Protein AF-0000000077903174 (afdb_homodimer)

Radius of gyration: 28.98 Å; Cα contacts (8 Å, |Δi|>4): 1431; chains: 2; bounding box: 61×79×63 Å

Structure (mmCIF, N/CA/C/O backbone):
data_AF-0000000077903174-model_v1
#
loop_
_entity.id
_entity.type
_entity.pdbx_description
1 polymer 'Dicarboxylate carrier MatC N-terminal domain-containing protein'
#
loop_
_atom_site.group_PDB
_atom_site.id
_atom_site.type_symbol
_atom_site.label_atom_id
_atom_site.label_alt_id
_atom_site.label_comp_id
_atom_site.label_asym_id
_atom_site.label_entity_id
_atom_site.label_seq_id
_atom_site.pdbx_PDB_ins_code
_atom_site.Cartn_x
_atom_site.Cartn_y
_atom_site.Cartn_z
_atom_site.occupancy
_atom_site.B_iso_or_equiv
_atom_site.auth_seq_id
_atom_site.auth_comp_id
_atom_site.auth_asym_id
_atom_site.auth_atom_id
_atom_site.pdbx_PDB_model_num
ATOM 1 N N . MET A 1 1 ? -16.094 -4.129 30.984 1 79.62 1 MET A N 1
ATOM 2 C CA . MET A 1 1 ? -14.82 -4.844 30.922 1 79.62 1 MET A CA 1
ATOM 3 C C . MET A 1 1 ? -14.258 -4.844 29.5 1 79.62 1 MET A C 1
ATOM 5 O O . MET A 1 1 ? -13.094 -4.508 29.297 1 79.62 1 MET A O 1
ATOM 9 N N . GLN A 1 2 ? -15.117 -5.016 28.562 1 89.69 2 GLN A N 1
ATOM 10 C CA . GLN A 1 2 ? -14.672 -5.078 27.172 1 89.69 2 GLN A CA 1
ATOM 11 C C . GLN A 1 2 ? -14.133 -3.729 26.703 1 89.69 2 GLN A C 1
ATOM 13 O O . GLN A 1 2 ? -13.062 -3.66 26.094 1 89.69 2 GLN A O 1
ATOM 18 N N . SER A 1 3 ? -14.789 -2.729 27.109 1 92 3 SER A N 1
ATOM 19 C CA . SER A 1 3 ? -14.359 -1.396 26.703 1 92 3 SER A CA 1
ATOM 20 C C . SER A 1 3 ? -13.023 -1.028 27.344 1 92 3 SER A C 1
ATOM 22 O O . SER A 1 3 ? -12.172 -0.416 26.688 1 92 3 SER A O 1
ATOM 24 N N . ALA A 1 4 ? -12.844 -1.413 28.562 1 92.88 4 ALA A N 1
ATOM 25 C CA . ALA A 1 4 ? -11.594 -1.136 29.25 1 92.88 4 ALA A CA 1
ATOM 26 C C . ALA A 1 4 ? -10.422 -1.859 28.594 1 92.88 4 ALA A C 1
ATOM 28 O O . ALA A 1 4 ? -9.328 -1.304 28.469 1 92.88 4 ALA A O 1
ATOM 29 N N . VAL A 1 5 ? -10.68 -3.023 28.203 1 94.94 5 VAL A N 1
ATOM 30 C CA . VAL A 1 5 ? -9.641 -3.826 27.562 1 94.94 5 VAL A CA 1
ATOM 31 C C . VAL A 1 5 ? -9.281 -3.209 26.203 1 94.94 5 VAL A C 1
ATOM 33 O O . VAL A 1 5 ? -8.109 -3.162 25.828 1 94.94 5 VAL A O 1
ATOM 36 N N . ILE A 1 6 ? -10.281 -2.752 25.516 1 95.62 6 ILE A N 1
ATOM 37 C CA . ILE A 1 6 ? -10.047 -2.16 24.203 1 95.62 6 ILE A CA 1
ATOM 38 C C . ILE A 1 6 ? -9.266 -0.859 24.359 1 95.62 6 ILE A C 1
ATOM 40 O O . ILE A 1 6 ? -8.32 -0.606 23.594 1 95.62 6 ILE A O 1
ATOM 44 N N . ILE A 1 7 ? -9.617 -0.089 25.344 1 93.31 7 ILE A N 1
ATOM 45 C CA . ILE A 1 7 ? -8.898 1.154 25.609 1 93.31 7 ILE A CA 1
ATOM 46 C C . ILE A 1 7 ? -7.453 0.847 25.984 1 93.31 7 ILE A C 1
ATOM 48 O O . ILE A 1 7 ? -6.527 1.509 25.516 1 93.31 7 ILE A O 1
ATOM 52 N N . ALA A 1 8 ? -7.262 -0.124 26.766 1 95.75 8 ALA A N 1
ATOM 53 C CA . ALA A 1 8 ? -5.922 -0.552 27.156 1 95.75 8 ALA A CA 1
ATOM 54 C C . ALA A 1 8 ? -5.125 -1.035 25.938 1 95.75 8 ALA A C 1
ATOM 56 O O . ALA A 1 8 ? -3.918 -0.809 25.859 1 95.75 8 ALA A O 1
ATOM 57 N N . ALA A 1 9 ? -5.816 -1.713 25.062 1 96.44 9 ALA A N 1
ATOM 58 C CA . ALA A 1 9 ? -5.164 -2.211 23.859 1 96.44 9 ALA A CA 1
ATOM 59 C C . ALA A 1 9 ? -4.676 -1.061 22.969 1 96.44 9 ALA A C 1
ATOM 61 O O . ALA A 1 9 ? -3.586 -1.124 22.406 1 96.44 9 ALA A O 1
ATOM 62 N N . ILE A 1 10 ? -5.469 -0.037 22.828 1 93.25 10 ILE A N 1
ATOM 63 C CA . ILE A 1 10 ? -5.082 1.142 22.062 1 93.25 10 ILE A CA 1
ATOM 64 C C . ILE A 1 10 ? -3.865 1.801 22.719 1 93.25 10 ILE A C 1
ATOM 66 O O . ILE A 1 10 ? -2.871 2.084 22.031 1 93.25 10 ILE A O 1
ATOM 70 N N . ALA A 1 11 ? -3.908 2.006 24.031 1 92.75 11 ALA A N 1
ATOM 71 C CA . ALA A 1 11 ? -2.799 2.605 24.766 1 92.75 11 ALA A CA 1
ATOM 72 C C . ALA A 1 11 ? -1.538 1.756 24.641 1 92.75 11 ALA A C 1
ATOM 74 O O . ALA A 1 11 ? -0.441 2.285 24.453 1 92.75 11 ALA A O 1
ATOM 75 N N . LEU A 1 12 ? -1.688 0.495 24.75 1 96.25 12 LEU A N 1
ATOM 76 C CA . LEU A 1 12 ? -0.558 -0.423 24.656 1 96.25 12 LEU A CA 1
ATOM 77 C C . LEU A 1 12 ? 0.058 -0.402 23.266 1 96.25 12 LEU A C 1
ATOM 79 O O . LEU A 1 12 ? 1.278 -0.5 23.125 1 96.25 12 LEU A O 1
ATOM 83 N N . ALA A 1 13 ? -0.807 -0.357 22.266 1 95.38 13 ALA A N 1
ATOM 84 C CA . ALA A 1 13 ? -0.295 -0.29 20.891 1 95.38 13 ALA A CA 1
ATOM 85 C C . ALA A 1 13 ? 0.575 0.947 20.703 1 95.38 13 ALA A C 1
ATOM 87 O O . ALA A 1 13 ? 1.645 0.871 20.094 1 95.38 13 ALA A O 1
ATOM 88 N N . VAL A 1 14 ? 0.13 2.043 21.203 1 91 14 VAL A N 1
ATOM 89 C CA . VAL A 1 14 ? 0.871 3.293 21.078 1 91 14 VAL A CA 1
ATOM 90 C C . VAL A 1 14 ? 2.188 3.189 21.844 1 91 14 VAL A C 1
ATOM 92 O O . VAL A 1 14 ? 3.244 3.57 21.344 1 91 14 VAL A O 1
ATOM 95 N N . PHE A 1 15 ? 2.135 2.654 23 1 93.12 15 PHE A N 1
ATOM 96 C CA . PHE A 1 15 ? 3.32 2.494 23.844 1 93.12 15 PHE A CA 1
ATOM 97 C C . PHE A 1 15 ? 4.336 1.582 23.156 1 93.12 15 PHE A C 1
ATOM 99 O O . PHE A 1 15 ? 5.527 1.903 23.109 1 93.12 15 PHE A O 1
ATOM 106 N N . LEU A 1 16 ? 3.85 0.482 22.656 1 95.12 16 LEU A N 1
ATOM 107 C CA . LEU A 1 16 ? 4.742 -0.475 22.016 1 95.12 16 LEU A CA 1
ATOM 108 C C . LEU A 1 16 ? 5.359 0.124 20.75 1 95.12 16 LEU A C 1
ATOM 110 O O . LEU A 1 16 ? 6.531 -0.118 20.453 1 95.12 16 LEU A O 1
ATOM 114 N N . GLY A 1 17 ? 4.527 0.814 20 1 93.44 17 GLY A N 1
ATOM 115 C CA . GLY A 1 17 ? 5.078 1.499 18.844 1 93.44 17 GLY A CA 1
ATOM 116 C C . GLY A 1 17 ? 6.223 2.434 19.188 1 93.44 17 GLY A C 1
ATOM 117 O O . GLY A 1 17 ? 7.25 2.447 18.5 1 93.44 17 GLY A O 1
ATOM 118 N N . TYR A 1 18 ? 6.016 3.158 20.234 1 87.31 18 TYR A N 1
ATOM 119 C CA . TYR A 1 18 ? 7.027 4.117 20.656 1 87.31 18 TYR A CA 1
ATOM 120 C C . TYR A 1 18 ? 8.273 3.406 21.172 1 87.31 18 TYR A C 1
ATOM 122 O O . TYR A 1 18 ? 9.391 3.748 20.797 1 87.31 18 TYR A O 1
ATOM 130 N N . LYS A 1 19 ? 8.094 2.396 21.984 1 92.62 19 LYS A N 1
ATOM 131 C CA . LYS A 1 19 ? 9.195 1.719 22.656 1 92.62 19 LYS A CA 1
ATOM 132 C C . LYS A 1 19 ? 10.016 0.893 21.672 1 92.62 19 LYS A C 1
ATOM 134 O O . LYS A 1 19 ? 11.25 0.865 21.75 1 92.62 19 LYS A O 1
ATOM 139 N N . THR A 1 20 ? 9.328 0.269 20.75 1 94.81 20 THR A N 1
ATOM 140 C CA . THR A 1 20 ? 10.008 -0.677 19.875 1 94.81 20 THR A CA 1
ATOM 141 C C . THR A 1 20 ? 10.383 -0.015 18.547 1 94.81 20 THR A C 1
ATOM 143 O O . THR A 1 20 ? 11.172 -0.561 17.781 1 94.81 20 THR A O 1
ATOM 146 N N . LYS A 1 21 ? 9.742 1.117 18.219 1 91.12 21 LYS A N 1
ATOM 147 C CA . LYS A 1 21 ? 9.93 1.842 16.969 1 91.12 21 LYS A CA 1
ATOM 148 C C . LYS A 1 21 ? 9.359 1.061 15.789 1 91.12 21 LYS A C 1
ATOM 150 O O . LYS A 1 21 ? 9.766 1.264 14.641 1 91.12 21 LYS A O 1
ATOM 155 N N . ILE A 1 22 ? 8.547 0.091 16.156 1 95.88 22 ILE A N 1
ATOM 156 C CA . ILE A 1 22 ? 7.773 -0.627 15.141 1 95.88 22 ILE A CA 1
ATOM 157 C C . ILE A 1 22 ? 6.488 0.14 14.828 1 95.88 22 ILE A C 1
ATOM 159 O O . ILE A 1 22 ? 5.91 0.775 15.719 1 95.88 22 ILE A O 1
ATOM 163 N N . ASN A 1 23 ? 6.117 0.123 13.57 1 95.75 23 ASN A N 1
ATOM 164 C CA . ASN A 1 23 ? 4.887 0.78 13.148 1 95.75 23 ASN A CA 1
ATOM 165 C C . ASN A 1 23 ? 3.725 0.444 14.086 1 95.75 23 ASN A C 1
ATOM 167 O O . ASN A 1 23 ? 3.357 -0.723 14.227 1 95.75 23 ASN A O 1
ATOM 171 N N . THR A 1 24 ? 3.17 1.435 14.672 1 95.44 24 THR A N 1
ATOM 172 C CA . THR A 1 24 ? 2.107 1.267 15.664 1 95.44 24 THR A CA 1
ATOM 173 C C . THR A 1 24 ? 0.908 0.552 15.047 1 95.44 24 THR A C 1
ATOM 175 O O . THR A 1 24 ? 0.221 -0.214 15.727 1 95.44 24 THR A O 1
ATOM 178 N N . GLY A 1 25 ? 0.605 0.786 13.797 1 96.81 25 GLY A N 1
ATOM 179 C CA . GLY A 1 25 ? -0.494 0.133 13.102 1 96.81 25 GLY A CA 1
ATOM 180 C C . GLY A 1 25 ? -0.396 -1.381 13.117 1 96.81 25 GLY A C 1
ATOM 181 O O . GLY A 1 25 ? -1.414 -2.074 13.133 1 96.81 25 GLY A O 1
ATOM 182 N N . PHE A 1 26 ? 0.833 -1.906 13.133 1 98.38 26 PHE A N 1
ATOM 183 C CA . PHE A 1 26 ? 1.039 -3.35 13.156 1 98.38 26 PHE A CA 1
ATOM 184 C C . PHE A 1 26 ? 0.491 -3.951 14.445 1 98.38 26 PHE A C 1
ATOM 186 O O . PHE A 1 26 ? -0.198 -4.973 14.414 1 98.38 26 PHE A O 1
ATOM 193 N N . PHE A 1 27 ? 0.767 -3.301 15.555 1 98.19 27 PHE A N 1
ATOM 194 C CA . PHE A 1 27 ? 0.245 -3.768 16.828 1 98.19 27 PHE A CA 1
ATOM 195 C C . PHE A 1 27 ? -1.273 -3.645 16.875 1 98.19 27 PHE A C 1
ATOM 197 O O . PHE A 1 27 ? -1.957 -4.516 17.422 1 98.19 27 PHE A O 1
ATOM 204 N N . CYS A 1 28 ? -1.753 -2.541 16.328 1 97.75 28 CYS A N 1
ATOM 205 C CA . CYS A 1 28 ? -3.197 -2.338 16.281 1 97.75 28 CYS A CA 1
ATOM 206 C C . CYS A 1 28 ? -3.885 -3.48 15.539 1 97.75 28 CYS A C 1
ATOM 208 O O . CYS A 1 28 ? -4.938 -3.957 15.969 1 97.75 28 CYS A O 1
ATOM 210 N N . ILE A 1 29 ? -3.32 -3.953 14.453 1 98.5 29 ILE A N 1
ATOM 211 C CA . ILE A 1 29 ? -3.904 -5.035 13.672 1 98.5 29 ILE A CA 1
ATOM 212 C C . ILE A 1 29 ? -3.928 -6.32 14.492 1 98.5 29 ILE A C 1
ATOM 214 O O . ILE A 1 29 ? -4.93 -7.039 14.508 1 98.5 29 ILE A O 1
ATOM 218 N N . VAL A 1 30 ? -2.855 -6.621 15.219 1 98.5 30 VAL A N 1
ATOM 219 C CA . VAL A 1 30 ? -2.77 -7.824 16.047 1 98.5 30 VAL A CA 1
ATOM 220 C C . VAL A 1 30 ? -3.834 -7.777 17.141 1 98.5 30 VAL A C 1
ATOM 222 O O . VAL A 1 30 ? -4.543 -8.758 17.359 1 98.5 30 VAL A O 1
ATOM 225 N N . PHE A 1 31 ? -3.959 -6.641 17.797 1 98.56 31 PHE A N 1
ATOM 226 C CA . PHE A 1 31 ? -4.949 -6.512 18.859 1 98.56 31 PHE A CA 1
ATOM 227 C C . PHE A 1 31 ? -6.363 -6.574 18.297 1 98.56 31 PHE A C 1
ATOM 229 O O . PHE A 1 31 ? -7.258 -7.152 18.906 1 98.56 31 PHE A O 1
ATOM 236 N N . ALA A 1 32 ? -6.57 -5.938 17.156 1 98.31 32 ALA A N 1
ATOM 237 C CA . ALA A 1 32 ? -7.875 -6.012 16.516 1 98.31 32 ALA A CA 1
ATOM 238 C C . ALA A 1 32 ? -8.25 -7.457 16.203 1 98.31 32 ALA A C 1
ATOM 240 O O . ALA A 1 32 ? -9.414 -7.844 16.312 1 98.31 32 ALA A O 1
ATOM 241 N N . TYR A 1 33 ? -7.238 -8.25 15.766 1 98.25 33 TYR A N 1
ATOM 242 C CA . TYR A 1 33 ? -7.465 -9.648 15.43 1 98.25 33 TYR A CA 1
ATOM 243 C C . TYR A 1 33 ? -7.887 -10.445 16.656 1 98.25 33 TYR A C 1
ATOM 245 O O . TYR A 1 33 ? -8.922 -11.109 16.656 1 98.25 33 TYR A O 1
ATOM 253 N N . PHE A 1 34 ? -7.203 -10.312 17.75 1 97.62 34 PHE A N 1
ATOM 254 C CA . PHE A 1 34 ? -7.48 -11.109 18.953 1 97.62 34 PHE A CA 1
ATOM 255 C C . PHE A 1 34 ? -8.766 -10.648 19.625 1 97.62 34 PHE A C 1
ATOM 257 O O . PHE A 1 34 ? -9.602 -11.469 20.016 1 97.62 34 PHE A O 1
ATOM 264 N N . ILE A 1 35 ? -8.992 -9.383 19.719 1 97.75 35 ILE A N 1
ATOM 265 C CA . ILE A 1 35 ? -10.195 -8.875 20.375 1 97.75 35 ILE A CA 1
ATOM 266 C C . ILE A 1 35 ? -11.398 -9.055 19.453 1 97.75 35 ILE A C 1
ATOM 268 O O . ILE A 1 35 ? -12.438 -9.57 19.875 1 97.75 35 ILE A O 1
ATOM 272 N N . GLY A 1 36 ? -11.25 -8.641 18.188 1 96.88 36 GLY A N 1
ATOM 273 C CA . GLY A 1 36 ? -12.352 -8.664 17.25 1 96.88 36 GLY A CA 1
ATOM 274 C C . GLY A 1 36 ? -12.812 -10.07 16.891 1 96.88 36 GLY A C 1
ATOM 275 O O . GLY A 1 36 ? -14 -10.391 17 1 96.88 36 GLY A O 1
ATOM 276 N N . CYS A 1 37 ? -11.883 -10.961 16.516 1 95.62 37 CYS A N 1
ATOM 277 C CA . CYS A 1 37 ? -12.258 -12.273 16.016 1 95.62 37 CYS A CA 1
ATOM 278 C C . CYS A 1 37 ? -12.422 -13.266 17.172 1 95.62 37 CYS A C 1
ATOM 280 O O . CYS A 1 37 ? -13.398 -14.023 17.203 1 95.62 37 CYS A O 1
ATOM 282 N N . PHE A 1 38 ? -11.586 -13.258 18.156 1 94.38 38 PHE A N 1
ATOM 283 C CA . PHE A 1 38 ? -11.602 -14.312 19.156 1 94.38 38 PHE A CA 1
ATOM 284 C C . PHE A 1 38 ? -12.469 -13.906 20.344 1 94.38 38 PHE A C 1
ATOM 286 O O . PHE A 1 38 ? -13.133 -14.75 20.953 1 94.38 38 PHE A O 1
ATOM 293 N N . TRP A 1 39 ? -12.477 -12.68 20.703 1 94.5 39 TRP A N 1
ATOM 294 C CA . TRP A 1 39 ? -13.258 -12.25 21.859 1 94.5 39 TRP A CA 1
ATOM 295 C C . TRP A 1 39 ? -14.672 -11.844 21.438 1 94.5 39 TRP A C 1
ATOM 297 O O . TRP A 1 39 ? -15.656 -12.266 22.047 1 94.5 39 TRP A O 1
ATOM 307 N N . MET A 1 40 ? -14.789 -11.062 20.375 1 95.31 40 MET A N 1
ATOM 308 C CA . MET A 1 40 ? -16.078 -10.523 19.969 1 95.31 40 MET A CA 1
ATOM 309 C C . MET A 1 40 ? -16.766 -11.453 18.953 1 95.31 40 MET A C 1
ATOM 311 O O . MET A 1 40 ? -17.938 -11.289 18.656 1 95.31 40 MET A O 1
ATOM 315 N N . GLY A 1 41 ? -15.977 -12.383 18.281 1 94.31 41 GLY A N 1
ATOM 316 C CA . GLY A 1 41 ? -16.562 -13.375 17.406 1 94.31 41 GLY A CA 1
ATOM 317 C C . GLY A 1 41 ? -16.734 -12.891 15.977 1 94.31 41 GLY A C 1
ATOM 318 O O . GLY A 1 41 ? -17.484 -13.477 15.195 1 94.31 41 GLY A O 1
ATOM 319 N N . LEU A 1 42 ? -16.062 -11.859 15.664 1 95.25 42 LEU A N 1
ATOM 320 C CA . LEU A 1 42 ? -16.141 -11.383 14.281 1 95.25 42 LEU A CA 1
ATOM 321 C C . LEU A 1 42 ? -15.469 -12.367 13.328 1 95.25 42 LEU A C 1
ATOM 323 O O . LEU A 1 42 ? -14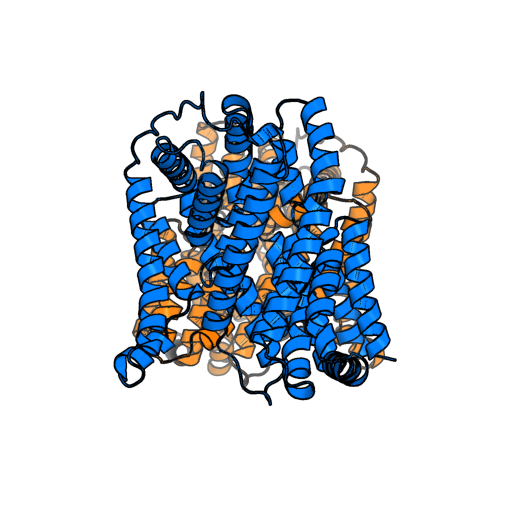.484 -13.016 13.688 1 95.25 42 LEU A O 1
ATOM 327 N N . LYS A 1 43 ? -16.031 -12.539 12.117 1 94.5 43 LYS A N 1
ATOM 328 C CA . LYS A 1 43 ? -15.336 -13.281 11.07 1 94.5 43 LYS A CA 1
ATOM 329 C C . LYS A 1 43 ? -14.094 -12.531 10.602 1 94.5 43 LYS A C 1
ATOM 331 O O . LYS A 1 43 ? -14.094 -11.305 10.523 1 94.5 43 LYS A O 1
ATOM 336 N N . PRO A 1 44 ? -13.039 -13.203 10.227 1 95.44 44 PRO A N 1
ATOM 337 C CA . PRO A 1 44 ? -11.805 -12.555 9.781 1 95.44 44 PRO A CA 1
ATOM 338 C C . PRO A 1 44 ? -12.031 -11.617 8.594 1 95.44 44 PRO A C 1
ATOM 340 O O . PRO A 1 44 ? -11.484 -10.508 8.57 1 95.44 44 PRO A O 1
ATOM 343 N N . LYS A 1 45 ? -12.805 -12.023 7.691 1 93.19 45 LYS A N 1
ATOM 344 C CA . LYS A 1 45 ? -13.07 -11.18 6.527 1 93.19 45 LYS A CA 1
ATOM 345 C C . LYS A 1 45 ? -13.766 -9.883 6.93 1 93.19 45 LYS A C 1
ATOM 347 O O . LYS A 1 45 ? -13.523 -8.836 6.336 1 93.19 45 LYS A O 1
ATOM 352 N N . ALA A 1 46 ? -14.664 -9.977 7.871 1 95.94 46 ALA A N 1
ATOM 353 C CA . ALA A 1 46 ? -15.352 -8.781 8.375 1 95.94 46 ALA A CA 1
ATOM 354 C C . ALA A 1 46 ? -14.367 -7.836 9.055 1 95.94 46 ALA A C 1
ATOM 356 O O . ALA A 1 46 ? -14.5 -6.613 8.945 1 95.94 46 ALA A O 1
ATOM 357 N N . LEU A 1 47 ? -13.43 -8.383 9.789 1 97.69 47 LEU A N 1
ATOM 358 C CA . LEU A 1 47 ? -12.414 -7.566 10.445 1 97.69 47 LEU A CA 1
ATOM 359 C C . LEU A 1 47 ? -11.547 -6.852 9.406 1 97.69 47 LEU A C 1
ATOM 361 O O . LEU A 1 47 ? -11.273 -5.66 9.547 1 97.69 47 LEU A O 1
ATOM 365 N N . ILE A 1 48 ? -11.133 -7.602 8.406 1 97.31 48 ILE A N 1
ATOM 366 C CA . ILE A 1 48 ? -10.273 -7.043 7.367 1 97.31 48 ILE A CA 1
ATOM 367 C C . ILE A 1 48 ? -11.023 -5.945 6.613 1 97.31 48 ILE A C 1
ATOM 369 O O . ILE A 1 48 ? -10.43 -4.941 6.219 1 97.31 48 ILE A O 1
ATOM 373 N N . ALA A 1 49 ? -12.32 -6.09 6.551 1 95.5 49 ALA A N 1
ATOM 374 C CA . ALA A 1 49 ? -13.148 -5.121 5.844 1 95.5 49 ALA A CA 1
ATOM 375 C C . ALA A 1 49 ? -13.18 -3.781 6.57 1 95.5 49 ALA A C 1
ATOM 377 O O . ALA A 1 49 ? -13.602 -2.77 6.008 1 95.5 49 ALA A O 1
ATOM 378 N N . PHE A 1 50 ? -12.68 -3.744 7.797 1 95.88 50 PHE A N 1
ATOM 379 C CA . PHE A 1 50 ? -12.578 -2.492 8.539 1 95.88 50 PHE A CA 1
ATOM 380 C C . PHE A 1 50 ? -11.438 -1.638 8.008 1 95.88 50 PHE A C 1
ATOM 382 O O . PHE A 1 50 ? -11.305 -0.468 8.375 1 95.88 50 PHE A O 1
ATOM 389 N N . TRP A 1 51 ? -10.586 -2.186 7.105 1 96.38 51 TRP A N 1
ATOM 390 C CA . TRP A 1 51 ? -9.539 -1.412 6.445 1 96.38 51 TRP A CA 1
ATOM 391 C C . TRP A 1 51 ? -10.125 -0.182 5.758 1 96.38 51 TRP A C 1
ATOM 393 O O . TRP A 1 51 ? -11.086 -0.288 4.992 1 96.38 51 TRP A O 1
ATOM 403 N N . PRO A 1 52 ? -9.609 0.991 6.078 1 94.5 52 PRO A N 1
ATOM 404 C CA . PRO A 1 52 ? -10.156 2.209 5.469 1 94.5 52 PRO A CA 1
ATOM 405 C C . PRO A 1 52 ? -9.727 2.381 4.012 1 94.5 52 PRO A C 1
ATOM 407 O O . PRO A 1 52 ? -8.859 3.211 3.713 1 94.5 52 PRO A O 1
ATOM 410 N N . THR A 1 53 ? -10.438 1.767 3.164 1 96.06 53 THR A N 1
ATOM 411 C CA . THR A 1 53 ? -10.078 1.66 1.753 1 96.06 53 THR A CA 1
ATOM 412 C C . THR A 1 53 ? -10.148 3.025 1.073 1 96.06 53 THR A C 1
ATOM 414 O O . THR A 1 53 ? -9.266 3.383 0.296 1 96.06 53 THR A O 1
ATOM 417 N N . ASN A 1 54 ? -11.203 3.787 1.354 1 94.75 54 ASN A N 1
ATOM 418 C CA . ASN A 1 54 ? -11.352 5.098 0.727 1 94.75 54 ASN A CA 1
ATOM 419 C C . ASN A 1 54 ? -10.195 6.023 1.084 1 94.75 54 ASN A C 1
ATOM 421 O O . ASN A 1 54 ? -9.617 6.668 0.208 1 94.75 54 ASN A O 1
ATOM 425 N N . THR A 1 55 ? -9.875 6.078 2.375 1 91.88 55 THR A N 1
ATOM 426 C CA . THR A 1 55 ? -8.781 6.914 2.848 1 91.88 55 THR A CA 1
ATOM 427 C C . THR A 1 55 ? -7.457 6.473 2.227 1 91.88 55 THR A C 1
ATOM 429 O O . THR A 1 55 ? -6.688 7.305 1.736 1 91.88 55 THR A O 1
ATOM 432 N N . MET A 1 56 ? -7.211 5.215 2.24 1 96.12 56 MET A N 1
ATOM 433 C CA . MET A 1 56 ? -5.98 4.688 1.659 1 96.12 56 MET A CA 1
ATOM 434 C C . MET A 1 56 ? -5.883 5.035 0.178 1 96.12 56 MET A C 1
ATOM 436 O O . MET A 1 56 ? -4.84 5.5 -0.287 1 96.12 56 MET A O 1
ATOM 440 N N . PHE A 1 57 ? -6.984 4.84 -0.577 1 97.62 57 PHE A N 1
ATOM 441 C CA . PHE A 1 57 ? -6.996 5.09 -2.014 1 97.62 57 PHE A CA 1
ATOM 442 C C . PHE A 1 57 ? -6.637 6.539 -2.312 1 97.62 57 PHE A C 1
ATOM 444 O O . PHE A 1 57 ? -5.848 6.816 -3.219 1 97.62 57 PHE A O 1
ATOM 451 N N . VAL A 1 58 ? -7.184 7.406 -1.572 1 94.62 58 VAL A N 1
ATOM 452 C CA . VAL A 1 58 ? -6.965 8.828 -1.828 1 94.62 58 VAL A CA 1
ATOM 453 C C . VAL A 1 58 ? -5.516 9.195 -1.521 1 94.62 58 VAL A C 1
ATOM 455 O O . VAL A 1 58 ? -4.887 9.953 -2.266 1 94.62 58 VAL A O 1
ATOM 458 N N . ILE A 1 59 ? -4.977 8.656 -0.441 1 93.38 59 ILE A N 1
ATOM 459 C CA . ILE A 1 59 ? -3.584 8.922 -0.106 1 93.38 59 ILE A CA 1
ATOM 460 C C . ILE A 1 59 ? -2.678 8.43 -1.23 1 93.38 59 ILE A C 1
ATOM 462 O O . ILE A 1 59 ? -1.782 9.148 -1.68 1 93.38 59 ILE A O 1
ATOM 466 N N . ILE A 1 60 ? -2.955 7.215 -1.715 1 97 60 ILE A N 1
ATOM 467 C CA . ILE A 1 60 ? -2.15 6.625 -2.777 1 97 60 ILE A CA 1
ATOM 468 C C . ILE A 1 60 ? -2.234 7.488 -4.031 1 97 60 ILE A C 1
ATOM 470 O O . ILE A 1 60 ? -1.209 7.84 -4.625 1 97 60 ILE A O 1
ATOM 474 N N . SER A 1 61 ? -3.406 7.871 -4.434 1 96.88 61 SER A N 1
ATOM 475 C CA . SER A 1 61 ? -3.643 8.578 -5.688 1 96.88 61 SER A CA 1
ATOM 476 C C . SER A 1 61 ? -2.984 9.953 -5.68 1 96.88 61 SER A C 1
ATOM 478 O O . SER A 1 61 ? -2.285 10.32 -6.625 1 96.88 61 SER A O 1
ATOM 480 N N . VAL A 1 62 ? -3.213 10.633 -4.59 1 93.88 62 VAL A N 1
ATOM 481 C CA . VAL A 1 62 ? -2.662 11.977 -4.469 1 93.88 62 VAL A CA 1
ATOM 482 C C . VAL A 1 62 ? -1.138 11.914 -4.414 1 93.88 62 VAL A C 1
ATOM 484 O O . VAL A 1 62 ? -0.45 12.719 -5.047 1 93.88 62 VAL A O 1
ATOM 487 N N . SER A 1 63 ? -0.634 10.977 -3.729 1 94.44 63 SER A N 1
ATOM 488 C CA . SER A 1 63 ? 0.812 10.812 -3.641 1 94.44 63 SER A CA 1
ATOM 489 C C . SER A 1 63 ? 1.413 10.469 -5 1 94.44 63 SER A C 1
ATOM 491 O O . SER A 1 63 ? 2.447 11.023 -5.383 1 94.44 63 SER A O 1
ATOM 493 N N . LEU A 1 64 ? 0.785 9.555 -5.707 1 96.75 64 LEU A N 1
ATOM 494 C CA . LEU A 1 64 ? 1.298 9.172 -7.02 1 96.75 64 LEU A CA 1
ATOM 495 C C . LEU A 1 64 ? 1.433 10.391 -7.926 1 96.75 64 LEU A C 1
ATOM 497 O O . LEU A 1 64 ? 2.43 10.531 -8.641 1 96.75 64 LEU A O 1
ATOM 501 N N . PHE A 1 65 ? 0.484 11.211 -7.91 1 96.5 65 PHE A N 1
ATOM 502 C CA . PHE A 1 65 ? 0.501 12.367 -8.797 1 96.5 65 PHE A CA 1
ATOM 503 C C . PHE A 1 65 ? 1.551 13.375 -8.344 1 96.5 65 PHE A C 1
ATOM 505 O O . PHE A 1 65 ? 2.393 13.797 -9.141 1 96.5 65 PHE A O 1
ATOM 512 N N . TYR A 1 66 ? 1.553 13.695 -7.129 1 92.38 66 TYR A N 1
ATOM 513 C CA . TYR A 1 66 ? 2.432 14.766 -6.668 1 92.38 66 TYR A CA 1
ATOM 514 C C . TYR A 1 66 ? 3.873 14.281 -6.57 1 92.38 66 TYR A C 1
ATOM 516 O O . TYR A 1 66 ? 4.809 15.086 -6.613 1 92.38 66 TYR A O 1
ATOM 524 N N . ASN A 1 67 ? 4.059 13 -6.406 1 93.88 67 ASN A N 1
ATOM 525 C CA . ASN A 1 67 ? 5.41 12.453 -6.402 1 93.88 67 ASN A CA 1
ATOM 526 C C . ASN A 1 67 ? 6.105 12.656 -7.746 1 93.88 67 ASN A C 1
ATOM 528 O O . ASN A 1 67 ? 7.332 12.586 -7.832 1 93.88 67 ASN A O 1
ATOM 532 N N . VAL A 1 68 ? 5.344 12.922 -8.82 1 96.31 68 VAL A N 1
ATOM 533 C CA . VAL A 1 68 ? 5.934 13.234 -10.117 1 96.31 68 VAL A CA 1
ATOM 534 C C . VAL A 1 68 ? 6.777 14.5 -10.016 1 96.31 68 VAL A C 1
ATOM 536 O O . VAL A 1 68 ? 7.91 14.547 -10.492 1 96.31 68 VAL A O 1
ATOM 539 N N . ALA A 1 69 ? 6.215 15.469 -9.312 1 93.69 69 ALA A N 1
ATOM 540 C CA . ALA A 1 69 ? 6.898 16.75 -9.148 1 93.69 69 ALA A CA 1
ATOM 541 C C . ALA A 1 69 ? 8.133 16.609 -8.266 1 93.69 69 ALA A C 1
ATOM 543 O O . ALA A 1 69 ? 9.148 17.281 -8.484 1 93.69 69 ALA A O 1
ATOM 544 N N . ALA A 1 70 ? 8.062 15.773 -7.348 1 90.25 70 ALA A N 1
ATOM 545 C CA . ALA A 1 70 ? 9.211 15.523 -6.473 1 90.25 70 ALA A CA 1
ATOM 546 C C . ALA A 1 70 ? 10.305 14.773 -7.215 1 90.25 70 ALA A C 1
ATOM 548 O O . ALA A 1 70 ? 11.492 15.047 -7.023 1 90.25 70 ALA A O 1
ATOM 549 N N . ALA A 1 71 ? 9.93 13.852 -8.031 1 93.12 71 ALA A N 1
ATOM 550 C CA . ALA A 1 71 ? 10.867 12.961 -8.703 1 93.12 71 ALA A CA 1
ATOM 551 C C . ALA A 1 71 ? 11.617 13.695 -9.812 1 93.12 71 ALA A C 1
ATOM 553 O O . ALA A 1 71 ? 12.797 13.438 -10.062 1 93.12 71 ALA A O 1
ATOM 554 N N . ASN A 1 72 ? 10.969 14.617 -10.492 1 95.44 72 ASN A N 1
ATOM 555 C CA . ASN A 1 72 ? 11.633 15.227 -11.641 1 95.44 72 ASN A CA 1
ATOM 556 C C . ASN A 1 72 ? 12.227 16.594 -11.289 1 95.44 72 ASN A C 1
ATOM 558 O O . ASN A 1 72 ? 12.672 17.328 -12.172 1 95.44 72 ASN A O 1
ATOM 562 N N . GLY A 1 73 ? 12.164 17.047 -9.977 1 91 73 GLY A N 1
ATOM 563 C CA . GLY A 1 73 ? 12.867 18.234 -9.508 1 91 73 GLY A CA 1
ATOM 564 C C . GLY A 1 73 ? 12.016 19.484 -9.57 1 91 73 GLY A C 1
ATOM 565 O O . GLY A 1 73 ? 12.484 20.578 -9.242 1 91 73 GLY A O 1
ATOM 566 N N . THR A 1 74 ? 10.805 19.391 -9.914 1 92.81 74 THR A N 1
ATOM 567 C CA . THR A 1 74 ? 9.914 20.547 -10.031 1 92.81 74 THR A CA 1
ATOM 568 C C . THR A 1 74 ? 9.758 21.234 -8.68 1 92.81 74 THR A C 1
ATOM 570 O O . THR A 1 74 ? 9.844 22.469 -8.594 1 92.81 74 THR A O 1
ATOM 573 N N . LEU A 1 75 ? 9.555 20.516 -7.637 1 88.62 75 LEU A N 1
ATOM 574 C CA . LEU A 1 75 ? 9.336 21.094 -6.312 1 88.62 75 LEU A CA 1
ATOM 575 C C . LEU A 1 75 ? 10.586 21.844 -5.84 1 88.62 75 LEU A C 1
ATOM 577 O O . LEU A 1 75 ? 10.477 22.906 -5.238 1 88.62 75 LEU A O 1
ATOM 581 N N . GLU A 1 76 ? 11.68 21.25 -6.043 1 86.88 76 GLU A N 1
ATOM 582 C CA . GLU A 1 76 ? 12.938 21.891 -5.684 1 86.88 76 GLU A CA 1
ATOM 583 C C . GLU A 1 76 ? 13.102 23.219 -6.43 1 86.88 76 GLU A C 1
ATOM 585 O O . GLU A 1 76 ? 13.523 24.219 -5.844 1 86.88 76 GLU A O 1
ATOM 590 N N . LYS A 1 77 ? 12.836 23.219 -7.688 1 90.81 77 LYS A N 1
ATOM 591 C CA . LYS A 1 77 ? 12.977 24.422 -8.5 1 90.81 77 LYS A CA 1
ATOM 592 C C . LYS A 1 77 ? 11.992 25.5 -8.055 1 90.81 77 LYS A C 1
ATOM 594 O O . LYS A 1 77 ? 12.32 26.688 -8.031 1 90.81 77 LYS A O 1
ATOM 599 N N . ILE A 1 78 ? 10.773 25.078 -7.738 1 89.06 78 ILE A N 1
ATOM 600 C CA . ILE A 1 78 ? 9.781 26.016 -7.23 1 89.06 78 ILE A CA 1
ATOM 601 C C . ILE A 1 78 ? 10.281 26.641 -5.93 1 89.06 78 ILE A C 1
ATOM 603 O O . ILE A 1 78 ? 10.148 27.844 -5.727 1 89.06 78 ILE A O 1
ATOM 607 N N . SER A 1 79 ? 10.789 25.844 -5.062 1 86.19 79 SER A N 1
ATOM 608 C CA . SER A 1 79 ? 11.297 26.328 -3.783 1 86.19 79 SER A CA 1
ATOM 609 C C . SER A 1 79 ? 12.367 27.391 -3.979 1 86.19 79 SER A C 1
ATOM 611 O O . SER A 1 79 ? 12.328 28.453 -3.338 1 86.19 79 SER A O 1
ATOM 613 N N . ARG A 1 80 ? 13.266 27.156 -4.832 1 86.25 80 ARG A N 1
ATOM 614 C CA . ARG A 1 80 ? 14.344 28.109 -5.105 1 86.25 80 ARG A CA 1
ATOM 615 C C . ARG A 1 80 ? 13.805 29.375 -5.75 1 86.25 80 ARG A C 1
ATOM 617 O O . ARG A 1 80 ? 14.273 30.469 -5.445 1 86.25 80 ARG A O 1
ATOM 624 N N . SER A 1 81 ? 12.914 29.219 -6.629 1 88.06 81 SER A N 1
ATOM 625 C CA . SER A 1 81 ? 12.328 30.375 -7.305 1 88.06 81 SER A CA 1
ATOM 626 C C . SER A 1 81 ? 11.578 31.266 -6.32 1 88.06 81 SER A C 1
ATOM 628 O O . SER A 1 81 ? 11.664 32.5 -6.402 1 88.06 81 SER A O 1
ATOM 630 N N . LEU A 1 82 ? 10.875 30.656 -5.434 1 85.5 82 LEU A N 1
ATOM 631 C CA . LEU A 1 82 ? 10.109 31.406 -4.441 1 85.5 82 LEU A CA 1
ATOM 632 C C . LEU A 1 82 ? 11.039 32.125 -3.469 1 85.5 82 LEU A C 1
ATOM 634 O O . LEU A 1 82 ? 10.781 33.25 -3.086 1 85.5 82 LEU A O 1
ATOM 638 N N . LEU A 1 83 ? 12.094 31.469 -3.102 1 83.12 83 LEU A N 1
ATOM 639 C CA . LEU A 1 83 ? 13.07 32.094 -2.215 1 83.12 83 LEU A CA 1
ATOM 640 C C . LEU A 1 83 ? 13.758 33.281 -2.906 1 83.12 83 LEU A C 1
ATOM 642 O O . LEU A 1 83 ? 14.008 34.312 -2.283 1 83.12 83 LEU A O 1
ATOM 646 N N . TYR A 1 84 ? 14.055 33.062 -4.148 1 86.62 84 TYR A N 1
ATOM 647 C CA . TYR A 1 84 ? 14.656 34.156 -4.922 1 86.62 84 TYR A CA 1
ATOM 648 C C . TYR A 1 84 ? 13.727 35.344 -5.016 1 86.62 84 TYR A C 1
ATOM 650 O O . TYR A 1 84 ? 14.172 36.5 -4.992 1 86.62 84 TYR A O 1
ATOM 658 N N . ALA A 1 85 ? 12.492 35.094 -5.156 1 84.5 85 ALA A N 1
ATOM 659 C CA . ALA A 1 85 ? 11.5 36.156 -5.266 1 84.5 85 ALA A CA 1
ATOM 660 C C . ALA A 1 85 ? 11.422 36.969 -3.975 1 84.5 85 ALA A C 1
ATOM 662 O O . ALA A 1 85 ? 11.023 38.125 -3.988 1 84.5 85 ALA A O 1
ATOM 663 N N . CYS A 1 86 ? 11.805 36.406 -2.883 1 78.81 86 CYS A N 1
ATOM 664 C CA . CYS A 1 86 ? 11.719 37.062 -1.585 1 78.81 86 CYS A CA 1
ATOM 665 C C . CYS A 1 86 ? 13.016 37.812 -1.268 1 78.81 86 CYS A C 1
ATOM 667 O O . CYS A 1 86 ? 13.164 38.344 -0.176 1 78.81 86 CYS A O 1
ATOM 669 N N . ARG A 1 87 ? 13.938 37.875 -2.186 1 78.38 87 ARG A N 1
ATOM 670 C CA . ARG A 1 87 ? 15.258 38.469 -1.969 1 78.38 87 ARG A CA 1
ATOM 671 C C . ARG A 1 87 ? 15.156 39.938 -1.643 1 78.38 87 ARG A C 1
ATOM 673 O O . ARG A 1 87 ? 16.047 40.5 -0.998 1 78.38 87 ARG A O 1
ATOM 680 N N . LYS A 1 88 ? 14.094 40.562 -2.035 1 77.25 88 LYS A N 1
ATOM 681 C CA . LYS A 1 88 ? 13.984 42 -1.886 1 77.25 88 LYS A CA 1
ATOM 682 C C . LYS A 1 88 ? 13.539 42.375 -0.475 1 77.25 88 LYS A C 1
ATOM 684 O O . LYS A 1 88 ? 13.633 43.562 -0.076 1 77.25 88 LYS A O 1
ATOM 689 N N . PHE A 1 89 ? 13.094 41.5 0.341 1 78.12 89 PHE A N 1
ATOM 690 C CA . PHE A 1 89 ? 12.609 41.781 1.684 1 78.12 89 PHE A CA 1
ATOM 691 C C . PHE A 1 89 ? 13.281 40.906 2.713 1 78.12 89 PHE A C 1
ATOM 693 O O . PHE A 1 89 ? 12.633 40.062 3.346 1 78.12 89 PHE A O 1
ATOM 700 N N . PRO A 1 90 ? 14.492 41.312 3.025 1 72.38 90 PRO A N 1
ATOM 701 C CA . PRO A 1 90 ? 15.258 40.438 3.91 1 72.38 90 PRO A CA 1
ATOM 702 C C . PRO A 1 90 ? 14.688 40.375 5.324 1 72.38 90 PRO A C 1
ATOM 704 O O . PRO A 1 90 ? 14.844 39.375 6.008 1 72.38 90 PRO A O 1
ATOM 707 N N . GLY A 1 91 ? 14.094 41.375 5.828 1 75.19 91 GLY A N 1
ATOM 708 C CA . GLY A 1 91 ? 13.5 41.375 7.152 1 75.19 91 GLY A CA 1
ATOM 709 C C . GLY A 1 91 ? 12.312 40.438 7.262 1 75.19 91 GLY A C 1
ATOM 710 O O . GLY A 1 91 ? 11.914 40.031 8.367 1 75.19 91 GLY A O 1
ATOM 711 N N . LEU A 1 92 ? 11.836 40.031 6.227 1 87.38 92 LEU A N 1
ATOM 712 C CA . LEU A 1 92 ? 10.656 39.188 6.191 1 87.38 92 LEU A CA 1
ATOM 713 C C . LEU A 1 92 ? 11.039 37.75 5.855 1 87.38 92 LEU A C 1
ATOM 715 O O . LEU A 1 92 ? 10.195 36.969 5.43 1 87.38 92 LEU A O 1
ATOM 719 N N . LEU A 1 93 ? 12.281 37.438 6.215 1 88.56 93 LEU A N 1
ATOM 720 C CA . LEU A 1 93 ? 12.828 36.156 5.816 1 88.56 93 LEU A CA 1
ATOM 721 C C . LEU A 1 93 ? 12.07 35 6.484 1 88.56 93 LEU A C 1
ATOM 723 O O . LEU A 1 93 ? 11.727 34.031 5.832 1 88.56 93 LEU A O 1
ATOM 727 N N . PRO A 1 94 ? 11.781 35.125 7.816 1 92.56 94 PRO A N 1
ATOM 728 C CA . PRO A 1 94 ? 11.039 34 8.43 1 92.56 94 PRO A CA 1
ATOM 729 C C . PRO A 1 94 ? 9.664 33.781 7.797 1 92.56 94 PRO A C 1
ATOM 731 O O . PRO A 1 94 ? 9.242 32.656 7.613 1 92.56 94 PRO A O 1
ATOM 734 N N . TYR A 1 95 ? 9.047 34.844 7.422 1 94.38 95 TYR A N 1
ATOM 735 C CA . TYR A 1 95 ? 7.727 34.781 6.809 1 94.38 95 TYR A CA 1
ATOM 736 C C . TYR A 1 95 ? 7.824 34.25 5.375 1 94.38 95 TYR A C 1
ATOM 738 O O . TYR A 1 95 ? 6.926 33.562 4.891 1 94.38 95 TYR A O 1
ATOM 746 N N . ALA A 1 96 ? 8.891 34.625 4.758 1 92 96 ALA A N 1
ATOM 747 C CA . ALA A 1 96 ? 9.133 34.125 3.414 1 92 96 ALA A CA 1
ATOM 748 C C . ALA A 1 96 ? 9.328 32.594 3.436 1 92 96 ALA A C 1
ATOM 750 O O . ALA A 1 96 ? 8.766 31.891 2.605 1 92 96 ALA A O 1
ATOM 751 N N . LEU A 1 97 ? 10.141 32.188 4.352 1 93.62 97 LEU A N 1
ATOM 752 C CA . LEU A 1 97 ? 10.375 30.75 4.496 1 93.62 97 LEU A CA 1
ATOM 753 C C . LEU A 1 97 ? 9.078 30.016 4.812 1 93.62 97 LEU A C 1
ATOM 755 O O . LEU A 1 97 ? 8.805 28.953 4.25 1 93.62 97 LEU A O 1
ATOM 759 N N . PHE A 1 98 ? 8.32 30.594 5.684 1 96.75 98 PHE A N 1
ATOM 760 C CA . PHE A 1 98 ? 7.008 30.062 6.02 1 96.75 98 PHE A CA 1
ATOM 761 C C . PHE A 1 98 ? 6.125 29.969 4.781 1 96.75 98 PHE A C 1
ATOM 763 O O . PHE A 1 98 ? 5.535 28.922 4.508 1 96.75 98 PHE A O 1
ATOM 770 N N . ALA A 1 99 ? 6.055 31.016 4.047 1 95.5 99 ALA A N 1
ATOM 771 C CA . ALA A 1 99 ? 5.199 31.094 2.865 1 95.5 99 ALA A CA 1
ATOM 772 C C . ALA A 1 99 ? 5.621 30.062 1.819 1 95.5 99 ALA A C 1
ATOM 774 O O . ALA A 1 99 ? 4.773 29.422 1.191 1 95.5 99 ALA A O 1
ATOM 775 N N . VAL A 1 100 ? 6.887 29.906 1.634 1 93.81 100 VAL A N 1
ATOM 776 C CA . VAL A 1 100 ? 7.398 28.938 0.669 1 93.81 100 VAL A CA 1
ATOM 777 C C . VAL A 1 100 ? 7.004 27.531 1.089 1 93.81 100 VAL A C 1
ATOM 779 O O . VAL A 1 100 ? 6.551 26.734 0.262 1 93.81 100 VAL A O 1
ATOM 782 N N . ALA A 1 101 ? 7.168 27.25 2.322 1 96.44 101 ALA A N 1
ATOM 783 C CA . ALA A 1 101 ? 6.805 25.938 2.832 1 96.44 101 ALA A CA 1
ATOM 784 C C . ALA A 1 101 ? 5.309 25.672 2.674 1 96.44 101 ALA A C 1
ATOM 786 O O . ALA A 1 101 ? 4.902 24.578 2.309 1 96.44 101 ALA A O 1
ATOM 787 N N . VAL A 1 102 ? 4.504 26.688 2.947 1 97.25 102 VAL A N 1
ATOM 788 C CA . VAL A 1 102 ? 3.057 26.562 2.791 1 97.25 102 VAL A CA 1
ATOM 789 C C . VAL A 1 102 ? 2.719 26.266 1.332 1 97.25 102 VAL A C 1
ATOM 791 O O . VAL A 1 102 ? 1.947 25.344 1.043 1 97.25 102 VAL A O 1
ATOM 794 N N . ILE A 1 103 ? 3.275 26.969 0.459 1 94.69 103 ILE A N 1
ATOM 795 C CA . ILE A 1 103 ? 2.969 26.859 -0.963 1 94.69 103 ILE A CA 1
ATOM 796 C C . ILE A 1 103 ? 3.379 25.469 -1.467 1 94.69 103 ILE A C 1
ATOM 798 O O . ILE A 1 103 ? 2.609 24.812 -2.164 1 94.69 103 ILE A O 1
ATOM 802 N N . LEU A 1 104 ? 4.559 25.031 -1.091 1 92.81 104 LEU A N 1
ATOM 803 C CA . LEU A 1 104 ? 5.027 23.719 -1.515 1 92.81 104 LEU A CA 1
ATOM 804 C C . LEU A 1 104 ? 4.082 22.625 -1.029 1 92.81 104 LEU A C 1
ATOM 806 O O . LEU A 1 104 ? 3.738 21.719 -1.787 1 92.81 104 LEU A O 1
ATOM 810 N N . SER A 1 105 ? 3.656 22.75 0.159 1 95.75 105 SER A N 1
ATOM 811 C CA . SER A 1 105 ? 2.777 21.734 0.738 1 95.75 105 SER A CA 1
ATOM 812 C C . SER A 1 105 ? 1.396 21.766 0.092 1 95.75 105 SER A C 1
ATOM 814 O O . SER A 1 105 ? 0.805 20.719 -0.174 1 95.75 105 SER A O 1
ATOM 816 N N . VAL A 1 106 ? 0.891 22.938 -0.121 1 93.62 106 VAL A N 1
ATOM 817 C CA . VAL A 1 106 ? -0.408 23.062 -0.771 1 93.62 106 VAL A CA 1
ATOM 818 C C . VAL A 1 106 ? -0.351 22.469 -2.172 1 93.62 106 VAL A C 1
ATOM 820 O O . VAL A 1 106 ? -1.327 21.875 -2.643 1 93.62 106 VAL A O 1
ATOM 823 N N . MET A 1 107 ? 0.786 22.578 -2.701 1 89.38 107 MET A N 1
ATOM 824 C CA . MET A 1 107 ? 0.96 22.078 -4.059 1 89.38 107 MET A CA 1
ATOM 825 C C . MET A 1 107 ? 1.13 20.562 -4.051 1 89.38 107 MET A C 1
ATOM 827 O O . MET A 1 107 ? 1.247 19.938 -5.109 1 89.38 107 MET A O 1
ATOM 831 N N . GLY A 1 108 ? 1.155 20.016 -2.916 1 87.12 108 GLY A N 1
ATOM 832 C CA . GLY A 1 108 ? 1.058 18.562 -2.857 1 87.12 108 GLY A CA 1
ATOM 833 C C . GLY A 1 108 ? 2.301 17.906 -2.291 1 87.12 108 GLY A C 1
ATOM 834 O O . GLY A 1 108 ? 2.34 16.688 -2.117 1 87.12 108 GLY A O 1
ATOM 835 N N . ALA A 1 109 ? 3.355 18.672 -2.062 1 89.88 109 ALA A N 1
ATOM 836 C CA . ALA A 1 109 ? 4.539 18.078 -1.441 1 89.88 109 ALA A CA 1
ATOM 837 C C . ALA A 1 109 ? 4.223 17.578 -0.038 1 89.88 109 ALA A C 1
ATOM 839 O O . ALA A 1 109 ? 3.559 18.25 0.744 1 89.88 109 ALA A O 1
ATOM 840 N N . ALA A 1 110 ? 4.648 16.391 0.175 1 90.12 110 ALA A N 1
ATOM 841 C CA . ALA A 1 110 ? 4.453 15.82 1.508 1 90.12 110 ALA A CA 1
ATOM 842 C C . ALA A 1 110 ? 5.273 16.578 2.549 1 90.12 110 ALA A C 1
ATOM 844 O O . ALA A 1 110 ? 6.27 17.219 2.211 1 90.12 110 ALA A O 1
ATOM 845 N N . TYR A 1 111 ? 4.82 16.453 3.775 1 93.12 111 TYR A N 1
ATOM 846 C CA . TYR A 1 111 ? 5.43 17.141 4.898 1 93.12 111 TYR A CA 1
ATOM 847 C C . TYR A 1 111 ? 6.926 16.875 4.961 1 93.12 111 TYR A C 1
ATOM 849 O O . TYR A 1 111 ? 7.734 17.812 4.992 1 93.12 111 TYR A O 1
ATOM 857 N N . PHE A 1 112 ? 7.355 15.656 4.871 1 88.62 112 PHE A N 1
ATOM 858 C CA . PHE A 1 112 ? 8.758 15.281 5.02 1 88.62 112 PHE A CA 1
ATOM 859 C C . PHE A 1 112 ? 9.555 15.695 3.791 1 88.62 112 PHE A C 1
ATOM 861 O O . PHE A 1 112 ? 10.734 16.031 3.9 1 88.62 112 PHE A O 1
ATOM 868 N N . THR A 1 113 ? 8.891 15.703 2.721 1 88.44 113 THR A N 1
ATOM 869 C CA . THR A 1 113 ? 9.555 16.125 1.49 1 88.44 113 THR A CA 1
ATOM 870 C C . THR A 1 113 ? 9.875 17.625 1.537 1 88.44 113 THR A C 1
ATOM 872 O O . THR A 1 113 ? 10.969 18.031 1.149 1 88.44 113 THR A O 1
ATOM 875 N N . VAL A 1 114 ? 8.953 18.391 2.021 1 93.25 114 VAL A N 1
ATOM 876 C CA . VAL A 1 114 ? 9.164 19.844 2.133 1 93.25 114 VAL A CA 1
ATOM 877 C C . VAL A 1 114 ? 10.352 20.109 3.051 1 93.25 114 VAL A C 1
ATOM 879 O O . VAL A 1 114 ? 11.227 20.922 2.719 1 93.25 114 VAL A O 1
ATOM 882 N N . LEU A 1 115 ? 10.422 19.422 4.145 1 93.69 115 LEU A N 1
ATOM 883 C CA . LEU A 1 115 ? 11.492 19.641 5.105 1 93.69 115 LEU A CA 1
ATOM 884 C C . LEU A 1 115 ? 12.828 19.141 4.562 1 93.69 115 LEU A C 1
ATOM 886 O O . LEU A 1 115 ? 13.875 19.734 4.812 1 93.69 115 LEU A O 1
ATOM 890 N N . ALA A 1 116 ? 12.781 18.125 3.84 1 87.44 116 ALA A N 1
ATOM 891 C CA . ALA A 1 116 ? 14.008 17.578 3.27 1 87.44 116 ALA A CA 1
ATOM 892 C C . ALA A 1 116 ? 14.648 18.562 2.297 1 87.44 116 ALA A C 1
ATOM 894 O O . ALA A 1 116 ? 15.875 18.656 2.225 1 87.44 116 ALA A O 1
ATOM 895 N N . PHE A 1 117 ? 13.852 19.281 1.652 1 86 117 PHE A N 1
ATOM 896 C CA . PHE A 1 117 ? 14.359 20.219 0.661 1 86 117 PHE A CA 1
ATOM 897 C C . PHE A 1 117 ? 14.703 21.562 1.311 1 86 117 PHE A C 1
ATOM 899 O O . PHE A 1 117 ? 15.727 22.172 0.984 1 86 117 PHE A O 1
ATOM 906 N N . LEU A 1 118 ? 13.922 21.969 2.182 1 91.75 118 LEU A N 1
ATOM 907 C CA . LEU A 1 118 ? 14.016 23.344 2.664 1 91.75 118 LEU A CA 1
ATOM 908 C C . LEU A 1 118 ? 14.953 23.438 3.867 1 91.75 118 LEU A C 1
ATOM 910 O O . LEU A 1 118 ? 15.547 24.484 4.113 1 91.75 118 LEU A O 1
ATOM 914 N N . ALA A 1 119 ? 15.062 22.344 4.613 1 93.94 119 ALA A N 1
ATOM 915 C CA . ALA A 1 119 ? 15.805 22.438 5.871 1 93.94 119 ALA A CA 1
ATOM 916 C C . ALA A 1 119 ? 17.266 22.812 5.621 1 93.94 119 ALA A C 1
ATOM 918 O O . ALA A 1 119 ? 17.781 23.75 6.23 1 93.94 119 ALA A O 1
ATOM 919 N N . PRO A 1 120 ? 17.984 22.156 4.66 1 90.56 120 PRO A N 1
ATOM 920 C CA . PRO A 1 120 ? 19.375 22.547 4.414 1 90.56 120 PRO A CA 1
ATOM 921 C C . PRO A 1 120 ? 19.516 23.984 3.902 1 90.56 120 PRO A C 1
ATOM 923 O O . PRO A 1 120 ? 20.391 24.719 4.344 1 90.56 120 PRO A O 1
ATOM 926 N N . ILE A 1 121 ? 18.688 24.344 3.098 1 88.56 121 ILE A N 1
ATOM 927 C CA . ILE A 1 121 ? 18.734 25.688 2.529 1 88.56 121 ILE A CA 1
ATOM 928 C C . ILE A 1 121 ? 18.406 26.719 3.611 1 88.56 121 ILE A C 1
ATOM 930 O O . ILE A 1 121 ? 19.016 27.781 3.676 1 88.56 121 ILE A O 1
ATOM 934 N N . THR A 1 122 ? 17.422 26.391 4.383 1 92.38 122 THR A N 1
ATOM 935 C CA . THR A 1 122 ? 17 27.281 5.453 1 92.38 122 THR A CA 1
ATOM 936 C C . THR A 1 122 ? 18.141 27.516 6.445 1 92.38 122 THR A C 1
ATOM 938 O O . THR A 1 122 ? 18.406 28.641 6.848 1 92.38 122 THR A O 1
ATOM 941 N N . LEU A 1 123 ? 18.828 26.469 6.82 1 92.12 123 LEU A N 1
ATOM 942 C CA . LEU A 1 123 ? 19.922 26.609 7.777 1 92.12 123 LEU A CA 1
ATOM 943 C C . LEU A 1 123 ? 21.062 27.422 7.18 1 92.12 123 LEU A C 1
ATOM 945 O O . LEU A 1 123 ? 21.719 28.188 7.883 1 92.12 123 LEU A O 1
ATOM 949 N N . LEU A 1 124 ? 21.297 27.25 5.934 1 87.56 124 LEU A N 1
ATOM 950 C CA . LEU A 1 124 ? 22.297 28.062 5.246 1 87.56 124 LEU A CA 1
ATOM 951 C C . LEU A 1 124 ? 21.891 29.531 5.215 1 87.56 124 LEU A C 1
ATOM 953 O O . LEU A 1 124 ? 22.719 30.406 5.453 1 87.56 124 LEU A O 1
ATOM 957 N N . ILE A 1 125 ? 20.688 29.75 4.922 1 86.88 125 ILE A N 1
ATOM 958 C CA . ILE A 1 125 ? 20.172 31.109 4.891 1 86.88 125 ILE A CA 1
ATOM 959 C C . ILE A 1 125 ? 20.281 31.734 6.281 1 86.88 125 ILE A C 1
ATOM 961 O O . ILE A 1 125 ? 20.625 32.906 6.414 1 86.88 125 ILE A O 1
ATOM 965 N N . CYS A 1 126 ? 19.969 30.984 7.238 1 89.19 126 CYS A N 1
ATOM 966 C CA . CYS A 1 126 ? 20.078 31.469 8.609 1 89.19 126 CYS A CA 1
ATOM 967 C C . CYS A 1 126 ? 21.516 31.875 8.938 1 89.19 126 CYS A C 1
ATOM 969 O O . CYS A 1 126 ? 21.734 32.906 9.594 1 89.19 126 CYS A O 1
ATOM 971 N N . GLU A 1 127 ? 22.391 31.125 8.477 1 86.88 127 GLU A N 1
ATOM 972 C CA . GLU A 1 127 ? 23.797 31.422 8.703 1 86.88 127 GLU A CA 1
ATOM 973 C C . GLU A 1 127 ? 24.219 32.688 7.984 1 86.88 127 GLU A C 1
ATOM 975 O O . GLU A 1 127 ? 24.906 33.562 8.562 1 86.88 127 GLU A O 1
ATOM 980 N N . GLU A 1 128 ? 23.797 32.812 6.875 1 84.31 128 GLU A N 1
ATOM 981 C CA . GLU A 1 128 ? 24.219 33.938 6.047 1 84.31 128 GLU A CA 1
ATOM 982 C C . GLU A 1 128 ? 23.516 35.25 6.473 1 84.31 128 GLU A C 1
ATOM 984 O O . GLU A 1 128 ? 24.094 36.312 6.383 1 84.31 128 GLU A O 1
ATOM 989 N N . SER A 1 129 ? 22.359 35.094 6.914 1 85.69 129 SER A N 1
ATOM 990 C CA . SER A 1 129 ? 21.547 36.281 7.23 1 85.69 129 SER A CA 1
ATOM 991 C C . SER A 1 129 ? 21.625 36.594 8.719 1 85.69 129 SER A C 1
ATOM 993 O O . SER A 1 129 ? 20.969 37.562 9.18 1 85.69 129 SER A O 1
ATOM 995 N N . LYS A 1 130 ? 22.281 35.781 9.453 1 85.69 130 LYS A N 1
ATOM 996 C CA . LYS A 1 130 ? 22.422 35.938 10.906 1 85.69 130 LYS A CA 1
ATOM 997 C C . LYS A 1 130 ? 21.062 35.781 11.594 1 85.69 130 LYS A C 1
ATOM 999 O O . LYS A 1 130 ? 20.766 36.5 12.555 1 85.69 130 LYS A O 1
ATOM 1004 N N . MET A 1 131 ? 20.25 35.062 10.984 1 90.19 131 MET A N 1
ATOM 1005 C CA . MET A 1 131 ? 18.984 34.688 11.602 1 90.19 131 MET A CA 1
ATOM 1006 C C . MET A 1 131 ? 19.156 33.469 12.484 1 90.19 131 MET A C 1
ATOM 1008 O O . MET A 1 131 ? 19.938 32.562 12.156 1 90.19 131 MET A O 1
ATOM 1012 N N . ASP A 1 132 ? 18.469 33.5 13.555 1 93.62 132 ASP A N 1
ATOM 1013 C CA . ASP A 1 132 ? 18.516 32.344 14.453 1 93.62 132 ASP A CA 1
ATOM 1014 C C . ASP A 1 132 ? 18 31.094 13.766 1 93.62 132 ASP A C 1
ATOM 1016 O O . ASP A 1 132 ? 16.938 31.125 13.133 1 93.62 132 ASP A O 1
ATOM 1020 N N . LYS A 1 133 ? 18.719 30.047 13.891 1 93.88 133 LYS A N 1
ATOM 1021 C CA . LYS A 1 133 ? 18.375 28.797 13.219 1 93.88 133 LYS A CA 1
ATOM 1022 C C . LYS A 1 133 ? 17.062 28.234 13.758 1 93.88 133 LYS A C 1
ATOM 1024 O O . LYS A 1 133 ? 16.312 27.578 13.023 1 93.88 133 LYS A O 1
ATOM 1029 N N . LEU A 1 134 ? 16.781 28.484 14.992 1 95.44 134 LEU A N 1
ATOM 1030 C CA . LEU A 1 134 ? 15.523 28.031 15.578 1 95.44 134 LEU A CA 1
ATOM 1031 C C . LEU A 1 134 ? 14.328 28.703 14.898 1 95.44 134 LEU A C 1
ATOM 1033 O O . LEU A 1 134 ? 13.305 28.047 14.656 1 95.44 134 LEU A O 1
ATOM 1037 N N . THR A 1 135 ? 14.469 29.969 14.625 1 95.25 135 THR A N 1
ATOM 1038 C CA . THR A 1 135 ? 13.406 30.703 13.938 1 95.25 135 THR A CA 1
ATOM 1039 C C . THR A 1 135 ? 13.164 30.141 12.539 1 95.25 135 THR A C 1
ATOM 1041 O O . THR A 1 135 ? 12.023 29.969 12.125 1 95.25 135 THR A O 1
ATOM 1044 N N . GLY A 1 136 ? 14.219 29.859 11.883 1 94.38 136 GLY A N 1
ATOM 1045 C CA . GLY A 1 136 ? 14.102 29.234 10.57 1 94.38 136 GLY A CA 1
ATOM 1046 C C . GLY A 1 136 ? 13.445 27.875 10.602 1 94.38 136 GLY A C 1
ATOM 1047 O O . GLY A 1 136 ? 12.578 27.578 9.781 1 94.38 136 GLY A O 1
ATOM 1048 N N . ALA A 1 137 ? 13.852 27.078 11.555 1 95.94 137 ALA A N 1
ATOM 1049 C CA . ALA A 1 137 ? 13.305 25.734 11.711 1 95.94 137 ALA A CA 1
ATOM 1050 C C . ALA A 1 137 ? 11.805 25.781 11.992 1 95.94 137 ALA A C 1
ATOM 1052 O O . ALA A 1 137 ? 11.031 25.031 11.406 1 95.94 137 ALA A O 1
ATOM 1053 N N . VAL A 1 138 ? 11.43 26.656 12.867 1 96.69 138 VAL A N 1
ATOM 1054 C CA . VAL A 1 138 ? 10.023 26.797 13.234 1 96.69 138 VAL A CA 1
ATOM 1055 C C . VAL A 1 138 ? 9.211 27.281 12.031 1 96.69 138 VAL A C 1
ATOM 1057 O O . VAL A 1 138 ? 8.109 26.781 11.773 1 96.69 138 VAL A O 1
ATOM 1060 N N . ALA A 1 139 ? 9.742 28.188 11.273 1 96.5 139 ALA A N 1
ATOM 1061 C CA . ALA A 1 139 ? 9.039 28.766 10.133 1 96.5 139 ALA A CA 1
ATOM 1062 C C . ALA A 1 139 ? 8.719 27.703 9.086 1 96.5 139 ALA A C 1
ATOM 1064 O O . ALA A 1 139 ? 7.566 27.578 8.656 1 96.5 139 ALA A O 1
ATOM 1065 N N . ILE A 1 140 ? 9.703 26.922 8.734 1 96.5 140 ILE A N 1
ATOM 1066 C CA . ILE A 1 140 ? 9.477 25.953 7.664 1 96.5 140 ILE A CA 1
ATOM 1067 C C . ILE A 1 140 ? 8.656 24.781 8.188 1 96.5 140 ILE A C 1
ATOM 1069 O O . ILE A 1 140 ? 7.84 24.219 7.465 1 96.5 140 ILE A O 1
ATOM 1073 N N . ASN A 1 141 ? 8.836 24.406 9.438 1 97.06 141 ASN A N 1
ATOM 1074 C CA . ASN A 1 141 ? 8.031 23.344 10.039 1 97.06 141 ASN A CA 1
ATOM 1075 C C . ASN A 1 141 ? 6.555 23.703 10.07 1 97.06 141 ASN A C 1
ATOM 1077 O O . ASN A 1 141 ? 5.703 22.922 9.648 1 97.06 141 ASN A O 1
ATOM 1081 N N . CYS A 1 142 ? 6.285 24.875 10.562 1 97.19 142 CYS A N 1
ATOM 1082 C CA . CYS A 1 142 ? 4.906 25.344 10.641 1 97.19 142 CYS A CA 1
ATOM 1083 C C . CYS A 1 142 ? 4.312 25.531 9.25 1 97.19 142 CYS A C 1
ATOM 1085 O O . CYS A 1 142 ? 3.143 25.203 9.023 1 97.19 142 CYS A O 1
ATOM 1087 N N . GLY A 1 143 ? 5.082 26.031 8.398 1 97.56 143 GLY A N 1
ATOM 1088 C CA . GLY A 1 143 ? 4.605 26.219 7.039 1 97.56 143 GLY A CA 1
ATOM 1089 C C . GLY A 1 143 ? 4.242 24.906 6.359 1 97.56 143 GLY A C 1
ATOM 1090 O O . GLY A 1 143 ? 3.197 24.812 5.711 1 97.56 143 GLY A O 1
ATOM 1091 N N . ALA A 1 144 ? 5.125 23.953 6.496 1 97.19 144 ALA A N 1
ATOM 1092 C CA . ALA A 1 144 ? 4.898 22.641 5.895 1 97.19 144 ALA A CA 1
ATOM 1093 C C . ALA A 1 144 ? 3.65 21.984 6.477 1 97.19 144 ALA A C 1
ATOM 1095 O O . ALA A 1 144 ? 2.879 21.344 5.75 1 97.19 144 ALA A O 1
ATOM 1096 N N . LEU A 1 145 ? 3.438 22.156 7.758 1 97.69 145 LEU A N 1
ATOM 1097 C CA . LEU A 1 145 ? 2.275 21.578 8.414 1 97.69 145 LEU A CA 1
ATOM 1098 C C . LEU A 1 145 ? 0.998 22.312 8.016 1 97.69 145 LEU A C 1
ATOM 1100 O O . LEU A 1 145 ? 0.017 21.672 7.613 1 97.69 145 LEU A O 1
ATOM 1104 N N . ALA A 1 146 ? 1.03 23.609 8.117 1 97.94 146 ALA A N 1
ATOM 1105 C CA . ALA A 1 146 ? -0.146 24.406 7.766 1 97.94 146 ALA A CA 1
ATOM 1106 C C . ALA A 1 146 ? -0.544 24.188 6.309 1 97.94 146 ALA A C 1
ATOM 1108 O O . ALA A 1 146 ? -1.72 23.969 6.008 1 97.94 146 ALA A O 1
ATOM 1109 N N . GLY A 1 147 ? 0.431 24.266 5.473 1 97.44 147 GLY A N 1
ATOM 1110 C CA . GLY A 1 147 ? 0.144 24 4.07 1 97.44 147 GLY A CA 1
ATOM 1111 C C . GLY A 1 147 ? -0.382 22.609 3.818 1 97.44 147 GLY A C 1
ATOM 1112 O O . GLY A 1 147 ? -1.24 22.406 2.957 1 97.44 147 GLY A O 1
ATOM 1113 N N . GLY A 1 148 ? 0.146 21.672 4.52 1 96.81 148 GLY A N 1
ATOM 1114 C CA . GLY A 1 148 ? -0.293 20.297 4.398 1 96.81 148 GLY A CA 1
ATOM 1115 C C . GLY A 1 148 ? -1.738 20.078 4.809 1 96.81 148 GLY A C 1
ATOM 1116 O O . GLY A 1 148 ? -2.381 19.125 4.379 1 96.81 148 GLY A O 1
ATOM 1117 N N . ASP A 1 149 ? -2.244 20.969 5.629 1 97.56 149 ASP A N 1
ATOM 1118 C CA . ASP A 1 149 ? -3.604 20.844 6.148 1 97.56 149 ASP A CA 1
ATOM 1119 C C . ASP A 1 149 ? -4.629 21.297 5.109 1 97.56 149 ASP A C 1
ATOM 1121 O O . ASP A 1 149 ? -5.836 21.156 5.312 1 97.56 149 ASP A O 1
ATOM 1125 N N . PHE A 1 150 ? -4.145 21.859 3.982 1 96 150 PHE A N 1
ATOM 1126 C CA . PHE A 1 150 ? -5.055 22.219 2.9 1 96 150 PHE A CA 1
ATOM 1127 C C . PHE A 1 150 ? -5.824 21 2.412 1 96 150 PHE A C 1
ATOM 1129 O O . PHE A 1 150 ? -5.277 19.906 2.342 1 96 150 PHE A O 1
ATOM 1136 N N . PRO A 1 151 ? -7.109 21.109 2.057 1 92.88 151 PRO A N 1
ATOM 1137 C CA . PRO A 1 151 ? -8 19.969 1.827 1 92.88 151 PRO A CA 1
ATOM 1138 C C . PRO A 1 151 ? -7.492 19.031 0.74 1 92.88 151 PRO A C 1
ATOM 1140 O O . PRO A 1 151 ? -7.785 17.828 0.766 1 92.88 151 PRO A O 1
ATOM 1143 N N . THR A 1 152 ? -6.762 19.516 -0.197 1 90.81 152 THR A N 1
ATOM 1144 C CA . THR A 1 152 ? -6.324 18.688 -1.306 1 90.81 152 THR A CA 1
ATOM 1145 C C . THR A 1 152 ? -4.855 18.297 -1.148 1 90.81 152 THR A C 1
ATOM 1147 O O . THR A 1 152 ? -4.277 17.656 -2.029 1 90.81 152 THR A O 1
ATOM 1150 N N . ALA A 1 153 ? -4.23 18.734 -0.051 1 93.88 153 ALA A N 1
ATOM 1151 C CA . ALA A 1 153 ? -2.824 18.422 0.204 1 93.88 153 ALA A CA 1
ATOM 1152 C C . ALA A 1 153 ? -2.676 17.094 0.937 1 93.88 153 ALA A C 1
ATOM 1154 O O . ALA A 1 153 ? -3.672 16.438 1.247 1 93.88 153 ALA A O 1
ATOM 1155 N N . ALA A 1 154 ? -1.463 16.734 1.139 1 92.62 154 ALA A N 1
ATOM 1156 C CA . ALA A 1 154 ? -1.139 15.406 1.638 1 92.62 154 ALA A CA 1
ATOM 1157 C C . ALA A 1 154 ? -1.765 15.164 3.008 1 92.62 154 ALA A C 1
ATOM 1159 O O . ALA A 1 154 ? -2.348 14.109 3.256 1 92.62 154 ALA A O 1
ATOM 1160 N N . LEU A 1 155 ? -1.676 16.062 3.939 1 96.06 155 LEU A N 1
ATOM 1161 C CA . LEU A 1 155 ? -2.234 15.898 5.277 1 96.06 155 LEU A CA 1
ATOM 1162 C C . LEU A 1 155 ? -3.744 16.109 5.266 1 96.06 155 LEU A C 1
ATOM 1164 O O . LEU A 1 155 ? -4.48 15.383 5.941 1 96.06 155 LEU A O 1
ATOM 1168 N N . GLY A 1 156 ? -4.168 17.078 4.52 1 95.88 156 GLY A N 1
ATOM 1169 C CA . GLY A 1 156 ? -5.586 17.406 4.434 1 95.88 156 GLY A CA 1
ATOM 1170 C C . GLY A 1 156 ? -6.438 16.219 3.984 1 95.88 156 GLY A C 1
ATOM 1171 O O . GLY A 1 156 ? -7.5 15.969 4.551 1 95.88 156 GLY A O 1
ATOM 1172 N N . VAL A 1 157 ? -5.98 15.555 3.029 1 93.19 157 VAL A N 1
ATOM 1173 C CA . VAL A 1 157 ? -6.734 14.422 2.504 1 93.19 157 VAL A CA 1
ATOM 1174 C C . VAL A 1 157 ? -6.863 13.344 3.582 1 93.19 157 VAL A C 1
ATOM 1176 O O . VAL A 1 157 ? -7.895 12.672 3.674 1 93.19 157 VAL A O 1
ATOM 1179 N N . ILE A 1 158 ? -5.832 13.172 4.352 1 95.06 158 ILE A N 1
ATOM 1180 C CA . ILE A 1 158 ? -5.863 12.203 5.434 1 95.06 158 ILE A CA 1
ATOM 1181 C C . ILE A 1 158 ? -6.887 12.633 6.484 1 95.06 158 ILE A C 1
ATOM 1183 O O . ILE A 1 158 ? -7.719 11.828 6.914 1 95.06 158 ILE A O 1
ATOM 1187 N N . PHE A 1 159 ? -6.871 13.883 6.859 1 97.5 159 PHE A N 1
ATOM 1188 C CA . PHE A 1 159 ? -7.789 14.391 7.875 1 97.5 159 PHE A CA 1
ATOM 1189 C C . PHE A 1 159 ? -9.234 14.273 7.402 1 97.5 159 PHE A C 1
ATOM 1191 O O . PHE A 1 159 ? -10.109 13.867 8.164 1 97.5 159 PHE A O 1
ATOM 1198 N N . ARG A 1 160 ? -9.414 14.625 6.184 1 95.25 160 ARG A N 1
ATOM 1199 C CA . ARG A 1 160 ? -10.766 14.523 5.641 1 95.25 160 ARG A CA 1
ATOM 1200 C C . ARG A 1 160 ? -11.25 13.078 5.645 1 95.25 160 ARG A C 1
ATOM 1202 O O . ARG A 1 160 ? -12.391 12.797 6.008 1 95.25 160 ARG A O 1
ATOM 1209 N N . GLY A 1 161 ? -10.391 12.195 5.215 1 94.19 161 GLY A N 1
ATOM 1210 C CA . GLY A 1 161 ? -10.75 10.789 5.242 1 94.19 161 GLY A CA 1
ATOM 1211 C C . GLY A 1 161 ? -11.109 10.289 6.629 1 94.19 161 GLY A C 1
ATOM 1212 O O . GLY A 1 161 ? -12.086 9.547 6.793 1 94.19 161 GLY A O 1
ATOM 1213 N N . LEU A 1 162 ? -10.375 10.695 7.574 1 95.62 162 LEU A N 1
ATOM 1214 C CA . LEU A 1 162 ? -10.609 10.273 8.953 1 95.62 162 LEU A CA 1
ATOM 1215 C C . LEU A 1 162 ? -11.883 10.906 9.508 1 95.62 162 LEU A C 1
ATOM 1217 O O . LEU A 1 162 ? -12.609 10.273 10.273 1 95.62 162 LEU A O 1
ATOM 1221 N N . MET A 1 163 ? -12.148 12.164 9.133 1 96.56 163 MET A N 1
ATOM 1222 C CA . MET A 1 163 ? -13.391 12.812 9.523 1 96.56 163 MET A CA 1
ATOM 1223 C C . MET A 1 163 ? -14.594 12.07 8.961 1 96.56 163 MET A C 1
ATOM 1225 O O . MET A 1 163 ? -15.555 11.789 9.688 1 96.56 163 MET A O 1
ATOM 1229 N N . ASP A 1 164 ? -14.469 11.75 7.711 1 93.62 164 ASP A N 1
ATOM 1230 C CA . ASP A 1 164 ? -15.555 11.047 7.047 1 93.62 164 ASP A CA 1
ATOM 1231 C C . ASP A 1 164 ? -15.805 9.688 7.699 1 93.62 164 ASP A C 1
ATOM 1233 O O . ASP A 1 164 ? -16.953 9.305 7.941 1 93.62 164 ASP A O 1
ATOM 1237 N N . SER A 1 165 ? -14.742 9.039 7.969 1 92 165 SER A N 1
ATOM 1238 C CA . SER A 1 165 ? -14.852 7.73 8.602 1 92 165 SER A CA 1
ATOM 1239 C C . SER A 1 165 ? -15.484 7.836 9.984 1 92 165 SER A C 1
ATOM 1241 O O . SER A 1 165 ? -16.25 6.961 10.391 1 92 165 SER A O 1
ATOM 1243 N N . SER A 1 166 ? -15.133 8.859 10.703 1 94.31 166 SER A N 1
ATOM 1244 C CA . SER A 1 166 ? -15.688 9.062 12.031 1 94.31 166 SER A CA 1
ATOM 1245 C C . SER A 1 166 ? -17.203 9.273 11.984 1 94.31 166 SER A C 1
ATOM 1247 O O . SER A 1 166 ? -17.922 8.789 12.844 1 94.31 166 SER A O 1
ATOM 1249 N N . TYR A 1 167 ? -17.625 9.922 11.008 1 93.44 167 TYR A N 1
ATOM 1250 C CA . TYR A 1 167 ? -19.062 10.195 10.898 1 93.44 167 TYR A CA 1
ATOM 1251 C C . TYR A 1 167 ? -19.797 9.008 10.289 1 93.44 167 TYR A C 1
ATOM 1253 O O . TYR A 1 167 ? -20.984 8.812 10.539 1 93.44 167 TYR A O 1
ATOM 1261 N N . GLU A 1 168 ? -19.156 8.266 9.5 1 89 168 GLU A N 1
ATOM 1262 C CA . GLU A 1 168 ? -19.734 7.023 9.008 1 89 168 GLU A CA 1
ATOM 1263 C C . GLU A 1 168 ? -20.016 6.051 10.148 1 89 168 GLU A C 1
ATOM 1265 O O . GLU A 1 168 ? -20.969 5.273 10.086 1 89 168 GLU A O 1
ATOM 1270 N N . ALA A 1 169 ? -19.234 6.133 11.156 1 86.69 169 ALA A N 1
ATOM 1271 C CA . ALA A 1 169 ? -19.391 5.273 12.328 1 86.69 169 ALA A CA 1
ATOM 1272 C C . ALA A 1 169 ? -20.531 5.758 13.219 1 86.69 169 ALA A C 1
ATOM 1274 O O . ALA A 1 169 ? -20.969 5.047 14.125 1 86.69 169 ALA A O 1
ATOM 1275 N N . ALA A 1 170 ? -21 6.965 12.922 1 88.88 170 ALA A N 1
ATOM 1276 C CA . ALA A 1 170 ? -22.141 7.547 13.633 1 88.88 170 ALA A CA 1
ATOM 1277 C C . ALA A 1 170 ? -23.219 7.992 12.656 1 88.88 170 ALA A C 1
ATOM 1279 O O . ALA A 1 170 ? -23.531 9.188 12.562 1 88.88 170 ALA A O 1
ATOM 1280 N N . PRO A 1 171 ? -23.922 7.047 12.094 1 85.06 171 PRO A N 1
ATOM 1281 C CA . PRO A 1 171 ? -24.844 7.355 11.008 1 85.06 171 PRO A CA 1
ATOM 1282 C C . PRO A 1 171 ? -26.047 8.172 11.469 1 85.06 171 PRO A C 1
ATOM 1284 O O . PRO A 1 171 ? -26.719 8.812 10.648 1 85.06 171 PRO A O 1
ATOM 1287 N N . GLU A 1 172 ? -26.281 8.156 12.672 1 88.12 172 GLU A N 1
ATOM 1288 C CA . GLU A 1 172 ? -27.438 8.867 13.219 1 88.12 172 GLU A CA 1
ATOM 1289 C C . GLU A 1 172 ? -27.172 10.375 13.289 1 88.12 172 GLU A C 1
ATOM 1291 O O . GLU A 1 172 ? -28.109 11.164 13.445 1 88.12 172 GLU A O 1
ATOM 1296 N N . LEU A 1 173 ? -26 10.758 13.156 1 89.44 173 LEU A N 1
ATOM 1297 C CA . LEU A 1 173 ? -25.641 12.164 13.305 1 89.44 173 LEU A CA 1
ATOM 1298 C C . LEU A 1 173 ? -25.531 12.836 11.938 1 89.44 173 LEU A C 1
ATOM 1300 O O . LEU A 1 173 ? -25.219 12.18 10.945 1 89.44 173 LEU A O 1
ATOM 1304 N N . GLU A 1 174 ? -25.797 14.078 11.93 1 85.69 174 GLU A N 1
ATOM 1305 C CA . GLU A 1 174 ? -25.641 14.852 10.703 1 85.69 174 GLU A CA 1
ATOM 1306 C C . GLU A 1 174 ? -24.172 14.961 10.305 1 85.69 174 GLU A C 1
ATOM 1308 O O . GLU A 1 174 ? -23.328 15.32 11.133 1 85.69 174 GLU A O 1
ATOM 1313 N N . VAL A 1 175 ? -23.938 14.695 9.07 1 85.75 175 VAL A N 1
ATOM 1314 C CA . VAL A 1 175 ? -22.578 14.672 8.57 1 85.75 175 VAL A CA 1
ATOM 1315 C C . VAL A 1 175 ? -22.094 16.094 8.297 1 85.75 175 VAL A C 1
ATOM 1317 O O . VAL A 1 175 ? -22.859 16.938 7.828 1 85.75 175 VAL A O 1
ATOM 1320 N N . ILE A 1 176 ? -20.891 16.375 8.648 1 88.19 176 ILE A N 1
ATOM 1321 C CA . ILE A 1 176 ? -20.266 17.672 8.328 1 88.19 176 ILE A CA 1
ATOM 1322 C C . ILE A 1 176 ? -19.547 17.562 6.984 1 88.19 176 ILE A C 1
ATOM 1324 O O . ILE A 1 176 ? -19.172 16.484 6.551 1 88.19 176 ILE A O 1
ATOM 1328 N N . ASP A 1 177 ? -19.375 18.719 6.34 1 88.62 177 ASP A N 1
ATOM 1329 C CA . ASP A 1 177 ? -18.562 18.766 5.129 1 88.62 177 ASP A CA 1
ATOM 1330 C C . ASP A 1 177 ? -17.078 18.781 5.461 1 88.62 177 ASP A C 1
ATOM 1332 O O . ASP A 1 177 ? -16.547 19.781 5.934 1 88.62 177 ASP A O 1
ATOM 1336 N N . SER A 1 178 ? -16.469 17.703 5.191 1 92.62 178 SER A N 1
ATOM 1337 C CA . SER A 1 178 ? -15.062 17.547 5.57 1 92.62 178 SER A CA 1
ATOM 1338 C C . SER A 1 178 ? -14.172 18.516 4.809 1 92.62 178 SER A C 1
ATOM 1340 O O . SER A 1 178 ? -13.133 18.953 5.324 1 92.62 178 SER A O 1
ATOM 1342 N N . PHE A 1 179 ? -14.508 18.906 3.582 1 89.62 179 PHE A N 1
ATOM 1343 C CA . PHE A 1 179 ? -13.719 19.844 2.785 1 89.62 179 PHE A CA 1
ATOM 1344 C C . PHE A 1 179 ? -13.711 21.234 3.426 1 89.62 179 PHE A C 1
ATOM 1346 O O . PHE A 1 179 ? -12.648 21.828 3.607 1 89.62 179 PHE A O 1
ATOM 1353 N N . VAL A 1 180 ? -14.906 21.672 3.777 1 89.69 180 VAL A N 1
ATOM 1354 C CA . VAL A 1 180 ? -15.039 23 4.371 1 89.69 180 VAL A CA 1
ATOM 1355 C C . VAL A 1 180 ? -14.375 23.016 5.746 1 89.69 180 VAL A C 1
ATOM 1357 O O . VAL A 1 180 ? -13.711 23.984 6.109 1 89.69 180 VAL A O 1
ATOM 1360 N N . THR A 1 181 ? -14.578 21.922 6.465 1 93.38 181 THR A N 1
ATOM 1361 C CA . THR A 1 181 ? -13.961 21.812 7.777 1 93.38 181 THR A CA 1
ATOM 1362 C C . THR A 1 181 ? -12.438 21.875 7.664 1 93.38 181 THR A C 1
ATOM 1364 O O . THR A 1 181 ? -11.781 22.562 8.445 1 93.38 181 THR A O 1
ATOM 1367 N N . CYS A 1 182 ? -11.914 21.219 6.711 1 94.44 182 CYS A N 1
ATOM 1368 C CA . CYS A 1 182 ? -10.469 21.188 6.5 1 94.44 182 CYS A CA 1
ATOM 1369 C C . CYS A 1 182 ? -9.961 22.547 6.039 1 94.44 182 CYS A C 1
ATOM 1371 O O . CYS A 1 182 ? -8.852 22.953 6.391 1 94.44 182 CYS A O 1
ATOM 1373 N N . LEU A 1 183 ? -10.766 23.25 5.254 1 93.44 183 LEU A N 1
ATOM 1374 C CA . LEU A 1 183 ? -10.391 24.578 4.809 1 93.44 183 LEU A CA 1
ATOM 1375 C C . LEU A 1 183 ? -10.305 25.547 5.992 1 93.44 183 LEU A C 1
ATOM 1377 O O . LEU A 1 183 ? -9.383 26.359 6.07 1 93.44 183 LEU A O 1
ATOM 1381 N N . LYS A 1 184 ? -11.281 25.438 6.867 1 94.19 184 LYS A N 1
ATOM 1382 C CA . LYS A 1 184 ? -11.25 26.25 8.078 1 94.19 184 LYS A CA 1
ATOM 1383 C C . LYS A 1 184 ? -10.047 25.906 8.953 1 94.19 184 LYS A C 1
ATOM 1385 O O . LYS A 1 184 ? -9.398 26.797 9.5 1 94.19 184 LYS A O 1
ATOM 1390 N N . MET A 1 185 ? -9.797 24.641 9.062 1 95.88 185 MET A N 1
ATOM 1391 C CA . MET A 1 185 ? -8.641 24.156 9.82 1 95.88 185 MET A CA 1
ATOM 1392 C C . MET A 1 185 ? -7.348 24.703 9.234 1 95.88 185 MET A C 1
ATOM 1394 O O . MET A 1 185 ? -6.449 25.109 9.969 1 95.88 185 MET A O 1
ATOM 1398 N N . PHE A 1 186 ? -7.25 24.75 7.934 1 97.31 186 PHE A N 1
ATOM 1399 C CA . PHE A 1 186 ? -6.098 25.297 7.238 1 97.31 186 PHE A CA 1
ATOM 1400 C C . PHE A 1 186 ? -5.918 26.781 7.586 1 97.31 186 PHE A C 1
ATOM 1402 O O . PHE A 1 186 ? -4.812 27.203 7.93 1 97.31 186 PHE A O 1
ATOM 1409 N N . GLY A 1 187 ? -7.004 27.516 7.48 1 96.81 187 GLY A N 1
ATOM 1410 C CA . GLY A 1 187 ? -6.938 28.922 7.824 1 96.81 187 GLY A CA 1
ATOM 1411 C C . GLY A 1 187 ? -6.461 29.172 9.242 1 96.81 187 GLY A C 1
ATOM 1412 O O . GLY A 1 187 ? -5.621 30.047 9.477 1 96.81 187 GLY A O 1
ATOM 1413 N N . LEU A 1 188 ? -6.977 28.438 10.156 1 96.62 188 LEU A N 1
ATOM 1414 C CA . LEU A 1 188 ? -6.609 28.578 11.562 1 96.62 188 LEU A CA 1
ATOM 1415 C C . LEU A 1 188 ? -5.168 28.141 11.797 1 96.62 188 LEU A C 1
ATOM 1417 O O . LEU A 1 188 ? -4.465 28.719 12.625 1 96.62 188 LEU A O 1
ATOM 1421 N N . ALA A 1 189 ? -4.754 27.125 11.07 1 97.62 189 ALA A N 1
ATOM 1422 C CA . ALA A 1 189 ? -3.373 26.656 11.18 1 97.62 189 ALA A CA 1
ATOM 1423 C C . ALA A 1 189 ? -2.398 27.719 10.688 1 97.62 189 ALA A C 1
ATOM 1425 O O . ALA A 1 189 ? -1.324 27.906 11.273 1 97.62 189 ALA A O 1
ATOM 1426 N N . VAL A 1 190 ? -2.756 28.375 9.594 1 98.12 190 VAL A N 1
ATOM 1427 C CA . VAL A 1 190 ? -1.926 29.453 9.062 1 98.12 190 VAL A CA 1
ATOM 1428 C C . VAL A 1 190 ? -1.83 30.578 10.078 1 98.12 190 VAL A C 1
ATOM 1430 O O . VAL A 1 190 ? -0.743 31.109 10.328 1 98.12 190 VAL A O 1
ATOM 1433 N N . LEU A 1 191 ? -2.951 30.938 10.641 1 97.38 191 LEU A N 1
ATOM 1434 C CA . LEU A 1 191 ? -2.971 32 11.633 1 97.38 191 LEU A CA 1
ATOM 1435 C C . LEU A 1 191 ? -2.115 31.625 12.844 1 97.38 191 LEU A C 1
ATOM 1437 O O . LEU A 1 191 ? -1.307 32.438 13.305 1 97.38 191 LEU A O 1
ATOM 1441 N N . PHE A 1 192 ? -2.299 30.5 13.375 1 97.31 192 PHE A N 1
ATOM 1442 C CA . PHE A 1 192 ? -1.5 30 14.484 1 97.31 192 PHE A CA 1
ATOM 1443 C C . PHE A 1 192 ? -0.014 30.062 14.148 1 97.31 192 PHE A C 1
ATOM 1445 O O . PHE A 1 192 ? 0.791 30.516 14.961 1 97.31 192 PHE A O 1
ATOM 1452 N N . SER A 1 193 ? 0.315 29.547 12.93 1 97.94 193 SER A N 1
ATOM 1453 C CA . SER A 1 193 ? 1.709 29.484 12.5 1 97.94 193 SER A CA 1
ATOM 1454 C C . SER A 1 193 ? 2.322 30.875 12.398 1 97.94 193 SER A C 1
ATOM 1456 O O . SER A 1 193 ? 3.477 31.094 12.773 1 97.94 193 SER A O 1
ATOM 1458 N N . LEU A 1 194 ? 1.577 31.797 11.867 1 97.38 194 LEU A N 1
ATOM 1459 C CA . LEU A 1 194 ? 2.068 33.156 11.742 1 97.38 194 LEU A CA 1
ATOM 1460 C C . LEU A 1 194 ? 2.332 33.75 13.117 1 97.38 194 LEU A C 1
ATOM 1462 O O . LEU A 1 194 ? 3.32 34.469 13.305 1 97.38 194 LEU A O 1
ATOM 1466 N N . ILE A 1 195 ? 1.457 33.5 14.055 1 97.38 195 ILE A N 1
ATOM 1467 C CA . ILE A 1 195 ? 1.646 34 15.422 1 97.38 195 ILE A CA 1
ATOM 1468 C C . ILE A 1 195 ? 2.922 33.375 16 1 97.38 195 ILE A C 1
ATOM 1470 O O . ILE A 1 195 ? 3.732 34.094 16.609 1 97.38 195 ILE A O 1
ATOM 1474 N N . LEU A 1 196 ? 3.074 32.094 15.828 1 97.12 196 LEU A N 1
ATOM 1475 C CA . LEU A 1 196 ? 4.234 31.406 16.375 1 97.12 196 LEU A CA 1
ATOM 1476 C C . LEU A 1 196 ? 5.523 31.922 15.758 1 97.12 196 LEU A C 1
ATOM 1478 O O . LEU A 1 196 ? 6.5 32.188 16.469 1 97.12 196 LEU A O 1
ATOM 1482 N N . VAL A 1 197 ? 5.57 32.031 14.422 1 96.56 197 VAL A N 1
ATOM 1483 C CA . VAL A 1 197 ? 6.746 32.562 13.719 1 96.56 197 VAL A CA 1
ATOM 1484 C C . VAL A 1 197 ? 7.062 33.969 14.203 1 96.56 197 VAL A C 1
ATOM 1486 O O . VAL A 1 197 ? 8.227 34.312 14.391 1 96.56 197 VAL A O 1
ATOM 1489 N N . THR A 1 198 ? 6.059 34.781 14.422 1 95.8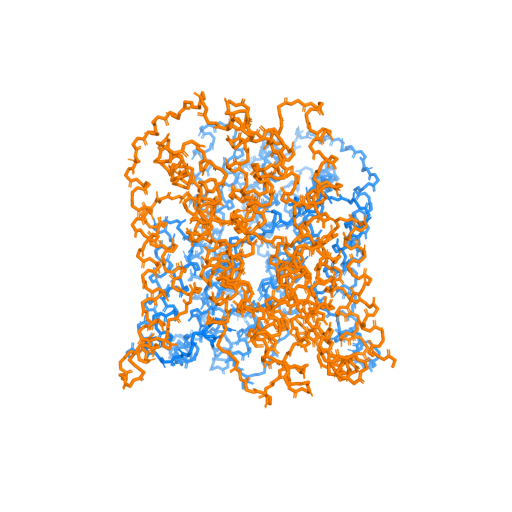8 198 THR A N 1
ATOM 1490 C CA . THR A 1 198 ? 6.238 36.156 14.906 1 95.88 198 THR A CA 1
ATOM 1491 C C . THR A 1 198 ? 6.844 36.156 16.312 1 95.88 198 THR A C 1
ATOM 1493 O O . THR A 1 198 ? 7.715 36.969 16.609 1 95.88 198 THR A O 1
ATOM 1496 N N . ILE A 1 199 ? 6.379 35.281 17.141 1 96.06 199 ILE A N 1
ATOM 1497 C CA . ILE A 1 199 ? 6.914 35.156 18.5 1 96.06 199 ILE A CA 1
ATOM 1498 C C . ILE A 1 199 ? 8.398 34.812 18.438 1 96.06 199 ILE A C 1
ATOM 1500 O O . ILE A 1 199 ? 9.211 35.469 19.109 1 96.06 199 ILE A O 1
ATOM 1504 N N . PHE A 1 200 ? 8.797 33.906 17.609 1 94.88 200 PHE A N 1
ATOM 1505 C CA . PHE A 1 200 ? 10.188 33.5 17.531 1 94.88 200 PHE A CA 1
ATOM 1506 C C . PHE A 1 200 ? 11.031 34.562 16.828 1 94.88 200 PHE A C 1
ATOM 1508 O O . PHE A 1 200 ? 12.211 34.75 17.156 1 94.88 200 PHE A O 1
ATOM 1515 N N . ARG A 1 201 ? 10.461 35.25 15.883 1 92.44 201 ARG A N 1
ATOM 1516 C CA . ARG A 1 201 ? 11.18 36.312 15.195 1 92.44 201 ARG A CA 1
ATOM 1517 C C . ARG A 1 201 ? 11.555 37.438 16.156 1 92.44 201 ARG A C 1
ATOM 1519 O O . ARG A 1 201 ? 12.664 37.969 16.094 1 92.44 201 ARG A O 1
ATOM 1526 N N . PHE A 1 202 ? 10.695 37.75 17.109 1 91.31 202 PHE A N 1
ATOM 1527 C CA . PHE A 1 202 ? 10.914 38.938 17.938 1 91.31 202 PHE A CA 1
ATOM 1528 C C . PHE A 1 202 ? 11.406 38.531 19.328 1 91.31 202 PHE A C 1
ATOM 1530 O O . PHE A 1 202 ? 12.008 39.344 20.031 1 91.31 202 PHE A O 1
ATOM 1537 N N . ALA A 1 203 ? 11.125 37.344 19.734 1 88.88 203 ALA A N 1
ATOM 1538 C CA . ALA A 1 203 ? 11.516 36.906 21.078 1 88.88 203 ALA A CA 1
ATOM 1539 C C . ALA A 1 203 ? 13.008 36.625 21.141 1 88.88 203 ALA A C 1
ATOM 1541 O O . ALA A 1 203 ? 13.617 36.688 22.219 1 88.88 203 ALA A O 1
ATOM 1542 N N . LEU A 1 204 ? 13.578 36.344 20.016 1 86.94 204 LEU A N 1
ATOM 1543 C CA . LEU A 1 204 ? 14.992 35.969 20.016 1 86.94 20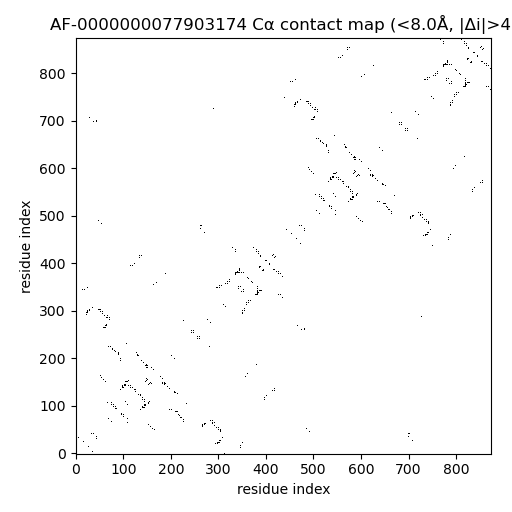4 LEU A CA 1
ATOM 1544 C C . LEU A 1 204 ? 15.852 37.156 19.594 1 86.94 204 LEU A C 1
ATOM 1546 O O . LEU A 1 204 ? 15.727 37.656 18.484 1 86.94 204 LEU A O 1
ATOM 1550 N N . PRO A 1 205 ? 16.75 37.5 20.406 1 84.44 205 PRO A N 1
ATOM 1551 C CA . PRO A 1 205 ? 17.594 38.688 20.141 1 84.44 205 PRO A CA 1
ATOM 1552 C C . PRO A 1 205 ? 18.469 38.5 18.906 1 84.44 205 PRO A C 1
ATOM 1554 O O . PRO A 1 205 ? 18.812 39.469 18.234 1 84.44 205 PRO A O 1
ATOM 1557 N N . ALA A 1 206 ? 18.781 37.281 18.609 1 82.38 206 ALA A N 1
ATOM 1558 C CA . ALA A 1 206 ? 19.641 37 17.469 1 82.38 206 ALA A CA 1
ATOM 1559 C C . ALA A 1 206 ? 19 37.469 16.172 1 82.38 206 ALA A C 1
ATOM 1561 O O . ALA A 1 206 ? 19.688 37.75 15.18 1 82.38 206 ALA A O 1
ATOM 1562 N N . ASN A 1 207 ? 17.734 37.656 16.188 1 86.94 207 ASN A N 1
ATOM 1563 C CA . ASN A 1 207 ? 16.984 37.969 14.969 1 86.94 207 ASN A CA 1
ATOM 1564 C C . ASN A 1 207 ? 16.891 39.469 14.734 1 86.94 207 ASN A C 1
ATOM 1566 O O . ASN A 1 207 ? 16.266 39.906 13.781 1 86.94 207 ASN A O 1
ATOM 1570 N N . ARG A 1 208 ? 17.484 40.344 15.523 1 81.19 208 ARG A N 1
ATOM 1571 C CA . ARG A 1 208 ? 17.375 41.812 15.422 1 81.19 208 ARG A CA 1
ATOM 1572 C C . ARG A 1 208 ? 18.062 42.312 14.164 1 81.19 208 ARG A C 1
ATOM 1574 O O . ARG A 1 208 ? 17.641 43.344 13.586 1 81.19 208 ARG A O 1
ATOM 1581 N N . ASN A 1 209 ? 19.016 41.656 13.641 1 77.31 209 ASN A N 1
ATOM 1582 C CA . ASN A 1 209 ? 19.734 42.125 12.461 1 77.31 209 ASN A CA 1
ATOM 1583 C C . ASN A 1 209 ? 19.641 41.125 11.305 1 77.31 209 ASN A C 1
ATOM 1585 O O . ASN A 1 209 ? 20.609 40.906 10.578 1 77.31 209 ASN A O 1
ATOM 1589 N N . ILE A 1 210 ? 18.422 40.656 11.07 1 81.38 210 ILE A N 1
ATOM 1590 C CA . ILE A 1 210 ? 18.203 39.656 10.016 1 81.38 210 ILE A CA 1
ATOM 1591 C C . ILE A 1 210 ? 18.359 40.344 8.656 1 81.38 210 ILE A C 1
ATOM 1593 O O . ILE A 1 210 ? 17.891 41.469 8.453 1 81.38 210 ILE A O 1
ATOM 1597 N N . GLY A 1 211 ? 19.016 39.625 7.566 1 69.56 211 GLY A N 1
ATOM 1598 C CA . GLY A 1 211 ? 18.859 39.906 6.152 1 69.56 211 GLY A CA 1
ATOM 1599 C C . GLY A 1 211 ? 20.016 40.75 5.594 1 69.56 211 GLY A C 1
ATOM 1600 O O . GLY A 1 211 ? 20.047 41.031 4.398 1 69.56 211 GLY A O 1
ATOM 1601 N N . LYS A 1 212 ? 21.016 41.344 6.129 1 64.81 212 LYS A N 1
ATOM 1602 C CA . LYS A 1 212 ? 21.984 42.312 5.594 1 64.81 212 LYS A CA 1
ATOM 1603 C C . LYS A 1 212 ? 22.938 41.625 4.621 1 64.81 212 LYS A C 1
ATOM 1605 O O . LYS A 1 212 ? 23.406 42.25 3.668 1 64.81 212 LYS A O 1
ATOM 1610 N N . ASP A 1 213 ? 22.984 40.312 4.613 1 66.5 213 ASP A N 1
ATOM 1611 C CA . ASP A 1 213 ? 24.062 39.781 3.771 1 66.5 213 ASP A CA 1
ATOM 1612 C C . ASP A 1 213 ? 23.609 38.5 3.043 1 66.5 213 ASP A C 1
ATOM 1614 O O . ASP A 1 213 ? 24.438 37.781 2.508 1 66.5 213 ASP A O 1
ATOM 1618 N N . VAL A 1 214 ? 22.25 38.375 2.791 1 71.56 214 VAL A N 1
ATOM 1619 C CA . VAL A 1 214 ? 21.875 37.125 2.189 1 71.56 214 VAL A CA 1
ATOM 1620 C C . VAL A 1 214 ? 21.859 37.25 0.667 1 71.56 214 VAL A C 1
ATOM 1622 O O . VAL A 1 214 ? 21.328 38.219 0.13 1 71.56 214 VAL A O 1
ATOM 1625 N N . LYS A 1 215 ? 22.734 36.469 -0.012 1 71.5 215 LYS A N 1
ATOM 1626 C CA . LYS A 1 215 ? 22.734 36.406 -1.471 1 71.5 215 LYS A CA 1
ATOM 1627 C C . LYS A 1 215 ? 21.906 35.219 -1.966 1 71.5 215 LYS A C 1
ATOM 1629 O O . LYS A 1 215 ? 22.109 34.094 -1.551 1 71.5 215 LYS A O 1
ATOM 1634 N N . PHE A 1 216 ? 20.828 35.5 -2.678 1 76.12 216 PHE A N 1
ATOM 1635 C CA . PHE A 1 216 ? 20 34.5 -3.311 1 76.12 216 PHE A CA 1
ATOM 1636 C C . PHE A 1 216 ? 20.438 34.25 -4.754 1 76.12 216 PHE A C 1
ATOM 1638 O O . PHE A 1 216 ? 20.609 35.219 -5.512 1 76.12 216 PHE A O 1
ATOM 1645 N N . GLU A 1 217 ? 20.859 33.031 -4.984 1 76.94 217 GLU A N 1
ATOM 1646 C CA . GLU A 1 217 ? 21.234 32.688 -6.355 1 76.94 217 GLU A CA 1
ATOM 1647 C C . GLU A 1 217 ? 20 32.5 -7.234 1 76.94 217 GLU A C 1
ATOM 1649 O O . GLU A 1 217 ? 19 31.922 -6.789 1 76.94 217 GLU A O 1
ATOM 1654 N N . LYS A 1 218 ? 20.078 33.125 -8.43 1 83.5 218 LYS A N 1
ATOM 1655 C CA . LYS A 1 218 ? 18.984 32.938 -9.383 1 83.5 218 LYS A CA 1
ATOM 1656 C C . LYS A 1 218 ? 18.875 31.469 -9.812 1 83.5 218 LYS A C 1
ATOM 1658 O O . LYS A 1 218 ? 19.875 30.859 -10.219 1 83.5 218 LYS A O 1
ATOM 1663 N N . PRO A 1 219 ? 17.641 30.906 -9.656 1 87.06 219 PRO A N 1
ATOM 1664 C CA . PRO A 1 219 ? 17.484 29.5 -10.031 1 87.06 219 PRO A CA 1
ATOM 1665 C C . PRO A 1 219 ? 17.547 29.281 -11.539 1 87.06 219 PRO A C 1
ATOM 1667 O O . PRO A 1 219 ? 17.297 30.203 -12.32 1 87.06 219 PRO A O 1
ATOM 1670 N N . GLU A 1 220 ? 17.938 28.109 -11.875 1 88.69 220 GLU A N 1
ATOM 1671 C CA . GLU A 1 220 ? 17.969 27.734 -13.281 1 88.69 220 GLU A CA 1
ATOM 1672 C C . GLU A 1 220 ? 16.578 27.734 -13.891 1 88.69 220 GLU A C 1
ATOM 1674 O O . GLU A 1 220 ? 15.578 27.656 -13.164 1 88.69 220 GLU A O 1
ATOM 1679 N N . ALA A 1 221 ? 16.562 27.859 -15.203 1 91.56 221 ALA A N 1
ATOM 1680 C CA . ALA A 1 221 ? 15.273 27.844 -15.906 1 91.56 221 ALA A CA 1
ATOM 1681 C C . ALA A 1 221 ? 14.617 26.469 -15.805 1 91.56 221 ALA A C 1
ATOM 1683 O O . ALA A 1 221 ? 15.305 25.453 -15.711 1 91.56 221 ALA A O 1
ATOM 1684 N N . TYR A 1 222 ? 13.297 26.469 -15.812 1 94.5 222 TYR A N 1
ATOM 1685 C CA . TYR A 1 222 ? 12.539 25.234 -15.773 1 94.5 222 TYR A CA 1
ATOM 1686 C C . TYR A 1 222 ? 12.75 24.422 -17.047 1 94.5 222 TYR A C 1
ATOM 1688 O O . TYR A 1 222 ? 12.812 24.969 -18.141 1 94.5 222 TYR A O 1
ATOM 1696 N N . THR A 1 223 ? 12.922 23.141 -16.906 1 95 223 THR A N 1
ATOM 1697 C CA . THR A 1 223 ? 12.938 22.25 -18.062 1 95 223 THR A CA 1
ATOM 1698 C C . THR A 1 223 ? 11.531 22.062 -18.625 1 95 223 THR A C 1
ATOM 1700 O O . THR A 1 223 ? 10.555 22.469 -18 1 95 223 THR A O 1
ATOM 1703 N N . THR A 1 224 ? 11.445 21.547 -19.812 1 95.94 224 THR A N 1
ATOM 1704 C CA . THR A 1 224 ? 10.156 21.297 -20.438 1 95.94 224 THR A CA 1
ATOM 1705 C C . THR A 1 224 ? 9.297 20.375 -19.578 1 95.94 224 THR A C 1
ATOM 1707 O O . THR A 1 224 ? 8.102 20.625 -19.406 1 95.94 224 THR A O 1
ATOM 1710 N N . ALA A 1 225 ? 9.906 19.328 -19.062 1 96.62 225 ALA A N 1
ATOM 1711 C CA . ALA A 1 225 ? 9.203 18.391 -18.203 1 96.62 225 ALA A CA 1
ATOM 1712 C C . ALA A 1 225 ? 8.688 19.062 -16.953 1 96.62 225 ALA A C 1
ATOM 1714 O O . ALA A 1 225 ? 7.578 18.781 -16.484 1 96.62 225 ALA A O 1
ATOM 1715 N N . GLN A 1 226 ? 9.453 19.953 -16.391 1 96.5 226 GLN A N 1
ATOM 1716 C CA . GLN A 1 226 ? 9.062 20.672 -15.18 1 96.5 226 GLN A CA 1
ATOM 1717 C C . GLN A 1 226 ? 7.914 21.641 -15.453 1 96.5 226 GLN A C 1
ATOM 1719 O O . GLN A 1 226 ? 7.008 21.781 -14.633 1 96.5 226 GLN A O 1
ATOM 1724 N N . LYS A 1 227 ? 7.945 22.344 -16.547 1 96.5 227 LYS A N 1
ATOM 1725 C CA . LYS A 1 227 ? 6.852 23.234 -16.938 1 96.5 227 LYS A CA 1
ATOM 1726 C C . LYS A 1 227 ? 5.551 22.453 -17.109 1 96.5 227 LYS A C 1
ATOM 1728 O O . LYS A 1 227 ? 4.492 22.891 -16.672 1 96.5 227 LYS A O 1
ATOM 1733 N N . GLN A 1 228 ? 5.672 21.328 -17.844 1 97.75 228 GLN A N 1
ATOM 1734 C CA . GLN A 1 228 ? 4.5 20.484 -18.047 1 97.75 228 GLN A CA 1
ATOM 1735 C C . GLN A 1 228 ? 3.932 20 -16.719 1 97.75 228 GLN A C 1
ATOM 1737 O O . GLN A 1 228 ? 2.713 19.953 -16.531 1 97.75 228 GLN A O 1
ATOM 1742 N N . THR A 1 229 ? 4.824 19.609 -15.828 1 97.19 229 THR A N 1
ATOM 1743 C CA . THR A 1 229 ? 4.406 19.156 -14.5 1 97.19 229 THR A CA 1
ATOM 1744 C C . THR A 1 229 ? 3.674 20.281 -13.758 1 97.19 229 THR A C 1
ATOM 1746 O O . THR A 1 229 ? 2.635 20.047 -13.141 1 97.19 229 THR A O 1
ATOM 1749 N N . LEU A 1 230 ? 4.18 21.5 -13.828 1 95.19 230 LEU A N 1
ATOM 1750 C CA . LEU A 1 230 ? 3.547 22.641 -13.188 1 95.19 230 LEU A CA 1
ATOM 1751 C C . LEU A 1 230 ? 2.154 22.891 -13.758 1 95.19 230 LEU A C 1
ATOM 1753 O O . LEU A 1 230 ? 1.21 23.156 -13.008 1 95.19 230 LEU A O 1
ATOM 1757 N N . TYR A 1 231 ? 2.035 22.812 -15.023 1 96.38 231 TYR A N 1
ATOM 1758 C CA . TYR A 1 231 ? 0.737 22.984 -15.664 1 96.38 231 TYR A CA 1
ATOM 1759 C C . TYR A 1 231 ? -0.254 21.922 -15.203 1 96.38 231 TYR A C 1
ATOM 1761 O O . TYR A 1 231 ? -1.425 22.234 -14.953 1 96.38 231 TYR A O 1
ATOM 1769 N N . LEU A 1 232 ? 0.198 20.688 -15.102 1 96.44 232 LEU A N 1
ATOM 1770 C CA . LEU A 1 232 ? -0.667 19.609 -14.656 1 96.44 232 LEU A CA 1
ATOM 1771 C C . LEU A 1 232 ? -1.107 19.828 -13.211 1 96.44 232 LEU A C 1
ATOM 1773 O O . LEU A 1 232 ? -2.248 19.531 -12.852 1 96.44 232 LEU A O 1
ATOM 1777 N N . MET A 1 233 ? -0.176 20.281 -12.383 1 94.44 233 MET A N 1
ATOM 1778 C CA . MET A 1 233 ? -0.5 20.547 -10.984 1 94.44 233 MET A CA 1
ATOM 1779 C C . MET A 1 233 ? -1.565 21.625 -10.859 1 94.44 233 MET A C 1
ATOM 1781 O O . MET A 1 233 ? -2.521 21.484 -10.102 1 94.44 233 MET A O 1
ATOM 1785 N N . VAL A 1 234 ? -1.448 22.703 -11.602 1 92.56 234 VAL A N 1
ATOM 1786 C CA . VAL A 1 234 ? -2.422 23.781 -11.594 1 92.56 234 VAL A CA 1
ATOM 1787 C C . VAL A 1 234 ? -3.76 23.281 -12.133 1 92.56 234 VAL A C 1
ATOM 1789 O O . VAL A 1 234 ? -4.816 23.609 -11.586 1 92.56 234 VAL A O 1
ATOM 1792 N N . ALA A 1 235 ? -3.689 22.531 -13.195 1 94.56 235 ALA A N 1
ATOM 1793 C CA . ALA A 1 235 ? -4.906 21.969 -13.781 1 94.56 235 ALA A CA 1
ATOM 1794 C C . ALA A 1 235 ? -5.633 21.078 -12.781 1 94.56 235 ALA A C 1
ATOM 1796 O O . ALA A 1 235 ? -6.859 21.125 -12.664 1 94.56 235 ALA A O 1
ATOM 1797 N N . MET A 1 236 ? -4.871 20.203 -12.125 1 92.56 236 MET A N 1
ATOM 1798 C CA . MET A 1 236 ? -5.457 19.312 -11.125 1 92.56 236 MET A CA 1
ATOM 1799 C C . MET A 1 236 ? -6.121 20.109 -10.008 1 92.56 236 MET A C 1
ATOM 1801 O O . MET A 1 236 ? -7.25 19.812 -9.609 1 92.56 236 MET A O 1
ATOM 1805 N N . MET A 1 237 ? -5.453 21.125 -9.516 1 89 237 MET A N 1
ATOM 1806 C CA . MET A 1 237 ? -6 21.984 -8.477 1 89 237 MET A CA 1
ATOM 1807 C C . MET A 1 237 ? -7.281 22.656 -8.945 1 89 237 MET A C 1
ATOM 1809 O O . MET A 1 237 ? -8.258 22.734 -8.203 1 89 237 MET A O 1
ATOM 1813 N N . ALA A 1 238 ? -7.285 23.141 -10.133 1 90 238 ALA A N 1
ATOM 1814 C CA . ALA A 1 238 ? -8.453 23.812 -10.695 1 90 238 ALA A CA 1
ATOM 1815 C C . ALA A 1 238 ? -9.648 22.859 -10.766 1 90 238 ALA A C 1
ATOM 1817 O O . ALA A 1 238 ? -10.766 23.234 -10.391 1 90 238 ALA A O 1
ATOM 1818 N N . VAL A 1 239 ? -9.438 21.672 -11.188 1 89.38 239 VAL A N 1
ATOM 1819 C CA . VAL A 1 239 ? -10.516 20.703 -11.336 1 89.38 239 VAL A CA 1
ATOM 1820 C C . VAL A 1 239 ? -11.094 20.344 -9.969 1 89.38 239 VAL A C 1
ATOM 1822 O O . VAL A 1 239 ? -12.312 20.281 -9.805 1 89.38 239 VAL A O 1
ATOM 1825 N N . VAL A 1 240 ? -10.242 20.156 -8.984 1 87.12 240 VAL A N 1
ATOM 1826 C CA . VAL A 1 240 ? -10.688 19.672 -7.684 1 87.12 240 VAL A CA 1
ATOM 1827 C C . VAL A 1 240 ? -11.289 20.828 -6.879 1 87.12 240 VAL A C 1
ATOM 1829 O O . VAL A 1 240 ? -12.172 20.609 -6.047 1 87.12 240 VAL A O 1
ATOM 1832 N N . LEU A 1 241 ? -10.844 22.094 -7.105 1 85.56 241 LEU A N 1
ATOM 1833 C CA . LEU A 1 241 ? -11.312 23.219 -6.312 1 85.56 241 LEU A CA 1
ATOM 1834 C C . LEU A 1 241 ? -12.508 23.891 -6.977 1 85.56 241 LEU A C 1
ATOM 1836 O O . LEU A 1 241 ? -13.414 24.375 -6.297 1 85.56 241 LEU A O 1
ATOM 1840 N N . VAL A 1 242 ? -12.508 23.984 -8.281 1 83.44 242 VAL A N 1
ATOM 1841 C CA . VAL A 1 242 ? -13.492 24.781 -9 1 83.44 242 VAL A CA 1
ATOM 1842 C C . VAL A 1 242 ? -14.891 24.219 -8.75 1 83.44 242 VAL A C 1
ATOM 1844 O O . VAL A 1 242 ? -15.82 24.969 -8.43 1 83.44 242 VAL A O 1
ATOM 1847 N N . PHE A 1 243 ? -14.984 22.953 -8.773 1 77.31 243 PHE A N 1
ATOM 1848 C CA . PHE A 1 243 ? -16.328 22.391 -8.742 1 77.31 243 PHE A CA 1
ATOM 1849 C C . PHE A 1 243 ? -16.906 22.422 -7.328 1 77.31 243 PHE A C 1
ATOM 1851 O O . PHE A 1 243 ? -18.047 22.844 -7.121 1 77.31 243 PHE A O 1
ATOM 1858 N N . PRO A 1 244 ? -16.125 22.047 -6.379 1 74.69 244 PRO A N 1
ATOM 1859 C CA . PRO A 1 244 ? -16.656 22.188 -5.023 1 74.69 244 PRO A CA 1
ATOM 1860 C C . PRO A 1 244 ? -16.938 23.641 -4.645 1 74.69 244 PRO A C 1
ATOM 1862 O O . PRO A 1 244 ? -17.906 23.938 -3.939 1 74.69 244 PRO A O 1
ATOM 1865 N N . LEU A 1 245 ? -16.125 24.516 -5.117 1 76.94 245 LEU A N 1
ATOM 1866 C CA . LEU A 1 245 ? -16.312 25.922 -4.828 1 76.94 245 LEU A CA 1
ATOM 1867 C C . LEU A 1 245 ? -17.516 26.469 -5.586 1 76.94 245 LEU A C 1
ATOM 1869 O O . LEU A 1 245 ? -18.266 27.297 -5.055 1 76.94 245 LEU A O 1
ATOM 1873 N N . LEU A 1 246 ? -17.688 26 -6.789 1 77.88 246 LEU A N 1
ATOM 1874 C CA . LEU A 1 246 ? -18.844 26.422 -7.57 1 77.88 246 LEU A CA 1
ATOM 1875 C C . LEU A 1 246 ? -20.141 25.906 -6.945 1 77.88 246 LEU A C 1
ATOM 1877 O O . LEU A 1 246 ? -21.156 26.578 -6.977 1 77.88 246 LEU A O 1
ATOM 1881 N N . LYS A 1 247 ? -20.109 24.719 -6.402 1 77.06 247 LYS A N 1
ATOM 1882 C CA . LYS A 1 247 ? -21.266 24.172 -5.715 1 77.06 247 LYS A CA 1
ATOM 1883 C C . LYS A 1 247 ? -21.656 25.031 -4.52 1 77.06 247 LYS A C 1
ATOM 1885 O O . LYS A 1 247 ? -22.844 25.188 -4.23 1 77.06 247 LYS A O 1
ATOM 1890 N N . LEU A 1 248 ? -20.672 25.641 -3.877 1 71.62 248 LEU A N 1
ATOM 1891 C CA . LEU A 1 248 ? -20.922 26.516 -2.727 1 71.62 248 LEU A CA 1
ATOM 1892 C C . LEU A 1 248 ? -21.469 27.859 -3.168 1 71.62 248 LEU A C 1
ATOM 1894 O O . LEU A 1 248 ? -22.328 28.438 -2.502 1 71.62 248 LEU A O 1
ATOM 1898 N N . LEU A 1 249 ? -21.078 28.297 -4.367 1 77.88 249 LEU A N 1
ATOM 1899 C CA . LEU A 1 249 ? -21.438 29.625 -4.844 1 77.88 249 LEU A CA 1
ATOM 1900 C C . LEU A 1 249 ? -22.797 29.594 -5.551 1 77.88 249 LEU A C 1
ATOM 1902 O O . LEU A 1 249 ? -23.562 30.547 -5.465 1 77.88 249 LEU A O 1
ATOM 1906 N N . ILE A 1 250 ? -23.047 28.484 -6.402 1 81.81 250 ILE A N 1
ATOM 1907 C CA . ILE A 1 250 ? -24.281 28.359 -7.152 1 81.81 250 ILE A CA 1
ATOM 1908 C C . ILE A 1 250 ? -24.953 27.016 -6.82 1 81.81 250 ILE A C 1
ATOM 1910 O O . ILE A 1 250 ? -25.016 26.125 -7.66 1 81.81 250 ILE A O 1
ATOM 1914 N N . PRO A 1 251 ? -25.484 26.891 -5.688 1 73.88 251 PRO A N 1
ATOM 1915 C CA . PRO A 1 251 ? -26.047 25.609 -5.254 1 73.88 251 PRO A CA 1
ATOM 1916 C C . PRO A 1 251 ? -27.234 25.156 -6.102 1 73.88 251 PRO A C 1
ATOM 1918 O O . PRO A 1 251 ? -27.516 23.969 -6.184 1 73.88 251 PRO A O 1
ATOM 1921 N N . GLY A 1 252 ? -27.812 25.953 -6.895 1 76.69 252 GLY A N 1
ATOM 1922 C CA . GLY A 1 252 ? -29.047 25.609 -7.586 1 76.69 252 GLY A CA 1
ATOM 1923 C C . GLY A 1 252 ? -28.812 25.031 -8.969 1 76.69 252 GLY A C 1
ATOM 1924 O O . GLY A 1 252 ? -29.734 24.516 -9.594 1 76.69 252 GLY A O 1
ATOM 1925 N N . ASN A 1 253 ? -27.672 25.016 -9.477 1 80.81 253 ASN A N 1
ATOM 1926 C CA . ASN A 1 253 ? -27.422 24.531 -10.828 1 80.81 253 ASN A CA 1
ATOM 1927 C C . ASN A 1 253 ? -27.25 23.016 -10.852 1 80.81 253 ASN A C 1
ATOM 1929 O O . ASN A 1 253 ? -26.328 22.484 -10.227 1 80.81 253 ASN A O 1
ATOM 1933 N N . ALA A 1 254 ? -28.094 22.312 -11.57 1 79 254 ALA A N 1
ATOM 1934 C CA . ALA A 1 254 ? -28.172 20.859 -11.586 1 79 254 ALA A CA 1
ATOM 1935 C C . ALA A 1 254 ? -26.906 20.234 -12.18 1 79 254 ALA A C 1
ATOM 1937 O O . ALA A 1 254 ? -26.438 19.203 -11.711 1 79 254 ALA A O 1
ATOM 1938 N N . VAL A 1 255 ? -26.406 20.875 -13.203 1 80.25 255 VAL A N 1
ATOM 1939 C CA . VAL A 1 255 ? -25.234 20.344 -13.898 1 80.25 255 VAL A CA 1
ATOM 1940 C C . VAL A 1 255 ? -24.016 20.422 -12.977 1 80.25 255 VAL A C 1
ATOM 1942 O O . VAL A 1 255 ? -23.234 19.469 -12.883 1 80.25 255 VAL A O 1
ATOM 1945 N N . ILE A 1 256 ? -23.938 21.531 -12.266 1 80.62 256 ILE A N 1
ATOM 1946 C CA . ILE A 1 256 ? -22.828 21.719 -11.344 1 80.62 256 ILE A CA 1
ATOM 1947 C C . ILE A 1 256 ? -22.922 20.719 -10.203 1 80.62 256 ILE A C 1
ATOM 1949 O O . ILE A 1 256 ? -21.922 20.141 -9.789 1 80.62 256 ILE A O 1
ATOM 1953 N N . LYS A 1 257 ? -24.062 20.469 -9.805 1 79.19 257 LYS A N 1
ATOM 1954 C CA . LYS A 1 257 ? -24.281 19.516 -8.719 1 79.19 257 LYS A CA 1
ATOM 1955 C C . LYS A 1 257 ? -23.938 18.094 -9.156 1 79.19 257 LYS A C 1
ATOM 1957 O O . LYS A 1 257 ? -23.344 17.328 -8.391 1 79.19 257 LYS A O 1
ATOM 1962 N N . LEU A 1 258 ? -24.312 17.812 -10.359 1 80.19 258 LEU A N 1
ATOM 1963 C CA . LEU A 1 258 ? -24.047 16.484 -10.883 1 80.19 258 LEU A CA 1
ATOM 1964 C C . LEU A 1 258 ? -22.547 16.234 -11.039 1 80.19 258 LEU A C 1
ATOM 1966 O O . LEU A 1 258 ? -22.031 15.203 -10.609 1 80.19 258 LEU A O 1
ATOM 1970 N N . VAL A 1 259 ? -21.906 17.188 -11.562 1 81.25 259 VAL A N 1
ATOM 1971 C CA . VAL A 1 259 ? -20.469 17.031 -11.82 1 81.25 259 VAL A CA 1
ATOM 1972 C C . VAL A 1 259 ? -19.703 17.094 -10.5 1 81.25 259 VAL A C 1
ATOM 1974 O O . VAL A 1 259 ? -18.766 16.312 -10.289 1 81.25 259 VAL A O 1
ATOM 1977 N N . ALA A 1 260 ? -20.109 17.938 -9.688 1 78.75 260 ALA A N 1
ATOM 1978 C CA . ALA A 1 260 ? -19.469 18.062 -8.383 1 78.75 260 ALA A CA 1
ATOM 1979 C C . ALA A 1 260 ? -19.625 16.781 -7.566 1 78.75 260 ALA A C 1
ATOM 1981 O O . ALA A 1 260 ? -18.719 16.422 -6.797 1 78.75 260 ALA A O 1
ATOM 1982 N N . GLY A 1 261 ? -20.703 16.141 -7.801 1 81.81 261 GLY A N 1
ATOM 1983 C CA . GLY A 1 261 ? -20.953 14.906 -7.07 1 81.81 261 GLY A CA 1
ATOM 1984 C C . GLY A 1 261 ? -20.141 13.727 -7.57 1 81.81 261 GLY A C 1
ATOM 1985 O O . GLY A 1 261 ? -19.984 12.734 -6.863 1 81.81 261 GLY A O 1
ATOM 1986 N N . LYS A 1 262 ? -19.547 13.914 -8.734 1 87.56 262 LYS A N 1
ATOM 1987 C CA . LYS A 1 262 ? -18.766 12.82 -9.32 1 87.56 262 LYS A CA 1
ATOM 1988 C C . LYS A 1 262 ? -17.281 13.094 -9.234 1 87.56 262 LYS A C 1
ATOM 1990 O O . LYS A 1 262 ? -16.453 12.227 -9.555 1 87.56 262 LYS A O 1
ATOM 1995 N N . ILE A 1 263 ? -17.016 14.242 -8.719 1 87.88 263 ILE A N 1
ATOM 1996 C CA . ILE A 1 263 ? -15.602 14.594 -8.602 1 87.88 263 ILE A CA 1
ATOM 1997 C C . ILE A 1 263 ? -15.055 14.125 -7.258 1 87.88 263 ILE A C 1
ATOM 1999 O O . ILE A 1 263 ? -15.617 14.453 -6.207 1 87.88 263 ILE A O 1
ATOM 2003 N N . ASP A 1 264 ? -14.148 13.289 -7.344 1 91.88 264 ASP A N 1
ATOM 2004 C CA . ASP A 1 264 ? -13.422 12.781 -6.184 1 91.88 264 ASP A CA 1
ATOM 2005 C C . ASP A 1 264 ? -11.938 13.102 -6.285 1 91.88 264 ASP A C 1
ATOM 2007 O O . ASP A 1 264 ? -11.305 12.836 -7.312 1 91.88 264 ASP A O 1
ATOM 2011 N N . VAL A 1 265 ? -11.445 13.664 -5.211 1 90.25 265 VAL A N 1
ATOM 2012 C CA . VAL A 1 265 ? -10.062 14.133 -5.215 1 90.25 265 VAL A CA 1
ATOM 2013 C C . VAL A 1 265 ? -9.133 12.977 -5.574 1 90.25 265 VAL A C 1
ATOM 2015 O O . VAL A 1 265 ? -8.195 13.148 -6.359 1 90.25 265 VAL A O 1
ATOM 2018 N N . GLY A 1 266 ? -9.344 11.836 -4.996 1 94.5 266 GLY A N 1
ATOM 2019 C CA . GLY A 1 266 ? -8.5 10.68 -5.254 1 94.5 266 GLY A CA 1
ATOM 2020 C C . GLY A 1 266 ? -8.578 10.195 -6.688 1 94.5 266 GLY A C 1
ATOM 2021 O O . GLY A 1 266 ? -7.551 9.953 -7.324 1 94.5 266 GLY A O 1
ATOM 2022 N N . LEU A 1 267 ? -9.758 10.031 -7.23 1 96.88 267 LEU A N 1
ATOM 2023 C CA . LEU A 1 267 ? -9.953 9.531 -8.586 1 96.88 267 LEU A CA 1
ATOM 2024 C C . LEU A 1 267 ? -9.406 10.516 -9.617 1 96.88 267 LEU A C 1
ATOM 2026 O O . LEU A 1 267 ? -8.773 10.117 -10.594 1 96.88 267 LEU A O 1
ATOM 2030 N N . VAL A 1 268 ? -9.656 11.789 -9.391 1 95.69 268 VAL A N 1
ATOM 2031 C CA . VAL A 1 268 ? -9.133 12.812 -10.289 1 95.69 268 VAL A CA 1
ATOM 2032 C C . VAL A 1 268 ? -7.605 12.805 -10.25 1 95.69 268 VAL A C 1
ATOM 2034 O O . VAL A 1 268 ? -6.949 12.883 -11.289 1 95.69 268 VAL A O 1
ATOM 2037 N N . ALA A 1 269 ? -7.086 12.766 -9.031 1 95.75 269 ALA A N 1
ATOM 2038 C CA . ALA A 1 269 ? -5.633 12.719 -8.891 1 95.75 269 ALA A CA 1
ATOM 2039 C C . ALA A 1 269 ? -5.051 11.523 -9.641 1 95.75 269 ALA A C 1
ATOM 2041 O O . ALA A 1 269 ? -3.969 11.625 -10.227 1 95.75 269 ALA A O 1
ATOM 2042 N N . PHE A 1 270 ? -5.723 10.438 -9.609 1 97.69 270 PHE A N 1
ATOM 2043 C CA . PHE A 1 270 ? -5.254 9.227 -10.289 1 97.69 270 PHE A CA 1
ATOM 2044 C C . PHE A 1 270 ? -5.211 9.438 -11.797 1 97.69 270 PHE A C 1
ATOM 2046 O O . PHE A 1 270 ? -4.273 8.992 -12.461 1 97.69 270 PHE A O 1
ATOM 2053 N N . VAL A 1 271 ? -6.215 10.055 -12.383 1 98.06 271 VAL A N 1
ATOM 2054 C CA . VAL A 1 271 ? -6.254 10.367 -13.812 1 98.06 271 VAL A CA 1
ATOM 2055 C C . VAL A 1 271 ? -5.047 11.219 -14.188 1 98.06 271 VAL A C 1
ATOM 2057 O O . VAL A 1 271 ? -4.363 10.938 -15.18 1 98.06 271 VAL A O 1
ATOM 2060 N N . PHE A 1 272 ? -4.805 12.18 -13.383 1 97.81 272 PHE A N 1
ATOM 2061 C CA . PHE A 1 272 ? -3.695 13.086 -13.68 1 97.81 272 PHE A CA 1
ATOM 2062 C C . PHE A 1 272 ? -2.359 12.367 -13.516 1 97.81 272 PHE A C 1
ATOM 2064 O O . PHE A 1 272 ? -1.399 12.664 -14.234 1 97.81 272 PHE A O 1
ATOM 2071 N N . ALA A 1 273 ? -2.275 11.469 -12.555 1 97.88 273 ALA A N 1
ATOM 2072 C CA . ALA A 1 273 ? -1.063 10.664 -12.43 1 97.88 273 ALA A CA 1
ATOM 2073 C C . ALA A 1 273 ? -0.797 9.867 -13.703 1 97.88 273 ALA A C 1
ATOM 2075 O O . ALA A 1 273 ? 0.343 9.789 -14.164 1 97.88 273 ALA A O 1
ATOM 2076 N N . VAL A 1 274 ? -1.816 9.281 -14.281 1 98.5 274 VAL A N 1
ATOM 2077 C CA . VAL A 1 274 ? -1.685 8.5 -15.508 1 98.5 274 VAL A CA 1
ATOM 2078 C C . VAL A 1 274 ? -1.269 9.406 -16.656 1 98.5 274 VAL A C 1
ATOM 2080 O O . VAL A 1 274 ? -0.405 9.047 -17.469 1 98.5 274 VAL A O 1
ATOM 2083 N N . ILE A 1 275 ? -1.862 10.602 -16.734 1 98.56 275 ILE A N 1
ATOM 2084 C CA . ILE A 1 275 ? -1.494 11.562 -17.766 1 98.56 275 ILE A CA 1
ATOM 2085 C C . ILE A 1 275 ? -0.012 11.914 -17.641 1 98.56 275 ILE A C 1
ATOM 2087 O O . ILE A 1 275 ? 0.709 11.953 -18.641 1 98.56 275 ILE A O 1
ATOM 2091 N N . ALA A 1 276 ? 0.413 12.148 -16.438 1 98.38 276 ALA A N 1
ATOM 2092 C CA . ALA A 1 276 ? 1.814 12.492 -16.203 1 98.38 276 ALA A CA 1
ATOM 2093 C C . ALA A 1 276 ? 2.734 11.359 -16.656 1 98.38 276 ALA A C 1
ATOM 2095 O O . ALA A 1 276 ? 3.803 11.602 -17.219 1 98.38 276 ALA A O 1
ATOM 2096 N N . LEU A 1 277 ? 2.369 10.141 -16.359 1 98.25 277 LEU A N 1
ATOM 2097 C CA . LEU A 1 277 ? 3.174 8.984 -16.75 1 98.25 277 LEU A CA 1
ATOM 2098 C C . LEU A 1 277 ? 3.203 8.828 -18.266 1 98.25 277 LEU A C 1
ATOM 2100 O O . LEU A 1 277 ? 4.242 8.484 -18.844 1 98.25 277 LEU A O 1
ATOM 2104 N N . LEU A 1 278 ? 2.082 9.023 -18.906 1 98.06 278 LEU A N 1
ATOM 2105 C CA . LEU A 1 278 ? 2.012 8.945 -20.375 1 98.06 278 LEU A CA 1
ATOM 2106 C C . LEU A 1 278 ? 2.92 9.992 -21.016 1 98.06 278 LEU A C 1
ATOM 2108 O O . LEU A 1 278 ? 3.48 9.758 -22.078 1 98.06 278 LEU A O 1
ATOM 2112 N N . MET A 1 279 ? 3.039 11.109 -20.312 1 98.06 279 MET A N 1
ATOM 2113 C CA . MET A 1 279 ? 3.9 12.188 -20.781 1 98.06 279 MET A CA 1
ATOM 2114 C C . MET A 1 279 ? 5.355 11.938 -20.406 1 98.06 279 MET A C 1
ATOM 2116 O O . MET A 1 279 ? 6.23 12.742 -20.703 1 98.06 279 MET A O 1
ATOM 2120 N N . LYS A 1 280 ? 5.656 10.828 -19.672 1 97.44 280 LYS A N 1
ATOM 2121 C CA . LYS A 1 280 ? 6.992 10.406 -19.281 1 97.44 280 LYS A CA 1
ATOM 2122 C C . LYS A 1 280 ? 7.676 11.469 -18.422 1 97.44 280 LYS A C 1
ATOM 2124 O O . LYS A 1 280 ? 8.844 11.797 -18.641 1 97.44 280 LYS A O 1
ATOM 2129 N N . LEU A 1 281 ? 6.891 11.961 -17.484 1 97.88 281 LEU A N 1
ATOM 2130 C CA . LEU A 1 281 ? 7.398 13.055 -16.656 1 97.88 281 LEU A CA 1
ATOM 2131 C C . LEU A 1 281 ? 8.195 12.523 -15.477 1 97.88 281 LEU A C 1
ATOM 2133 O O . LEU A 1 281 ? 8.938 13.273 -14.836 1 97.88 281 LEU A O 1
ATOM 2137 N N . ALA A 1 282 ? 8 11.32 -15.117 1 97.06 282 ALA A N 1
ATOM 2138 C CA . ALA A 1 282 ? 8.758 10.633 -14.07 1 97.06 282 ALA A CA 1
ATOM 2139 C C . ALA A 1 282 ? 8.664 9.117 -14.227 1 97.06 282 ALA A C 1
ATOM 2141 O O . ALA A 1 282 ? 7.688 8.609 -14.781 1 97.06 282 ALA A O 1
ATOM 2142 N N . PRO A 1 283 ? 9.734 8.43 -13.789 1 96.81 283 PRO A N 1
ATOM 2143 C CA . PRO A 1 283 ? 9.633 6.969 -13.82 1 96.81 283 PRO A CA 1
ATOM 2144 C C . PRO A 1 283 ? 8.586 6.422 -12.852 1 96.81 283 PRO A C 1
ATOM 2146 O O . PRO A 1 283 ? 8.531 6.848 -11.695 1 96.81 283 PRO A O 1
ATOM 2149 N N . GLN A 1 284 ? 7.797 5.457 -13.289 1 96.88 284 GLN A N 1
ATOM 2150 C CA . GLN A 1 284 ? 6.723 4.867 -12.5 1 96.88 284 GLN A CA 1
ATOM 2151 C C . GLN A 1 284 ? 7.258 4.238 -11.219 1 96.88 284 GLN A C 1
ATOM 2153 O O . GLN A 1 284 ? 6.664 4.398 -10.148 1 96.88 284 GLN A O 1
ATOM 2158 N N . LYS A 1 285 ? 8.32 3.498 -11.312 1 94.88 285 LYS A N 1
ATOM 2159 C CA . LYS A 1 285 ? 8.906 2.807 -10.172 1 94.88 285 LYS A CA 1
ATOM 2160 C C . LYS A 1 285 ? 9.25 3.791 -9.055 1 94.88 285 LYS A C 1
ATOM 2162 O O . LYS A 1 285 ? 9.023 3.508 -7.875 1 94.88 285 LYS A O 1
ATOM 2167 N N . GLU A 1 286 ? 9.703 4.918 -9.438 1 95.56 286 GLU A N 1
ATOM 2168 C CA . GLU A 1 286 ? 10.117 5.922 -8.461 1 95.56 286 GLU A CA 1
ATOM 2169 C C . GLU A 1 286 ? 8.914 6.551 -7.766 1 95.56 286 GLU A C 1
ATOM 2171 O O . GLU A 1 286 ? 8.938 6.758 -6.551 1 95.56 286 GLU A O 1
ATOM 2176 N N . ILE A 1 287 ? 7.898 6.891 -8.516 1 96.12 287 ILE A N 1
ATOM 2177 C CA . ILE A 1 287 ? 6.762 7.578 -7.91 1 96.12 287 ILE A CA 1
ATOM 2178 C C . ILE A 1 287 ? 6.016 6.617 -6.988 1 96.12 287 ILE A C 1
ATOM 2180 O O . ILE A 1 287 ? 5.484 7.027 -5.953 1 96.12 287 ILE A O 1
ATOM 2184 N N . ILE A 1 288 ? 5.957 5.305 -7.281 1 96.56 288 ILE A N 1
ATOM 2185 C CA . ILE A 1 288 ? 5.324 4.316 -6.418 1 96.56 288 ILE A CA 1
ATOM 2186 C C . ILE A 1 288 ? 6.148 4.137 -5.148 1 96.56 288 ILE A C 1
ATOM 2188 O O . ILE A 1 288 ? 5.598 4.027 -4.051 1 96.56 288 ILE A O 1
ATOM 2192 N N . ALA A 1 289 ? 7.465 4.152 -5.324 1 93.88 289 ALA A N 1
ATOM 2193 C CA . ALA A 1 289 ? 8.367 3.971 -4.188 1 93.88 289 ALA A CA 1
ATOM 2194 C C . ALA A 1 289 ? 8.227 5.121 -3.191 1 93.88 289 ALA A C 1
ATOM 2196 O O . ALA A 1 289 ? 8.445 4.938 -1.989 1 93.88 289 ALA A O 1
ATOM 2197 N N . ARG A 1 290 ? 7.785 6.246 -3.641 1 91.88 290 ARG A N 1
ATOM 2198 C CA . ARG A 1 290 ? 7.715 7.441 -2.811 1 91.88 290 ARG A CA 1
ATOM 2199 C C . ARG A 1 290 ? 6.371 7.539 -2.096 1 91.88 290 ARG A C 1
ATOM 2201 O O . ARG A 1 290 ? 6.18 8.406 -1.243 1 91.88 290 ARG A O 1
ATOM 2208 N N . VAL A 1 291 ? 5.449 6.676 -2.389 1 94.94 291 VAL A N 1
ATOM 2209 C CA . VAL A 1 291 ? 4.188 6.633 -1.657 1 94.94 291 VAL A CA 1
ATOM 2210 C C . VAL A 1 291 ? 4.453 6.312 -0.187 1 94.94 291 VAL A C 1
ATOM 2212 O O . VAL A 1 291 ? 5.285 5.461 0.129 1 94.94 291 VAL A O 1
ATOM 2215 N N . PRO A 1 292 ? 3.83 7.051 0.742 1 92.94 292 PRO A N 1
ATOM 2216 C CA . PRO A 1 292 ? 4.074 6.801 2.164 1 92.94 292 PRO A CA 1
ATOM 2217 C C . PRO A 1 292 ? 3.393 5.527 2.666 1 92.94 292 PRO A C 1
ATOM 2219 O O . PRO A 1 292 ? 2.496 5.594 3.508 1 92.94 292 PRO A O 1
ATOM 2222 N N . TRP A 1 293 ? 3.904 4.402 2.289 1 95.06 293 TRP A N 1
ATOM 2223 C CA . TRP A 1 293 ? 3.316 3.1 2.588 1 95.06 293 TRP A CA 1
ATOM 2224 C C . TRP A 1 293 ? 3.289 2.848 4.09 1 95.06 293 TRP A C 1
ATOM 2226 O O . TRP A 1 293 ? 2.334 2.27 4.613 1 95.06 293 TRP A O 1
ATOM 2236 N N . ASN A 1 294 ? 4.344 3.287 4.805 1 93.56 294 ASN A N 1
ATOM 2237 C CA . ASN A 1 294 ? 4.395 3.119 6.25 1 93.56 294 ASN A CA 1
ATOM 2238 C C . ASN A 1 294 ? 3.244 3.848 6.941 1 93.56 294 ASN A C 1
ATOM 2240 O O . ASN A 1 294 ? 2.631 3.311 7.867 1 93.56 294 ASN A O 1
ATOM 2244 N N . THR A 1 295 ? 2.998 5.027 6.488 1 90.56 295 THR A N 1
ATOM 2245 C CA . THR A 1 295 ? 1.908 5.828 7.039 1 90.56 295 THR A CA 1
ATOM 2246 C C . THR A 1 295 ? 0.558 5.188 6.727 1 90.56 295 THR A C 1
ATOM 2248 O O . THR A 1 295 ? -0.322 5.129 7.59 1 90.56 295 THR A O 1
ATOM 2251 N N . ILE A 1 296 ? 0.399 4.699 5.516 1 95.31 296 ILE A N 1
ATOM 2252 C CA . ILE A 1 296 ? -0.844 4.066 5.094 1 95.31 296 ILE A CA 1
ATOM 2253 C C . ILE A 1 296 ? -1.128 2.85 5.973 1 95.31 296 ILE A C 1
ATOM 2255 O O . ILE A 1 296 ? -2.252 2.666 6.445 1 95.31 296 ILE A O 1
ATOM 2259 N N . LEU A 1 297 ? -0.115 2.027 6.23 1 97 297 LEU A N 1
ATOM 2260 C CA . LEU A 1 297 ? -0.268 0.839 7.062 1 97 297 LEU A CA 1
ATOM 2261 C C . LEU A 1 297 ? -0.605 1.222 8.5 1 97 297 LEU A C 1
ATOM 2263 O O . LEU A 1 297 ? -1.385 0.535 9.164 1 97 297 LEU A O 1
ATOM 2267 N N . MET A 1 298 ? -0.004 2.307 8.953 1 94.19 298 MET A N 1
ATOM 2268 C CA . MET A 1 298 ? -0.281 2.785 10.305 1 94.19 298 MET A CA 1
ATOM 2269 C C . MET A 1 298 ? -1.734 3.225 10.445 1 94.19 298 MET A C 1
ATOM 2271 O O . MET A 1 298 ? -2.422 2.832 11.383 1 94.19 298 MET A O 1
ATOM 2275 N N . ILE A 1 299 ? -2.193 4.004 9.508 1 92.81 299 ILE A N 1
ATOM 2276 C CA . ILE A 1 299 ? -3.561 4.512 9.492 1 92.81 299 ILE A CA 1
ATOM 2277 C C . ILE A 1 299 ? -4.543 3.348 9.383 1 92.81 299 ILE A C 1
ATOM 2279 O O . ILE A 1 299 ? -5.555 3.307 10.086 1 92.81 299 ILE A O 1
ATOM 2283 N N . ALA A 1 300 ? -4.246 2.434 8.516 1 96.19 300 ALA A N 1
ATOM 2284 C CA . ALA A 1 300 ? -5.121 1.286 8.281 1 96.19 300 ALA A CA 1
ATOM 2285 C C . ALA A 1 300 ? -5.219 0.414 9.531 1 96.19 300 ALA A C 1
ATOM 2287 O O . ALA A 1 300 ? -6.312 -0.005 9.922 1 96.19 300 ALA A O 1
ATOM 2288 N N . GLY A 1 301 ? -4.098 0.104 10.188 1 97 301 GLY A N 1
ATOM 2289 C CA . GLY A 1 301 ? -4.109 -0.687 11.406 1 97 301 GLY A CA 1
ATOM 2290 C C . GLY A 1 301 ? -4.867 -0.019 12.539 1 97 301 GLY A C 1
ATOM 2291 O O . GLY A 1 301 ? -5.711 -0.645 13.18 1 97 301 GLY A O 1
ATOM 2292 N N . ALA A 1 302 ? -4.551 1.263 12.75 1 94.69 302 ALA A N 1
ATOM 2293 C CA . ALA A 1 302 ? -5.27 2.014 13.773 1 94.69 302 ALA A CA 1
ATOM 2294 C C . ALA A 1 302 ? -6.766 2.051 13.477 1 94.69 302 ALA A C 1
ATOM 2296 O O . ALA A 1 302 ? -7.59 1.908 14.383 1 94.69 302 ALA A O 1
ATOM 2297 N N . GLY A 1 303 ? -7.051 2.232 12.219 1 93.88 303 GLY A N 1
ATOM 2298 C CA . GLY A 1 303 ? -8.445 2.244 11.805 1 93.88 303 GLY A CA 1
ATOM 2299 C C . GLY A 1 303 ? -9.172 0.947 12.117 1 93.88 303 GLY A C 1
ATOM 2300 O O . GLY A 1 303 ? -10.32 0.963 12.555 1 93.88 303 GLY A O 1
ATOM 2301 N N . MET A 1 304 ? -8.539 -0.172 11.883 1 96.94 304 MET A N 1
ATOM 2302 C CA . MET A 1 304 ? -9.141 -1.473 12.148 1 96.94 304 MET A CA 1
ATOM 2303 C C . MET A 1 304 ? -9.438 -1.638 13.641 1 96.94 304 MET A C 1
ATOM 2305 O O . MET A 1 304 ? -10.516 -2.102 14.016 1 96.94 304 MET A O 1
ATOM 2309 N N . LEU A 1 305 ? -8.477 -1.303 14.508 1 96.75 305 LEU A N 1
ATOM 2310 C CA . LEU A 1 305 ? -8.68 -1.44 15.945 1 96.75 305 LEU A CA 1
ATOM 2311 C C . LEU A 1 305 ? -9.773 -0.496 16.438 1 96.75 305 LEU A C 1
ATOM 2313 O O . LEU A 1 305 ? -10.578 -0.862 17.297 1 96.75 305 LEU A O 1
ATOM 2317 N N . ILE A 1 306 ? -9.844 0.681 15.906 1 93.81 306 ILE A N 1
ATOM 2318 C CA . ILE A 1 306 ? -10.859 1.653 16.297 1 93.81 306 ILE A CA 1
ATOM 2319 C C . ILE A 1 306 ? -12.234 1.163 15.836 1 93.81 306 ILE A C 1
ATOM 2321 O O . ILE A 1 306 ? -13.227 1.352 16.547 1 93.81 306 ILE A O 1
ATOM 2325 N N . ALA A 1 307 ? -12.266 0.603 14.602 1 95.12 307 ALA A N 1
ATOM 2326 C CA . ALA A 1 307 ? -13.531 0.041 14.125 1 95.12 307 ALA A CA 1
ATOM 2327 C C . ALA A 1 307 ? -14.031 -1.05 15.07 1 95.12 307 ALA A C 1
ATOM 2329 O O . ALA A 1 307 ? -15.234 -1.174 15.297 1 95.12 307 ALA A O 1
ATOM 2330 N N . VAL A 1 308 ? -13.133 -1.846 15.609 1 96.88 308 VAL A N 1
ATOM 2331 C CA . VAL A 1 308 ? -13.484 -2.85 16.609 1 96.88 308 VAL A CA 1
ATOM 2332 C C . VAL A 1 308 ? -14.039 -2.166 17.859 1 96.88 308 VAL A C 1
ATOM 2334 O O . VAL A 1 308 ? -15.023 -2.625 18.438 1 96.88 308 VAL A O 1
ATOM 2337 N N . ALA A 1 309 ? -13.445 -1.088 18.25 1 95.31 309 ALA A N 1
ATOM 2338 C CA . ALA A 1 309 ? -13.914 -0.325 19.406 1 95.31 309 ALA A CA 1
ATOM 2339 C C . ALA A 1 309 ? -15.312 0.233 19.172 1 95.31 309 ALA A C 1
ATOM 2341 O O . ALA A 1 309 ? -16.141 0.252 20.094 1 95.31 309 ALA A O 1
ATOM 2342 N N . VAL A 1 310 ? -15.547 0.677 17.984 1 92.75 310 VAL A N 1
ATOM 2343 C CA . VAL A 1 310 ? -16.859 1.194 17.625 1 92.75 310 VAL A CA 1
ATOM 2344 C C . VAL A 1 310 ? -17.891 0.073 17.688 1 92.75 310 VAL A C 1
ATOM 2346 O O . VAL A 1 310 ? -18.969 0.248 18.266 1 92.75 310 VAL A O 1
ATOM 2349 N N . GLU A 1 311 ? -17.516 -1.043 17.125 1 94.5 311 GLU A N 1
ATOM 2350 C CA . GLU A 1 311 ? -18.422 -2.195 17.141 1 94.5 311 GLU A CA 1
ATOM 2351 C C . GLU A 1 311 ? -18.719 -2.65 18.562 1 94.5 311 GLU A C 1
ATOM 2353 O O . GLU A 1 311 ? -19.828 -3.127 18.844 1 94.5 311 GLU A O 1
ATOM 2358 N N . ALA A 1 312 ? -17.797 -2.436 19.422 1 95.69 312 ALA A N 1
ATOM 2359 C CA . ALA A 1 312 ? -17.938 -2.861 20.812 1 95.69 312 ALA A CA 1
ATOM 2360 C C . ALA A 1 312 ? -18.688 -1.817 21.625 1 95.69 312 ALA A C 1
ATOM 2362 O O . ALA A 1 312 ? -19.031 -2.057 22.797 1 95.69 312 ALA A O 1
ATOM 2363 N N . GLY A 1 313 ? -18.906 -0.626 21.078 1 93.19 313 GLY A N 1
ATOM 2364 C CA . GLY A 1 313 ? -19.594 0.44 21.781 1 93.19 313 GLY A CA 1
ATOM 2365 C C . GLY A 1 313 ? -18.672 1.258 22.672 1 93.19 313 GLY A C 1
ATOM 2366 O O . GLY A 1 313 ? -19.125 2.123 23.422 1 93.19 313 GLY A O 1
ATOM 2367 N N . THR A 1 314 ? -17.484 1.011 22.547 1 93 314 THR A N 1
ATOM 2368 C CA . THR A 1 314 ? -16.484 1.654 23.406 1 93 314 THR A CA 1
ATOM 2369 C C . THR A 1 314 ? -16.391 3.145 23.094 1 93 314 THR A C 1
ATOM 2371 O O . THR A 1 314 ? -16.266 3.967 24 1 93 314 THR A O 1
ATOM 2374 N N . ILE A 1 315 ? -16.453 3.549 21.906 1 90.88 315 ILE A N 1
ATOM 2375 C CA . ILE A 1 315 ? -16.312 4.938 21.484 1 90.88 315 ILE A CA 1
ATOM 2376 C C . ILE A 1 315 ? -17.484 5.766 22.016 1 90.88 315 ILE A C 1
ATOM 2378 O O . ILE A 1 315 ? -17.297 6.875 22.516 1 90.88 315 ILE A O 1
ATOM 2382 N N . ASP A 1 316 ? -18.641 5.152 21.938 1 90.5 316 ASP A N 1
ATOM 2383 C CA . ASP A 1 316 ? -19.812 5.82 22.484 1 90.5 316 ASP A CA 1
ATOM 2384 C C . ASP A 1 316 ? -19.703 5.988 24 1 90.5 316 ASP A C 1
ATOM 2386 O O . ASP A 1 316 ? -20.047 7.047 24.531 1 90.5 316 ASP A O 1
ATOM 2390 N N . LEU A 1 317 ? -19.25 4.992 24.562 1 90.56 317 LEU A N 1
ATOM 2391 C CA . LEU A 1 317 ? -19.094 5.023 26.016 1 90.56 317 LEU A CA 1
ATOM 2392 C C . LEU A 1 317 ? -18.094 6.109 26.438 1 90.56 317 LEU A C 1
ATOM 2394 O O . LEU A 1 317 ? -18.344 6.855 27.375 1 90.56 317 LEU A O 1
ATOM 2398 N N . LEU A 1 318 ? -17.062 6.168 25.734 1 88.94 318 LEU A N 1
ATOM 2399 C CA . LEU A 1 318 ? -16.016 7.145 26.062 1 88.94 318 LEU A CA 1
ATOM 2400 C C . LEU A 1 318 ? -16.5 8.562 25.781 1 88.94 318 LEU A C 1
ATOM 2402 O O . LEU A 1 318 ? -16.25 9.469 26.578 1 88.94 318 LEU A O 1
ATOM 2406 N N . SER A 1 319 ? -17.078 8.742 24.656 1 89.19 319 SER A N 1
ATOM 2407 C CA . SER A 1 319 ? -17.594 10.062 24.312 1 89.19 319 SER A CA 1
ATOM 2408 C C . SER A 1 319 ? -18.609 10.547 25.344 1 89.19 319 SER A C 1
ATOM 2410 O O . SER A 1 319 ? -18.562 11.703 25.766 1 89.19 319 SER A O 1
ATOM 2412 N N . ASN A 1 320 ? -19.469 9.688 25.781 1 89.31 320 ASN A N 1
ATOM 2413 C CA . ASN A 1 320 ? -20.469 10.023 26.781 1 89.31 320 ASN A CA 1
ATOM 2414 C C . ASN A 1 320 ? -19.812 10.312 28.141 1 89.31 320 ASN A C 1
ATOM 2416 O O . ASN A 1 320 ? -20.25 11.219 28.859 1 89.31 320 ASN A O 1
ATOM 2420 N N . TRP A 1 321 ? -18.891 9.516 28.422 1 90.12 321 TRP A N 1
ATOM 2421 C CA . TRP A 1 321 ? -18.203 9.719 29.688 1 90.12 321 TRP A CA 1
ATOM 2422 C C . TRP A 1 321 ? -17.516 11.078 29.719 1 90.12 321 TRP A C 1
ATOM 2424 O O . TRP A 1 321 ? -17.594 11.797 30.719 1 90.12 321 TRP A O 1
ATOM 2434 N N . ILE A 1 322 ? -16.844 11.453 28.719 1 89.75 322 ILE A N 1
ATOM 2435 C CA . ILE A 1 322 ? -16.156 12.742 28.641 1 89.75 322 ILE A CA 1
ATOM 2436 C C . ILE A 1 322 ? -17.188 13.875 28.688 1 89.75 322 ILE A C 1
ATOM 2438 O O . ILE A 1 322 ? -17 14.852 29.406 1 89.75 322 ILE A O 1
ATOM 2442 N N . GLY A 1 323 ? -18.219 13.734 27.938 1 86.38 323 GLY A N 1
ATOM 2443 C CA . GLY A 1 323 ? -19.266 14.742 27.891 1 86.38 323 GLY A CA 1
ATOM 2444 C C . GLY A 1 323 ? -19.891 14.984 29.25 1 86.38 323 GLY A C 1
ATOM 2445 O O . GLY A 1 323 ? -20.312 16.109 29.547 1 86.38 323 GLY A O 1
ATOM 2446 N N . SER A 1 324 ? -19.875 13.977 30.047 1 89.88 324 SER A N 1
ATOM 2447 C CA . SER A 1 324 ? -20.562 14.078 31.328 1 89.88 324 SER A CA 1
ATOM 2448 C C . SER A 1 324 ? -19.609 14.469 32.438 1 89.88 324 SER A C 1
ATOM 2450 O O . SER A 1 324 ? -20.016 15.023 33.469 1 89.88 324 SER A O 1
ATOM 2452 N N . ASN A 1 325 ? -18.328 14.211 32.219 1 91 325 ASN A N 1
ATOM 2453 C CA . ASN A 1 325 ? -17.406 14.344 33.344 1 91 325 ASN A CA 1
ATOM 2454 C C . ASN A 1 325 ? -16.406 15.477 33.125 1 91 325 ASN A C 1
ATOM 2456 O O . ASN A 1 325 ? -15.75 15.922 34.062 1 91 325 ASN A O 1
ATOM 2460 N N . VAL A 1 326 ? -16.297 15.93 31.969 1 90.31 326 VAL A N 1
ATOM 2461 C CA . VAL A 1 326 ? -15.383 17.016 31.656 1 90.31 326 VAL A CA 1
ATOM 2462 C C . VAL A 1 326 ? -16.172 18.297 31.328 1 90.31 326 VAL A C 1
ATOM 2464 O O . VAL A 1 326 ? -17.094 18.266 30.5 1 90.31 326 VAL A O 1
ATOM 2467 N N . PRO A 1 327 ? -15.797 19.344 32.094 1 91.5 327 PRO A N 1
ATOM 2468 C CA . PRO A 1 327 ? -16.469 20.594 31.734 1 91.5 327 PRO A CA 1
ATOM 2469 C C . PRO A 1 327 ? -16.344 20.906 30.25 1 91.5 327 PRO A C 1
ATOM 2471 O O . PRO A 1 327 ? -15.258 20.828 29.688 1 91.5 327 PRO A O 1
ATOM 2474 N N . THR A 1 328 ? -17.469 21.266 29.641 1 90.06 328 THR A N 1
ATOM 2475 C CA . THR A 1 328 ? -17.578 21.438 28.203 1 90.06 328 THR A CA 1
ATOM 2476 C C . THR A 1 328 ? -16.5 22.359 27.672 1 90.06 328 THR A C 1
ATOM 2478 O O . THR A 1 328 ? -15.922 22.125 26.609 1 90.06 328 THR A O 1
ATOM 2481 N N . PHE A 1 329 ? -16.156 23.391 28.391 1 87.56 329 PHE A N 1
ATOM 2482 C CA . PHE A 1 329 ? -15.219 24.406 27.906 1 87.56 329 PHE A CA 1
ATOM 2483 C C . PHE A 1 329 ? -13.797 23.859 27.922 1 87.56 329 PHE A C 1
ATOM 2485 O O . PHE A 1 329 ? -12.914 24.406 27.25 1 87.56 329 PHE A O 1
ATOM 2492 N N . LEU A 1 330 ? -13.523 22.703 28.594 1 91.88 330 LEU A N 1
ATOM 2493 C CA . LEU A 1 330 ? -12.18 22.141 28.703 1 91.88 330 LEU A CA 1
ATOM 2494 C C . LEU A 1 330 ? -11.945 21.062 27.656 1 91.88 330 LEU A C 1
ATOM 2496 O O . LEU A 1 330 ? -10.812 20.641 27.422 1 91.88 330 LEU A O 1
ATOM 2500 N N . VAL A 1 331 ? -13.023 20.672 26.984 1 93.12 331 VAL A N 1
ATOM 2501 C CA . VAL A 1 331 ? -12.93 19.531 26.078 1 93.12 331 VAL A CA 1
ATOM 2502 C C . VAL A 1 331 ? -11.984 19.875 24.922 1 93.12 331 VAL A C 1
ATOM 2504 O O . VAL A 1 331 ? -11.062 19.109 24.625 1 93.12 331 VAL A O 1
ATOM 2507 N N . PRO A 1 332 ? -12.117 21.016 24.266 1 93.31 332 PRO A N 1
ATOM 2508 C CA . PRO A 1 332 ? -11.188 21.344 23.188 1 93.31 332 PRO A CA 1
ATOM 2509 C C . PRO A 1 332 ? -9.742 21.422 23.641 1 93.31 332 PRO A C 1
ATOM 2511 O O . PRO A 1 332 ? -8.836 20.969 22.938 1 93.31 332 PRO A O 1
ATOM 2514 N N . ILE A 1 333 ? -9.484 21.922 24.812 1 93.38 333 ILE A N 1
ATOM 2515 C CA . ILE A 1 333 ? -8.141 22.047 25.359 1 93.38 333 ILE A CA 1
ATOM 2516 C C . ILE A 1 333 ? -7.574 20.672 25.688 1 93.38 333 ILE A C 1
ATOM 2518 O O . ILE A 1 333 ? -6.383 20.422 25.484 1 93.38 333 ILE A O 1
ATOM 2522 N N . ALA A 1 334 ? -8.445 19.922 26.234 1 94.06 334 ALA A N 1
ATOM 2523 C CA . ALA A 1 334 ? -8.023 18.562 26.531 1 94.06 334 ALA A CA 1
ATOM 2524 C C . ALA A 1 334 ? -7.59 17.828 25.266 1 94.06 334 ALA A C 1
ATOM 2526 O O . ALA A 1 334 ? -6.562 17.141 25.25 1 94.06 334 ALA A O 1
ATOM 2527 N N . PHE A 1 335 ? -8.359 17.984 24.203 1 94.94 335 PHE A N 1
ATOM 2528 C CA . PHE A 1 335 ? -8.016 17.359 22.938 1 94.94 335 PHE A CA 1
ATOM 2529 C C . PHE A 1 335 ? -6.715 17.922 22.375 1 94.94 335 PHE A C 1
ATOM 2531 O O . PHE A 1 335 ? -5.906 17.188 21.812 1 94.94 335 PHE A O 1
ATOM 2538 N N . SER A 1 336 ? -6.5 19.172 22.547 1 95.5 336 SER A N 1
ATOM 2539 C CA . SER A 1 336 ? -5.266 19.812 22.125 1 95.5 336 SER A CA 1
ATOM 2540 C C . SER A 1 336 ? -4.062 19.281 22.891 1 95.5 336 SER A C 1
ATOM 2542 O O . SER A 1 336 ? -3.066 18.875 22.281 1 95.5 336 SER A O 1
ATOM 2544 N N . LEU A 1 337 ? -4.137 19.188 24.156 1 95 337 LEU A N 1
ATOM 2545 C CA . LEU A 1 337 ? -3.021 18.781 25.016 1 95 337 LEU A CA 1
ATOM 2546 C C . LEU A 1 337 ? -2.746 17.297 24.859 1 95 337 LEU A C 1
ATOM 2548 O O . LEU A 1 337 ? -1.587 16.875 24.797 1 95 337 LEU A O 1
ATOM 2552 N N . VAL A 1 338 ? -3.811 16.531 24.828 1 93.44 338 VAL A N 1
ATOM 2553 C CA . VAL A 1 338 ? -3.643 15.094 24.625 1 93.44 338 VAL A CA 1
ATOM 2554 C C . VAL A 1 338 ? -3.014 14.836 23.266 1 93.44 338 VAL A C 1
ATOM 2556 O O . VAL A 1 338 ? -2.117 13.992 23.141 1 93.44 338 VAL A O 1
ATOM 2559 N N . GLY A 1 339 ? -3.512 15.555 22.281 1 94.81 339 GLY A N 1
ATOM 2560 C CA . GLY A 1 339 ? -2.916 15.453 20.953 1 94.81 339 GLY A CA 1
ATOM 2561 C C . GLY A 1 339 ? -1.438 15.789 20.938 1 94.81 339 GLY A C 1
ATOM 2562 O O . GLY A 1 339 ? -0.638 15.062 20.328 1 94.81 339 GLY A O 1
ATOM 2563 N N . ALA A 1 340 ? -1.084 16.828 21.625 1 95.25 340 ALA A N 1
ATOM 2564 C CA . ALA A 1 340 ? 0.307 17.266 21.672 1 95.25 340 ALA A CA 1
ATOM 2565 C C . ALA A 1 340 ? 1.191 16.219 22.344 1 95.25 340 ALA A C 1
ATOM 2567 O O . ALA A 1 340 ? 2.277 15.906 21.844 1 95.25 340 ALA A O 1
ATOM 2568 N N . VAL A 1 341 ? 0.754 15.664 23.391 1 91.38 341 VAL A N 1
ATOM 2569 C CA . VAL A 1 341 ? 1.531 14.695 24.141 1 91.38 341 VAL A CA 1
ATOM 2570 C C . VAL A 1 341 ? 1.678 13.406 23.344 1 91.38 341 VAL A C 1
ATOM 2572 O O . VAL A 1 341 ? 2.773 12.844 23.25 1 91.38 341 VAL A O 1
ATOM 2575 N N . MET A 1 342 ? 0.586 12.992 22.797 1 89.62 342 MET A N 1
ATOM 2576 C CA . MET A 1 342 ? 0.623 11.766 22 1 89.62 342 MET A CA 1
ATOM 2577 C C . MET A 1 342 ? 1.526 11.938 20.781 1 89.62 342 MET A C 1
ATOM 2579 O O . MET A 1 342 ? 2.289 11.031 20.438 1 89.62 342 MET A O 1
ATOM 2583 N N . SER A 1 343 ? 1.401 13.07 20.172 1 91.38 343 SER A N 1
ATOM 2584 C CA . SER A 1 343 ? 2.146 13.32 18.938 1 91.38 343 SER A CA 1
ATOM 2585 C C . SER A 1 343 ? 3.641 13.461 19.219 1 91.38 343 SER A C 1
ATOM 2587 O O . SER A 1 343 ? 4.465 13.266 18.328 1 91.38 343 SER A O 1
ATOM 2589 N N . PHE A 1 344 ? 3.924 13.773 20.469 1 84.38 344 PHE A N 1
ATOM 2590 C CA . PHE A 1 344 ? 5.316 13.875 20.875 1 84.38 344 PHE A CA 1
ATOM 2591 C C . PHE A 1 344 ? 6.047 12.555 20.656 1 84.38 344 PHE A C 1
ATOM 2593 O O . PHE A 1 344 ? 7.234 12.539 20.328 1 84.38 344 PHE A O 1
ATOM 2600 N N . PHE A 1 345 ? 5.293 11.422 20.75 1 79.06 345 PHE A N 1
ATOM 2601 C CA . PHE A 1 345 ? 5.914 10.102 20.703 1 79.06 345 PHE A CA 1
ATOM 2602 C C . PHE A 1 345 ? 5.379 9.297 19.531 1 79.06 345 PHE A C 1
ATOM 2604 O O . PHE A 1 345 ? 5.754 8.133 19.344 1 79.06 345 PHE A O 1
ATOM 2611 N N . SER A 1 346 ? 4.484 9.867 18.844 1 84.94 346 SER A N 1
ATOM 2612 C CA . SER A 1 346 ? 3.848 9.117 17.766 1 84.94 346 SER A CA 1
ATOM 2613 C C . SER A 1 346 ? 3.488 10.023 16.594 1 84.94 346 SER A C 1
ATOM 2615 O O . SER A 1 346 ? 3.838 11.211 16.594 1 84.94 346 SER A O 1
ATOM 2617 N N . SER A 1 347 ? 2.811 9.5 15.656 1 89.19 347 SER A N 1
ATOM 2618 C CA . SER A 1 347 ? 2.438 10.219 14.438 1 89.19 347 SER A CA 1
ATOM 2619 C C . SER A 1 347 ? 1.062 10.867 14.578 1 89.19 347 SER A C 1
ATOM 2621 O O . SER A 1 347 ? 0.123 10.234 15.07 1 89.19 347 SER A O 1
ATOM 2623 N N . THR A 1 348 ? 1.012 12.148 14.211 1 93.06 348 THR A N 1
ATOM 2624 C CA . THR A 1 348 ? -0.262 12.859 14.211 1 93.06 348 THR A CA 1
ATOM 2625 C C . THR A 1 348 ? -1.273 12.164 13.312 1 93.06 348 THR A C 1
ATOM 2627 O O . THR A 1 348 ? -2.389 11.859 13.734 1 93.06 348 THR A O 1
ATOM 2630 N N . THR A 1 349 ? -0.882 11.844 12.141 1 92.44 349 THR A N 1
ATOM 2631 C CA . THR A 1 349 ? -1.789 11.281 11.141 1 92.44 349 THR A CA 1
ATOM 2632 C C . THR A 1 349 ? -1.989 9.789 11.375 1 92.44 349 THR A C 1
ATOM 2634 O O . THR A 1 349 ? -3.057 9.242 11.078 1 92.44 349 THR A O 1
ATOM 2637 N N . GLY A 1 350 ? -1.049 9.172 11.898 1 90.81 350 GLY A N 1
ATOM 2638 C CA . GLY A 1 350 ? -1.096 7.719 11.984 1 90.81 350 GLY A CA 1
ATOM 2639 C C . GLY A 1 350 ? -1.685 7.219 13.289 1 90.81 350 GLY A C 1
ATOM 2640 O O . GLY A 1 350 ? -2.193 6.098 13.359 1 90.81 350 GLY A O 1
ATOM 2641 N N . VAL A 1 351 ? -1.594 8.078 14.312 1 91.25 351 VAL A N 1
ATOM 2642 C CA . VAL A 1 351 ? -1.988 7.555 15.617 1 91.25 351 VAL A CA 1
ATOM 2643 C C . VAL A 1 351 ? -2.963 8.516 16.297 1 91.25 351 VAL A C 1
ATOM 2645 O O . VAL A 1 351 ? -4.09 8.141 16.625 1 91.25 351 VAL A O 1
ATOM 2648 N N . VAL A 1 352 ? -2.629 9.734 16.375 1 94.25 352 VAL A N 1
ATOM 2649 C CA . VAL A 1 352 ? -3.389 10.695 17.188 1 94.25 352 VAL A CA 1
ATOM 2650 C C . VAL A 1 352 ? -4.781 10.883 16.578 1 94.25 352 VAL A C 1
ATOM 2652 O O . VAL A 1 352 ? -5.789 10.711 17.266 1 94.25 352 VAL A O 1
ATOM 2655 N N . CYS A 1 353 ? -4.832 11.156 15.305 1 96.38 353 CYS A N 1
ATOM 2656 C CA . CYS A 1 353 ? -6.105 11.477 14.672 1 96.38 353 CYS A CA 1
ATOM 2657 C C . CYS A 1 353 ? -6.98 10.234 14.547 1 96.38 353 CYS A C 1
ATOM 2659 O O . CYS A 1 353 ? -8.18 10.281 14.844 1 96.38 353 CYS A O 1
ATOM 2661 N N . PRO A 1 354 ? -6.426 9.156 14.156 1 93.81 354 PRO A N 1
ATOM 2662 C CA . PRO A 1 354 ? -7.258 7.949 14.148 1 93.81 354 PRO A CA 1
ATOM 2663 C C . PRO A 1 354 ? -7.832 7.617 15.523 1 93.81 354 PRO A C 1
ATOM 2665 O O . PRO A 1 354 ? -8.938 7.074 15.625 1 93.81 354 PRO A O 1
ATOM 2668 N N . ALA A 1 355 ? -7.137 7.977 16.609 1 92 355 ALA A N 1
ATOM 2669 C CA . ALA A 1 355 ? -7.562 7.645 17.953 1 92 355 ALA A CA 1
ATOM 2670 C C . ALA A 1 355 ? -8.602 8.641 18.469 1 92 355 ALA A C 1
ATOM 2672 O O . ALA A 1 355 ? -9.57 8.258 19.141 1 92 355 ALA A O 1
ATOM 2673 N N . LEU A 1 356 ? -8.477 9.898 18.156 1 95.44 356 LEU A N 1
ATOM 2674 C CA . LEU A 1 356 ? -9.273 10.922 18.812 1 95.44 356 LEU A CA 1
ATOM 2675 C C . LEU A 1 356 ? -10.445 11.344 17.922 1 95.44 356 LEU A C 1
ATOM 2677 O O . LEU A 1 356 ? -11.508 11.719 18.422 1 95.44 356 LEU A O 1
ATOM 2681 N N . PHE A 1 357 ? -10.312 11.297 16.562 1 96.81 357 PHE A N 1
ATOM 2682 C CA . PHE A 1 357 ? -11.328 11.781 15.648 1 96.81 357 PHE A CA 1
ATOM 2683 C C . PHE A 1 357 ? -12.641 11.031 15.836 1 96.81 357 PHE A C 1
ATOM 2685 O O . PHE A 1 357 ? -13.711 11.633 15.836 1 96.81 357 PHE A O 1
ATOM 2692 N N . PRO A 1 358 ? -12.625 9.742 16.078 1 94.69 358 PRO A N 1
ATOM 2693 C CA . PRO A 1 358 ? -13.875 8.984 16.203 1 94.69 358 PRO A CA 1
ATOM 2694 C C . PRO A 1 358 ? -14.711 9.414 17.406 1 94.69 358 PRO A C 1
ATOM 2696 O O . PRO A 1 358 ? -15.914 9.148 17.453 1 94.69 358 PRO A O 1
ATOM 2699 N N . LEU A 1 359 ? -14.172 10.078 18.359 1 94.56 359 LEU A N 1
ATOM 2700 C CA . LEU A 1 359 ? -14.875 10.539 19.562 1 94.56 359 LEU A CA 1
ATOM 2701 C C . LEU A 1 359 ? -15.641 11.828 19.281 1 94.56 359 LEU A C 1
ATOM 2703 O O . LEU A 1 359 ? -16.562 12.172 20.031 1 94.56 359 LEU A O 1
ATOM 2707 N N . ILE A 1 360 ? -15.289 12.508 18.281 1 96 360 ILE A N 1
ATOM 2708 C CA . ILE A 1 360 ? -15.656 13.906 18.109 1 96 360 ILE A CA 1
ATOM 2709 C C . ILE A 1 360 ? -17.125 14.016 17.703 1 96 360 ILE A C 1
ATOM 2711 O O . ILE A 1 360 ? -17.859 14.844 18.234 1 96 360 ILE A O 1
ATOM 2715 N N . PRO A 1 361 ? -17.609 13.164 16.766 1 95.19 361 PRO A N 1
ATOM 2716 C CA . PRO A 1 361 ? -19.031 13.281 16.438 1 95.19 361 PRO A CA 1
ATOM 2717 C C . PRO A 1 361 ? -19.938 13.109 17.641 1 95.19 361 PRO A C 1
ATOM 2719 O O . PRO A 1 361 ? -20.844 13.914 17.859 1 95.19 361 PRO A O 1
ATOM 2722 N N . GLY A 1 362 ? -19.719 12.109 18.406 1 92.25 362 GLY A N 1
ATOM 2723 C CA . GLY A 1 362 ? -20.516 11.883 19.594 1 92.25 362 GLY A CA 1
ATOM 2724 C C . GLY A 1 362 ? -20.391 12.992 20.625 1 92.25 362 GLY A C 1
ATOM 2725 O O . GLY A 1 362 ? -21.375 13.398 21.234 1 92.25 362 GLY A O 1
ATOM 2726 N N . LEU A 1 363 ? -19.234 13.469 20.812 1 93.94 363 LEU A N 1
ATOM 2727 C CA . LEU A 1 363 ? -18.969 14.531 21.781 1 93.94 363 LEU A CA 1
ATOM 2728 C C . LEU A 1 363 ? -19.656 15.828 21.359 1 93.94 363 LEU A C 1
ATOM 2730 O O . LEU A 1 363 ? -20.188 16.562 22.188 1 93.94 363 LEU A O 1
ATOM 2734 N N . SER A 1 364 ? -19.5 16.094 20.062 1 93.44 364 SER A N 1
ATOM 2735 C CA . SER A 1 364 ? -20.172 17.281 19.547 1 93.44 364 SER A CA 1
ATOM 2736 C C . SER A 1 364 ? -21.672 17.203 19.766 1 93.44 364 SER A C 1
ATOM 2738 O O . SER A 1 364 ? -22.297 18.203 20.141 1 93.44 364 SER A O 1
ATOM 2740 N N . ALA A 1 365 ? -22.25 16.078 19.594 1 91.56 365 ALA A N 1
ATOM 2741 C CA . ALA A 1 365 ? -23.688 15.875 19.75 1 91.56 365 ALA A CA 1
ATOM 2742 C C . ALA A 1 365 ? -24.109 16.016 21.203 1 91.56 365 ALA A C 1
ATOM 2744 O O . ALA A 1 365 ? -25.156 16.578 21.516 1 91.56 365 ALA A O 1
ATOM 2745 N N . THR A 1 366 ? -23.312 15.57 22.109 1 88.56 366 THR A N 1
ATOM 2746 C CA . THR A 1 366 ? -23.703 15.508 23.516 1 88.56 366 THR A CA 1
ATOM 2747 C C . THR A 1 366 ? -23.391 16.828 24.219 1 88.56 366 THR A C 1
ATOM 2749 O O . THR A 1 366 ? -24.109 17.234 25.141 1 88.56 366 THR A O 1
ATOM 2752 N N . THR A 1 367 ? -22.344 17.484 23.844 1 90.31 367 THR A N 1
ATOM 2753 C CA . THR A 1 367 ? -21.891 18.672 24.547 1 90.31 367 THR A CA 1
ATOM 2754 C C . THR A 1 367 ? -22.406 19.938 23.844 1 90.31 367 THR A C 1
ATOM 2756 O O . THR A 1 367 ? -22.422 21.016 24.438 1 90.31 367 THR A O 1
ATOM 2759 N N . GLY A 1 368 ? -22.625 19.828 22.562 1 88.88 368 GLY A N 1
ATOM 2760 C CA . GLY A 1 368 ? -23.031 20.984 21.781 1 88.88 368 GLY A CA 1
ATOM 2761 C C . GLY A 1 368 ? -21.859 21.734 21.188 1 88.88 368 GLY A C 1
ATOM 2762 O O . GLY A 1 368 ? -22.047 22.703 20.438 1 88.88 368 GLY A O 1
ATOM 2763 N N . LEU A 1 369 ? -20.703 21.297 21.469 1 91.5 369 LEU A N 1
ATOM 2764 C CA . LEU A 1 369 ? -19.516 21.906 20.875 1 91.5 369 LEU A CA 1
ATOM 2765 C C . LEU A 1 369 ? -19.469 21.656 19.375 1 91.5 369 LEU A C 1
ATOM 2767 O O . LEU A 1 369 ? -19.844 20.578 18.922 1 91.5 369 LEU A O 1
ATOM 2771 N N . GLY A 1 370 ? -18.984 22.656 18.609 1 92 370 GLY A N 1
ATOM 2772 C CA . GLY A 1 370 ? -18.828 22.453 17.188 1 92 370 GLY A CA 1
ATOM 2773 C C . GLY A 1 370 ? -17.781 21.406 16.844 1 92 370 GLY A C 1
ATOM 2774 O O . GLY A 1 370 ? -16.688 21.422 17.375 1 92 370 GLY A O 1
ATOM 2775 N N . ALA A 1 371 ? -18.125 20.5 15.984 1 94 371 ALA A N 1
ATOM 2776 C CA . ALA A 1 371 ? -17.219 19.453 15.555 1 94 371 ALA A CA 1
ATOM 2777 C C . ALA A 1 371 ? -15.969 20.031 14.898 1 94 371 ALA A C 1
ATOM 2779 O O . ALA A 1 371 ? -14.859 19.531 15.094 1 94 371 ALA A O 1
ATOM 2780 N N . VAL A 1 372 ? -16.141 21.094 14.148 1 93.56 372 VAL A N 1
ATOM 2781 C CA . VAL A 1 372 ? -15.039 21.75 13.445 1 93.56 372 VAL A CA 1
ATOM 2782 C C . VAL A 1 372 ? -13.977 22.203 14.445 1 93.56 372 VAL A C 1
ATOM 2784 O O . VAL A 1 372 ? -12.781 22.016 14.219 1 93.56 372 VAL A O 1
ATOM 2787 N N . ASN A 1 373 ? -14.453 22.734 15.5 1 93.5 373 ASN A N 1
ATOM 2788 C CA . ASN A 1 373 ? -13.539 23.219 16.531 1 93.5 373 ASN A CA 1
ATOM 2789 C C . ASN A 1 373 ? -12.766 22.062 17.172 1 93.5 373 ASN A C 1
ATOM 2791 O O . ASN A 1 373 ? -11.562 22.188 17.406 1 93.5 373 ASN A O 1
ATOM 2795 N N . LEU A 1 374 ? -13.461 21.016 17.438 1 94.81 374 LEU A N 1
ATOM 2796 C CA . LEU A 1 374 ? -12.82 19.875 18.094 1 94.81 374 LEU A CA 1
ATOM 2797 C C . LEU A 1 374 ? -11.781 19.234 17.172 1 94.81 374 LEU A C 1
ATOM 2799 O O . LEU A 1 374 ? -10.688 18.891 17.625 1 94.81 374 LEU A O 1
ATOM 2803 N N . PHE A 1 375 ? -12.102 19.062 15.898 1 96.69 375 PHE A N 1
ATOM 2804 C CA . PHE A 1 375 ? -11.141 18.531 14.938 1 96.69 375 PHE A CA 1
ATOM 2805 C C . PHE A 1 375 ? -9.922 19.438 14.852 1 96.69 375 PHE A C 1
ATOM 2807 O O . PHE A 1 375 ? -8.781 18.969 14.859 1 96.69 375 PHE A O 1
ATOM 2814 N N . THR A 1 376 ? -10.164 20.734 14.797 1 95.69 376 THR A N 1
ATOM 2815 C CA . THR A 1 376 ? -9.102 21.719 14.641 1 95.69 376 THR A CA 1
ATOM 2816 C C . THR A 1 376 ? -8.18 21.734 15.852 1 95.69 376 THR A C 1
ATOM 2818 O O . THR A 1 376 ? -6.957 21.719 15.711 1 95.69 376 THR A O 1
ATOM 2821 N N . CYS A 1 377 ? -8.766 21.734 17.031 1 95.94 377 CYS A N 1
ATOM 2822 C CA . CYS A 1 377 ? -7.977 21.75 18.266 1 95.94 377 CYS A CA 1
ATOM 2823 C C . CYS A 1 377 ? -7.121 20.5 18.375 1 95.94 377 CYS A C 1
ATOM 2825 O O . CYS A 1 377 ? -5.988 20.547 18.859 1 95.94 377 CYS A O 1
ATOM 2827 N N . THR A 1 378 ? -7.672 19.406 17.953 1 96.88 378 THR A N 1
ATOM 2828 C CA . THR A 1 378 ? -6.934 18.156 17.984 1 96.88 378 THR A CA 1
ATOM 2829 C C . THR A 1 378 ? -5.719 18.219 17.062 1 96.88 378 THR A C 1
ATOM 2831 O O . THR A 1 378 ? -4.605 17.875 17.453 1 96.88 378 THR A O 1
ATOM 2834 N N . VAL A 1 379 ? -5.922 18.672 15.82 1 97.62 379 VAL A N 1
ATOM 2835 C CA . VAL A 1 379 ? -4.867 18.688 14.812 1 97.62 379 VAL A CA 1
ATOM 2836 C C . VAL A 1 379 ? -3.803 19.703 15.195 1 97.62 379 VAL A C 1
ATOM 2838 O O . VAL A 1 379 ? -2.605 19.422 15.164 1 97.62 379 VAL A O 1
ATOM 2841 N N . LEU A 1 380 ? -4.246 20.891 15.578 1 97.31 380 LEU A N 1
ATOM 2842 C CA . LEU A 1 380 ? -3.295 21.938 15.938 1 97.31 380 LEU A CA 1
ATOM 2843 C C . LEU A 1 380 ? -2.512 21.562 17.188 1 97.31 380 LEU A C 1
ATOM 2845 O O . LEU A 1 380 ? -1.314 21.844 17.297 1 97.31 380 LEU A O 1
ATOM 2849 N N . GLY A 1 381 ? -3.184 20.984 18.125 1 96.88 381 GLY A N 1
ATOM 2850 C CA . GLY A 1 381 ? -2.488 20.484 19.297 1 96.88 381 GLY A CA 1
ATOM 2851 C C . GLY A 1 381 ? -1.437 19.438 18.953 1 96.88 381 GLY A C 1
ATOM 2852 O O . GLY A 1 381 ? -0.289 19.547 19.391 1 96.88 381 GLY A O 1
ATOM 2853 N N . ALA A 1 382 ? -1.837 18.5 18.188 1 96.62 382 ALA A N 1
ATOM 2854 C CA . ALA A 1 382 ? -0.926 17.438 17.781 1 96.62 382 ALA A CA 1
ATOM 2855 C C . ALA A 1 382 ? 0.246 17.984 16.984 1 96.62 382 ALA A C 1
ATOM 2857 O O . ALA A 1 382 ? 1.393 17.578 17.188 1 96.62 382 ALA A O 1
ATOM 2858 N N . GLN A 1 383 ? -0.019 18.859 16.094 1 96.75 383 GLN A N 1
ATOM 2859 C CA . GLN A 1 383 ? 1.001 19.406 15.203 1 96.75 383 GLN A CA 1
ATOM 2860 C C . GLN A 1 383 ? 1.933 20.359 15.953 1 96.75 383 GLN A C 1
ATOM 2862 O O . GLN A 1 383 ? 3.053 20.625 15.508 1 96.75 383 GLN A O 1
ATOM 2867 N N . SER A 1 384 ? 1.508 20.844 17.094 1 96.25 384 SER A N 1
ATOM 2868 C CA . SER A 1 384 ? 2.318 21.766 17.875 1 96.25 384 SER A CA 1
ATOM 2869 C C . SER A 1 384 ? 3.553 21.078 18.438 1 96.25 384 SER A C 1
ATOM 2871 O O . SER A 1 384 ? 4.551 21.734 18.75 1 96.25 384 SER A O 1
ATOM 2873 N N . SER A 1 385 ? 3.514 19.781 18.578 1 94.44 385 SER A N 1
ATOM 2874 C CA . SER A 1 385 ? 4.664 19.078 19.125 1 94.44 385 SER A CA 1
ATOM 2875 C C . SER A 1 385 ? 5.504 18.453 18.016 1 94.44 385 SER A C 1
ATOM 2877 O O . SER A 1 385 ? 6.512 17.797 18.297 1 94.44 385 SER A O 1
ATOM 2879 N N . ALA A 1 386 ? 5.168 18.688 16.797 1 91.31 386 ALA A N 1
ATOM 2880 C CA . ALA A 1 386 ? 5.809 18.062 15.648 1 91.31 386 ALA A CA 1
ATOM 2881 C C . ALA A 1 386 ? 7.223 18.594 15.445 1 91.31 386 ALA A C 1
ATOM 2883 O O . ALA A 1 386 ? 8.031 17.984 14.742 1 91.31 386 ALA A O 1
ATOM 2884 N N . ILE A 1 387 ? 7.586 19.688 16.062 1 91.44 387 ILE A N 1
ATOM 2885 C CA . ILE A 1 387 ? 8.898 20.297 15.898 1 91.44 387 ILE A CA 1
ATOM 2886 C C . ILE A 1 387 ? 9.891 19.656 16.859 1 91.44 387 ILE A C 1
ATOM 2888 O O . ILE A 1 387 ? 11.102 19.875 16.766 1 91.44 387 ILE A O 1
ATOM 2892 N N . SER A 1 388 ? 9.414 18.703 17.625 1 90.94 388 SER A N 1
ATOM 2893 C CA . SER A 1 388 ? 10.266 18 18.578 1 90.94 388 SER A CA 1
ATOM 2894 C C . SER A 1 388 ? 11.383 17.25 17.859 1 90.94 388 SER A C 1
ATOM 2896 O O . SER A 1 388 ? 11.188 16.734 16.766 1 90.94 388 SER A O 1
ATOM 2898 N N . PRO A 1 389 ? 12.617 17.219 18.5 1 90.44 389 PRO A N 1
ATOM 2899 C CA . PRO A 1 389 ? 13.727 16.484 17.891 1 90.44 389 PRO A CA 1
ATOM 2900 C C . PRO A 1 389 ? 13.469 14.984 17.797 1 90.44 389 PRO A C 1
ATOM 2902 O O . PRO A 1 389 ? 14.188 14.273 17.094 1 90.44 389 PRO A O 1
ATOM 2905 N N . PHE A 1 390 ? 12.453 14.586 18.5 1 83.94 390 PHE A N 1
ATOM 2906 C CA . PHE A 1 390 ? 12.133 13.164 18.5 1 83.94 390 PHE A CA 1
ATOM 2907 C C . PHE A 1 390 ? 11.141 12.828 17.391 1 83.94 390 PHE A C 1
ATOM 2909 O O . PHE A 1 390 ? 10.906 11.648 17.109 1 83.94 390 PHE A O 1
ATOM 2916 N N . SER A 1 391 ? 10.617 13.852 16.812 1 85.81 391 SER A N 1
ATOM 2917 C CA . SER A 1 391 ? 9.727 13.641 15.68 1 85.81 391 SER A CA 1
ATOM 2918 C C . SER A 1 391 ? 10.5 13.492 14.383 1 85.81 391 SER A C 1
ATOM 2920 O O . SER A 1 391 ? 11.672 13.859 14.305 1 85.81 391 SER A O 1
ATOM 2922 N N . SER A 1 392 ? 9.844 12.93 13.383 1 80.75 392 SER A N 1
ATOM 2923 C CA . SER A 1 392 ? 10.484 12.789 12.078 1 80.75 392 SER A CA 1
ATOM 2924 C C . SER A 1 392 ? 10.812 14.148 11.469 1 80.75 392 SER A C 1
ATOM 2926 O O . SER A 1 392 ? 11.859 14.312 10.836 1 80.75 392 SER A O 1
ATOM 2928 N N . GLY A 1 393 ? 9.977 15.102 11.68 1 85.88 393 GLY A N 1
ATOM 2929 C CA . GLY A 1 393 ? 10.242 16.453 11.188 1 85.88 393 GLY A CA 1
ATOM 2930 C C . GLY A 1 393 ? 11.422 17.109 11.875 1 85.88 393 GLY A C 1
ATOM 2931 O O . GLY A 1 393 ? 12.328 17.625 11.211 1 85.88 393 GLY A O 1
ATOM 2932 N N . GLY A 1 394 ? 11.43 17.031 13.141 1 88.81 394 GLY A N 1
ATOM 2933 C CA . GLY A 1 394 ? 12.547 17.578 13.898 1 88.81 394 GLY A CA 1
ATOM 2934 C C . GLY A 1 394 ? 13.875 16.906 13.57 1 88.81 394 GLY A C 1
ATOM 2935 O O . GLY A 1 394 ? 14.898 17.578 13.469 1 88.81 394 GLY A O 1
ATOM 2936 N N . SER A 1 395 ? 13.828 15.688 13.336 1 87.56 395 SER A N 1
ATOM 2937 C CA . SER A 1 395 ? 15.039 14.938 13.016 1 87.56 395 SER A CA 1
ATOM 2938 C C . SER A 1 395 ? 15.594 15.336 11.648 1 87.56 395 SER A C 1
ATOM 2940 O O . SER A 1 395 ? 16.812 15.367 11.453 1 87.56 395 SER A O 1
ATOM 2942 N N . LEU A 1 396 ? 14.727 15.594 10.758 1 89.56 396 LEU A N 1
ATOM 2943 C CA . LEU A 1 396 ? 15.148 16.016 9.43 1 89.56 396 LEU A CA 1
ATOM 2944 C C . LEU A 1 396 ? 15.836 17.375 9.484 1 89.56 396 LEU A C 1
ATOM 2946 O O . LEU A 1 396 ? 16.844 17.594 8.797 1 89.56 396 LEU A O 1
ATOM 2950 N N . ILE A 1 397 ? 15.344 18.203 10.297 1 93.25 397 ILE A N 1
ATOM 2951 C CA . ILE A 1 397 ? 15.945 19.516 10.461 1 93.25 397 ILE A CA 1
ATOM 2952 C C . ILE A 1 397 ? 17.328 19.375 11.117 1 93.25 397 ILE A C 1
ATOM 2954 O O . ILE A 1 397 ? 18.297 19.969 10.648 1 93.25 397 ILE A O 1
ATOM 2958 N N . LEU A 1 398 ? 17.422 18.547 12.109 1 92.75 398 LEU A N 1
ATOM 2959 C CA . LEU A 1 398 ? 18.688 18.312 12.805 1 92.75 398 LEU A CA 1
ATOM 2960 C C . LEU A 1 398 ? 19.703 17.656 11.891 1 92.75 398 LEU A C 1
ATOM 2962 O O . LEU A 1 398 ? 20.906 17.938 11.984 1 92.75 398 LEU A O 1
ATOM 2966 N N . GLY A 1 399 ? 19.234 16.875 11.047 1 91.75 399 GLY A N 1
ATOM 2967 C CA . GLY A 1 399 ? 20.109 16.188 10.109 1 91.75 399 GLY A CA 1
ATOM 2968 C C . GLY A 1 399 ? 20.734 17.125 9.086 1 91.75 399 GLY A C 1
ATOM 2969 O O . GLY A 1 399 ? 21.719 16.766 8.445 1 91.75 399 GLY A O 1
ATOM 2970 N N . SER A 1 400 ? 20.172 18.25 8.945 1 91.25 400 SER A N 1
ATOM 2971 C CA . SER A 1 400 ? 20.641 19.203 7.957 1 91.25 400 SER A CA 1
ATOM 2972 C C . SER A 1 400 ? 21.719 20.125 8.547 1 91.25 400 SER A C 1
ATOM 2974 O O . SER A 1 400 ? 22.266 20.969 7.844 1 91.25 400 SER A O 1
ATOM 2976 N N . CYS A 1 401 ? 22.047 19.859 9.766 1 90.5 401 CYS A N 1
ATOM 2977 C CA . CYS A 1 401 ? 23.078 20.656 10.398 1 90.5 401 CYS A CA 1
ATOM 2978 C C . CYS A 1 401 ? 24.469 20.297 9.859 1 90.5 401 CYS A C 1
ATOM 2980 O O . CYS A 1 401 ? 24.719 19.125 9.57 1 90.5 401 CYS A O 1
ATOM 2982 N N . GLY A 1 402 ? 25.344 21.203 9.789 1 85 402 GLY A N 1
ATOM 2983 C CA . GLY A 1 402 ? 26.656 21.016 9.188 1 85 402 GLY A CA 1
ATOM 2984 C C . GLY A 1 402 ? 27.656 20.359 10.125 1 85 402 GLY A C 1
ATOM 2985 O O . GLY A 1 402 ? 28.641 19.781 9.68 1 85 402 GLY A O 1
ATOM 2986 N N . ASN A 1 403 ? 27.453 20.562 11.414 1 87.5 403 ASN A N 1
ATOM 2987 C CA . ASN A 1 403 ? 28.391 19.984 12.367 1 87.5 403 ASN A CA 1
ATOM 2988 C C . ASN A 1 403 ? 27.672 19.5 13.625 1 87.5 403 ASN A C 1
ATOM 2990 O O . ASN A 1 403 ? 26.516 19.812 13.844 1 87.5 403 ASN A O 1
ATOM 2994 N N . GLU A 1 404 ? 28.344 18.734 14.43 1 88.94 404 GLU A N 1
ATOM 2995 C CA . GLU A 1 404 ? 27.766 18.078 15.594 1 88.94 404 GLU A CA 1
ATOM 2996 C C . GLU A 1 404 ? 27.453 19.078 16.703 1 88.94 404 GLU A C 1
ATOM 2998 O O . GLU A 1 404 ? 26.484 18.906 17.438 1 88.94 404 GLU A O 1
ATOM 3003 N N . GLU A 1 405 ? 28.266 20.047 16.797 1 88.94 405 GLU A N 1
ATOM 3004 C CA . GLU A 1 405 ? 28.031 21.062 17.828 1 88.94 405 GLU A CA 1
ATOM 3005 C C . GLU A 1 405 ? 26.734 21.828 17.562 1 88.94 405 GLU A C 1
ATOM 3007 O O . GLU A 1 405 ? 25.938 22.047 18.484 1 88.94 405 GLU A O 1
ATOM 3012 N N . GLU A 1 406 ? 26.625 22.203 16.391 1 90.62 406 GLU A N 1
ATOM 3013 C CA . GLU A 1 406 ? 25.406 22.891 15.977 1 90.62 406 GLU A CA 1
ATOM 3014 C C . GLU A 1 406 ? 24.188 21.984 16.141 1 90.62 406 GLU A C 1
ATOM 3016 O O . GLU A 1 406 ? 23.109 22.453 16.547 1 90.62 406 GLU A O 1
ATOM 3021 N N . ARG A 1 407 ? 24.281 20.766 15.789 1 92.56 407 ARG A N 1
ATOM 3022 C CA . ARG A 1 407 ? 23.188 19.812 15.891 1 92.56 407 ARG A CA 1
ATOM 3023 C C . ARG A 1 407 ? 22.75 19.625 17.344 1 92.56 407 ARG A C 1
ATOM 3025 O O . ARG A 1 407 ? 21.562 19.594 17.625 1 92.56 407 ARG A O 1
ATOM 3032 N N . SER A 1 408 ? 23.734 19.5 18.203 1 92.56 408 SER A N 1
ATOM 3033 C CA . SER A 1 408 ? 23.438 19.328 19.625 1 92.56 408 SER A CA 1
ATOM 3034 C C . SER A 1 408 ? 22.75 20.562 20.203 1 92.56 408 SER A C 1
ATOM 3036 O O . SER A 1 408 ? 21.828 20.438 21.016 1 92.56 408 SER A O 1
ATOM 3038 N N . SER A 1 409 ? 23.281 21.656 19.828 1 93.69 409 SER A N 1
ATOM 3039 C CA . SER A 1 409 ? 22.688 22.906 20.312 1 93.69 409 SER A CA 1
ATOM 3040 C C . SER A 1 409 ? 21.25 23.047 19.828 1 93.69 409 SER A C 1
ATOM 3042 O O . SER A 1 409 ? 20.359 23.375 20.609 1 93.69 409 SER A O 1
ATOM 3044 N N . LEU A 1 410 ? 21.062 22.844 18.578 1 93.88 410 LEU A N 1
ATOM 3045 C CA . LEU A 1 410 ? 19.734 22.969 18 1 93.88 410 LEU A CA 1
ATOM 3046 C C . LEU A 1 410 ? 18.797 21.922 18.594 1 93.88 410 LEU A C 1
ATOM 3048 O O . LEU A 1 410 ? 17.594 22.172 18.766 1 93.88 410 LEU A O 1
ATOM 3052 N N . PHE A 1 411 ? 19.344 20.703 18.875 1 94.06 411 PHE A N 1
ATOM 3053 C CA . PHE A 1 411 ? 18.562 19.656 19.516 1 94.06 411 PHE A CA 1
ATOM 3054 C C . PHE A 1 411 ? 17.953 20.156 20.812 1 94.06 411 PHE A C 1
ATOM 3056 O O . PHE A 1 411 ? 16.75 20.031 21.031 1 94.06 411 PHE A O 1
ATOM 3063 N N . ASN A 1 412 ? 18.75 20.719 21.594 1 94.19 412 ASN A N 1
ATOM 3064 C CA . ASN A 1 412 ? 18.312 21.219 22.906 1 94.19 412 ASN A CA 1
ATOM 3065 C C . ASN A 1 412 ? 17.328 22.375 22.75 1 94.19 412 ASN A C 1
ATOM 3067 O O . ASN A 1 412 ? 16.359 22.469 23.516 1 94.19 412 ASN A O 1
ATOM 3071 N N . ARG A 1 413 ? 17.547 23.156 21.859 1 94.81 413 ARG A N 1
ATOM 3072 C CA . ARG A 1 413 ? 16.688 24.312 21.672 1 94.81 413 ARG A CA 1
ATOM 3073 C C . ARG A 1 413 ? 15.328 23.906 21.094 1 94.81 413 ARG A C 1
ATOM 3075 O O . ARG A 1 413 ? 14.305 24.5 21.422 1 94.81 413 ARG A O 1
ATOM 3082 N N . LEU A 1 414 ? 15.32 22.922 20.219 1 94.38 414 LEU A N 1
ATOM 3083 C CA . LEU A 1 414 ? 14.055 22.375 19.734 1 94.38 414 LEU A CA 1
ATOM 3084 C C . LEU A 1 414 ? 13.258 21.734 20.859 1 94.38 414 LEU A C 1
ATOM 3086 O O . LEU A 1 414 ? 12.047 21.922 20.953 1 94.38 414 LEU A O 1
ATOM 3090 N N . LEU A 1 415 ? 13.984 21.016 21.703 1 93.12 415 LEU A N 1
ATOM 3091 C CA . LEU A 1 415 ? 13.352 20.234 22.75 1 93.12 415 LEU A CA 1
ATOM 3092 C C . LEU A 1 415 ? 12.867 21.141 23.891 1 93.12 415 LEU A C 1
ATOM 3094 O O . LEU A 1 415 ? 11.742 21 24.375 1 93.12 415 LEU A O 1
ATOM 3098 N N . PHE A 1 416 ? 13.656 22.172 24.281 1 94.5 416 PHE A N 1
ATOM 3099 C CA . PHE A 1 416 ? 13.383 22.875 25.516 1 94.5 416 PHE A CA 1
ATOM 3100 C C . PHE A 1 416 ? 12.812 24.266 25.234 1 94.5 416 PHE A C 1
ATOM 3102 O O . PHE A 1 416 ? 12.281 24.922 26.141 1 94.5 416 PHE A O 1
ATOM 3109 N N . VAL A 1 417 ? 12.859 24.688 24.031 1 95.06 417 VAL A N 1
ATOM 3110 C CA . VAL A 1 417 ? 12.383 26.031 23.734 1 95.06 417 VAL A CA 1
ATOM 3111 C C . VAL A 1 417 ? 11.242 25.953 22.719 1 95.06 417 VAL A C 1
ATOM 3113 O O . VAL A 1 417 ? 10.094 26.25 23.062 1 95.06 417 VAL A O 1
ATOM 3116 N N . ALA A 1 418 ? 11.555 25.484 21.578 1 95.31 418 ALA A N 1
ATOM 3117 C CA . ALA A 1 418 ? 10.586 25.531 20.484 1 95.31 418 ALA A CA 1
ATOM 3118 C C . ALA A 1 418 ? 9.352 24.688 20.797 1 95.31 418 ALA A C 1
ATOM 3120 O O . ALA A 1 418 ? 8.219 25.125 20.625 1 95.31 418 ALA A O 1
ATOM 3121 N N . THR A 1 419 ? 9.523 23.438 21.25 1 95.5 419 THR A N 1
ATOM 3122 C CA . THR A 1 419 ? 8.422 22.5 21.469 1 95.5 419 THR A CA 1
ATOM 3123 C C . THR A 1 419 ? 7.512 23 22.594 1 95.5 419 THR A C 1
ATOM 3125 O O . THR A 1 419 ? 6.301 23.125 22.406 1 95.5 419 THR A O 1
ATOM 3128 N N . PRO A 1 420 ? 8.055 23.344 23.75 1 95.56 420 PRO A N 1
ATOM 3129 C CA . PRO A 1 420 ? 7.168 23.812 24.812 1 95.56 420 PRO A CA 1
ATOM 3130 C C . PRO A 1 420 ? 6.449 25.109 24.453 1 95.56 420 PRO A C 1
ATOM 3132 O O . PRO A 1 420 ? 5.273 25.281 24.781 1 95.56 420 PRO A O 1
ATOM 3135 N N . ILE A 1 421 ? 7.094 26.031 23.781 1 96.44 421 ILE A N 1
ATOM 3136 C CA . ILE A 1 421 ? 6.469 27.281 23.375 1 96.44 421 ILE A CA 1
ATOM 3137 C C . ILE A 1 421 ? 5.359 27 22.375 1 96.44 421 ILE A C 1
ATOM 3139 O O . ILE A 1 421 ? 4.266 27.562 22.469 1 96.44 421 ILE A O 1
ATOM 3143 N N . SER A 1 422 ? 5.656 26.141 21.422 1 96.75 422 SER A N 1
ATOM 3144 C CA . SER A 1 422 ? 4.668 25.797 20.406 1 96.75 422 SER A CA 1
ATOM 3145 C C . SER A 1 422 ? 3.43 25.156 21.031 1 96.75 422 SER A C 1
ATOM 3147 O O . SER A 1 422 ? 2.301 25.5 20.688 1 96.75 422 SER A O 1
ATOM 3149 N N . ILE A 1 423 ? 3.592 24.25 21.969 1 96.69 423 ILE A N 1
ATOM 3150 C CA . ILE A 1 423 ? 2.484 23.578 22.641 1 96.69 423 ILE A CA 1
ATOM 3151 C C . ILE A 1 423 ? 1.69 24.594 23.453 1 96.69 423 ILE A C 1
ATOM 3153 O O . ILE A 1 423 ? 0.457 24.594 23.438 1 96.69 423 ILE A O 1
ATOM 3157 N N . GLY A 1 424 ? 2.41 25.438 24.203 1 96.19 424 GLY A N 1
ATOM 3158 C CA . GLY A 1 424 ? 1.754 26.469 24.984 1 96.19 424 GLY A CA 1
ATOM 3159 C C . GLY A 1 424 ? 0.94 27.438 24.141 1 96.19 424 GLY A C 1
ATOM 3160 O O . GLY A 1 424 ? -0.208 27.734 24.469 1 96.19 424 GLY A O 1
ATOM 3161 N N . VAL A 1 425 ? 1.517 27.906 23.062 1 96.38 425 VAL A N 1
ATOM 3162 C CA . VAL A 1 425 ? 0.828 28.844 22.172 1 96.38 425 VAL A CA 1
ATOM 3163 C C . VAL A 1 425 ? -0.383 28.156 21.547 1 96.38 425 VAL A C 1
ATOM 3165 O O . VAL A 1 425 ? -1.439 28.766 21.391 1 96.38 425 VAL A O 1
ATOM 3168 N N . ALA A 1 426 ? -0.222 26.906 21.172 1 96.5 426 ALA A N 1
ATOM 3169 C CA . ALA A 1 426 ? -1.334 26.141 20.594 1 96.5 426 ALA A CA 1
ATOM 3170 C C . ALA A 1 426 ? -2.482 26.016 21.594 1 96.5 426 ALA A C 1
ATOM 3172 O O . ALA A 1 426 ? -3.652 26.141 21.219 1 96.5 426 ALA A O 1
ATOM 3173 N N . ALA A 1 427 ? -2.152 25.75 22.812 1 94.94 427 ALA A N 1
ATOM 3174 C CA . ALA A 1 427 ? -3.172 25.625 23.859 1 94.94 427 ALA A CA 1
ATOM 3175 C C . ALA A 1 427 ? -3.949 26.922 24.031 1 94.94 427 ALA A C 1
ATOM 3177 O O . ALA A 1 427 ? -5.18 26.906 24.109 1 94.94 427 ALA A O 1
ATOM 3178 N N . ILE A 1 428 ? -3.264 28.016 24.078 1 94.5 428 ILE A N 1
ATOM 3179 C CA . ILE A 1 428 ? -3.893 29.328 24.234 1 94.5 428 ILE A CA 1
ATOM 3180 C C . ILE A 1 428 ? -4.719 29.656 23 1 94.5 428 ILE A C 1
ATOM 3182 O O . ILE A 1 428 ? -5.855 30.125 23.109 1 94.5 428 ILE A O 1
ATOM 3186 N N . PHE A 1 429 ? -4.129 29.406 21.859 1 95.38 429 PHE A N 1
ATOM 3187 C CA . PHE A 1 429 ? -4.816 29.656 20.609 1 95.38 429 PHE A CA 1
ATOM 3188 C C . PHE A 1 429 ? -6.109 28.859 20.516 1 95.38 429 PHE A C 1
ATOM 3190 O O . PHE A 1 429 ? -7.156 29.391 20.156 1 95.38 429 PHE A O 1
ATOM 3197 N N . ASN A 1 430 ? -6.035 27.594 20.844 1 93.81 430 ASN A N 1
ATOM 3198 C CA . ASN A 1 430 ? -7.191 26.719 20.781 1 93.81 430 ASN A CA 1
ATOM 3199 C C . ASN A 1 430 ? -8.258 27.125 21.797 1 93.81 430 ASN A C 1
ATOM 3201 O O . ASN A 1 430 ? -9.453 26.953 21.547 1 93.81 430 ASN A O 1
ATOM 3205 N N . LEU A 1 431 ? -7.852 27.609 22.906 1 89.5 431 LEU A N 1
ATOM 3206 C CA . LEU A 1 431 ? -8.797 28.125 23.891 1 89.5 431 LEU A CA 1
ATOM 3207 C C . LEU A 1 431 ? -9.578 29.312 23.312 1 89.5 431 LEU A C 1
ATOM 3209 O O . LEU A 1 431 ? -10.797 29.391 23.469 1 89.5 431 LEU A O 1
ATOM 3213 N N . ILE A 1 432 ? -8.914 30.172 22.641 1 90.06 432 ILE A N 1
ATOM 3214 C CA . ILE A 1 432 ? -9.531 31.344 22.047 1 90.06 432 ILE A CA 1
ATOM 3215 C C . ILE A 1 432 ? -10.477 30.938 20.938 1 90.06 432 ILE A C 1
ATOM 3217 O O . ILE A 1 432 ? -11.602 31.422 20.844 1 90.06 432 ILE A O 1
ATOM 3221 N N . VAL A 1 433 ? -10.023 30 20.141 1 87.94 433 VAL A N 1
ATOM 3222 C CA . VAL A 1 433 ? -10.82 29.531 19.016 1 87.94 433 VAL A CA 1
ATOM 3223 C C . VAL A 1 433 ? -12.086 28.844 19.531 1 87.94 433 VAL A C 1
ATOM 3225 O O . VAL A 1 433 ? -13.164 29 18.953 1 87.94 433 VAL A O 1
ATOM 3228 N N . SER A 1 434 ? -11.984 28.094 20.516 1 85.56 434 SER A N 1
ATOM 3229 C CA . SER A 1 434 ? -13.117 27.359 21.062 1 85.56 434 SER A CA 1
ATOM 3230 C C . SER A 1 434 ? -14.148 28.312 21.672 1 85.56 434 SER A C 1
ATOM 3232 O O . SER A 1 434 ? -15.344 28 21.703 1 85.56 434 SER A O 1
ATOM 3234 N N . MET A 1 435 ? -13.734 29.453 22.094 1 81.31 435 MET A N 1
ATOM 3235 C CA . MET A 1 435 ? -14.633 30.438 22.719 1 81.31 435 MET A CA 1
ATOM 3236 C C . MET A 1 435 ? -15.312 31.297 21.656 1 81.31 435 MET A C 1
ATOM 3238 O O . MET A 1 435 ? -16.422 31.781 21.859 1 81.31 435 MET A O 1
ATOM 3242 N N . VAL A 1 436 ? -14.656 31.406 20.516 1 75.94 436 VAL A N 1
ATOM 3243 C CA . VAL A 1 436 ? -15.172 32.312 19.484 1 75.94 436 VAL A CA 1
ATOM 3244 C C . VAL A 1 436 ? -16.031 31.516 18.5 1 75.94 436 VAL A C 1
ATOM 3246 O O . VAL A 1 436 ? -17.031 32.031 17.984 1 75.94 436 VAL A O 1
ATOM 3249 N N . LEU A 1 437 ? -15.617 30.375 18.219 1 66 437 LEU A N 1
ATOM 3250 C CA . LEU A 1 437 ? -16.359 29.594 17.234 1 66 437 LEU A CA 1
ATOM 3251 C C . LEU A 1 437 ? -17.391 28.688 17.938 1 66 437 LEU A C 1
ATOM 3253 O O . LEU A 1 437 ? -17.094 28.078 18.953 1 66 437 LEU A O 1
ATOM 3257 N N . MET B 1 1 ? -24.578 -2.391 -25.844 1 79.62 1 MET B N 1
ATOM 3258 C CA . MET B 1 1 ? -23.594 -1.344 -26.109 1 79.62 1 MET B CA 1
ATOM 3259 C C . MET B 1 1 ? -22.688 -1.126 -24.906 1 79.62 1 MET B C 1
ATOM 3261 O O . MET B 1 1 ? -21.469 -1.113 -25.031 1 79.62 1 MET B O 1
ATOM 3265 N N . GLN B 1 2 ? -23.25 -1.174 -23.766 1 89.69 2 GLN B N 1
ATOM 3266 C CA . GLN B 1 2 ? -22.484 -0.933 -22.547 1 89.69 2 GLN B CA 1
ATOM 3267 C C . GLN B 1 2 ? -21.469 -2.053 -22.297 1 89.69 2 GLN B C 1
ATOM 3269 O O . 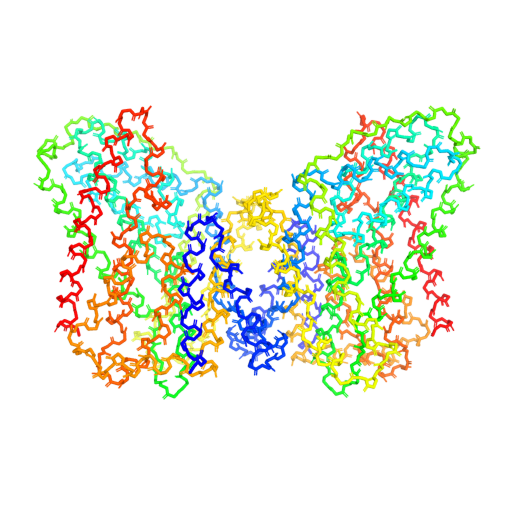GLN B 1 2 ? -20.297 -1.79 -22.031 1 89.69 2 GLN B O 1
ATOM 3274 N N . SER B 1 3 ? -21.906 -3.213 -22.547 1 91.94 3 SER B N 1
ATOM 3275 C CA . SER B 1 3 ? -21.016 -4.352 -22.344 1 91.94 3 SER B CA 1
ATOM 3276 C C . SER B 1 3 ? -19.859 -4.355 -23.344 1 91.94 3 SER B C 1
ATOM 3278 O O . SER B 1 3 ? -18.734 -4.672 -22.984 1 91.94 3 SER B O 1
ATOM 3280 N N . ALA B 1 4 ? -20.156 -3.992 -24.531 1 92.75 4 ALA B N 1
ATOM 3281 C CA . ALA B 1 4 ? -19.125 -3.934 -25.562 1 92.75 4 ALA B CA 1
ATOM 3282 C C . ALA B 1 4 ? -18.062 -2.883 -25.234 1 92.75 4 ALA B C 1
ATOM 3284 O O . ALA B 1 4 ? -16.875 -3.102 -25.438 1 92.75 4 ALA B O 1
ATOM 3285 N N . VAL B 1 5 ? -18.516 -1.824 -24.75 1 94.88 5 VAL B N 1
ATOM 3286 C CA . VAL B 1 5 ? -17.609 -0.737 -24.391 1 94.88 5 VAL B CA 1
ATOM 3287 C C . VAL B 1 5 ? -16.734 -1.168 -23.219 1 94.88 5 VAL B C 1
ATOM 3289 O O . VAL B 1 5 ? -15.531 -0.868 -23.188 1 94.88 5 VAL B O 1
ATOM 3292 N N . ILE B 1 6 ? -17.328 -1.85 -22.297 1 95.56 6 ILE B N 1
ATOM 3293 C CA . ILE B 1 6 ? -16.578 -2.297 -21.125 1 95.56 6 ILE B CA 1
ATOM 3294 C C . ILE B 1 6 ? -15.539 -3.328 -21.531 1 95.56 6 ILE B C 1
ATOM 3296 O O . ILE B 1 6 ? -14.391 -3.273 -21.094 1 95.56 6 ILE B O 1
ATOM 3300 N N . ILE B 1 7 ? -15.922 -4.211 -22.406 1 93.19 7 ILE B N 1
ATOM 3301 C CA . ILE B 1 7 ? -14.984 -5.211 -22.922 1 93.19 7 ILE B CA 1
ATOM 3302 C C . ILE B 1 7 ? -13.852 -4.527 -23.672 1 93.19 7 ILE B C 1
ATOM 3304 O O . ILE B 1 7 ? -12.68 -4.879 -23.5 1 93.19 7 ILE B O 1
ATOM 3308 N N . ALA B 1 8 ? -14.164 -3.57 -24.438 1 95.69 8 ALA B N 1
ATOM 3309 C CA . ALA B 1 8 ? -13.164 -2.797 -25.156 1 95.69 8 ALA B CA 1
ATOM 3310 C C . ALA B 1 8 ? -12.234 -2.059 -24.203 1 95.69 8 ALA B C 1
ATOM 3312 O O . ALA B 1 8 ? -11.031 -1.932 -24.469 1 95.69 8 ALA B O 1
ATOM 3313 N N . ALA B 1 9 ? -12.805 -1.575 -23.125 1 96.38 9 ALA B N 1
ATOM 3314 C CA . ALA B 1 9 ? -12.016 -0.862 -22.141 1 96.38 9 ALA B CA 1
ATOM 3315 C C . ALA B 1 9 ? -11 -1.792 -21.469 1 96.38 9 ALA B C 1
ATOM 3317 O O . ALA B 1 9 ? -9.859 -1.398 -21.219 1 96.38 9 ALA B O 1
ATOM 3318 N N . ILE B 1 10 ? -11.398 -2.982 -21.156 1 93.12 10 ILE B N 1
ATOM 3319 C CA . ILE B 1 10 ? -10.5 -3.969 -20.578 1 93.12 10 ILE B CA 1
ATOM 3320 C C . ILE B 1 10 ? -9.375 -4.285 -21.562 1 93.12 10 ILE B C 1
ATOM 3322 O O . ILE B 1 10 ? -8.195 -4.25 -21.203 1 93.12 10 ILE B O 1
ATOM 3326 N N . ALA B 1 11 ? -9.719 -4.551 -22.828 1 92.69 11 ALA B N 1
ATOM 3327 C CA . ALA B 1 11 ? -8.734 -4.844 -23.859 1 92.69 11 ALA B CA 1
ATOM 3328 C C . ALA B 1 11 ? -7.785 -3.666 -24.062 1 92.69 11 ALA B C 1
ATOM 3330 O O . ALA B 1 11 ? -6.574 -3.855 -24.203 1 92.69 11 ALA B O 1
ATOM 3331 N N . LEU B 1 12 ? -8.305 -2.506 -24.062 1 96.19 12 LEU B N 1
ATOM 3332 C CA . LEU B 1 12 ? -7.504 -1.303 -24.266 1 96.19 12 LEU B CA 1
ATOM 3333 C C . LEU B 1 12 ? -6.547 -1.09 -23.094 1 96.19 12 LEU B C 1
ATOM 3335 O O . LEU B 1 12 ? -5.414 -0.643 -23.281 1 96.19 12 LEU B O 1
ATOM 3339 N N . ALA B 1 13 ? -7.055 -1.34 -21.891 1 95.31 13 ALA B N 1
ATOM 3340 C CA . ALA B 1 13 ? -6.188 -1.203 -20.719 1 95.31 13 ALA B CA 1
ATOM 3341 C C . ALA B 1 13 ? -4.98 -2.135 -20.828 1 95.31 13 ALA B C 1
ATOM 3343 O O . ALA B 1 13 ? -3.852 -1.731 -20.531 1 95.31 13 ALA B O 1
ATOM 3344 N N . VAL B 1 14 ? -5.219 -3.33 -21.234 1 90.94 14 VAL B N 1
ATOM 3345 C CA . VAL B 1 14 ? -4.152 -4.316 -21.375 1 90.94 14 VAL B CA 1
ATOM 3346 C C . VAL B 1 14 ? -3.186 -3.873 -22.469 1 90.94 14 VAL B C 1
ATOM 3348 O O . VAL B 1 14 ? -1.967 -3.92 -22.297 1 90.94 14 VAL B O 1
ATOM 3351 N N . PHE B 1 15 ? -3.709 -3.422 -23.547 1 93 15 PHE B N 1
ATOM 3352 C CA . PHE B 1 15 ? -2.896 -2.967 -24.672 1 93 15 PHE B CA 1
ATOM 3353 C C . PHE B 1 15 ? -2.035 -1.776 -24.266 1 93 15 PHE B C 1
ATOM 3355 O O . PHE B 1 15 ? -0.836 -1.745 -24.547 1 93 15 PHE B O 1
ATOM 3362 N N . LEU B 1 16 ? -2.656 -0.836 -23.609 1 95.12 16 LEU B N 1
ATOM 3363 C CA . LEU B 1 16 ? -1.929 0.359 -23.188 1 95.12 16 LEU B CA 1
ATOM 3364 C C . LEU B 1 16 ? -0.844 0.011 -22.172 1 95.12 16 LEU B C 1
ATOM 3366 O O . LEU B 1 16 ? 0.246 0.587 -22.203 1 95.12 16 LEU B O 1
ATOM 3370 N N . GLY B 1 17 ? -1.201 -0.857 -21.25 1 93.38 17 GLY B N 1
ATOM 3371 C CA . GLY B 1 17 ? -0.181 -1.312 -20.328 1 93.38 17 GLY B CA 1
ATOM 3372 C C . GLY B 1 17 ? 1.038 -1.896 -21.016 1 93.38 17 GLY B C 1
ATOM 3373 O O . GLY B 1 17 ? 2.174 -1.588 -20.641 1 93.38 17 GLY B O 1
ATOM 3374 N N . TYR B 1 18 ? 0.779 -2.688 -22 1 87.25 18 TYR B N 1
ATOM 3375 C CA . TYR B 1 18 ? 1.857 -3.338 -22.734 1 87.25 18 TYR B CA 1
ATOM 3376 C C . TYR B 1 18 ? 2.656 -2.324 -23.531 1 87.25 18 TYR B C 1
ATOM 3378 O O . TYR B 1 18 ? 3.889 -2.322 -23.5 1 87.25 18 TYR B O 1
ATOM 3386 N N . LYS B 1 19 ? 1.982 -1.441 -24.219 1 92.56 19 LYS B N 1
ATOM 3387 C CA . LYS B 1 19 ? 2.621 -0.506 -25.141 1 92.56 19 LYS B CA 1
ATOM 3388 C C . LYS B 1 19 ? 3.412 0.557 -24.375 1 92.56 19 LYS B C 1
ATOM 3390 O O . LYS B 1 19 ? 4.516 0.926 -24.797 1 92.56 19 LYS B O 1
ATOM 3395 N N . THR B 1 20 ? 2.854 0.999 -23.281 1 94.88 20 THR B N 1
ATOM 3396 C CA . THR B 1 20 ? 3.453 2.133 -22.594 1 94.88 20 THR B CA 1
ATOM 3397 C C . THR B 1 20 ? 4.348 1.658 -21.453 1 94.88 20 THR B C 1
ATOM 3399 O O . THR B 1 20 ? 5.137 2.436 -20.906 1 94.88 20 THR B O 1
ATOM 3402 N N . LYS B 1 21 ? 4.168 0.4 -21 1 91.12 21 LYS B N 1
ATOM 3403 C CA . LYS B 1 21 ? 4.895 -0.19 -19.875 1 91.12 21 LYS B CA 1
ATOM 3404 C C . LYS B 1 21 ? 4.473 0.445 -18.562 1 91.12 21 LYS B C 1
ATOM 3406 O O . LYS B 1 21 ? 5.219 0.403 -17.578 1 91.12 21 LYS B O 1
ATOM 3411 N N . ILE B 1 22 ? 3.357 1.138 -18.641 1 95.88 22 ILE B N 1
ATOM 3412 C CA . ILE B 1 22 ? 2.723 1.647 -17.438 1 95.88 22 ILE B CA 1
ATOM 3413 C C . ILE B 1 22 ? 1.849 0.562 -16.812 1 95.88 22 ILE B C 1
ATOM 3415 O O . ILE B 1 22 ? 1.249 -0.246 -17.531 1 95.88 22 ILE B O 1
ATOM 3419 N N . ASN B 1 23 ? 1.851 0.519 -15.492 1 95.69 23 ASN B N 1
ATOM 3420 C CA . ASN B 1 23 ? 1.023 -0.444 -14.773 1 95.69 23 ASN B CA 1
ATOM 3421 C C . ASN B 1 23 ? -0.397 -0.489 -15.336 1 95.69 23 ASN B C 1
ATOM 3423 O O . ASN B 1 23 ? -1.105 0.519 -15.32 1 95.69 23 ASN B O 1
ATOM 3427 N N . THR B 1 24 ? -0.792 -1.623 -15.789 1 95.44 24 THR B N 1
ATOM 3428 C CA . THR B 1 24 ? -2.088 -1.806 -16.438 1 95.44 24 THR B CA 1
ATOM 3429 C C . THR B 1 24 ? -3.223 -1.435 -15.484 1 95.44 24 THR B C 1
ATOM 3431 O O . THR B 1 24 ? -4.258 -0.925 -15.914 1 95.44 24 THR B O 1
ATOM 3434 N N . GLY B 1 25 ? -3.084 -1.688 -14.211 1 96.75 25 GLY B N 1
ATOM 3435 C CA . GLY B 1 25 ? -4.086 -1.346 -13.211 1 96.75 25 GLY B CA 1
ATOM 3436 C C . GLY B 1 25 ? -4.426 0.132 -13.195 1 96.75 25 GLY B C 1
ATOM 3437 O O . GLY B 1 25 ? -5.562 0.508 -12.898 1 96.75 25 GLY B O 1
ATOM 3438 N N . PHE B 1 26 ? -3.453 0.983 -13.523 1 98.38 26 PHE B N 1
ATOM 3439 C CA . PHE B 1 26 ? -3.678 2.424 -13.547 1 98.38 26 PHE B CA 1
ATOM 3440 C C . PHE B 1 26 ? -4.707 2.793 -14.609 1 98.38 26 PHE B C 1
ATOM 3442 O O . PHE B 1 26 ? -5.621 3.58 -14.344 1 98.38 26 PHE B O 1
ATOM 3449 N N . PHE B 1 27 ? -4.578 2.203 -15.766 1 98.19 27 PHE B N 1
ATOM 3450 C CA . PHE B 1 27 ? -5.547 2.451 -16.828 1 98.19 27 PHE B CA 1
ATOM 3451 C C . PHE B 1 27 ? -6.914 1.903 -16.453 1 98.19 27 PHE B C 1
ATOM 3453 O O . PHE B 1 27 ? -7.941 2.521 -16.75 1 98.19 27 PHE B O 1
ATOM 3460 N N . CYS B 1 28 ? -6.891 0.73 -15.836 1 97.69 28 CYS B N 1
ATOM 3461 C CA . CYS B 1 28 ? -8.148 0.13 -15.398 1 97.69 28 CYS B CA 1
ATOM 3462 C C . CYS B 1 28 ? -8.898 1.061 -14.453 1 97.69 28 CYS B C 1
ATOM 3464 O O . CYS B 1 28 ? -10.117 1.202 -14.555 1 97.69 28 CYS B O 1
ATOM 3466 N N . ILE B 1 29 ? -8.211 1.715 -13.555 1 98.5 29 ILE B N 1
ATOM 3467 C CA . ILE B 1 29 ? -8.828 2.619 -12.594 1 98.5 29 ILE B CA 1
ATOM 3468 C C . ILE B 1 29 ? -9.445 3.809 -13.328 1 98.5 29 ILE B C 1
ATOM 3470 O O . ILE B 1 29 ? -10.57 4.215 -13.031 1 98.5 29 ILE B O 1
ATOM 3474 N N . VAL B 1 30 ? -8.75 4.379 -14.312 1 98.5 30 VAL B N 1
ATOM 3475 C CA . VAL B 1 30 ? -9.242 5.52 -15.078 1 98.5 30 VAL B CA 1
ATOM 3476 C C . VAL B 1 30 ? -10.508 5.129 -15.836 1 98.5 30 VAL B C 1
ATOM 3478 O O . VAL B 1 30 ? -11.5 5.859 -15.812 1 98.5 30 VAL B O 1
ATOM 3481 N N . PHE B 1 31 ? -10.484 3.979 -16.484 1 98.56 31 PHE B N 1
ATOM 3482 C CA . PHE B 1 31 ? -11.656 3.527 -17.234 1 98.56 31 PHE B CA 1
ATOM 3483 C C . PHE B 1 31 ? -12.812 3.211 -16.281 1 98.56 31 PHE B C 1
ATOM 3485 O O . PHE B 1 31 ? -13.969 3.49 -16.609 1 98.56 31 PHE B O 1
ATOM 3492 N N . ALA B 1 32 ? -12.508 2.59 -15.164 1 98.25 32 ALA B N 1
ATOM 3493 C CA . ALA B 1 32 ? -13.547 2.322 -14.172 1 98.25 32 ALA B CA 1
ATOM 3494 C C . ALA B 1 32 ? -14.211 3.615 -13.711 1 98.25 32 ALA B C 1
ATOM 3496 O O . ALA B 1 32 ? -15.422 3.648 -13.484 1 98.25 32 ALA B O 1
ATOM 3497 N N . TYR B 1 33 ? -13.391 4.664 -13.547 1 98.19 33 TYR B N 1
ATOM 3498 C CA . TYR B 1 33 ? -13.898 5.957 -13.109 1 98.19 33 TYR B CA 1
ATOM 3499 C C . TYR B 1 33 ? -14.852 6.547 -14.148 1 98.19 33 TYR B C 1
ATOM 3501 O O . TYR B 1 33 ? -15.992 6.895 -13.828 1 98.19 33 TYR B O 1
ATOM 3509 N N . PHE B 1 34 ? -14.5 6.582 -15.391 1 97.56 34 PHE B N 1
ATOM 3510 C CA . PHE B 1 34 ? -15.305 7.211 -16.422 1 97.56 34 PHE B CA 1
ATOM 3511 C C . PHE B 1 34 ? -16.547 6.375 -16.734 1 97.56 34 PHE B C 1
ATOM 3513 O O . PHE B 1 34 ? -17.641 6.91 -16.844 1 97.56 34 PHE B O 1
ATOM 3520 N N . ILE B 1 35 ? -16.422 5.098 -16.812 1 97.75 35 ILE B N 1
ATOM 3521 C CA . ILE B 1 35 ? -17.562 4.242 -17.125 1 97.75 35 ILE B CA 1
ATOM 3522 C C . ILE B 1 35 ? -18.469 4.113 -15.898 1 97.75 35 ILE B C 1
ATOM 3524 O O . ILE B 1 35 ? -19.688 4.301 -15.984 1 97.75 35 ILE B O 1
ATOM 3528 N N . GLY B 1 36 ? -17.859 3.812 -14.734 1 96.81 36 GLY B N 1
ATOM 3529 C CA . GLY B 1 36 ? -18.625 3.564 -13.523 1 96.81 36 GLY B CA 1
ATOM 3530 C C . GLY B 1 36 ? -19.328 4.797 -13.008 1 96.81 36 GLY B C 1
ATOM 3531 O O . GLY B 1 36 ? -20.547 4.766 -12.766 1 96.81 36 GLY B O 1
ATOM 3532 N N . CYS B 1 37 ? -18.625 5.918 -12.859 1 95.62 37 CYS B N 1
ATOM 3533 C CA . CYS B 1 37 ? -19.203 7.098 -12.219 1 95.62 37 CYS B CA 1
ATOM 3534 C C . CYS B 1 37 ? -19.953 7.953 -13.234 1 95.62 37 CYS B C 1
ATOM 3536 O O . CYS B 1 37 ? -21.078 8.398 -12.969 1 95.62 37 CYS B O 1
ATOM 3538 N N . PHE B 1 38 ? -19.453 8.141 -14.422 1 94.31 38 PHE B N 1
ATOM 3539 C CA . PHE B 1 38 ? -20.047 9.102 -15.344 1 94.31 38 PHE B CA 1
ATOM 3540 C C . PHE B 1 38 ? -21.062 8.422 -16.25 1 94.31 38 PHE B C 1
ATOM 3542 O O . PHE B 1 38 ? -22.078 9.016 -16.609 1 94.31 38 PHE B O 1
ATOM 3549 N N . TRP B 1 39 ? -20.828 7.23 -16.641 1 94.5 39 TRP B N 1
ATOM 3550 C CA . TRP B 1 39 ? -21.75 6.547 -17.547 1 94.5 39 TRP B CA 1
ATOM 3551 C C . TRP B 1 39 ? -22.797 5.777 -16.766 1 94.5 39 TRP B C 1
ATOM 3553 O O . TRP B 1 39 ? -24 5.879 -17.062 1 94.5 39 TRP B O 1
ATOM 3563 N N . MET B 1 40 ? -22.406 5.043 -15.758 1 95.25 40 MET B N 1
ATOM 3564 C CA . MET B 1 40 ? -23.328 4.184 -15.016 1 95.25 40 MET B CA 1
ATOM 3565 C C . MET B 1 40 ? -23.922 4.922 -13.828 1 95.25 40 MET B C 1
ATOM 3567 O O . MET B 1 40 ? -24.875 4.445 -13.211 1 95.25 40 MET B O 1
ATOM 3571 N N . GLY B 1 41 ? -23.281 6.062 -13.359 1 94.25 41 GLY B N 1
ATOM 3572 C CA . GLY B 1 41 ? -23.859 6.883 -12.312 1 94.25 41 GLY B CA 1
ATOM 3573 C C . GLY B 1 41 ? -23.484 6.43 -10.914 1 94.25 41 GLY B C 1
ATOM 3574 O O . GLY B 1 41 ? -24.109 6.82 -9.93 1 94.25 41 GLY B O 1
ATOM 3575 N N . LEU B 1 42 ? -22.5 5.645 -10.844 1 95.25 42 LEU B N 1
ATOM 3576 C CA . LEU B 1 42 ? -22.047 5.219 -9.523 1 95.25 42 LEU B CA 1
ATOM 3577 C C . LEU B 1 42 ? -21.438 6.391 -8.75 1 95.25 42 LEU B C 1
ATOM 3579 O O . LEU B 1 42 ? -20.812 7.273 -9.344 1 95.25 42 LEU B O 1
ATOM 3583 N N . LYS B 1 43 ? -21.656 6.449 -7.426 1 94.5 43 LYS B N 1
ATOM 3584 C CA . LYS B 1 43 ? -20.953 7.395 -6.578 1 94.5 43 LYS B CA 1
ATOM 3585 C C . LYS B 1 43 ? -19.469 7.055 -6.5 1 94.5 43 LYS B C 1
ATOM 3587 O O . LYS B 1 43 ? -19.094 5.879 -6.477 1 94.5 43 LYS B O 1
ATOM 3592 N N . PRO B 1 44 ? -18.594 8.008 -6.414 1 95.38 44 PRO B N 1
ATOM 3593 C CA . PRO B 1 44 ? -17.141 7.758 -6.352 1 95.38 44 PRO B CA 1
ATOM 3594 C C . PRO B 1 44 ? -16.75 6.844 -5.191 1 95.38 44 PRO B C 1
ATOM 3596 O O . PRO B 1 44 ? -15.938 5.934 -5.363 1 95.38 44 PRO B O 1
ATOM 3599 N N . LYS B 1 45 ? -17.328 7.051 -4.098 1 93.25 45 LYS B N 1
ATOM 3600 C CA . LYS B 1 45 ? -17.016 6.223 -2.939 1 93.25 45 LYS B CA 1
ATOM 3601 C C . LYS B 1 45 ? -17.391 4.762 -3.186 1 93.25 45 LYS B C 1
ATOM 3603 O O . LYS B 1 45 ? -16.703 3.852 -2.723 1 93.25 45 LYS B O 1
ATOM 3608 N N . ALA B 1 46 ? -18.5 4.551 -3.832 1 95.94 46 ALA B N 1
ATOM 3609 C CA . ALA B 1 46 ? -18.938 3.197 -4.172 1 95.94 46 ALA B CA 1
ATOM 3610 C C . ALA B 1 46 ? -17.953 2.539 -5.141 1 95.94 46 ALA B C 1
ATOM 3612 O O . ALA B 1 46 ? -17.688 1.338 -5.047 1 95.94 46 ALA B O 1
ATOM 3613 N N . LEU B 1 47 ? -17.453 3.301 -6.086 1 97.69 47 LEU B N 1
ATOM 3614 C CA . LEU B 1 47 ? -16.469 2.781 -7.027 1 97.69 47 LEU B CA 1
ATOM 3615 C C . LEU B 1 47 ? -15.188 2.387 -6.305 1 97.69 47 LEU B C 1
ATOM 3617 O O . LEU B 1 47 ? -14.625 1.316 -6.559 1 97.69 47 LEU B O 1
ATOM 3621 N N . ILE B 1 48 ? -14.734 3.256 -5.426 1 97.38 48 ILE B N 1
ATOM 3622 C CA . ILE B 1 48 ? -13.5 3.01 -4.688 1 97.38 48 ILE B CA 1
ATOM 3623 C C . ILE B 1 48 ? -13.664 1.775 -3.805 1 97.38 48 ILE B C 1
ATOM 3625 O O . ILE B 1 48 ? -12.727 0.999 -3.629 1 97.38 48 ILE B O 1
ATOM 3629 N N . ALA B 1 49 ? -14.883 1.551 -3.383 1 95.56 49 ALA B N 1
ATOM 3630 C CA . ALA B 1 49 ? -15.172 0.417 -2.51 1 95.56 49 ALA B CA 1
ATOM 3631 C C . ALA B 1 49 ? -15.023 -0.905 -3.258 1 95.56 49 ALA B C 1
ATOM 3633 O O . ALA B 1 49 ? -14.969 -1.972 -2.641 1 95.56 49 ALA B O 1
ATOM 3634 N N . PHE B 1 50 ? -14.898 -0.843 -4.57 1 95.94 50 PHE B N 1
ATOM 3635 C CA . PHE B 1 50 ? -14.656 -2.045 -5.359 1 95.94 50 PHE B CA 1
ATOM 3636 C C . PHE B 1 50 ? -13.219 -2.521 -5.195 1 95.94 50 PHE B C 1
ATOM 3638 O O . PHE B 1 50 ? -12.867 -3.619 -5.633 1 95.94 50 PHE B O 1
ATOM 3645 N N . TRP B 1 51 ? -12.344 -1.727 -4.547 1 96.44 51 TRP B N 1
ATOM 3646 C CA . TRP B 1 51 ? -10.984 -2.145 -4.238 1 96.44 51 TRP B CA 1
ATOM 3647 C C . TRP B 1 51 ? -10.977 -3.461 -3.469 1 96.44 51 TRP B C 1
ATOM 3649 O O . TRP B 1 51 ? -11.672 -3.602 -2.461 1 96.44 51 TRP B O 1
ATOM 3659 N N . PRO B 1 52 ? -10.273 -4.449 -3.965 1 94.5 52 PRO B N 1
ATOM 3660 C CA . PRO B 1 52 ? -10.258 -5.746 -3.281 1 94.5 52 PRO B CA 1
ATOM 3661 C C . PRO B 1 52 ? -9.406 -5.73 -2.012 1 94.5 52 PRO B C 1
ATOM 3663 O O . PRO B 1 52 ? -8.297 -6.266 -2.002 1 94.5 52 PRO B O 1
ATOM 3666 N N . THR B 1 53 ? -9.992 -5.309 -0.974 1 96.06 53 THR B N 1
ATOM 3667 C CA . THR B 1 53 ? -9.305 -5.047 0.284 1 96.06 53 THR B CA 1
ATOM 3668 C C . THR B 1 53 ? -8.797 -6.348 0.899 1 96.06 53 THR B C 1
ATOM 3670 O O . THR B 1 53 ? -7.664 -6.41 1.385 1 96.06 53 THR B O 1
ATOM 3673 N N . ASN B 1 54 ? -9.617 -7.391 0.889 1 94.75 54 ASN B N 1
ATOM 3674 C CA . ASN B 1 54 ? -9.211 -8.664 1.477 1 94.75 54 ASN B CA 1
ATOM 3675 C C . ASN B 1 54 ? -7.98 -9.234 0.772 1 94.75 54 ASN B C 1
ATOM 3677 O O . ASN B 1 54 ? -7.023 -9.656 1.427 1 94.75 54 ASN B O 1
ATOM 3681 N N . THR B 1 55 ? -8.039 -9.25 -0.551 1 91.81 55 THR B N 1
ATOM 3682 C CA . THR B 1 55 ? -6.93 -9.766 -1.343 1 91.81 55 THR B CA 1
ATOM 3683 C C . THR B 1 55 ? -5.668 -8.938 -1.096 1 91.81 55 THR B C 1
ATOM 3685 O O . THR B 1 55 ? -4.59 -9.5 -0.874 1 91.81 55 THR B O 1
ATOM 3688 N N . MET B 1 56 ? -5.793 -7.668 -1.126 1 96.12 56 MET B N 1
ATOM 3689 C CA . MET B 1 56 ? -4.652 -6.789 -0.887 1 96.12 56 MET B CA 1
ATOM 3690 C C . MET B 1 56 ? -4.051 -7.039 0.492 1 96.12 56 MET B C 1
ATOM 3692 O O . MET B 1 56 ? -2.834 -7.168 0.629 1 96.12 56 MET B O 1
ATOM 3696 N N . PHE B 1 57 ? -4.906 -7.133 1.532 1 97.56 57 PHE B N 1
ATOM 3697 C CA . PHE B 1 57 ? -4.449 -7.316 2.904 1 97.56 57 PHE B CA 1
ATOM 3698 C C . PHE B 1 57 ? -3.625 -8.594 3.031 1 97.56 57 PHE B C 1
ATOM 3700 O O . PHE B 1 57 ? -2.568 -8.602 3.666 1 97.56 57 PHE B O 1
ATOM 3707 N N . VAL B 1 58 ? -4.086 -9.602 2.432 1 94.56 58 VAL B N 1
ATOM 3708 C CA . VAL B 1 58 ? -3.414 -10.891 2.557 1 94.56 58 VAL B CA 1
ATOM 3709 C C . VAL B 1 58 ? -2.062 -10.844 1.847 1 94.56 58 VAL B C 1
ATOM 3711 O O . VAL B 1 58 ? -1.067 -11.359 2.355 1 94.56 58 VAL B O 1
ATOM 3714 N N . ILE B 1 59 ? -2.02 -10.227 0.682 1 93.38 59 ILE B N 1
ATOM 3715 C CA . ILE B 1 59 ? -0.758 -10.102 -0.039 1 93.38 59 ILE B CA 1
ATOM 3716 C C . ILE B 1 59 ? 0.244 -9.32 0.809 1 93.38 59 ILE B C 1
ATOM 3718 O O . ILE B 1 59 ? 1.396 -9.734 0.959 1 93.38 59 ILE B O 1
ATOM 3722 N N . ILE B 1 60 ? -0.224 -8.219 1.404 1 97 60 ILE B N 1
ATOM 3723 C CA . ILE B 1 60 ? 0.643 -7.383 2.225 1 97 60 ILE B CA 1
ATOM 3724 C C . ILE B 1 60 ? 1.159 -8.188 3.418 1 97 60 ILE B C 1
ATOM 3726 O O . ILE B 1 60 ? 2.363 -8.203 3.686 1 97 60 ILE B O 1
ATOM 3730 N N . SER B 1 61 ? 0.311 -8.859 4.113 1 96.88 61 SER B N 1
ATOM 3731 C CA . SER B 1 61 ? 0.644 -9.555 5.352 1 96.88 61 SER B CA 1
ATOM 3732 C C . SER B 1 61 ? 1.634 -10.688 5.105 1 96.88 61 SER B C 1
ATOM 3734 O O . SER B 1 61 ? 2.645 -10.797 5.801 1 96.88 61 SER B O 1
ATOM 3736 N N . VAL B 1 62 ? 1.311 -11.445 4.098 1 93.81 62 VAL B N 1
ATOM 3737 C CA . VAL B 1 62 ? 2.164 -12.586 3.777 1 93.81 62 VAL B CA 1
ATOM 3738 C C . VAL B 1 62 ? 3.527 -12.094 3.301 1 93.81 62 VAL B C 1
ATOM 3740 O O . VAL B 1 62 ? 4.562 -12.641 3.684 1 93.81 62 VAL B O 1
ATOM 3743 N N . SER B 1 63 ? 3.535 -11.086 2.537 1 94.38 63 SER B N 1
ATOM 3744 C CA . SER B 1 63 ? 4.793 -10.516 2.059 1 94.38 63 SER B CA 1
ATOM 3745 C C . SER B 1 63 ? 5.625 -9.969 3.213 1 94.38 63 SER B C 1
ATOM 3747 O O . SER B 1 63 ? 6.836 -10.188 3.271 1 94.38 63 SER B O 1
ATOM 3749 N N . LEU B 1 64 ? 4.984 -9.234 4.105 1 96.81 64 LEU B N 1
ATOM 3750 C CA . LEU B 1 64 ? 5.707 -8.672 5.234 1 96.81 64 LEU B CA 1
ATOM 3751 C C . LEU B 1 64 ? 6.43 -9.766 6.02 1 96.81 64 LEU B C 1
ATOM 3753 O O . LEU B 1 64 ? 7.582 -9.586 6.418 1 96.81 64 LEU B O 1
ATOM 3757 N N . PHE B 1 65 ? 5.785 -10.812 6.227 1 96.5 65 PHE B N 1
ATOM 3758 C CA . PHE B 1 65 ? 6.375 -11.883 7.023 1 96.5 65 PHE B CA 1
ATOM 3759 C C . PHE B 1 65 ? 7.5 -12.57 6.262 1 96.5 65 PHE B C 1
ATOM 3761 O O . PHE B 1 65 ? 8.617 -12.703 6.773 1 96.5 65 PHE B O 1
ATOM 3768 N N . TYR B 1 66 ? 7.254 -12.922 5.082 1 92.38 66 TYR B N 1
ATOM 3769 C CA . TYR B 1 66 ? 8.234 -13.719 4.355 1 92.38 66 TYR B CA 1
ATOM 3770 C C . TYR B 1 66 ? 9.398 -12.859 3.881 1 92.38 66 TYR B C 1
ATOM 3772 O O . TYR B 1 66 ? 10.492 -13.359 3.629 1 92.38 66 TYR B O 1
ATOM 3780 N N . ASN B 1 67 ? 9.156 -11.594 3.719 1 93.81 67 ASN B N 1
ATOM 3781 C CA . ASN B 1 67 ? 10.234 -10.688 3.359 1 93.81 67 ASN B CA 1
ATOM 3782 C C . ASN B 1 67 ? 11.305 -10.625 4.449 1 93.81 67 ASN B C 1
ATOM 3784 O O . ASN B 1 67 ? 12.43 -10.203 4.195 1 93.81 67 ASN B O 1
ATOM 3788 N N . VAL B 1 68 ? 10.984 -11.039 5.688 1 96.31 68 VAL B N 1
ATOM 3789 C CA . VAL B 1 68 ? 11.977 -11.125 6.758 1 96.31 68 VAL B CA 1
ATOM 3790 C C . VAL B 1 68 ? 13.078 -12.109 6.367 1 96.31 68 VAL B C 1
ATOM 3792 O O . VAL B 1 68 ? 14.266 -11.805 6.512 1 96.31 68 VAL B O 1
ATOM 3795 N N . ALA B 1 69 ? 12.648 -13.219 5.82 1 93.69 69 ALA B N 1
ATOM 3796 C CA . ALA B 1 69 ? 13.594 -14.258 5.418 1 93.69 69 ALA B CA 1
ATOM 3797 C C . ALA B 1 69 ? 14.438 -13.805 4.234 1 93.69 69 ALA B C 1
ATOM 3799 O O . ALA B 1 69 ? 15.617 -14.148 4.133 1 93.69 69 ALA B O 1
ATOM 3800 N N . ALA B 1 70 ? 13.875 -13.062 3.406 1 90.25 70 ALA B N 1
ATOM 3801 C CA . ALA B 1 70 ? 14.617 -12.539 2.262 1 90.25 70 ALA B CA 1
ATOM 3802 C C . ALA B 1 70 ? 15.625 -11.477 2.701 1 90.25 70 ALA B C 1
ATOM 3804 O O . ALA B 1 70 ? 16.734 -11.414 2.176 1 90.25 70 ALA B O 1
ATOM 3805 N N . ALA B 1 71 ? 15.234 -10.68 3.617 1 93.19 71 ALA B N 1
ATOM 3806 C CA . ALA B 1 71 ? 16.031 -9.539 4.043 1 93.19 71 ALA B CA 1
ATOM 3807 C C . ALA B 1 71 ? 17.234 -9.984 4.871 1 93.19 71 ALA B C 1
ATOM 3809 O O . ALA B 1 71 ? 18.312 -9.391 4.789 1 93.19 71 ALA B O 1
ATOM 3810 N N . ASN B 1 72 ? 17.078 -11.016 5.664 1 95.44 72 ASN B N 1
ATOM 3811 C CA . ASN B 1 72 ? 18.188 -11.367 6.559 1 95.44 72 ASN B CA 1
ATOM 3812 C C . ASN B 1 72 ? 19.016 -12.516 5.996 1 95.44 72 ASN B C 1
ATOM 3814 O O . ASN B 1 72 ? 19.875 -13.055 6.688 1 95.44 72 ASN B O 1
ATOM 3818 N N . GLY B 1 73 ? 18.719 -13.031 4.738 1 90.94 73 GLY B N 1
ATOM 3819 C CA . GLY B 1 73 ? 19.578 -13.984 4.047 1 90.94 73 GLY B CA 1
ATOM 3820 C C . GLY B 1 73 ? 19.156 -15.43 4.285 1 90.94 73 GLY B C 1
ATOM 3821 O O . GLY B 1 73 ? 19.812 -16.359 3.791 1 90.94 73 GLY B O 1
ATOM 3822 N N . THR B 1 74 ? 18.109 -15.656 4.965 1 92.81 74 THR B N 1
ATOM 3823 C CA . THR B 1 74 ? 17.656 -17 5.27 1 92.81 74 THR B CA 1
ATOM 3824 C C . THR B 1 74 ? 17.344 -17.766 3.988 1 92.81 74 THR B C 1
ATOM 3826 O O . THR B 1 74 ? 17.75 -18.922 3.83 1 92.81 74 THR B O 1
ATOM 3829 N N . LEU B 1 75 ? 16.672 -17.188 3.078 1 88.69 75 LEU B N 1
ATOM 3830 C CA . LEU B 1 75 ? 16.266 -17.859 1.843 1 88.69 75 LEU B CA 1
ATOM 3831 C C . LEU B 1 75 ? 17.484 -18.234 1.012 1 88.69 75 LEU B C 1
ATOM 3833 O O . LEU B 1 75 ? 17.531 -19.312 0.42 1 88.69 75 LEU B O 1
ATOM 3837 N N . GLU B 1 76 ? 18.391 -17.328 0.928 1 86.62 76 GLU B N 1
ATOM 3838 C CA . GLU B 1 76 ? 19.641 -17.625 0.209 1 86.62 76 GLU B CA 1
ATOM 3839 C C . GLU B 1 76 ? 20.375 -18.812 0.82 1 86.62 76 GLU B C 1
ATOM 3841 O O . GLU B 1 76 ? 20.875 -19.672 0.097 1 86.62 76 GLU B O 1
ATOM 3846 N N . LYS B 1 77 ? 20.5 -18.875 2.086 1 90.19 77 LYS B N 1
ATOM 3847 C CA . LYS B 1 77 ? 21.188 -19.953 2.773 1 90.19 77 LYS B CA 1
ATOM 3848 C C . LYS B 1 77 ? 20.453 -21.281 2.578 1 90.19 77 LYS B C 1
ATOM 3850 O O . LYS B 1 77 ? 21.094 -22.328 2.418 1 90.19 77 LYS B O 1
ATOM 3855 N N . ILE B 1 78 ? 19.109 -21.219 2.631 1 88.56 78 ILE B N 1
ATOM 3856 C CA . ILE B 1 78 ? 18.312 -22.422 2.377 1 88.56 78 ILE B CA 1
ATOM 3857 C C . ILE B 1 78 ? 18.594 -22.922 0.964 1 88.56 78 ILE B C 1
ATOM 3859 O O . ILE B 1 78 ? 18.75 -24.125 0.753 1 88.56 78 ILE B O 1
ATOM 3863 N N . SER B 1 79 ? 18.594 -22.047 0.028 1 86.25 79 SER B N 1
ATOM 3864 C CA . SER B 1 79 ? 18.828 -22.422 -1.362 1 86.25 79 SER B CA 1
ATOM 3865 C C . SER B 1 79 ? 20.172 -23.125 -1.519 1 86.25 79 SER B C 1
ATOM 3867 O O . SER B 1 79 ? 20.266 -24.172 -2.17 1 86.25 79 SER B O 1
ATOM 3869 N N . ARG B 1 80 ? 21.172 -22.609 -0.929 1 86.25 80 ARG B N 1
ATOM 3870 C CA . ARG B 1 80 ? 22.5 -23.188 -1.007 1 86.25 80 ARG B CA 1
ATOM 3871 C C . ARG B 1 80 ? 22.547 -24.547 -0.295 1 86.25 80 ARG B C 1
ATOM 3873 O O . ARG B 1 80 ? 23.203 -25.484 -0.766 1 86.25 80 ARG B O 1
ATOM 3880 N N . SER B 1 81 ? 21.938 -24.609 0.804 1 88 81 SER B N 1
ATOM 3881 C CA . SER B 1 81 ? 21.906 -25.859 1.567 1 88 81 SER B CA 1
ATOM 3882 C C . SER B 1 81 ? 21.203 -26.969 0.794 1 88 81 SER B C 1
ATOM 3884 O O . SER B 1 81 ? 21.656 -28.109 0.798 1 88 81 SER B O 1
ATOM 3886 N N . LEU B 1 82 ? 20.141 -26.609 0.175 1 85.44 82 LEU B N 1
ATOM 3887 C CA . LEU B 1 82 ? 19.375 -27.578 -0.592 1 85.44 82 LEU B CA 1
ATOM 3888 C C . LEU B 1 82 ? 20.156 -28.047 -1.814 1 85.44 82 LEU B C 1
ATOM 3890 O O . LEU B 1 82 ? 20.141 -29.234 -2.154 1 85.44 82 LEU B O 1
ATOM 3894 N N . LEU B 1 83 ? 20.844 -27.141 -2.445 1 83.06 83 LEU B N 1
ATOM 3895 C CA . LEU B 1 83 ? 21.656 -27.5 -3.596 1 83.06 83 LEU B CA 1
ATOM 3896 C C . LEU B 1 83 ? 22.828 -28.406 -3.174 1 83.06 83 LEU B C 1
ATOM 3898 O O . LEU B 1 83 ? 23.172 -29.359 -3.883 1 83.06 83 LEU B O 1
ATOM 3902 N N . TYR B 1 84 ? 23.375 -28.094 -2.047 1 86.5 84 TYR B N 1
ATOM 3903 C CA . TYR B 1 84 ? 24.453 -28.922 -1.52 1 86.5 84 TYR B CA 1
ATOM 3904 C C . TYR B 1 84 ? 23.969 -30.328 -1.215 1 86.5 84 TYR B C 1
ATOM 3906 O O . TYR B 1 84 ? 24.703 -31.297 -1.414 1 86.5 84 TYR B O 1
ATOM 3914 N N . ALA B 1 85 ? 22.797 -30.422 -0.729 1 84.31 85 ALA B N 1
ATOM 3915 C CA . ALA B 1 85 ? 22.219 -31.719 -0.391 1 84.31 85 ALA B CA 1
ATOM 3916 C C . ALA B 1 85 ? 22.016 -32.562 -1.641 1 84.31 85 ALA B C 1
ATOM 3918 O O . ALA B 1 85 ? 21.984 -33.812 -1.562 1 84.31 85 ALA B O 1
ATOM 3919 N N . CYS B 1 86 ? 21.891 -31.969 -2.764 1 78.81 86 CYS B N 1
ATOM 3920 C CA . CYS B 1 86 ? 21.641 -32.688 -4.012 1 78.81 86 CYS B CA 1
ATOM 3921 C C . CYS B 1 86 ? 22.953 -33.031 -4.715 1 78.81 86 CYS B C 1
ATOM 3923 O O . CYS B 1 86 ? 22.938 -33.562 -5.828 1 78.81 86 CYS B O 1
ATOM 3925 N N . ARG B 1 87 ? 24.078 -32.781 -4.105 1 78.25 87 ARG B N 1
ATOM 3926 C CA . ARG B 1 87 ? 25.406 -32.969 -4.711 1 78.25 87 ARG B CA 1
ATOM 3927 C C . ARG B 1 87 ? 25.641 -34.438 -5.062 1 78.25 87 ARG B C 1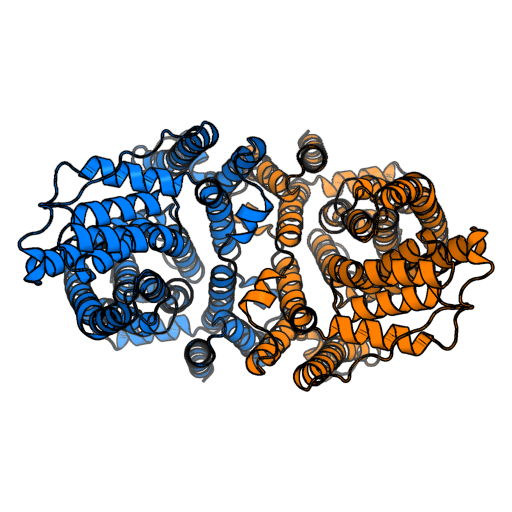
ATOM 3929 O O . ARG B 1 87 ? 26.438 -34.75 -5.957 1 78.25 87 ARG B O 1
ATOM 3936 N N . LYS B 1 88 ? 24.953 -35.344 -4.414 1 77.06 88 LYS B N 1
ATOM 3937 C CA . LYS B 1 88 ? 25.234 -36.75 -4.59 1 77.06 88 LYS B CA 1
ATOM 3938 C C . LYS B 1 88 ? 24.531 -37.312 -5.832 1 77.06 88 LYS B C 1
ATOM 3940 O O . LYS B 1 88 ? 24.828 -38.406 -6.285 1 77.06 88 LYS B O 1
ATOM 3945 N N . PHE B 1 89 ? 23.641 -36.594 -6.445 1 77.88 89 PHE B N 1
ATOM 3946 C CA . PHE B 1 89 ? 22.906 -37.062 -7.605 1 77.88 89 PHE B CA 1
ATOM 3947 C C . PHE B 1 89 ? 22.984 -36.062 -8.75 1 77.88 89 PHE B C 1
ATOM 3949 O O . PHE B 1 89 ? 21.969 -35.469 -9.141 1 77.88 89 PHE B O 1
ATOM 3956 N N . PRO B 1 90 ? 24.125 -36.156 -9.398 1 72.25 90 PRO B N 1
ATOM 3957 C CA . PRO B 1 90 ? 24.344 -35.125 -10.43 1 72.25 90 PRO B CA 1
ATOM 3958 C C . PRO B 1 90 ? 23.406 -35.281 -11.625 1 72.25 90 PRO B C 1
ATOM 3960 O O . PRO B 1 90 ? 23.062 -34.312 -12.281 1 72.25 90 PRO B O 1
ATOM 3963 N N . GLY B 1 91 ? 23 -36.438 -11.977 1 75 91 GLY B N 1
ATOM 3964 C CA . GLY B 1 91 ? 22.078 -36.656 -13.086 1 75 91 GLY B CA 1
ATOM 3965 C C . GLY B 1 91 ? 20.688 -36.094 -12.82 1 75 91 GLY B C 1
ATOM 3966 O O . GLY B 1 91 ? 19.906 -35.906 -13.75 1 75 91 GLY B O 1
ATOM 3967 N N . LEU B 1 92 ? 20.438 -35.812 -11.672 1 87.25 92 LEU B N 1
ATOM 3968 C CA . LEU B 1 92 ? 19.125 -35.344 -11.273 1 87.25 92 LEU B CA 1
ATOM 3969 C C . LEU B 1 92 ? 19.156 -33.844 -10.992 1 87.25 92 LEU B C 1
ATOM 3971 O O . LEU B 1 92 ? 18.281 -33.312 -10.312 1 87.25 92 LEU B O 1
ATOM 3975 N N . LEU B 1 93 ? 20.109 -33.219 -11.68 1 88.31 93 LEU B N 1
ATOM 3976 C CA . LEU B 1 93 ? 20.359 -31.797 -11.391 1 88.31 93 LEU B CA 1
ATOM 3977 C C . LEU B 1 93 ? 19.156 -30.938 -11.773 1 88.31 93 LEU B C 1
ATOM 3979 O O . LEU B 1 93 ? 18.75 -30.062 -11.008 1 88.31 93 LEU B O 1
ATOM 3983 N N . PRO B 1 94 ? 18.547 -31.188 -12.977 1 92.44 94 PRO B N 1
ATOM 3984 C CA . PRO B 1 94 ? 17.391 -30.359 -13.312 1 92.44 94 PRO B CA 1
ATOM 3985 C C . PRO B 1 94 ? 16.25 -30.516 -12.312 1 92.44 94 PRO B C 1
ATOM 3987 O O . PRO B 1 94 ? 15.578 -29.531 -11.977 1 92.44 94 PRO B O 1
ATOM 3990 N N . TYR B 1 95 ? 16.078 -31.688 -11.828 1 94.31 95 TYR B N 1
ATOM 3991 C CA . TYR B 1 95 ? 15.016 -31.953 -10.867 1 94.31 95 TYR B CA 1
ATOM 3992 C C . TYR B 1 95 ? 15.359 -31.391 -9.5 1 94.31 95 TYR B C 1
ATOM 3994 O O . TYR B 1 95 ? 14.477 -30.969 -8.758 1 94.31 95 TYR B O 1
ATOM 4002 N N . ALA B 1 96 ? 16.625 -31.422 -9.219 1 91.94 96 ALA B N 1
ATOM 4003 C CA . ALA B 1 96 ? 17.078 -30.797 -7.977 1 91.94 96 ALA B CA 1
ATOM 4004 C C . ALA B 1 96 ? 16.812 -29.297 -7.988 1 91.94 96 ALA B C 1
ATOM 4006 O O . ALA B 1 96 ? 16.328 -28.734 -7.008 1 91.94 96 ALA B O 1
ATOM 4007 N N . LEU B 1 97 ? 17.172 -28.703 -9.078 1 93.62 97 LEU B N 1
ATOM 4008 C CA . LEU B 1 97 ? 16.953 -27.266 -9.227 1 93.62 97 LEU B CA 1
ATOM 4009 C C . LEU B 1 97 ? 15.461 -26.938 -9.141 1 93.62 97 LEU B C 1
ATOM 4011 O O . LEU B 1 97 ? 15.07 -25.984 -8.477 1 93.62 97 LEU B O 1
ATOM 4015 N N . PHE B 1 98 ? 14.688 -27.766 -9.781 1 96.69 98 PHE B N 1
ATOM 4016 C CA . PHE B 1 98 ? 13.234 -27.625 -9.719 1 96.69 98 PHE B CA 1
ATOM 4017 C C . PHE B 1 98 ? 12.742 -27.734 -8.281 1 96.69 98 PHE B C 1
ATOM 4019 O O . PHE B 1 98 ? 11.977 -26.891 -7.809 1 96.69 98 PHE B O 1
ATOM 4026 N N . ALA B 1 99 ? 13.18 -28.734 -7.602 1 95.5 99 ALA B N 1
ATOM 4027 C CA . ALA B 1 99 ? 12.742 -29 -6.23 1 95.5 99 ALA B CA 1
ATOM 4028 C C . ALA B 1 99 ? 13.125 -27.844 -5.305 1 95.5 99 ALA B C 1
ATOM 4030 O O . ALA B 1 99 ? 12.344 -27.453 -4.441 1 95.5 99 ALA B O 1
ATOM 4031 N N . VAL B 1 100 ? 14.297 -27.328 -5.473 1 93.75 100 VAL B N 1
ATOM 4032 C CA . VAL B 1 100 ? 14.766 -26.219 -4.648 1 93.75 100 VAL B CA 1
ATOM 4033 C C . VAL B 1 100 ? 13.883 -24.984 -4.883 1 93.75 100 VAL B C 1
ATOM 4035 O O . VAL B 1 100 ? 13.469 -24.328 -3.934 1 93.75 100 VAL B O 1
ATOM 4038 N N . ALA B 1 101 ? 13.617 -24.734 -6.105 1 96.38 101 ALA B N 1
ATOM 4039 C CA . ALA B 1 101 ? 12.773 -23.594 -6.445 1 96.38 101 ALA B CA 1
ATOM 4040 C C . ALA B 1 101 ? 11.367 -23.766 -5.863 1 96.38 101 ALA B C 1
ATOM 4042 O O . ALA B 1 101 ? 10.781 -22.797 -5.355 1 96.38 101 ALA B O 1
ATOM 4043 N N . VAL B 1 102 ? 10.844 -24.969 -5.934 1 97.19 102 VAL B N 1
ATOM 4044 C CA . VAL B 1 102 ? 9.523 -25.25 -5.379 1 97.19 102 VAL B CA 1
ATOM 4045 C C . VAL B 1 102 ? 9.539 -25 -3.871 1 97.19 102 VAL B C 1
ATOM 4047 O O . VAL B 1 102 ? 8.648 -24.328 -3.342 1 97.19 102 VAL B O 1
ATOM 4050 N N . ILE B 1 103 ? 10.477 -25.484 -3.221 1 94.62 103 ILE B N 1
ATOM 4051 C CA . ILE B 1 103 ? 10.562 -25.406 -1.768 1 94.62 103 ILE B CA 1
ATOM 4052 C C . ILE B 1 103 ? 10.688 -23.938 -1.34 1 94.62 103 ILE B C 1
ATOM 4054 O O . ILE B 1 103 ? 9.984 -23.484 -0.431 1 94.62 103 ILE B O 1
ATOM 4058 N N . LEU B 1 104 ? 11.531 -23.203 -2.008 1 92.75 104 LEU B N 1
ATOM 4059 C CA . LEU B 1 104 ? 11.711 -21.797 -1.677 1 92.75 104 LEU B CA 1
ATOM 4060 C C . LEU B 1 104 ? 10.398 -21.031 -1.838 1 92.75 104 LEU B C 1
ATOM 4062 O O . LEU B 1 104 ? 10.031 -20.219 -0.977 1 92.75 104 LEU B O 1
ATOM 4066 N N . SER B 1 105 ? 9.719 -21.328 -2.869 1 95.69 105 SER B N 1
ATOM 4067 C CA . SER B 1 105 ? 8.461 -20.641 -3.141 1 95.69 105 SER B CA 1
ATOM 4068 C C . SER B 1 105 ? 7.383 -21.031 -2.139 1 95.69 105 SER B C 1
ATOM 4070 O O . SER B 1 105 ? 6.617 -20.188 -1.679 1 95.69 105 SER B O 1
ATOM 4072 N N . VAL B 1 106 ? 7.316 -22.266 -1.84 1 93.56 106 VAL B N 1
ATOM 4073 C CA . VAL B 1 106 ? 6.344 -22.75 -0.861 1 93.56 106 VAL B CA 1
ATOM 4074 C C . VAL B 1 106 ? 6.613 -22.094 0.493 1 93.56 106 VAL B C 1
ATOM 4076 O O . VAL B 1 106 ? 5.68 -21.797 1.239 1 93.56 106 VAL B O 1
ATOM 4079 N N . MET B 1 107 ? 7.832 -21.859 0.678 1 89.25 107 MET B N 1
ATOM 4080 C CA . MET B 1 107 ? 8.227 -21.266 1.953 1 89.25 107 MET B CA 1
ATOM 4081 C C . MET B 1 107 ? 7.945 -19.766 1.966 1 89.25 107 MET B C 1
ATOM 4083 O O . MET B 1 107 ? 8.172 -19.094 2.975 1 89.25 107 MET B O 1
ATOM 4087 N N . GLY B 1 108 ? 7.508 -19.297 0.899 1 87.06 108 GLY B N 1
ATOM 4088 C CA . GLY B 1 108 ? 6.988 -17.938 0.931 1 87.06 108 GLY B CA 1
ATOM 4089 C C . GLY B 1 108 ? 7.785 -16.969 0.07 1 87.06 108 GLY B C 1
ATOM 4090 O O . GLY B 1 108 ? 7.434 -15.797 -0.049 1 87.06 108 GLY B O 1
ATOM 4091 N N . ALA B 1 109 ? 8.898 -17.422 -0.479 1 89.94 109 ALA B N 1
ATOM 4092 C CA . ALA B 1 109 ? 9.641 -16.547 -1.378 1 89.94 109 ALA B CA 1
ATOM 4093 C C . ALA B 1 109 ? 8.82 -16.203 -2.617 1 89.94 109 ALA B C 1
ATOM 4095 O O . ALA B 1 109 ? 8.188 -17.078 -3.211 1 89.94 109 ALA B O 1
ATOM 4096 N N . ALA B 1 110 ? 8.812 -14.945 -2.889 1 90.06 110 ALA B N 1
ATOM 4097 C CA . ALA B 1 110 ? 8.109 -14.516 -4.094 1 90.06 110 ALA B CA 1
ATOM 4098 C C . ALA B 1 110 ? 8.789 -15.047 -5.348 1 90.06 110 ALA B C 1
ATOM 4100 O O . ALA B 1 110 ? 9.977 -15.375 -5.328 1 90.06 110 ALA B O 1
ATOM 4101 N N . TYR B 1 111 ? 7.996 -15.094 -6.402 1 93.06 111 TYR B N 1
ATOM 4102 C CA . TYR B 1 111 ? 8.445 -15.641 -7.68 1 93.06 111 TYR B CA 1
ATOM 4103 C C . TYR B 1 111 ? 9.727 -14.953 -8.141 1 93.06 111 TYR B C 1
ATOM 4105 O O . TYR B 1 111 ? 10.719 -15.617 -8.438 1 93.06 111 TYR B O 1
ATOM 4113 N N . PHE B 1 112 ? 9.797 -13.664 -8.117 1 88.44 112 PHE B N 1
ATOM 4114 C CA . PHE B 1 112 ? 10.93 -12.906 -8.633 1 88.44 112 PHE B CA 1
ATOM 4115 C C . PHE B 1 112 ? 12.125 -13.031 -7.691 1 88.44 112 PHE B C 1
ATOM 4117 O O . PHE B 1 112 ? 13.273 -13.031 -8.141 1 88.44 112 PHE B O 1
ATOM 4124 N N . THR B 1 113 ? 11.82 -13.188 -6.477 1 88.38 113 THR B N 1
ATOM 4125 C CA . THR B 1 113 ? 12.891 -13.359 -5.496 1 88.38 113 THR B CA 1
ATOM 4126 C C . THR B 1 113 ? 13.594 -14.703 -5.695 1 88.38 113 THR B C 1
ATOM 4128 O O . THR B 1 113 ? 14.82 -14.773 -5.645 1 88.38 113 THR B O 1
ATOM 4131 N N . VAL B 1 114 ? 12.836 -15.727 -5.941 1 93.12 114 VAL B N 1
ATOM 4132 C CA . VAL B 1 114 ? 13.406 -17.047 -6.164 1 93.12 114 VAL B CA 1
ATOM 4133 C C . VAL B 1 114 ? 14.32 -17.016 -7.387 1 93.12 114 VAL B C 1
ATOM 4135 O O . VAL B 1 114 ? 15.445 -17.531 -7.344 1 93.12 114 VAL B O 1
ATOM 4138 N N . LEU B 1 115 ? 13.875 -16.375 -8.43 1 93.62 115 LEU B N 1
ATOM 4139 C CA . LEU B 1 115 ? 14.664 -16.328 -9.664 1 93.62 115 LEU B CA 1
ATOM 4140 C C . LEU B 1 115 ? 15.891 -15.438 -9.484 1 93.62 115 LEU B C 1
ATOM 4142 O O . LEU B 1 115 ? 16.953 -15.727 -10.047 1 93.62 115 LEU B O 1
ATOM 4146 N N . ALA B 1 116 ? 15.766 -14.445 -8.742 1 87.38 116 ALA B N 1
ATOM 4147 C CA . ALA B 1 116 ? 16.891 -13.555 -8.508 1 87.38 116 ALA B CA 1
ATOM 4148 C C . ALA B 1 116 ? 18.031 -14.273 -7.801 1 87.38 116 ALA B C 1
ATOM 4150 O O . ALA B 1 116 ? 19.203 -14.023 -8.078 1 87.38 116 ALA B O 1
ATOM 4151 N N . PHE B 1 117 ? 17.688 -15.172 -6.984 1 86.06 117 PHE B N 1
ATOM 4152 C CA . PHE B 1 117 ? 18.703 -15.891 -6.211 1 86.06 117 PHE B CA 1
ATOM 4153 C C . PHE B 1 117 ? 19.203 -17.094 -6.984 1 86.06 117 PHE B C 1
ATOM 4155 O O . PHE B 1 117 ? 20.406 -17.375 -6.98 1 86.06 117 PHE B O 1
ATOM 4162 N N . LEU B 1 118 ? 18.359 -17.734 -7.621 1 91.69 118 LEU B N 1
ATOM 4163 C CA . LEU B 1 118 ? 18.703 -19.047 -8.172 1 91.69 118 LEU B CA 1
ATOM 4164 C C . LEU B 1 118 ? 19.25 -18.922 -9.586 1 91.69 118 LEU B C 1
ATOM 4166 O O . LEU B 1 118 ? 20.016 -19.766 -10.031 1 91.69 118 LEU B O 1
ATOM 4170 N N . ALA B 1 119 ? 18.844 -17.891 -10.289 1 93.81 119 ALA B N 1
ATOM 4171 C CA . ALA B 1 119 ? 19.203 -17.812 -11.703 1 93.81 119 ALA B CA 1
ATOM 4172 C C . ALA B 1 119 ? 20.703 -17.75 -11.891 1 93.81 119 ALA B C 1
ATOM 4174 O O . ALA B 1 119 ? 21.281 -18.531 -12.656 1 93.81 119 ALA B O 1
ATOM 4175 N N . PRO B 1 120 ? 21.453 -16.875 -11.141 1 90.38 120 PRO B N 1
ATOM 4176 C CA . PRO B 1 120 ? 22.906 -16.844 -11.305 1 90.38 120 PRO B CA 1
ATOM 4177 C C . PRO B 1 120 ? 23.578 -18.156 -10.914 1 90.38 120 PRO B C 1
ATOM 4179 O O . PRO B 1 120 ? 24.469 -18.625 -11.609 1 90.38 120 PRO B O 1
ATOM 4182 N N . ILE B 1 121 ? 23.156 -18.703 -9.93 1 88.5 121 ILE B N 1
ATOM 4183 C CA . ILE B 1 121 ? 23.719 -19.953 -9.445 1 88.5 121 ILE B CA 1
ATOM 4184 C C . ILE B 1 121 ? 23.406 -21.078 -10.438 1 88.5 121 ILE B C 1
ATOM 4186 O O . ILE B 1 121 ? 24.266 -21.922 -10.719 1 88.5 121 ILE B O 1
ATOM 4190 N N . THR B 1 122 ? 22.219 -21.078 -10.891 1 92.31 122 THR B N 1
ATOM 4191 C CA . THR B 1 122 ? 21.781 -22.094 -11.836 1 92.31 122 THR B CA 1
ATOM 4192 C C . THR B 1 122 ? 22.625 -22.031 -13.117 1 92.31 122 THR B C 1
ATOM 4194 O O . THR B 1 122 ? 23.078 -23.062 -13.617 1 92.31 122 THR B O 1
ATOM 4197 N N . LEU B 1 123 ? 22.844 -20.859 -13.633 1 91.94 123 LEU B N 1
ATOM 4198 C CA . LEU B 1 123 ? 23.625 -20.719 -14.859 1 91.94 123 LEU B CA 1
ATOM 4199 C C . LEU B 1 123 ? 25.078 -21.141 -14.633 1 91.94 123 LEU B C 1
ATOM 4201 O O . LEU B 1 123 ? 25.703 -21.719 -15.523 1 91.94 123 LEU B O 1
ATOM 4205 N N . LEU B 1 124 ? 25.578 -20.875 -13.484 1 87.38 124 LEU B N 1
ATOM 4206 C CA . LEU B 1 124 ? 26.922 -21.328 -13.141 1 87.38 124 LEU B CA 1
ATOM 4207 C C . LEU B 1 124 ? 26.984 -22.844 -13.062 1 87.38 124 LEU B C 1
ATOM 4209 O O . LEU B 1 124 ? 27.922 -23.469 -13.555 1 87.38 124 LEU B O 1
ATOM 4213 N N . ILE B 1 125 ? 26.016 -23.391 -12.453 1 86.69 125 ILE B N 1
ATOM 4214 C CA . ILE B 1 125 ? 25.938 -24.844 -12.344 1 86.69 125 ILE B CA 1
ATOM 4215 C C . ILE B 1 125 ? 25.828 -25.469 -13.734 1 86.69 125 ILE B C 1
ATOM 4217 O O . ILE B 1 125 ? 26.438 -26.5 -14 1 86.69 125 ILE B O 1
ATOM 4221 N N . CYS B 1 126 ? 25.062 -24.875 -14.531 1 89 126 CYS B N 1
ATOM 4222 C CA . CYS B 1 126 ? 24.922 -25.359 -15.898 1 89 126 CYS B CA 1
ATOM 4223 C C . CYS B 1 126 ? 26.266 -25.359 -16.625 1 89 126 CYS B C 1
ATOM 4225 O O . CYS B 1 126 ? 26.578 -26.281 -17.359 1 89 126 CYS B O 1
ATOM 4227 N N . GLU B 1 127 ? 26.984 -24.375 -16.391 1 86.56 127 GLU B N 1
ATOM 4228 C CA . GLU B 1 127 ? 28.297 -24.266 -17.016 1 86.56 127 GLU B CA 1
ATOM 4229 C C . GLU B 1 127 ? 29.25 -25.328 -16.5 1 86.56 127 GLU B C 1
ATOM 4231 O O . GLU B 1 127 ? 29.953 -25.969 -17.281 1 86.56 127 GLU B O 1
ATOM 4236 N N . GLU B 1 128 ? 29.203 -25.531 -15.32 1 84.12 128 GLU B N 1
ATOM 4237 C CA . GLU B 1 128 ? 30.125 -26.453 -14.695 1 84.12 128 GLU B CA 1
ATOM 4238 C C . GLU B 1 128 ? 29.734 -27.906 -14.961 1 84.12 128 GLU B C 1
ATOM 4240 O O . GLU B 1 128 ? 30.594 -28.781 -15.078 1 84.12 128 GLU B O 1
ATOM 4245 N N . SER B 1 129 ? 28.516 -28.125 -15.055 1 85.5 129 SER B N 1
ATOM 4246 C CA . SER B 1 129 ? 28.031 -29.5 -15.195 1 85.5 129 SER B CA 1
ATOM 4247 C C . SER B 1 129 ? 27.766 -29.844 -16.656 1 85.5 129 SER B C 1
ATOM 4249 O O . SER B 1 129 ? 27.312 -30.953 -16.969 1 85.5 129 SER B O 1
ATOM 4251 N N . LYS B 1 130 ? 27.938 -28.891 -17.516 1 85.5 130 LYS B N 1
ATOM 4252 C CA . LYS B 1 130 ? 27.703 -29.047 -18.938 1 85.5 130 LYS B CA 1
ATOM 4253 C C . LYS B 1 130 ? 26.219 -29.328 -19.219 1 85.5 130 LYS B C 1
ATOM 4255 O O . LYS B 1 130 ? 25.891 -30.156 -20.094 1 85.5 130 LYS B O 1
ATOM 4260 N N . MET B 1 131 ? 25.453 -28.859 -18.375 1 90 131 MET B N 1
ATOM 4261 C CA . MET B 1 131 ? 24.016 -28.875 -18.609 1 90 131 MET B CA 1
ATOM 4262 C C . MET B 1 131 ? 23.578 -27.688 -19.453 1 90 131 MET B C 1
ATOM 4264 O O . MET B 1 131 ? 24.125 -26.594 -19.312 1 90 131 MET B O 1
ATOM 4268 N N . ASP B 1 132 ? 22.656 -27.969 -20.297 1 93.38 132 ASP B N 1
ATOM 4269 C CA . ASP B 1 132 ? 22.125 -26.875 -21.109 1 93.38 132 ASP B CA 1
ATOM 4270 C C . ASP B 1 132 ? 21.484 -25.797 -20.25 1 93.38 132 ASP B C 1
ATOM 4272 O O . ASP B 1 132 ? 20.688 -26.094 -19.359 1 93.38 132 ASP B O 1
ATOM 4276 N N . LYS B 1 133 ? 21.812 -24.609 -20.516 1 93.81 133 LYS B N 1
ATOM 4277 C CA . LYS B 1 133 ? 21.328 -23.484 -19.719 1 93.81 133 LYS B CA 1
ATOM 4278 C C . LYS B 1 133 ? 19.812 -23.328 -19.859 1 93.81 133 LYS B C 1
ATOM 4280 O O . LYS B 1 133 ? 19.141 -22.891 -18.922 1 93.81 133 LYS B O 1
ATOM 4285 N N . LEU B 1 134 ? 19.281 -23.703 -20.984 1 95.38 134 LEU B N 1
ATOM 4286 C CA . LEU B 1 134 ? 17.844 -23.641 -21.172 1 95.38 134 LEU B CA 1
ATOM 4287 C C . LEU B 1 134 ? 17.125 -24.594 -20.219 1 95.38 134 LEU B C 1
ATOM 4289 O O . LEU B 1 134 ? 16.062 -24.25 -19.672 1 95.38 134 LEU B O 1
ATOM 4293 N N . THR B 1 135 ? 17.672 -25.766 -20.047 1 95.12 135 THR B N 1
ATOM 4294 C CA . THR B 1 135 ? 17.109 -26.75 -19.125 1 95.12 135 THR B CA 1
ATOM 4295 C C . THR B 1 135 ? 17.109 -26.219 -17.688 1 95.12 135 THR B C 1
ATOM 4297 O O . THR B 1 135 ? 16.109 -26.359 -16.969 1 95.12 135 THR B O 1
ATOM 4300 N N . GLY B 1 136 ? 18.172 -25.609 -17.344 1 94.31 136 GLY B N 1
ATOM 4301 C CA . GLY B 1 136 ? 18.266 -25.016 -16.016 1 94.31 136 GLY B CA 1
ATOM 4302 C C . GLY B 1 136 ? 17.25 -23.891 -15.812 1 94.31 136 GLY B C 1
ATOM 4303 O O . GLY B 1 136 ? 16.609 -23.812 -14.773 1 94.31 136 GLY B O 1
ATOM 4304 N N . ALA B 1 137 ? 17.141 -23.047 -16.812 1 95.81 137 ALA B N 1
ATOM 4305 C CA . ALA B 1 137 ? 16.219 -21.922 -16.75 1 95.81 137 ALA B CA 1
ATOM 4306 C C . ALA B 1 137 ? 14.773 -22.406 -16.609 1 95.81 137 ALA B C 1
ATOM 4308 O O . ALA B 1 137 ? 14.016 -21.875 -15.805 1 95.81 137 ALA B O 1
ATOM 4309 N N . VAL B 1 138 ? 14.438 -23.391 -17.375 1 96.62 138 VAL B N 1
ATOM 4310 C CA . VAL B 1 138 ? 13.086 -23.938 -17.344 1 96.62 138 VAL B CA 1
ATOM 4311 C C . VAL B 1 138 ? 12.812 -24.578 -15.992 1 96.62 138 VAL B C 1
ATOM 4313 O O . VAL B 1 138 ? 11.734 -24.406 -15.422 1 96.62 138 VAL B O 1
ATOM 4316 N N . ALA B 1 139 ? 13.766 -25.266 -15.453 1 96.44 139 ALA B N 1
ATOM 4317 C CA . ALA B 1 139 ? 13.609 -25.969 -14.188 1 96.44 139 ALA B CA 1
ATOM 4318 C C . ALA B 1 139 ? 13.297 -25 -13.047 1 96.44 139 ALA B C 1
ATOM 4320 O O . ALA B 1 139 ? 12.32 -25.188 -12.312 1 96.44 139 ALA B O 1
ATOM 4321 N N . ILE B 1 140 ? 14.078 -23.953 -12.953 1 96.44 140 ILE B N 1
ATOM 4322 C CA . ILE B 1 140 ? 13.891 -23.062 -11.82 1 96.44 140 ILE B CA 1
ATOM 4323 C C . ILE B 1 140 ? 12.656 -22.188 -12.047 1 96.44 140 ILE B C 1
ATOM 4325 O O . ILE B 1 140 ? 11.945 -21.844 -11.102 1 96.44 140 ILE B O 1
ATOM 4329 N N . ASN B 1 141 ? 12.367 -21.828 -13.281 1 97 141 ASN B N 1
ATOM 4330 C CA . ASN B 1 141 ? 11.164 -21.047 -13.586 1 97 141 ASN B CA 1
ATOM 4331 C C . ASN B 1 141 ? 9.898 -21.828 -13.227 1 97 141 ASN B C 1
ATOM 4333 O O . ASN B 1 141 ? 9.016 -21.297 -12.547 1 97 141 ASN B O 1
ATOM 4337 N N . CYS B 1 142 ? 9.852 -23.047 -13.664 1 97.12 142 CYS B N 1
ATOM 4338 C CA . CYS B 1 142 ? 8.695 -23.891 -13.383 1 97.12 142 CYS B CA 1
ATOM 4339 C C . CYS B 1 142 ? 8.578 -24.172 -11.883 1 97.12 142 CYS B C 1
ATOM 4341 O O . CYS B 1 142 ? 7.48 -24.188 -11.336 1 97.12 142 CYS B O 1
ATOM 4343 N N . GLY B 1 143 ? 9.672 -24.406 -11.312 1 97.5 143 GLY B N 1
ATOM 4344 C CA . GLY B 1 143 ? 9.656 -24.656 -9.875 1 97.5 143 GLY B CA 1
ATOM 4345 C C . GLY B 1 143 ? 9.141 -23.469 -9.07 1 97.5 143 GLY B C 1
ATOM 4346 O O . GLY B 1 143 ? 8.336 -23.656 -8.156 1 97.5 143 GLY B O 1
ATOM 4347 N N . ALA B 1 144 ? 9.648 -22.328 -9.406 1 97.12 144 ALA B N 1
ATOM 4348 C CA . ALA B 1 144 ? 9.234 -21.109 -8.711 1 97.12 144 ALA B CA 1
ATOM 4349 C C . ALA B 1 144 ? 7.742 -20.844 -8.898 1 97.12 144 ALA B C 1
ATOM 4351 O O . ALA B 1 144 ? 7.059 -20.422 -7.957 1 97.12 144 ALA B O 1
ATOM 4352 N N . LEU B 1 145 ? 7.246 -21.141 -10.07 1 97.69 145 LEU B N 1
ATOM 4353 C CA . LEU B 1 145 ? 5.828 -20.922 -10.359 1 97.69 145 LEU B CA 1
ATOM 4354 C C . LEU B 1 145 ? 4.973 -21.969 -9.648 1 97.69 145 LEU B C 1
ATOM 4356 O O . LEU B 1 145 ? 4.008 -21.625 -8.961 1 97.69 145 LEU B O 1
ATOM 4360 N N . ALA B 1 146 ? 5.344 -23.219 -9.805 1 97.94 146 ALA B N 1
ATOM 4361 C CA . ALA B 1 146 ? 4.586 -24.297 -9.18 1 97.94 146 ALA B CA 1
ATOM 4362 C C . ALA B 1 146 ? 4.566 -24.141 -7.66 1 97.94 146 ALA B C 1
ATOM 4364 O O . ALA B 1 146 ? 3.51 -24.25 -7.031 1 97.94 146 ALA B O 1
ATOM 4365 N N . GLY B 1 147 ? 5.711 -23.906 -7.129 1 97.38 147 GLY B N 1
ATOM 4366 C CA . GLY B 1 147 ? 5.766 -23.672 -5.691 1 97.38 147 GLY B CA 1
ATOM 4367 C C . GLY B 1 147 ? 4.961 -22.469 -5.246 1 97.38 147 GLY B C 1
ATOM 4368 O O . GLY B 1 147 ? 4.355 -22.484 -4.172 1 97.38 147 GLY B O 1
ATOM 4369 N N . GLY B 1 148 ? 4.988 -21.453 -6.035 1 96.75 148 GLY B N 1
ATOM 4370 C CA . GLY B 1 148 ? 4.23 -20.25 -5.738 1 96.75 148 GLY B CA 1
ATOM 4371 C C . GLY B 1 148 ? 2.73 -20.484 -5.727 1 96.75 148 GLY B C 1
ATOM 4372 O O . GLY B 1 148 ? 1.987 -19.734 -5.094 1 96.75 148 GLY B O 1
ATOM 4373 N N . ASP B 1 149 ? 2.285 -21.516 -6.406 1 97.5 149 ASP B N 1
ATOM 4374 C CA . ASP B 1 149 ? 0.859 -21.797 -6.52 1 97.5 149 ASP B CA 1
ATOM 4375 C C . ASP B 1 149 ? 0.335 -22.484 -5.258 1 97.5 149 ASP B C 1
ATOM 4377 O O . ASP B 1 149 ? -0.872 -22.688 -5.109 1 97.5 149 ASP B O 1
ATOM 4381 N N . PHE B 1 150 ? 1.246 -22.828 -4.34 1 95.94 150 PHE B N 1
ATOM 4382 C CA . PHE B 1 150 ? 0.814 -23.391 -3.062 1 95.94 150 PHE B CA 1
ATOM 4383 C C . PHE B 1 150 ? -0.101 -22.422 -2.328 1 95.94 150 PHE B C 1
ATOM 4385 O O . PHE B 1 150 ? 0.112 -21.203 -2.369 1 95.94 150 PHE B O 1
ATOM 4392 N N . PRO B 1 151 ? -1.152 -22.875 -1.635 1 92.81 151 PRO B N 1
ATOM 4393 C CA . PRO B 1 151 ? -2.23 -22.031 -1.119 1 92.81 151 PRO B CA 1
ATOM 4394 C C . PRO B 1 151 ? -1.727 -20.938 -0.177 1 92.81 151 PRO B C 1
ATOM 4396 O O . PRO B 1 151 ? -2.346 -19.875 -0.069 1 92.81 151 PRO B O 1
ATOM 4399 N N . THR B 1 152 ? -0.655 -21.156 0.495 1 90.69 152 THR B N 1
ATOM 4400 C CA . THR B 1 152 ? -0.187 -20.188 1.476 1 90.69 152 THR B CA 1
ATOM 4401 C C . THR B 1 152 ? 1.013 -19.406 0.937 1 90.69 152 THR B C 1
ATOM 4403 O O . THR B 1 152 ? 1.604 -18.594 1.65 1 90.69 152 THR B O 1
ATOM 4406 N N . ALA B 1 153 ? 1.4 -19.688 -0.309 1 93.81 153 ALA B N 1
ATOM 4407 C CA . ALA B 1 153 ? 2.537 -19.016 -0.927 1 93.81 153 ALA B CA 1
ATOM 4408 C C . ALA B 1 153 ? 2.096 -17.719 -1.615 1 93.81 153 ALA B C 1
ATOM 4410 O O . ALA B 1 153 ? 0.911 -17.391 -1.608 1 93.81 153 ALA B O 1
ATOM 4411 N N . ALA B 1 154 ? 3.059 -17.062 -2.135 1 92.56 154 ALA B N 1
ATOM 4412 C CA . ALA B 1 154 ? 2.844 -15.703 -2.645 1 92.56 154 ALA B CA 1
ATOM 4413 C C . ALA B 1 154 ? 1.822 -15.703 -3.777 1 92.56 154 ALA B C 1
ATOM 4415 O O . ALA B 1 154 ? 0.927 -14.859 -3.812 1 92.56 154 ALA B O 1
ATOM 4416 N N . LEU B 1 155 ? 1.89 -16.594 -4.738 1 95.94 155 LEU B N 1
ATOM 4417 C CA . LEU B 1 155 ? 0.957 -16.641 -5.859 1 95.94 155 LEU B CA 1
ATOM 4418 C C . LEU B 1 155 ? -0.368 -17.266 -5.438 1 95.94 155 LEU B C 1
ATOM 4420 O O . LEU B 1 155 ? -1.436 -16.797 -5.848 1 95.94 155 LEU B O 1
ATOM 4424 N N . GLY B 1 156 ? -0.279 -18.281 -4.645 1 95.88 156 GLY B N 1
ATOM 4425 C CA . GLY B 1 156 ? -1.466 -18.984 -4.184 1 95.88 156 GLY B CA 1
ATOM 4426 C C . GLY B 1 156 ? -2.453 -18.078 -3.469 1 95.88 156 GLY B C 1
ATOM 4427 O O . GLY B 1 156 ? -3.66 -18.156 -3.709 1 95.88 156 GLY B O 1
ATOM 4428 N N . VAL B 1 157 ? -1.958 -17.281 -2.646 1 93.12 157 VAL B N 1
ATOM 4429 C CA . VAL B 1 157 ? -2.826 -16.375 -1.887 1 93.12 157 VAL B CA 1
ATOM 4430 C C . VAL B 1 157 ? -3.549 -15.43 -2.838 1 93.12 157 VAL B C 1
ATOM 4432 O O . VAL B 1 157 ? -4.707 -15.078 -2.611 1 93.12 157 VAL B O 1
ATOM 4435 N N . ILE B 1 158 ? -2.865 -15.008 -3.852 1 95.12 158 ILE B N 1
ATOM 4436 C CA . ILE B 1 158 ? -3.471 -14.125 -4.844 1 95.12 158 ILE B CA 1
ATOM 4437 C C . ILE B 1 158 ? -4.578 -14.867 -5.586 1 95.12 158 ILE B C 1
ATOM 4439 O O . ILE B 1 158 ? -5.688 -14.352 -5.734 1 95.12 158 ILE B O 1
ATOM 4443 N N . PHE B 1 159 ? -4.312 -16.078 -6 1 97.5 159 PHE B N 1
ATOM 4444 C CA . PHE B 1 159 ? -5.297 -16.859 -6.742 1 97.5 159 PHE B CA 1
ATOM 4445 C C . PHE B 1 159 ? -6.523 -17.141 -5.883 1 97.5 159 PHE B C 1
ATOM 4447 O O . PHE B 1 159 ? -7.656 -17.031 -6.355 1 97.5 159 PHE B O 1
ATOM 4454 N N . ARG B 1 160 ? -6.258 -17.484 -4.68 1 95.19 160 ARG B N 1
ATOM 4455 C CA . ARG B 1 160 ? -7.375 -17.734 -3.777 1 95.19 160 ARG B CA 1
ATOM 4456 C C . ARG B 1 160 ? -8.227 -16.484 -3.586 1 95.19 160 ARG B C 1
ATOM 4458 O O . ARG B 1 160 ? -9.453 -16.562 -3.607 1 95.19 160 ARG B O 1
ATOM 4465 N N . GLY B 1 161 ? -7.57 -15.391 -3.383 1 94.19 161 GLY B N 1
ATOM 4466 C CA . GLY B 1 161 ? -8.305 -14.141 -3.252 1 94.19 161 GLY B CA 1
ATOM 4467 C C . GLY B 1 161 ? -9.164 -13.82 -4.461 1 94.19 161 GLY B C 1
ATOM 4468 O O . GLY B 1 161 ? -10.305 -13.391 -4.32 1 94.19 161 GLY B O 1
ATOM 4469 N N . LEU B 1 162 ? -8.633 -14.039 -5.582 1 95.62 162 LEU B N 1
ATOM 4470 C CA . LEU B 1 162 ? -9.352 -13.758 -6.82 1 95.62 162 LEU B CA 1
ATOM 4471 C C . LEU B 1 162 ? -10.492 -14.75 -7.027 1 95.62 162 LEU B C 1
ATOM 4473 O O . LEU B 1 162 ? -11.547 -14.383 -7.539 1 95.62 162 LEU B O 1
ATOM 4477 N N . MET B 1 163 ? -10.273 -16 -6.648 1 96.5 163 MET B N 1
ATOM 4478 C CA . MET B 1 163 ? -11.344 -17 -6.707 1 96.5 163 MET B CA 1
ATOM 4479 C C . MET B 1 163 ? -12.508 -16.609 -5.801 1 96.5 163 MET B C 1
ATOM 4481 O O . MET B 1 163 ? -13.664 -16.641 -6.219 1 96.5 163 MET B O 1
ATOM 4485 N N . ASP B 1 164 ? -12.125 -16.219 -4.625 1 93.62 164 ASP B N 1
ATOM 4486 C CA . ASP B 1 164 ? -13.141 -15.82 -3.658 1 93.62 164 ASP B CA 1
ATOM 4487 C C . ASP B 1 164 ? -13.938 -14.609 -4.16 1 93.62 164 ASP B C 1
ATOM 4489 O O . ASP B 1 164 ? -15.164 -14.586 -4.059 1 93.62 164 ASP B O 1
ATOM 4493 N N . SER B 1 165 ? -13.227 -13.703 -4.691 1 91.94 165 SER B N 1
ATOM 4494 C CA . SER B 1 165 ? -13.875 -12.5 -5.215 1 91.94 165 SER B CA 1
ATOM 4495 C C . SER B 1 165 ? -14.805 -12.844 -6.371 1 91.94 165 SER B C 1
ATOM 4497 O O . SER B 1 165 ? -15.875 -12.234 -6.512 1 91.94 165 SER B O 1
ATOM 4499 N N . SER B 1 166 ? -14.398 -13.75 -7.191 1 94.31 166 SER B N 1
ATOM 4500 C CA . SER B 1 166 ? -15.219 -14.156 -8.328 1 94.31 166 SER B CA 1
ATOM 4501 C C . SER B 1 166 ? -16.531 -14.789 -7.863 1 94.31 166 SER B C 1
ATOM 4503 O O . SER B 1 166 ? -17.578 -14.57 -8.469 1 94.31 166 SER B O 1
ATOM 4505 N N . TYR B 1 167 ? -16.469 -15.484 -6.836 1 93.44 167 TYR B N 1
ATOM 4506 C CA . TYR B 1 167 ? -17.672 -16.141 -6.344 1 93.44 167 TYR B CA 1
ATOM 4507 C C . TYR B 1 167 ? -18.516 -15.188 -5.508 1 93.44 167 TYR B C 1
ATOM 4509 O O . TYR B 1 167 ? -19.734 -15.352 -5.406 1 93.44 167 TYR B O 1
ATOM 4517 N N . GLU B 1 168 ? -17.906 -14.266 -4.906 1 89.06 168 GLU B N 1
ATOM 4518 C CA . GLU B 1 168 ? -18.656 -13.227 -4.215 1 89.06 168 GLU B CA 1
ATOM 4519 C C . GLU B 1 168 ? -19.516 -12.414 -5.191 1 89.06 168 GLU B C 1
ATOM 4521 O O . GLU B 1 168 ? -20.594 -11.938 -4.84 1 89.06 168 GLU B O 1
ATOM 4526 N N . ALA B 1 169 ? -19.047 -12.32 -6.367 1 87.25 169 ALA B N 1
ATOM 4527 C CA . ALA B 1 169 ? -19.75 -11.586 -7.414 1 87.25 169 ALA B CA 1
ATOM 4528 C C . ALA B 1 169 ? -20.906 -12.406 -7.973 1 87.25 169 ALA B C 1
ATOM 4530 O O . ALA B 1 169 ? -21.766 -11.883 -8.688 1 87.25 169 ALA B O 1
ATOM 4531 N N . ALA B 1 170 ? -20.922 -13.688 -7.625 1 89.06 170 ALA B N 1
ATOM 4532 C CA . ALA B 1 170 ? -22 -14.594 -8.016 1 89.06 170 ALA B CA 1
ATOM 4533 C C . ALA B 1 170 ? -22.609 -15.289 -6.801 1 89.06 170 ALA B C 1
ATOM 4535 O O . ALA B 1 170 ? -22.516 -16.516 -6.672 1 89.06 170 ALA B O 1
ATOM 4536 N N . PRO B 1 171 ? -23.344 -14.547 -6.035 1 84.94 171 PRO B N 1
ATOM 4537 C CA . PRO B 1 171 ? -23.812 -15.062 -4.742 1 84.94 171 PRO B CA 1
ATOM 4538 C C . PRO B 1 171 ? -24.812 -16.203 -4.887 1 84.94 171 PRO B C 1
ATOM 4540 O O . PRO B 1 171 ? -25.016 -16.969 -3.943 1 84.94 171 PRO B O 1
ATOM 4543 N N . GLU B 1 172 ? -25.359 -16.312 -5.977 1 88.25 172 GLU B N 1
ATOM 4544 C CA . GLU B 1 172 ? -26.375 -17.344 -6.211 1 88.25 172 GLU B CA 1
ATOM 4545 C C . GLU B 1 172 ? -25.719 -18.719 -6.41 1 88.25 172 GLU B C 1
ATOM 4547 O O . GLU B 1 172 ? -26.406 -19.75 -6.328 1 88.25 172 GLU B O 1
ATOM 4552 N N . LEU B 1 173 ? -24.516 -18.734 -6.625 1 89.38 173 LEU B N 1
ATOM 4553 C CA . LEU B 1 173 ? -23.812 -19.984 -6.918 1 89.38 173 LEU B CA 1
ATOM 4554 C C . LEU B 1 173 ? -23.141 -20.547 -5.672 1 89.38 173 LEU B C 1
ATOM 4556 O O . LEU B 1 173 ? -22.766 -19.781 -4.773 1 89.38 173 LEU B O 1
ATOM 4560 N N . GLU B 1 174 ? -23.031 -21.812 -5.633 1 85.75 174 GLU B N 1
ATOM 4561 C CA . GLU B 1 174 ? -22.328 -22.453 -4.527 1 85.75 174 GLU B CA 1
ATOM 4562 C C . GLU B 1 174 ? -20.844 -22.141 -4.559 1 85.75 174 GLU B C 1
ATOM 4564 O O . GLU B 1 174 ? -20.203 -22.281 -5.602 1 85.75 174 GLU B O 1
ATOM 4569 N N . VAL B 1 175 ? -20.359 -21.766 -3.432 1 85.81 175 VAL B N 1
ATOM 4570 C CA . VAL B 1 175 ? -18.984 -21.328 -3.326 1 85.81 175 VAL B CA 1
ATOM 4571 C C . VAL B 1 175 ? -18.062 -22.547 -3.26 1 85.81 175 VAL B C 1
ATOM 4573 O O . VAL B 1 175 ? -18.391 -23.562 -2.623 1 85.81 175 VAL B O 1
ATOM 4576 N N . ILE B 1 176 ? -16.969 -22.5 -3.939 1 88.12 176 ILE B N 1
ATOM 4577 C CA . ILE B 1 176 ? -15.953 -23.547 -3.857 1 88.12 176 ILE B CA 1
ATOM 4578 C C . ILE B 1 176 ? -14.938 -23.188 -2.77 1 88.12 176 ILE B C 1
ATOM 4580 O O . ILE B 1 176 ? -14.781 -22.031 -2.41 1 88.12 176 ILE B O 1
ATOM 4584 N N . ASP B 1 177 ? -14.281 -24.219 -2.244 1 88.62 177 ASP B N 1
ATOM 4585 C CA . ASP B 1 177 ? -13.188 -24 -1.307 1 88.62 177 ASP B CA 1
ATOM 4586 C C . ASP B 1 177 ? -11.906 -23.594 -2.039 1 88.62 177 ASP B C 1
ATOM 4588 O O . ASP B 1 177 ? -11.273 -24.422 -2.688 1 88.62 177 ASP B O 1
ATOM 4592 N N . SER B 1 178 ? -11.578 -22.391 -1.907 1 92.56 178 SER B N 1
ATOM 4593 C CA . SER B 1 178 ? -10.445 -21.844 -2.65 1 92.56 178 SER B CA 1
ATOM 4594 C C . SER B 1 178 ? -9.141 -22.5 -2.209 1 92.56 178 SER B C 1
ATOM 4596 O O . SER B 1 178 ? -8.211 -22.641 -3.008 1 92.56 178 SER B O 1
ATOM 4598 N N . PHE B 1 179 ? -9 -22.922 -0.952 1 89.56 179 PHE B N 1
ATOM 4599 C CA . PHE B 1 179 ? -7.789 -23.562 -0.445 1 89.56 179 PHE B CA 1
ATOM 4600 C C . PHE B 1 179 ? -7.566 -24.922 -1.12 1 89.56 179 PHE B C 1
ATOM 4602 O O . PHE B 1 179 ? -6.473 -25.188 -1.616 1 89.56 179 PHE B O 1
ATOM 4609 N N . VAL B 1 180 ? -8.641 -25.688 -1.143 1 89.69 180 VAL B N 1
ATOM 4610 C CA . VAL B 1 180 ? -8.547 -27.031 -1.734 1 89.69 180 VAL B CA 1
ATOM 4611 C C . VAL B 1 180 ? -8.312 -26.906 -3.238 1 89.69 180 VAL B C 1
ATOM 4613 O O . VAL B 1 180 ? -7.531 -27.672 -3.812 1 89.69 180 VAL B O 1
ATOM 4616 N N . THR B 1 181 ? -9 -25.953 -3.826 1 93.38 181 THR B N 1
ATOM 4617 C CA . THR B 1 181 ? -8.828 -25.719 -5.254 1 93.38 181 THR B CA 1
ATOM 4618 C C . THR B 1 181 ? -7.379 -25.359 -5.566 1 93.38 181 THR B C 1
ATOM 4620 O O . THR B 1 181 ? -6.797 -25.859 -6.531 1 93.38 181 THR B O 1
ATOM 4623 N N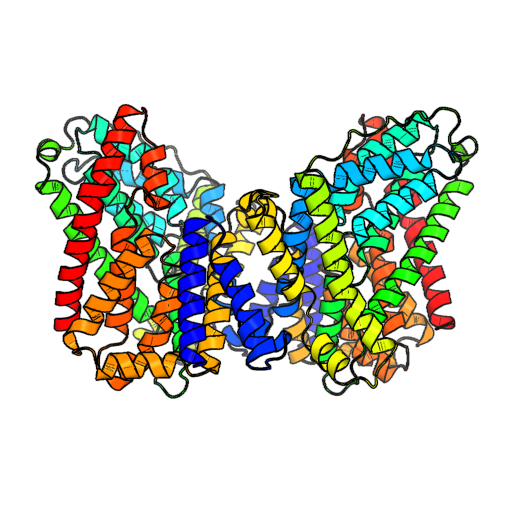 . CYS B 1 182 ? -6.82 -24.516 -4.777 1 94.38 182 CYS B N 1
ATOM 4624 C CA . CYS B 1 182 ? -5.445 -24.078 -4.973 1 94.38 182 CYS B CA 1
ATOM 4625 C C . CYS B 1 182 ? -4.465 -25.219 -4.73 1 94.38 182 CYS B C 1
ATOM 4627 O O . CYS B 1 182 ? -3.428 -25.297 -5.391 1 94.38 182 CYS B O 1
ATOM 4629 N N . LEU B 1 183 ? -4.789 -26.078 -3.781 1 93.44 183 LEU B N 1
ATOM 4630 C CA . LEU B 1 183 ? -3.945 -27.25 -3.516 1 93.44 183 LEU B CA 1
ATOM 4631 C C . LEU B 1 183 ? -3.926 -28.188 -4.711 1 93.44 183 LEU B C 1
ATOM 4633 O O . LEU B 1 183 ? -2.871 -28.703 -5.078 1 93.44 183 LEU B O 1
ATOM 4637 N N . LYS B 1 184 ? -5.094 -28.406 -5.277 1 94.12 184 LYS B N 1
ATOM 4638 C CA . LYS B 1 184 ? -5.176 -29.219 -6.48 1 94.12 184 LYS B CA 1
ATOM 4639 C C . LYS B 1 184 ? -4.41 -28.578 -7.637 1 94.12 184 LYS B C 1
ATOM 4641 O O . LYS B 1 184 ? -3.715 -29.266 -8.383 1 94.12 184 LYS B O 1
ATOM 4646 N N . MET B 1 185 ? -4.57 -27.297 -7.758 1 95.81 185 MET B N 1
ATOM 4647 C CA . MET B 1 185 ? -3.855 -26.547 -8.789 1 95.81 185 MET B CA 1
ATOM 4648 C C . MET B 1 185 ? -2.348 -26.672 -8.602 1 95.81 185 MET B C 1
ATOM 4650 O O . MET B 1 185 ? -1.613 -26.844 -9.578 1 95.81 185 MET B O 1
ATOM 4654 N N . PHE B 1 186 ? -1.889 -26.641 -7.391 1 97.31 186 PHE B N 1
ATOM 4655 C CA . PHE B 1 186 ? -0.479 -26.812 -7.062 1 97.31 186 PHE B CA 1
ATOM 4656 C C . PHE B 1 186 ? 0.007 -28.188 -7.512 1 97.31 186 PHE B C 1
ATOM 4658 O O . PHE B 1 186 ? 1.046 -28.312 -8.164 1 97.31 186 PHE B O 1
ATOM 4665 N N . GLY B 1 187 ? -0.754 -29.203 -7.148 1 96.75 187 GLY B N 1
ATOM 4666 C CA . GLY B 1 187 ? -0.388 -30.547 -7.555 1 96.75 187 GLY B CA 1
ATOM 4667 C C . GLY B 1 187 ? -0.276 -30.719 -9.062 1 96.75 187 GLY B C 1
ATOM 4668 O O . GLY B 1 187 ? 0.678 -31.312 -9.555 1 96.75 187 GLY B O 1
ATOM 4669 N N . LEU B 1 188 ? -1.213 -30.172 -9.758 1 96.62 188 LEU B N 1
ATOM 4670 C CA . LEU B 1 188 ? -1.222 -30.281 -11.219 1 96.62 188 LEU B CA 1
ATOM 4671 C C . LEU B 1 188 ? -0.086 -29.453 -11.82 1 96.62 188 LEU B C 1
ATOM 4673 O O . LEU B 1 188 ? 0.491 -29.844 -12.836 1 96.62 188 LEU B O 1
ATOM 4677 N N . ALA B 1 189 ? 0.204 -28.328 -11.195 1 97.62 189 ALA B N 1
ATOM 4678 C CA . ALA B 1 189 ? 1.312 -27.5 -11.664 1 97.62 189 ALA B CA 1
ATOM 4679 C C . ALA B 1 189 ? 2.645 -28.219 -11.508 1 97.62 189 ALA B C 1
ATOM 4681 O O . ALA B 1 189 ? 3.523 -28.125 -12.367 1 97.62 189 ALA B O 1
ATOM 4682 N N . VAL B 1 190 ? 2.805 -28.906 -10.383 1 98.06 190 VAL B N 1
ATOM 4683 C CA . VAL B 1 190 ? 4.02 -29.688 -10.141 1 98.06 190 VAL B CA 1
ATOM 4684 C C . VAL B 1 190 ? 4.145 -30.781 -11.195 1 98.06 190 VAL B C 1
ATOM 4686 O O . VAL B 1 190 ? 5.223 -30.984 -11.758 1 98.06 190 VAL B O 1
ATOM 4689 N N . LEU B 1 191 ? 3.059 -31.453 -11.438 1 97.31 191 LEU B N 1
ATOM 4690 C CA . LEU B 1 191 ? 3.066 -32.531 -12.43 1 97.31 191 LEU B CA 1
ATOM 4691 C C . LEU B 1 191 ? 3.414 -31.984 -13.812 1 97.31 191 LEU B C 1
ATOM 4693 O O . LEU B 1 191 ? 4.254 -32.531 -14.516 1 97.31 191 LEU B O 1
ATOM 4697 N N . PHE B 1 192 ? 2.783 -30.969 -14.219 1 97.25 192 PHE B N 1
ATOM 4698 C CA . PHE B 1 192 ? 3.066 -30.312 -15.484 1 97.25 192 PHE B CA 1
ATOM 4699 C C . PHE B 1 192 ? 4.539 -29.922 -15.578 1 97.25 192 PHE B C 1
ATOM 4701 O O . PHE B 1 192 ? 5.184 -30.172 -16.609 1 97.25 192 PHE B O 1
ATOM 4708 N N . SER B 1 193 ? 5.043 -29.297 -14.484 1 97.94 193 SER B N 1
ATOM 4709 C CA . SER B 1 193 ? 6.422 -28.828 -14.453 1 97.94 193 SER B CA 1
ATOM 4710 C C . SER B 1 193 ? 7.406 -29.984 -14.586 1 97.94 193 SER B C 1
ATOM 4712 O O . SER B 1 193 ? 8.414 -29.875 -15.281 1 97.94 193 SER B O 1
ATOM 4714 N N . LEU B 1 194 ? 7.125 -31.047 -13.898 1 97.25 194 LEU B N 1
ATOM 4715 C CA . LEU B 1 194 ? 8 -32.219 -13.977 1 97.25 194 LEU B CA 1
ATOM 4716 C C . LEU B 1 194 ? 8.031 -32.781 -15.391 1 97.25 194 LEU B C 1
ATOM 4718 O O . LEU B 1 194 ? 9.086 -33.188 -15.875 1 97.25 194 LEU B O 1
ATOM 4722 N N . ILE B 1 195 ? 6.887 -32.812 -16.047 1 97.31 195 ILE B N 1
ATOM 4723 C CA . ILE B 1 195 ? 6.816 -33.281 -17.438 1 97.31 195 ILE B CA 1
ATOM 4724 C C . ILE B 1 195 ? 7.656 -32.375 -18.328 1 97.31 195 ILE B C 1
ATOM 4726 O O . ILE B 1 195 ? 8.438 -32.844 -19.156 1 97.31 195 ILE B O 1
ATOM 4730 N N . LEU B 1 196 ? 7.484 -31.062 -18.125 1 97 196 LEU B N 1
ATOM 4731 C CA . LEU B 1 196 ? 8.203 -30.109 -18.953 1 97 196 LEU B CA 1
ATOM 4732 C C . LEU B 1 196 ? 9.711 -30.219 -18.734 1 97 196 LEU B C 1
ATOM 4734 O O . LEU B 1 196 ? 10.477 -30.219 -19.688 1 97 196 LEU B O 1
ATOM 4738 N N . VAL B 1 197 ? 10.148 -30.25 -17.469 1 96.5 197 VAL B N 1
ATOM 4739 C CA . VAL B 1 197 ? 11.562 -30.375 -17.141 1 96.5 197 VAL B CA 1
ATOM 4740 C C . VAL B 1 197 ? 12.117 -31.672 -17.75 1 96.5 197 VAL B C 1
ATOM 4742 O O . VAL B 1 197 ? 13.242 -31.688 -18.266 1 96.5 197 VAL B O 1
ATOM 4745 N N . THR B 1 198 ? 11.359 -32.75 -17.719 1 95.75 198 THR B N 1
ATOM 4746 C CA . THR B 1 198 ? 11.781 -34.031 -18.281 1 95.75 198 THR B CA 1
ATOM 4747 C C . THR B 1 198 ? 11.945 -33.906 -19.797 1 95.75 198 THR B C 1
ATOM 4749 O O . THR B 1 198 ? 12.891 -34.469 -20.375 1 95.75 198 THR B O 1
ATOM 4752 N N . ILE B 1 199 ? 11.047 -33.219 -20.438 1 96 199 ILE B N 1
ATOM 4753 C CA . ILE B 1 199 ? 11.133 -33.031 -21.891 1 96 199 ILE B CA 1
ATOM 4754 C C . ILE B 1 199 ? 12.422 -32.281 -22.234 1 96 199 ILE B C 1
ATOM 4756 O O . ILE B 1 199 ? 13.164 -32.719 -23.125 1 96 199 ILE B O 1
ATOM 4760 N N . PHE B 1 200 ? 12.758 -31.281 -21.5 1 94.75 200 PHE B N 1
ATOM 4761 C CA . PHE B 1 200 ? 13.945 -30.5 -21.797 1 94.75 200 PHE B CA 1
ATOM 4762 C C . PHE B 1 200 ? 15.211 -31.25 -21.406 1 94.75 200 PHE B C 1
ATOM 4764 O O . PHE B 1 200 ? 16.25 -31.094 -22.047 1 94.75 200 PHE B O 1
ATOM 4771 N N . ARG B 1 201 ? 15.141 -32 -20.359 1 92.38 201 ARG B N 1
ATOM 4772 C CA . ARG B 1 201 ? 16.297 -32.812 -19.938 1 92.38 201 ARG B CA 1
ATOM 4773 C C . ARG B 1 201 ? 16.688 -33.812 -21.016 1 92.38 201 ARG B C 1
ATOM 4775 O O . ARG B 1 201 ? 17.875 -34.031 -21.281 1 92.38 201 ARG B O 1
ATOM 4782 N N . PHE B 1 202 ? 15.719 -34.406 -21.703 1 91.25 202 PHE B N 1
ATOM 4783 C CA . PHE B 1 202 ? 16.016 -35.5 -22.609 1 91.25 202 PHE B CA 1
ATOM 4784 C C . PHE B 1 202 ? 15.977 -35.031 -24.062 1 91.25 202 PHE B C 1
ATOM 4786 O O . PHE B 1 202 ? 16.562 -35.688 -24.938 1 91.25 202 PHE B O 1
ATOM 4793 N N . ALA B 1 203 ? 15.273 -34 -24.328 1 88.69 203 ALA B N 1
ATOM 4794 C CA . ALA B 1 203 ? 15.133 -33.531 -25.703 1 88.69 203 ALA B CA 1
ATOM 4795 C C . ALA B 1 203 ? 16.406 -32.812 -26.172 1 88.69 203 ALA B C 1
ATOM 4797 O O . ALA B 1 203 ? 16.688 -32.781 -27.375 1 88.69 203 ALA B O 1
ATOM 4798 N N . LEU B 1 204 ? 17.156 -32.344 -25.234 1 86.75 204 LEU B N 1
ATOM 4799 C CA . LEU B 1 204 ? 18.344 -31.578 -25.609 1 86.75 204 LEU B CA 1
ATOM 4800 C C . LEU B 1 204 ? 19.594 -32.438 -25.5 1 86.75 204 LEU B C 1
ATOM 4802 O O . LEU B 1 204 ? 19.938 -32.938 -24.422 1 86.75 204 LEU B O 1
ATOM 4806 N N . PRO B 1 205 ? 20.297 -32.562 -26.547 1 84.06 205 PRO B N 1
ATOM 4807 C CA . PRO B 1 205 ? 21.469 -33.438 -26.562 1 84.06 205 PRO B CA 1
ATOM 4808 C C . PRO B 1 205 ? 22.578 -32.969 -25.625 1 84.06 205 PRO B C 1
ATOM 4810 O O . PRO B 1 205 ? 23.359 -33.781 -25.125 1 84.06 205 PRO B O 1
ATOM 4813 N N . ALA B 1 206 ? 22.594 -31.703 -25.375 1 82.12 206 ALA B N 1
ATOM 4814 C CA . ALA B 1 206 ? 23.625 -31.156 -24.5 1 82.12 206 ALA B CA 1
ATOM 4815 C C . ALA B 1 206 ? 23.516 -31.734 -23.094 1 82.12 206 ALA B C 1
ATOM 4817 O O . ALA B 1 206 ? 24.5 -31.766 -22.344 1 82.12 206 ALA B O 1
ATOM 4818 N N . ASN B 1 207 ? 22.391 -32.281 -22.766 1 86.56 207 ASN B N 1
ATOM 4819 C CA . ASN B 1 207 ? 22.141 -32.719 -21.406 1 86.56 207 ASN B CA 1
ATOM 4820 C C . ASN B 1 207 ? 22.547 -34.188 -21.234 1 86.56 207 ASN B C 1
ATOM 4822 O O . ASN B 1 207 ? 22.359 -34.75 -20.156 1 86.56 207 ASN B O 1
ATOM 4826 N N . ARG B 1 208 ? 23.125 -34.906 -22.188 1 80.94 208 ARG B N 1
ATOM 4827 C CA . ARG B 1 208 ? 23.469 -36.344 -22.125 1 80.94 208 ARG B CA 1
ATOM 4828 C C . ARG B 1 208 ? 24.594 -36.594 -21.125 1 80.94 208 ARG B C 1
ATOM 4830 O O . ARG B 1 208 ? 24.656 -37.656 -20.516 1 80.94 208 ARG B O 1
ATOM 4837 N N . ASN B 1 209 ? 25.422 -35.625 -20.859 1 76.56 209 ASN B N 1
ATOM 4838 C CA . ASN B 1 209 ? 26.547 -35.812 -19.953 1 76.56 209 ASN B CA 1
ATOM 4839 C C . ASN B 1 209 ? 26.484 -34.844 -18.781 1 76.56 209 ASN B C 1
ATOM 4841 O O . ASN B 1 209 ? 27.516 -34.312 -18.375 1 76.56 209 ASN B O 1
ATOM 4845 N N . ILE B 1 210 ? 25.297 -34.75 -18.188 1 80.88 210 ILE B N 1
ATOM 4846 C CA . ILE B 1 210 ? 25.125 -33.812 -17.078 1 80.88 210 ILE B CA 1
ATOM 4847 C C . ILE B 1 210 ? 25.828 -34.375 -15.844 1 80.88 210 ILE B C 1
ATOM 4849 O O . ILE B 1 210 ? 25.797 -35.562 -15.57 1 80.88 210 ILE B O 1
ATOM 4853 N N . GLY B 1 211 ? 26.547 -33.438 -14.961 1 69.31 211 GLY B N 1
ATOM 4854 C CA . GLY B 1 211 ? 26.891 -33.719 -13.57 1 69.31 211 GLY B CA 1
ATOM 4855 C C . GLY B 1 211 ? 28.344 -34.156 -13.383 1 69.31 211 GLY B C 1
ATOM 4856 O O . GLY B 1 211 ? 28.781 -34.375 -12.258 1 69.31 211 GLY B O 1
ATOM 4857 N N . LYS B 1 212 ? 29.281 -34.5 -14.188 1 64.19 212 LYS B N 1
ATOM 4858 C CA . LYS B 1 212 ? 30.578 -35.125 -13.961 1 64.19 212 LYS B CA 1
ATOM 4859 C C . LYS B 1 212 ? 31.547 -34.156 -13.266 1 64.19 212 LYS B C 1
ATOM 4861 O O . LYS B 1 212 ? 32.406 -34.594 -12.5 1 64.19 212 LYS B O 1
ATOM 4866 N N . ASP B 1 213 ? 31.203 -32.844 -13.203 1 66.12 213 ASP B N 1
ATOM 4867 C CA . ASP B 1 213 ? 32.281 -32 -12.664 1 66.12 213 ASP B CA 1
ATOM 4868 C C . ASP B 1 213 ? 31.703 -30.875 -11.812 1 66.12 213 ASP B C 1
ATOM 4870 O O . ASP B 1 213 ? 32.406 -29.906 -11.523 1 66.12 213 ASP B O 1
ATOM 4874 N N . VAL B 1 214 ? 30.484 -31.141 -11.18 1 71.25 214 VAL B N 1
ATOM 4875 C CA . VAL B 1 214 ? 29.953 -30 -10.461 1 71.25 214 VAL B CA 1
ATOM 4876 C C . VAL B 1 214 ? 30.391 -30.047 -9 1 71.25 214 VAL B C 1
ATOM 4878 O O . VAL B 1 214 ? 30.328 -31.109 -8.367 1 71.25 214 VAL B O 1
ATOM 4881 N N . LYS B 1 215 ? 31.172 -29.031 -8.586 1 70.88 215 LYS B N 1
ATOM 4882 C CA . LYS B 1 215 ? 31.562 -28.906 -7.184 1 70.88 215 LYS B CA 1
ATOM 4883 C C . LYS B 1 215 ? 30.594 -28 -6.434 1 70.88 215 LYS B C 1
ATOM 4885 O O . LYS B 1 215 ? 30.344 -26.859 -6.852 1 70.88 215 LYS B O 1
ATOM 4890 N N . PHE B 1 216 ? 29.891 -28.531 -5.453 1 76.19 216 PHE B N 1
ATOM 4891 C CA . PHE B 1 216 ? 29.031 -27.75 -4.574 1 76.19 216 PHE B CA 1
ATOM 4892 C C . PHE B 1 216 ? 29.766 -27.359 -3.301 1 76.19 216 PHE B C 1
ATOM 4894 O O . PHE B 1 216 ? 30.422 -28.203 -2.674 1 76.19 216 PHE B O 1
ATOM 4901 N N . GLU B 1 217 ? 29.844 -26.047 -3.139 1 76.44 217 GLU B N 1
ATOM 4902 C CA . GLU B 1 217 ? 30.484 -25.578 -1.913 1 76.44 217 GLU B CA 1
ATOM 4903 C C . GLU B 1 217 ? 29.547 -25.703 -0.719 1 76.44 217 GLU B C 1
ATOM 4905 O O . GLU B 1 217 ? 28.344 -25.453 -0.843 1 76.44 217 GLU B O 1
ATOM 4910 N N . LYS B 1 218 ? 30.125 -26.234 0.378 1 83.12 218 LYS B N 1
ATOM 4911 C CA . LYS B 1 218 ? 29.344 -26.328 1.608 1 83.12 218 LYS B CA 1
ATOM 4912 C C . LYS B 1 218 ? 28.938 -24.938 2.111 1 83.12 218 LYS B C 1
ATOM 4914 O O . LYS B 1 218 ? 29.797 -24.062 2.264 1 83.12 218 LYS B O 1
ATOM 4919 N N . PRO B 1 219 ? 27.594 -24.75 2.326 1 86.75 219 PRO B N 1
ATOM 4920 C CA . PRO B 1 219 ? 27.156 -23.438 2.789 1 86.75 219 PRO B CA 1
ATOM 4921 C C . PRO B 1 219 ? 27.562 -23.141 4.227 1 86.75 219 PRO B C 1
ATOM 4923 O O . PRO B 1 219 ? 27.812 -24.078 5.004 1 86.75 219 PRO B O 1
ATOM 4926 N N . GLU B 1 220 ? 27.703 -21.891 4.508 1 88.56 220 GLU B N 1
ATOM 4927 C CA . GLU B 1 220 ? 28 -21.469 5.867 1 88.56 220 GLU B CA 1
ATOM 4928 C C . GLU B 1 220 ? 26.891 -21.844 6.836 1 88.56 220 GLU B C 1
ATOM 4930 O O . GLU B 1 220 ? 25.75 -22.078 6.418 1 88.56 220 GLU B O 1
ATOM 4935 N N . ALA B 1 221 ? 27.266 -21.938 8.102 1 91.5 221 ALA B N 1
ATOM 4936 C CA . ALA B 1 221 ? 26.281 -22.25 9.133 1 91.5 221 ALA B CA 1
ATOM 4937 C C . ALA B 1 221 ? 25.266 -21.125 9.273 1 91.5 221 ALA B C 1
ATOM 4939 O O . ALA B 1 221 ? 25.578 -19.953 9.031 1 91.5 221 ALA B O 1
ATOM 4940 N N . TYR B 1 222 ? 24.031 -21.5 9.633 1 94.38 222 TYR B N 1
ATOM 4941 C CA . TYR B 1 222 ? 22.969 -20.531 9.859 1 94.38 222 TYR B CA 1
ATOM 4942 C C . TYR B 1 222 ? 23.297 -19.641 11.055 1 94.38 222 TYR B C 1
ATOM 4944 O O . TYR B 1 222 ? 23.812 -20.109 12.062 1 94.38 222 TYR B O 1
ATOM 4952 N N . THR B 1 223 ? 23.047 -18.375 10.93 1 94.94 223 THR B N 1
ATOM 4953 C CA . THR B 1 223 ? 23.141 -17.453 12.07 1 94.94 223 THR B CA 1
ATOM 4954 C C . THR B 1 223 ? 21.953 -17.656 13.008 1 94.94 223 THR B C 1
ATOM 4956 O O . THR B 1 223 ? 20.984 -18.344 12.672 1 94.94 223 THR B O 1
ATOM 4959 N N . THR B 1 224 ? 22.062 -17.141 14.195 1 95.94 224 THR B N 1
ATOM 4960 C CA . THR B 1 224 ? 20.969 -17.25 15.172 1 95.94 224 THR B CA 1
ATOM 4961 C C . THR B 1 224 ? 19.688 -16.641 14.617 1 95.94 224 THR B C 1
ATOM 4963 O O . THR B 1 224 ? 18.609 -17.219 14.766 1 95.94 224 THR B O 1
ATOM 4966 N N . ALA B 1 225 ? 19.812 -15.492 13.992 1 96.62 225 ALA B N 1
ATOM 4967 C CA . ALA B 1 225 ? 18.656 -14.82 13.406 1 96.62 225 ALA B CA 1
ATOM 4968 C C . ALA B 1 225 ? 18.031 -15.68 12.312 1 96.62 225 ALA B C 1
ATOM 4970 O O . ALA B 1 225 ? 16.812 -15.727 12.18 1 96.62 225 ALA B O 1
ATOM 4971 N N . GLN B 1 226 ? 18.828 -16.328 11.531 1 96.5 226 GLN B N 1
ATOM 4972 C CA . GLN B 1 226 ? 18.344 -17.172 10.445 1 96.5 226 GLN B CA 1
ATOM 4973 C C . GLN B 1 226 ? 17.641 -18.406 10.984 1 96.5 226 GLN B C 1
ATOM 4975 O O . GLN B 1 226 ? 16.609 -18.844 10.445 1 96.5 226 GLN B O 1
ATOM 4980 N N . LYS B 1 227 ? 18.172 -19.031 12 1 96.44 227 LYS B N 1
ATOM 4981 C CA . LYS B 1 227 ? 17.516 -20.172 12.633 1 96.44 227 LYS B CA 1
ATOM 4982 C C . LYS B 1 227 ? 16.156 -19.781 13.203 1 96.44 227 LYS B C 1
ATOM 4984 O O . LYS B 1 227 ? 15.18 -20.531 13.055 1 96.44 227 LYS B O 1
ATOM 4989 N N . GLN B 1 228 ? 16.156 -18.656 13.906 1 97.75 228 GLN B N 1
ATOM 4990 C CA . GLN B 1 228 ? 14.891 -18.156 14.461 1 97.75 228 GLN B CA 1
ATOM 4991 C C . GLN B 1 228 ? 13.867 -17.906 13.367 1 97.75 228 GLN B C 1
ATOM 4993 O O . GLN B 1 228 ? 12.68 -18.219 13.531 1 97.75 228 GLN B O 1
ATOM 4998 N N . THR B 1 229 ? 14.32 -17.328 12.273 1 97.19 229 THR B N 1
ATOM 4999 C CA . THR B 1 229 ? 13.445 -17.078 11.133 1 97.19 229 THR B CA 1
ATOM 5000 C C . THR B 1 229 ? 12.883 -18.375 10.586 1 97.19 229 THR B C 1
ATOM 5002 O O . THR B 1 229 ? 11.688 -18.469 10.289 1 97.19 229 THR B O 1
ATOM 5005 N N . LEU B 1 230 ? 13.703 -19.391 10.469 1 95.06 230 LEU B N 1
ATOM 5006 C CA . LEU B 1 230 ? 13.273 -20.703 9.977 1 95.06 230 LEU B CA 1
ATOM 5007 C C . LEU B 1 230 ? 12.219 -21.312 10.906 1 95.06 230 LEU B C 1
ATOM 5009 O O . LEU B 1 230 ? 11.219 -21.859 10.438 1 95.06 230 LEU B O 1
ATOM 5013 N N . TYR B 1 231 ? 12.453 -21.219 12.148 1 96.38 231 TYR B N 1
ATOM 5014 C CA . TYR B 1 231 ? 11.484 -21.734 13.117 1 96.38 231 TYR B CA 1
ATOM 5015 C C . TYR B 1 231 ? 10.148 -21.016 12.984 1 96.38 231 TYR B C 1
ATOM 5017 O O . TYR B 1 231 ? 9.086 -21.641 13.062 1 96.38 231 TYR B O 1
ATOM 5025 N N . LEU B 1 232 ? 10.188 -19.703 12.82 1 96.44 232 LEU B N 1
ATOM 5026 C CA . LEU B 1 232 ? 8.969 -18.922 12.672 1 96.44 232 LEU B CA 1
ATOM 5027 C C . LEU B 1 232 ? 8.227 -19.312 11.398 1 96.44 232 LEU B C 1
ATOM 5029 O O . LEU B 1 232 ? 6.992 -19.359 11.375 1 96.44 232 LEU B O 1
ATOM 5033 N N . MET B 1 233 ? 8.969 -19.516 10.336 1 94.44 233 MET B N 1
ATOM 5034 C CA . MET B 1 233 ? 8.359 -19.922 9.07 1 94.44 233 MET B CA 1
ATOM 5035 C C . MET B 1 233 ? 7.652 -21.266 9.203 1 94.44 233 MET B C 1
ATOM 5037 O O . MET B 1 233 ? 6.52 -21.422 8.734 1 94.44 233 MET B O 1
ATOM 5041 N N . VAL B 1 234 ? 8.273 -22.219 9.828 1 92.56 234 VAL B N 1
ATOM 5042 C CA . VAL B 1 234 ? 7.688 -23.547 10.039 1 92.56 234 VAL B CA 1
ATOM 5043 C C . VAL B 1 234 ? 6.465 -23.422 10.953 1 92.56 234 VAL B C 1
ATOM 5045 O O . VAL B 1 234 ? 5.438 -24.047 10.703 1 92.56 234 VAL B O 1
ATOM 5048 N N . ALA B 1 235 ? 6.609 -22.641 11.984 1 94.56 235 ALA B N 1
ATOM 5049 C CA . ALA B 1 235 ? 5.496 -22.422 12.906 1 94.56 235 ALA B CA 1
ATOM 5050 C C . ALA B 1 235 ? 4.297 -21.812 12.188 1 94.56 235 ALA B C 1
ATOM 5052 O O . ALA B 1 235 ? 3.156 -22.219 12.406 1 94.56 235 ALA B O 1
ATOM 5053 N N . MET B 1 236 ? 4.57 -20.781 11.375 1 92.5 236 MET B N 1
ATOM 5054 C CA . MET B 1 236 ? 3.504 -20.141 10.617 1 92.5 236 MET B CA 1
ATOM 5055 C C . MET B 1 236 ? 2.809 -21.125 9.695 1 92.5 236 MET B C 1
ATOM 5057 O O . MET B 1 236 ? 1.579 -21.188 9.641 1 92.5 236 MET B O 1
ATOM 5061 N N . MET B 1 237 ? 3.568 -21.938 9.016 1 88.94 237 MET B N 1
ATOM 5062 C CA . MET B 1 237 ? 3.02 -22.953 8.125 1 88.94 237 MET B CA 1
ATOM 5063 C C . MET B 1 237 ? 2.168 -23.953 8.906 1 88.94 237 MET B C 1
ATOM 5065 O O . MET B 1 237 ? 1.083 -24.328 8.461 1 88.94 237 MET B O 1
ATOM 5069 N N . ALA B 1 238 ? 2.635 -24.359 10.016 1 90 238 ALA B N 1
ATOM 5070 C CA . ALA B 1 238 ? 1.906 -25.312 10.859 1 90 238 ALA B CA 1
ATOM 5071 C C . ALA B 1 238 ? 0.559 -24.734 11.289 1 90 238 ALA B C 1
ATOM 5073 O O . ALA B 1 238 ? -0.465 -25.422 11.219 1 90 238 ALA B O 1
ATOM 5074 N N . VAL B 1 239 ? 0.539 -23.516 11.688 1 89.31 239 VAL B N 1
ATOM 5075 C CA . VAL B 1 239 ? -0.682 -22.891 12.18 1 89.31 239 VAL B CA 1
ATOM 5076 C C . VAL B 1 239 ? -1.689 -22.766 11.031 1 89.31 239 VAL B C 1
ATOM 5078 O O . VAL B 1 239 ? -2.879 -23.047 11.219 1 89.31 239 VAL B O 1
ATOM 5081 N N . VAL B 1 240 ? -1.235 -22.391 9.867 1 87.06 240 VAL B N 1
ATOM 5082 C CA . VAL B 1 240 ? -2.139 -22.094 8.766 1 87.06 240 VAL B CA 1
ATOM 5083 C C . VAL B 1 240 ? -2.59 -23.391 8.109 1 87.06 240 VAL B C 1
ATOM 5085 O O . VAL B 1 240 ? -3.693 -23.469 7.562 1 87.06 240 VAL B O 1
ATOM 5088 N N . LEU B 1 241 ? -1.769 -24.484 8.156 1 85.5 241 LEU B N 1
ATOM 5089 C CA . LEU B 1 241 ? -2.102 -25.734 7.473 1 85.5 241 LEU B CA 1
ATOM 5090 C C . LEU B 1 241 ? -2.826 -26.688 8.414 1 85.5 241 LEU B C 1
ATOM 5092 O O . LEU B 1 241 ? -3.707 -27.438 7.988 1 85.5 241 LEU B O 1
ATOM 5096 N N . VAL B 1 242 ? -2.439 -26.703 9.656 1 83.38 242 VAL B N 1
ATOM 5097 C CA . VAL B 1 242 ? -2.928 -27.719 10.586 1 83.38 242 VAL B CA 1
ATOM 5098 C C . VAL B 1 242 ? -4.441 -27.594 10.742 1 83.38 242 VAL B C 1
ATOM 5100 O O . VAL B 1 242 ? -5.168 -28.578 10.664 1 83.38 242 VAL B O 1
ATOM 5103 N N . PHE B 1 243 ? -4.879 -26.422 10.844 1 77.12 243 PHE B N 1
ATOM 5104 C CA . PHE B 1 243 ? -6.285 -26.25 11.195 1 77.12 243 PHE B CA 1
ATOM 5105 C C . PHE B 1 243 ? -7.184 -26.5 9.992 1 77.12 243 PHE B C 1
ATOM 5107 O O . PHE B 1 243 ? -8.172 -27.234 10.086 1 77.12 243 PHE B O 1
ATOM 5114 N N . PRO B 1 244 ? -6.828 -25.969 8.875 1 74.56 244 PRO B N 1
ATOM 5115 C CA . PRO B 1 244 ? -7.652 -26.312 7.711 1 74.56 244 PRO B CA 1
ATOM 5116 C C . PRO B 1 244 ? -7.59 -27.797 7.367 1 74.56 244 PRO B C 1
ATOM 5118 O O . PRO B 1 244 ? -8.594 -28.375 6.941 1 74.56 244 PRO B O 1
ATOM 5121 N N . LEU B 1 245 ? -6.465 -28.375 7.582 1 76.81 245 LEU B N 1
ATOM 5122 C CA . LEU B 1 245 ? -6.32 -29.797 7.305 1 76.81 245 LEU B CA 1
ATOM 5123 C C . LEU B 1 245 ? -7.07 -30.641 8.336 1 76.81 245 LEU B C 1
ATOM 5125 O O . LEU B 1 245 ? -7.676 -31.656 8 1 76.81 245 LEU B O 1
ATOM 5129 N N . LEU B 1 246 ? -7.027 -30.172 9.555 1 77.69 246 LEU B N 1
ATOM 5130 C CA . LEU B 1 246 ? -7.762 -30.859 10.602 1 77.69 246 LEU B CA 1
ATOM 5131 C C . LEU B 1 246 ? -9.266 -30.766 10.367 1 77.69 246 LEU B C 1
ATOM 5133 O O . LEU B 1 246 ? -10.008 -31.703 10.648 1 77.69 246 LEU B O 1
ATOM 5137 N N . LYS B 1 247 ? -9.719 -29.656 9.891 1 76.81 247 LYS B N 1
ATOM 5138 C CA . LYS B 1 247 ? -11.133 -29.469 9.57 1 76.81 247 LYS B CA 1
ATOM 5139 C C . LYS B 1 247 ? -11.578 -30.453 8.492 1 76.81 247 LYS B C 1
ATOM 5141 O O . LYS B 1 247 ? -12.703 -30.969 8.531 1 76.81 247 LYS B O 1
ATOM 5146 N N . LEU B 1 248 ? -10.656 -30.797 7.586 1 71.31 248 LEU B N 1
ATOM 5147 C CA . LEU B 1 248 ? -10.961 -31.734 6.516 1 71.31 248 LEU B CA 1
ATOM 5148 C C . LEU B 1 248 ? -10.961 -33.156 7.035 1 71.31 248 LEU B C 1
ATOM 5150 O O . LEU B 1 248 ? -11.773 -34 6.605 1 71.31 248 LEU B O 1
ATOM 5154 N N . LEU B 1 249 ? -10.156 -33.438 8.07 1 77.88 249 LEU B N 1
ATOM 5155 C CA . LEU B 1 249 ? -9.984 -34.781 8.578 1 77.88 249 LEU B CA 1
ATOM 5156 C C . LEU B 1 249 ? -11.047 -35.125 9.625 1 77.88 249 LEU B C 1
ATOM 5158 O O . LEU B 1 249 ? -11.508 -36.25 9.719 1 77.88 249 LEU B O 1
ATOM 5162 N N . ILE B 1 250 ? -11.352 -34.094 10.562 1 81.62 250 ILE B N 1
ATOM 5163 C CA . ILE B 1 250 ? -12.328 -34.281 11.633 1 81.62 250 ILE B CA 1
ATOM 5164 C C . ILE B 1 250 ? -13.414 -33.219 11.555 1 81.62 250 ILE B C 1
ATOM 5166 O O . ILE B 1 250 ? -13.477 -32.312 12.406 1 81.62 250 ILE B O 1
ATOM 5170 N N . PRO B 1 251 ? -14.25 -33.281 10.617 1 73.75 251 PRO B N 1
ATOM 5171 C CA . PRO B 1 251 ? -15.242 -32.219 10.406 1 73.75 251 PRO B CA 1
ATOM 5172 C C . PRO B 1 251 ? -16.219 -32.094 11.562 1 73.75 251 PRO B C 1
ATOM 5174 O O . PRO B 1 251 ? -16.797 -31.047 11.773 1 73.75 251 PRO B O 1
ATOM 5177 N N . GLY B 1 252 ? -16.312 -33 12.453 1 76.31 252 GLY B N 1
ATOM 5178 C CA . GLY B 1 252 ? -17.359 -33 13.469 1 76.31 252 GLY B CA 1
ATOM 5179 C C . GLY B 1 252 ? -16.922 -32.312 14.766 1 76.31 252 GLY B C 1
ATOM 5180 O O . GLY B 1 252 ? -17.75 -32.062 15.641 1 76.31 252 GLY B O 1
ATOM 5181 N N . ASN B 1 253 ? -15.758 -31.969 14.93 1 80.56 253 ASN B N 1
ATOM 5182 C CA . ASN B 1 253 ? -15.289 -31.375 16.188 1 80.56 253 ASN B CA 1
ATOM 5183 C C . ASN B 1 253 ? -15.555 -29.875 16.219 1 80.56 253 ASN B C 1
ATOM 5185 O O . ASN B 1 253 ? -15.031 -29.125 15.398 1 80.56 253 ASN B O 1
ATOM 5189 N N . ALA B 1 254 ? -16.328 -29.406 17.172 1 79.25 254 ALA B N 1
ATOM 5190 C CA . ALA B 1 254 ? -16.812 -28.031 17.281 1 79.25 254 ALA B CA 1
ATOM 5191 C C . ALA B 1 254 ? -15.656 -27.062 17.531 1 79.25 254 ALA B C 1
ATOM 5193 O O . ALA B 1 254 ? -15.641 -25.953 16.984 1 79.25 254 ALA B O 1
ATOM 5194 N N . VAL B 1 255 ? -14.734 -27.5 18.344 1 80.25 255 VAL B N 1
ATOM 5195 C CA . VAL B 1 255 ? -13.609 -26.641 18.703 1 80.25 255 VAL B CA 1
ATOM 5196 C C . VAL B 1 255 ? -12.727 -26.391 17.484 1 80.25 255 VAL B C 1
ATOM 5198 O O . VAL B 1 255 ? -12.312 -25.266 17.234 1 80.25 255 VAL B O 1
ATOM 5201 N N . ILE B 1 256 ? -12.531 -27.453 16.734 1 80.5 256 ILE B N 1
ATOM 5202 C CA . ILE B 1 256 ? -11.711 -27.344 15.531 1 80.5 256 ILE B CA 1
ATOM 5203 C C . ILE B 1 256 ? -12.398 -26.453 14.508 1 80.5 256 ILE B C 1
ATOM 5205 O O . ILE B 1 256 ? -11.75 -25.625 13.859 1 80.5 256 ILE B O 1
ATOM 5209 N N . LYS B 1 257 ? -13.609 -26.547 14.445 1 79.12 257 LYS B N 1
ATOM 5210 C CA . LYS B 1 257 ? -14.383 -25.75 13.508 1 79.12 257 LYS B CA 1
ATOM 5211 C C . LYS B 1 257 ? -14.359 -24.266 13.898 1 79.12 257 LYS B C 1
ATOM 5213 O O . LYS B 1 257 ? -14.242 -23.391 13.031 1 79.12 257 LYS B O 1
ATOM 5218 N N . LEU B 1 258 ? -14.43 -24.062 15.164 1 80.25 258 LEU B N 1
ATOM 5219 C CA . LEU B 1 258 ? -14.43 -22.688 15.656 1 80.25 258 LEU B CA 1
ATOM 5220 C C . LEU B 1 258 ? -13.078 -22.031 15.406 1 80.25 258 LEU B C 1
ATOM 5222 O O . LEU B 1 258 ? -13.016 -20.906 14.906 1 80.25 258 LEU B O 1
ATOM 5226 N N . VAL B 1 259 ? -12.078 -22.734 15.695 1 81.38 259 VAL B N 1
ATOM 5227 C CA . VAL B 1 259 ? -10.734 -22.188 15.562 1 81.38 259 VAL B CA 1
ATOM 5228 C C . VAL B 1 259 ? -10.375 -22.062 14.078 1 81.38 259 VAL B C 1
ATOM 5230 O O . VAL B 1 259 ? -9.789 -21.062 13.656 1 81.38 259 VAL B O 1
ATOM 5233 N N . ALA B 1 260 ? -10.734 -23.016 13.367 1 78.88 260 ALA B N 1
ATOM 5234 C CA . ALA B 1 260 ? -10.469 -23 11.93 1 78.88 260 ALA B CA 1
ATOM 5235 C C . ALA B 1 260 ? -11.195 -21.844 11.25 1 78.88 260 ALA B C 1
ATOM 5237 O O . ALA B 1 260 ? -10.688 -21.281 10.281 1 78.88 260 ALA B O 1
ATOM 5238 N N . GLY B 1 261 ? -12.305 -21.516 11.797 1 81.88 261 GLY B N 1
ATOM 5239 C CA . GLY B 1 261 ? -13.086 -20.422 11.227 1 81.88 261 GLY B CA 1
ATOM 5240 C C . GLY B 1 261 ? -12.523 -19.047 11.531 1 81.88 261 GLY B C 1
ATOM 5241 O O . GLY B 1 261 ? -12.852 -18.078 10.852 1 81.88 261 GLY B O 1
ATOM 5242 N N . LYS B 1 262 ? -11.594 -19.031 12.477 1 87.81 262 LYS B N 1
ATOM 5243 C CA . LYS B 1 262 ? -11.023 -17.75 12.883 1 87.81 262 LYS B CA 1
ATOM 5244 C C . LYS B 1 262 ? -9.602 -17.594 12.367 1 87.81 262 LYS B C 1
ATOM 5246 O O . LYS B 1 262 ? -9 -16.531 12.484 1 87.81 262 LYS B O 1
ATOM 5251 N N . ILE B 1 263 ? -9.188 -18.641 11.742 1 88 263 ILE B N 1
ATOM 5252 C CA . ILE B 1 263 ? -7.824 -18.594 11.219 1 88 263 ILE B CA 1
ATOM 5253 C C . ILE B 1 263 ? -7.832 -18.031 9.797 1 88 263 ILE B C 1
ATOM 5255 O O . ILE B 1 263 ? -8.547 -18.547 8.93 1 88 263 ILE B O 1
ATOM 5259 N N . ASP B 1 264 ? -7.211 -16.984 9.656 1 91.94 264 ASP B N 1
ATOM 5260 C CA . ASP B 1 264 ? -7.012 -16.328 8.359 1 91.94 264 ASP B CA 1
ATOM 5261 C C . ASP B 1 264 ? -5.523 -16.219 8.031 1 91.94 264 ASP B C 1
ATOM 5263 O O . ASP B 1 264 ? -4.738 -15.734 8.859 1 91.94 264 ASP B O 1
ATOM 5267 N N . VAL B 1 265 ? -5.223 -16.656 6.852 1 90.31 265 VAL B N 1
ATOM 5268 C CA . VAL B 1 265 ? -3.82 -16.703 6.453 1 90.31 265 VAL B CA 1
ATOM 5269 C C . VAL B 1 265 ? -3.189 -15.32 6.59 1 90.31 265 VAL B C 1
ATOM 5271 O O . VAL B 1 265 ? -2.064 -15.188 7.078 1 90.31 265 VAL B O 1
ATOM 5274 N N . GLY B 1 266 ? -3.865 -14.312 6.137 1 94.5 266 GLY B N 1
ATOM 5275 C CA . GLY B 1 266 ? -3.346 -12.953 6.199 1 94.5 266 GLY B CA 1
ATOM 5276 C C . GLY B 1 266 ? -3.158 -12.453 7.617 1 94.5 266 GLY B C 1
ATOM 5277 O O . GLY B 1 266 ? -2.104 -11.914 7.957 1 94.5 266 GLY B O 1
ATOM 5278 N N . LEU B 1 267 ? -4.137 -12.617 8.469 1 96.94 267 LEU B N 1
ATOM 5279 C CA . LEU B 1 267 ? -4.082 -12.133 9.852 1 96.94 267 LEU B CA 1
ATOM 5280 C C . LEU B 1 267 ? -3.018 -12.891 10.641 1 96.94 267 LEU B C 1
ATOM 5282 O O . LEU B 1 267 ? -2.277 -12.289 11.422 1 96.94 267 LEU B O 1
ATOM 5286 N N . VAL B 1 268 ? -2.943 -14.18 10.445 1 95.69 268 VAL B N 1
ATOM 5287 C CA . VAL B 1 268 ? -1.927 -14.977 11.117 1 95.69 268 VAL B CA 1
ATOM 5288 C C . VAL B 1 268 ? -0.537 -14.547 10.656 1 95.69 268 VAL B C 1
ATOM 5290 O O . VAL B 1 268 ? 0.375 -14.391 11.469 1 95.69 268 VAL B O 1
ATOM 5293 N N . ALA B 1 269 ? -0.412 -14.414 9.344 1 95.75 269 ALA B N 1
ATOM 5294 C CA . ALA B 1 269 ? 0.87 -13.961 8.805 1 95.75 269 ALA B CA 1
ATOM 5295 C C . ALA B 1 269 ? 1.278 -12.625 9.414 1 95.75 269 ALA B C 1
ATOM 5297 O O . ALA B 1 269 ? 2.459 -12.383 9.672 1 95.75 269 ALA B O 1
ATOM 5298 N N . PHE B 1 270 ? 0.342 -11.766 9.617 1 97.69 270 PHE B N 1
ATOM 5299 C CA . PHE B 1 270 ? 0.62 -10.453 10.188 1 97.69 270 PHE B CA 1
ATOM 5300 C C . PHE B 1 270 ? 1.139 -10.578 11.609 1 97.69 270 PHE B C 1
ATOM 5302 O O . PHE B 1 270 ? 2.061 -9.867 12.008 1 97.69 270 PHE B O 1
ATOM 5309 N N . VAL B 1 271 ? 0.549 -11.43 12.438 1 98.06 271 VAL B N 1
ATOM 5310 C CA . VAL B 1 271 ? 0.998 -11.68 13.805 1 98.06 271 VAL B CA 1
ATOM 5311 C C . VAL B 1 271 ? 2.453 -12.141 13.789 1 98.06 271 VAL B C 1
ATOM 5313 O O . VAL B 1 271 ? 3.275 -11.648 14.562 1 98.06 271 VAL B O 1
ATOM 5316 N N . PHE B 1 272 ? 2.721 -13.023 12.906 1 97.81 272 PHE B N 1
ATOM 5317 C CA . PHE B 1 272 ? 4.074 -13.562 12.844 1 97.81 272 PHE B CA 1
ATOM 5318 C C . PHE B 1 272 ? 5.055 -12.508 12.352 1 97.81 272 PHE B C 1
ATOM 5320 O O . PHE B 1 272 ? 6.219 -12.492 12.758 1 97.81 272 PHE B O 1
ATOM 5327 N N . ALA B 1 273 ? 4.613 -11.664 11.445 1 97.88 273 ALA B N 1
ATOM 5328 C CA . ALA B 1 273 ? 5.465 -10.555 11.016 1 97.88 273 ALA B CA 1
ATOM 5329 C C . ALA B 1 273 ? 5.84 -9.664 12.195 1 97.88 273 ALA B C 1
ATOM 5331 O O . ALA B 1 273 ? 6.992 -9.25 12.328 1 97.88 273 ALA B O 1
ATOM 5332 N N . VAL B 1 274 ? 4.895 -9.367 13.062 1 98.5 274 VAL B N 1
ATOM 5333 C CA . VAL B 1 274 ? 5.137 -8.531 14.234 1 98.5 274 VAL B CA 1
ATOM 5334 C C . VAL B 1 274 ? 6.094 -9.242 15.188 1 98.5 274 VAL B C 1
ATOM 5336 O O . VAL B 1 274 ? 7.008 -8.617 15.734 1 98.5 274 VAL B O 1
ATOM 5339 N N . ILE B 1 275 ? 5.91 -10.539 15.375 1 98.56 275 ILE B N 1
ATOM 5340 C CA . ILE B 1 275 ? 6.805 -11.32 16.219 1 98.56 275 ILE B CA 1
ATOM 5341 C C . ILE B 1 275 ? 8.227 -11.242 15.68 1 98.56 275 ILE B C 1
ATOM 5343 O O . ILE B 1 275 ? 9.18 -11.031 16.438 1 98.56 275 ILE B O 1
ATOM 5347 N N . ALA B 1 276 ? 8.352 -11.398 14.391 1 98.38 276 ALA B N 1
ATOM 5348 C CA . ALA B 1 276 ? 9.672 -11.344 13.766 1 98.38 276 ALA B CA 1
ATOM 5349 C C . ALA B 1 276 ? 10.32 -9.977 13.984 1 98.38 276 ALA B C 1
ATOM 5351 O O . ALA B 1 276 ? 11.531 -9.891 14.227 1 98.38 276 ALA B O 1
ATOM 5352 N N . LEU B 1 277 ? 9.562 -8.922 13.867 1 98.25 277 LEU B N 1
ATOM 5353 C CA . LEU B 1 277 ? 10.078 -7.574 14.062 1 98.25 277 LEU B CA 1
ATOM 5354 C C . LEU B 1 277 ? 10.484 -7.355 15.516 1 98.25 277 LEU B C 1
ATOM 5356 O O . LEU B 1 277 ? 11.5 -6.711 15.797 1 98.25 277 LEU B O 1
ATOM 5360 N N . LEU B 1 278 ? 9.688 -7.836 16.438 1 98.06 278 LEU B N 1
ATOM 5361 C CA . LEU B 1 278 ? 10.008 -7.727 17.859 1 98.06 278 LEU B CA 1
ATOM 5362 C C . LEU B 1 278 ? 11.312 -8.445 18.172 1 98.06 278 LEU B C 1
ATOM 5364 O O . LEU B 1 278 ? 12.062 -8.023 19.062 1 98.06 278 LEU B O 1
ATOM 5368 N N . MET B 1 279 ? 11.547 -9.508 17.422 1 98.06 279 MET B N 1
ATOM 5369 C CA . MET B 1 279 ? 12.773 -10.281 17.594 1 98.06 279 MET B CA 1
ATOM 5370 C C . MET B 1 279 ? 13.938 -9.641 16.844 1 98.06 279 MET B C 1
ATOM 5372 O O . MET B 1 279 ? 15.055 -10.156 16.859 1 98.06 279 MET B O 1
ATOM 5376 N N . LYS B 1 280 ? 13.688 -8.523 16.094 1 97.44 280 LYS B N 1
ATOM 5377 C CA . LYS B 1 280 ? 14.688 -7.758 15.359 1 97.44 280 LYS B CA 1
ATOM 5378 C C . LYS B 1 280 ? 15.375 -8.617 14.305 1 97.44 280 LYS B C 1
ATOM 5380 O O . LYS B 1 280 ? 16.594 -8.586 14.172 1 97.44 280 LYS B O 1
ATOM 5385 N N . LEU B 1 281 ? 14.539 -9.344 13.602 1 97.88 281 LEU B N 1
ATOM 5386 C CA . LEU B 1 281 ? 15.086 -10.289 12.633 1 97.88 281 LEU B CA 1
ATOM 5387 C C . LEU B 1 281 ? 15.344 -9.594 11.289 1 97.88 281 LEU B C 1
ATOM 5389 O O . LEU B 1 281 ? 16.047 -10.133 10.438 1 97.88 281 LEU B O 1
ATOM 5393 N N . ALA B 1 282 ? 14.719 -8.508 11.055 1 97.06 282 ALA B N 1
ATOM 5394 C CA . ALA B 1 282 ? 14.922 -7.68 9.867 1 97.06 282 ALA B CA 1
ATOM 5395 C C . ALA B 1 282 ? 14.453 -6.25 10.117 1 97.06 282 ALA B C 1
ATOM 5397 O O . ALA B 1 282 ? 13.57 -6.016 10.938 1 97.06 282 ALA B O 1
ATOM 5398 N N . PRO B 1 283 ? 15.109 -5.301 9.422 1 96.88 283 PRO B N 1
ATOM 5399 C CA . PRO B 1 283 ? 14.617 -3.928 9.547 1 96.88 283 PRO B CA 1
ATOM 5400 C C . PRO B 1 283 ? 13.234 -3.742 8.93 1 96.88 283 PRO B C 1
ATOM 5402 O O . PRO B 1 283 ? 12.984 -4.211 7.816 1 96.88 283 PRO B O 1
ATOM 5405 N N . GLN B 1 284 ? 12.367 -3.021 9.602 1 96.81 284 GLN B N 1
ATOM 5406 C CA . GLN B 1 284 ? 10.992 -2.789 9.172 1 96.81 284 GLN B CA 1
ATOM 5407 C C . GLN B 1 284 ? 10.953 -2.092 7.812 1 96.81 284 GLN B C 1
ATOM 5409 O O . GLN B 1 284 ? 10.156 -2.455 6.941 1 96.81 284 GLN B O 1
ATOM 5414 N N . LYS B 1 285 ? 11.734 -1.078 7.637 1 94.94 285 LYS B N 1
ATOM 5415 C CA . LYS B 1 285 ? 11.758 -0.3 6.402 1 94.94 285 LYS B CA 1
ATOM 5416 C C . LYS B 1 285 ? 12.047 -1.189 5.195 1 94.94 285 LYS B C 1
ATOM 5418 O O . LYS B 1 285 ? 11.43 -1.033 4.141 1 94.94 285 LYS B O 1
ATOM 5423 N N . GLU B 1 286 ? 12.891 -2.129 5.391 1 95.56 286 GLU B N 1
ATOM 5424 C CA . GLU B 1 286 ? 13.289 -3.012 4.301 1 95.56 286 GLU B CA 1
ATOM 5425 C C . GLU B 1 286 ? 12.164 -3.984 3.941 1 95.56 286 GLU B C 1
ATOM 5427 O O . GLU B 1 286 ? 11.906 -4.23 2.762 1 95.56 286 GLU B O 1
ATOM 5432 N N . ILE B 1 287 ? 11.539 -4.562 4.934 1 96.19 287 ILE B N 1
ATOM 5433 C CA . ILE B 1 287 ? 10.523 -5.562 4.637 1 96.19 287 ILE B CA 1
ATOM 5434 C C . ILE B 1 287 ? 9.305 -4.895 3.996 1 96.19 287 ILE B C 1
ATOM 5436 O O . ILE B 1 287 ? 8.648 -5.484 3.137 1 96.19 287 ILE B O 1
ATOM 5440 N N . ILE B 1 288 ? 8.969 -3.643 4.348 1 96.5 288 ILE B N 1
ATOM 5441 C CA . ILE B 1 288 ? 7.863 -2.91 3.732 1 96.5 288 ILE B CA 1
ATOM 5442 C C . ILE B 1 288 ? 8.219 -2.557 2.291 1 96.5 288 ILE B C 1
ATOM 5444 O O . ILE B 1 288 ? 7.379 -2.656 1.395 1 96.5 288 ILE B O 1
ATOM 5448 N N . ALA B 1 289 ? 9.484 -2.197 2.098 1 93.81 289 ALA B N 1
ATOM 5449 C CA . ALA B 1 289 ? 9.945 -1.814 0.765 1 93.81 289 ALA B CA 1
ATOM 5450 C C . ALA B 1 289 ? 9.867 -2.994 -0.201 1 93.81 289 ALA B C 1
ATOM 5452 O O . ALA B 1 289 ? 9.68 -2.807 -1.405 1 93.81 289 ALA B O 1
ATOM 5453 N N . ARG B 1 290 ? 9.891 -4.18 0.304 1 91.88 290 ARG B N 1
ATOM 5454 C CA . ARG B 1 290 ? 9.938 -5.379 -0.526 1 91.88 290 ARG B CA 1
ATOM 5455 C C . ARG B 1 290 ? 8.531 -5.883 -0.841 1 91.88 290 ARG B C 1
ATOM 5457 O O . ARG B 1 290 ? 8.367 -6.809 -1.637 1 91.88 290 ARG B O 1
ATOM 5464 N N . VAL B 1 291 ? 7.52 -5.305 -0.267 1 94.94 291 VAL B N 1
ATOM 5465 C CA . VAL B 1 291 ? 6.145 -5.648 -0.615 1 94.94 291 VAL B CA 1
ATOM 5466 C C . VAL B 1 291 ? 5.891 -5.328 -2.086 1 94.94 291 VAL B C 1
ATOM 5468 O O . VAL B 1 291 ? 6.32 -4.289 -2.586 1 94.94 291 VAL B O 1
ATOM 5471 N N . PRO B 1 292 ? 5.27 -6.246 -2.834 1 92.94 292 PRO B N 1
ATOM 5472 C CA . PRO B 1 292 ? 5.023 -5.996 -4.258 1 92.94 292 PRO B CA 1
ATOM 5473 C C . PRO B 1 292 ? 3.902 -4.992 -4.496 1 92.94 292 PRO B C 1
ATOM 5475 O O . PRO B 1 292 ? 2.863 -5.344 -5.059 1 92.94 292 PRO B O 1
ATOM 5478 N N . TRP B 1 293 ? 4.156 -3.748 -4.23 1 95 293 TRP B N 1
ATOM 5479 C CA . TRP B 1 293 ? 3.168 -2.678 -4.305 1 95 293 TRP B CA 1
ATOM 5480 C C . TRP B 1 293 ? 2.656 -2.504 -5.73 1 95 293 TRP B C 1
ATOM 5482 O O . TRP B 1 293 ? 1.47 -2.24 -5.941 1 95 293 TRP B O 1
ATOM 5492 N N . ASN B 1 294 ? 3.555 -2.658 -6.727 1 93.62 294 ASN B N 1
ATOM 5493 C CA . ASN B 1 294 ? 3.152 -2.543 -8.125 1 93.62 294 ASN B CA 1
ATOM 5494 C C . ASN B 1 294 ? 2.109 -3.592 -8.492 1 93.62 294 ASN B C 1
ATOM 5496 O O . ASN B 1 294 ? 1.137 -3.289 -9.188 1 93.62 294 ASN B O 1
ATOM 5500 N N . THR B 1 295 ? 2.338 -4.777 -8.039 1 90.62 295 THR B N 1
ATOM 5501 C CA . THR B 1 295 ? 1.411 -5.875 -8.297 1 90.62 295 THR B CA 1
ATOM 5502 C C . THR B 1 295 ? 0.078 -5.629 -7.594 1 90.62 295 THR B C 1
ATOM 5504 O O . THR B 1 295 ? -0.985 -5.859 -8.172 1 90.62 295 THR B O 1
ATOM 5507 N N . ILE B 1 296 ? 0.131 -5.156 -6.367 1 95.31 296 ILE B N 1
ATOM 5508 C CA . ILE B 1 296 ? -1.072 -4.883 -5.59 1 95.31 296 ILE B CA 1
ATOM 5509 C C . ILE B 1 296 ? -1.921 -3.834 -6.301 1 95.31 296 ILE B C 1
ATOM 5511 O O . ILE B 1 296 ? -3.137 -3.996 -6.438 1 95.31 296 ILE B O 1
ATOM 5515 N N . LEU B 1 297 ? -1.289 -2.773 -6.797 1 96.94 297 LEU B N 1
ATOM 5516 C CA . LEU B 1 297 ? -1.998 -1.711 -7.504 1 96.94 297 LEU B CA 1
ATOM 5517 C C . LEU B 1 297 ? -2.6 -2.23 -8.805 1 96.94 297 LEU B C 1
ATOM 5519 O O . LEU B 1 297 ? -3.693 -1.82 -9.195 1 96.94 297 LEU B O 1
ATOM 5523 N N . MET B 1 298 ? -1.874 -3.117 -9.453 1 94.19 298 MET B N 1
ATOM 5524 C CA . MET B 1 298 ? -2.367 -3.709 -10.695 1 94.19 298 MET B CA 1
ATOM 5525 C C . MET B 1 298 ? -3.615 -4.547 -10.438 1 94.19 298 MET B C 1
ATOM 5527 O O . MET B 1 298 ? -4.621 -4.402 -11.133 1 94.19 298 MET B O 1
ATOM 5531 N N . ILE B 1 299 ? -3.559 -5.391 -9.438 1 92.75 299 ILE B N 1
ATOM 5532 C CA . ILE B 1 299 ? -4.668 -6.262 -9.07 1 92.75 299 ILE B CA 1
ATOM 5533 C C . ILE B 1 299 ? -5.867 -5.418 -8.641 1 92.75 299 ILE B C 1
ATOM 5535 O O . ILE B 1 299 ? -7 -5.691 -9.039 1 92.75 299 ILE B O 1
ATOM 5539 N N . ALA B 1 300 ? -5.609 -4.418 -7.855 1 96.19 300 ALA B N 1
ATOM 5540 C CA . ALA B 1 300 ? -6.672 -3.557 -7.344 1 96.19 300 ALA B CA 1
ATOM 5541 C C . ALA B 1 300 ? -7.355 -2.803 -8.484 1 96.19 300 ALA B C 1
ATOM 5543 O O . ALA B 1 300 ? -8.586 -2.729 -8.531 1 96.19 300 ALA B O 1
ATOM 5544 N N . GLY B 1 301 ? -6.598 -2.215 -9.406 1 97 301 GLY B N 1
ATOM 5545 C CA . GLY B 1 301 ? -7.172 -1.513 -10.547 1 97 301 GLY B CA 1
ATOM 5546 C C . GLY B 1 301 ? -7.988 -2.414 -11.453 1 97 301 GLY B C 1
ATOM 5547 O O . GLY B 1 301 ? -9.117 -2.08 -11.812 1 97 301 GLY B O 1
ATOM 5548 N N . ALA B 1 302 ? -7.398 -3.564 -11.781 1 94.62 302 ALA B N 1
ATOM 5549 C CA . ALA B 1 302 ? -8.133 -4.531 -12.602 1 94.62 302 ALA B CA 1
ATOM 5550 C C . ALA B 1 302 ? -9.414 -4.977 -11.898 1 94.62 302 ALA B C 1
ATOM 5552 O O . ALA B 1 302 ? -10.461 -5.113 -12.539 1 94.62 302 ALA B O 1
ATOM 5553 N N . GLY B 1 303 ? -9.273 -5.176 -10.617 1 93.81 303 GLY B N 1
ATOM 5554 C CA . GLY B 1 303 ? -10.43 -5.559 -9.836 1 93.81 303 GLY B CA 1
ATOM 5555 C C . GLY B 1 303 ? -11.547 -4.535 -9.875 1 93.81 303 GLY B C 1
ATOM 5556 O O . GLY B 1 303 ? -12.727 -4.895 -9.984 1 93.81 303 GLY B O 1
ATOM 5557 N N . MET B 1 304 ? -11.219 -3.275 -9.781 1 96.94 304 MET B N 1
ATOM 5558 C CA . MET B 1 304 ? -12.219 -2.211 -9.82 1 96.94 304 MET B CA 1
ATOM 5559 C C . MET B 1 304 ? -12.945 -2.195 -11.164 1 96.94 304 MET B C 1
ATOM 5561 O O . MET B 1 304 ? -14.172 -2.07 -11.203 1 96.94 304 MET B O 1
ATOM 5565 N N . LEU B 1 305 ? -12.211 -2.287 -12.281 1 96.69 305 LEU B N 1
ATOM 5566 C CA . LEU B 1 305 ? -12.836 -2.271 -13.602 1 96.69 305 LEU B CA 1
ATOM 5567 C C . LEU B 1 305 ? -13.711 -3.504 -13.797 1 96.69 305 LEU B C 1
ATOM 5569 O O . LEU B 1 305 ? -14.789 -3.416 -14.391 1 96.69 305 LEU B O 1
ATOM 5573 N N . ILE B 1 306 ? -13.297 -4.633 -13.32 1 93.81 306 ILE B N 1
ATOM 5574 C CA . ILE B 1 306 ? -14.062 -5.867 -13.445 1 93.81 306 ILE B CA 1
ATOM 5575 C C . ILE B 1 306 ? -15.336 -5.766 -12.609 1 93.81 306 ILE B C 1
ATOM 5577 O O . ILE B 1 306 ? -16.391 -6.254 -13.016 1 93.81 306 ILE B O 1
ATOM 5581 N N . ALA B 1 307 ? -15.18 -5.184 -11.383 1 95.19 307 ALA B N 1
ATOM 5582 C CA . ALA B 1 307 ? -16.375 -4.98 -10.562 1 95.19 307 ALA B CA 1
ATOM 5583 C C . ALA B 1 307 ? -17.391 -4.117 -11.281 1 95.19 307 ALA B C 1
ATOM 5585 O O . ALA B 1 307 ? -18.609 -4.344 -11.164 1 95.19 307 ALA B O 1
ATOM 5586 N N . VAL B 1 308 ? -16.953 -3.125 -12.016 1 96.81 308 VAL B N 1
ATOM 5587 C CA . VAL B 1 308 ? -17.828 -2.303 -12.844 1 96.81 308 VAL B CA 1
ATOM 5588 C C . VAL B 1 308 ? -18.484 -3.166 -13.914 1 96.81 308 VAL B C 1
ATOM 5590 O O . VAL B 1 308 ? -19.688 -3.027 -14.18 1 96.81 308 VAL B O 1
ATOM 5593 N N . ALA B 1 309 ? -17.75 -4.043 -14.5 1 95.25 309 ALA B N 1
ATOM 5594 C CA . ALA B 1 309 ? -18.281 -4.949 -15.508 1 95.25 309 ALA B CA 1
ATOM 5595 C C . ALA B 1 309 ? -19.344 -5.871 -14.922 1 95.25 309 ALA B C 1
ATOM 5597 O O . ALA B 1 309 ? -20.359 -6.16 -15.57 1 95.25 309 ALA B O 1
ATOM 5598 N N . VAL B 1 310 ? -19.109 -6.316 -13.734 1 92.75 310 VAL B N 1
ATOM 5599 C CA . VAL B 1 310 ? -20.078 -7.168 -13.039 1 92.75 310 VAL B CA 1
ATOM 5600 C C . VAL B 1 310 ? -21.359 -6.391 -12.773 1 92.75 310 VAL B C 1
ATOM 5602 O O . VAL B 1 310 ? -22.453 -6.883 -13.039 1 92.75 310 VAL B O 1
ATOM 5605 N N . GLU B 1 311 ? -21.172 -5.191 -12.289 1 94.44 311 GLU B N 1
ATOM 5606 C CA . GLU B 1 311 ? -22.312 -4.34 -12 1 94.44 311 GLU B CA 1
ATOM 5607 C C . GLU B 1 311 ? -23.125 -4.047 -13.266 1 94.44 311 GLU B C 1
ATOM 5609 O O . GLU B 1 311 ? -24.344 -3.91 -13.211 1 94.44 311 GLU B O 1
ATOM 5614 N N . ALA B 1 312 ? -22.453 -4.023 -14.367 1 95.69 312 ALA B N 1
ATOM 5615 C CA . ALA B 1 312 ? -23.094 -3.713 -15.641 1 95.69 312 ALA B CA 1
ATOM 5616 C C . ALA B 1 312 ? -23.719 -4.957 -16.266 1 95.69 312 ALA B C 1
ATOM 5618 O O . ALA B 1 312 ? -24.406 -4.875 -17.281 1 95.69 312 ALA B O 1
ATOM 5619 N N . GLY B 1 313 ? -23.422 -6.137 -15.711 1 93.19 313 GLY B N 1
ATOM 5620 C CA . GLY B 1 313 ? -23.938 -7.383 -16.25 1 93.19 313 GLY B CA 1
ATOM 5621 C C . GLY B 1 313 ? -23.109 -7.945 -17.375 1 93.19 313 GLY B C 1
ATOM 5622 O O . GLY B 1 313 ? -23.5 -8.938 -18 1 93.19 313 GLY B O 1
ATOM 5623 N N . THR B 1 314 ? -22.062 -7.367 -17.594 1 93 314 THR B N 1
ATOM 5624 C CA . THR B 1 314 ? -21.203 -7.742 -18.703 1 93 314 THR B CA 1
ATOM 5625 C C . THR B 1 314 ? -20.609 -9.133 -18.5 1 93 314 THR B C 1
ATOM 5627 O O . THR B 1 314 ? -20.516 -9.922 -19.438 1 93 314 THR B O 1
ATOM 5630 N N . ILE B 1 315 ? -20.219 -9.492 -17.359 1 91 315 ILE B N 1
ATOM 5631 C CA . ILE B 1 315 ? -19.578 -10.773 -17.047 1 91 315 ILE B CA 1
ATOM 5632 C C . ILE B 1 315 ? -20.578 -11.914 -17.281 1 91 315 ILE B C 1
ATOM 5634 O O . ILE B 1 315 ? -20.219 -12.938 -17.859 1 91 315 ILE B O 1
ATOM 5638 N N . ASP B 1 316 ? -21.781 -11.648 -16.844 1 90.5 316 ASP B N 1
ATOM 5639 C CA . ASP B 1 316 ? -22.828 -12.641 -17.062 1 90.5 316 ASP B CA 1
ATOM 5640 C C . ASP B 1 316 ? -23.109 -12.836 -18.562 1 90.5 316 ASP B C 1
ATOM 5642 O O . ASP B 1 316 ? -23.266 -13.969 -19.016 1 90.5 316 ASP B O 1
ATOM 5646 N N . LEU B 1 317 ? -23.109 -11.773 -19.203 1 90.62 317 LEU B N 1
ATOM 5647 C CA . LEU B 1 317 ? -23.359 -11.82 -20.641 1 90.62 317 LEU B CA 1
ATOM 5648 C C . LEU B 1 317 ? -22.266 -12.594 -21.359 1 90.62 317 LEU B C 1
ATOM 5650 O O . LEU B 1 317 ? -22.547 -13.422 -22.234 1 90.62 317 LEU B O 1
ATOM 5654 N N . LEU B 1 318 ? -21.109 -12.32 -20.984 1 88.88 318 LEU B N 1
ATOM 5655 C CA . LEU B 1 318 ? -19.969 -12.977 -21.625 1 88.88 318 LEU B CA 1
ATOM 5656 C C . LEU B 1 318 ? -19.938 -14.461 -21.281 1 88.88 318 LEU B C 1
ATOM 5658 O O . LEU B 1 318 ? -19.672 -15.297 -22.156 1 88.88 318 LEU B O 1
ATOM 5662 N N . SER B 1 319 ? -20.094 -14.758 -20.047 1 89.06 319 SER B N 1
ATOM 5663 C CA . SER B 1 319 ? -20.094 -16.156 -19.625 1 89.06 319 SER B CA 1
ATOM 5664 C C . SER B 1 319 ? -21.172 -16.953 -20.344 1 89.06 319 SER B C 1
ATOM 5666 O O . SER B 1 319 ? -20.922 -18.062 -20.812 1 89.06 319 SER B O 1
ATOM 5668 N N . ASN B 1 320 ? -22.328 -16.375 -20.484 1 89.25 320 ASN B N 1
ATOM 5669 C CA . ASN B 1 320 ? -23.422 -17.031 -21.203 1 89.25 320 ASN B CA 1
ATOM 5670 C C . ASN B 1 320 ? -23.125 -17.188 -22.688 1 89.25 320 ASN B C 1
ATOM 5672 O O . ASN B 1 320 ? -23.469 -18.203 -23.281 1 89.25 320 ASN B O 1
ATOM 5676 N N . TRP B 1 321 ? -22.578 -16.172 -23.172 1 90.06 321 TRP B N 1
ATOM 5677 C CA . TRP B 1 321 ? -22.25 -16.234 -24.594 1 90.06 321 TRP B CA 1
ATOM 5678 C C . TRP B 1 321 ? -21.234 -17.328 -24.875 1 90.06 321 TRP B C 1
ATOM 5680 O O . TRP B 1 321 ? -21.375 -18.094 -25.844 1 90.06 321 TRP B O 1
ATOM 5690 N N . ILE B 1 322 ? -20.234 -17.469 -24.109 1 89.75 322 ILE B N 1
ATOM 5691 C CA . ILE B 1 322 ? -19.219 -18.5 -24.281 1 89.75 322 ILE B CA 1
ATOM 5692 C C . ILE B 1 322 ? -19.844 -19.875 -24.094 1 89.75 322 ILE B C 1
ATOM 5694 O O . ILE B 1 322 ? -19.609 -20.781 -24.875 1 89.75 322 ILE B O 1
ATOM 5698 N N . GLY B 1 323 ? -20.625 -20 -23.062 1 86.44 323 GLY B N 1
ATOM 5699 C CA . GLY B 1 323 ? -21.281 -21.266 -22.797 1 86.44 323 GLY B CA 1
ATOM 5700 C C . GLY B 1 323 ? -22.172 -21.734 -23.922 1 86.44 323 GLY B C 1
ATOM 5701 O O . GLY B 1 323 ? -22.312 -22.938 -24.156 1 86.44 323 GLY B O 1
ATOM 5702 N N . SER B 1 324 ? -22.672 -20.781 -24.656 1 89.81 324 SER B N 1
ATOM 5703 C CA . SER B 1 324 ? -23.625 -21.125 -25.688 1 89.81 324 SER B CA 1
ATOM 5704 C C . SER B 1 324 ? -22.938 -21.266 -27.047 1 89.81 324 SER B C 1
ATOM 5706 O O . SER B 1 324 ? -23.438 -21.953 -27.938 1 89.81 324 SER B O 1
ATOM 5708 N N . ASN B 1 325 ? -21.766 -20.641 -27.188 1 90.94 325 ASN B N 1
ATOM 5709 C CA . ASN B 1 325 ? -21.203 -20.562 -28.516 1 90.94 325 ASN B CA 1
ATOM 5710 C C . ASN B 1 325 ? -19.906 -21.344 -28.641 1 90.94 325 ASN B C 1
ATOM 5712 O O . ASN B 1 325 ? -19.453 -21.625 -29.75 1 90.94 325 ASN B O 1
ATOM 5716 N N . VAL B 1 326 ? -19.359 -21.719 -27.562 1 90.25 326 VAL B N 1
ATOM 5717 C CA . VAL B 1 326 ? -18.125 -22.484 -27.578 1 90.25 326 VAL B CA 1
ATOM 5718 C C . VAL B 1 326 ? -18.406 -23.906 -27.094 1 90.25 326 VAL B C 1
ATOM 5720 O O . VAL B 1 326 ? -19.016 -24.109 -26.047 1 90.25 326 VAL B O 1
ATOM 5723 N N . PRO B 1 327 ? -17.969 -24.859 -27.984 1 91.44 327 PRO B N 1
ATOM 5724 C CA . PRO B 1 327 ? -18.125 -26.234 -27.5 1 91.44 327 PRO B CA 1
ATOM 5725 C C . PRO B 1 327 ? -17.516 -26.438 -26.125 1 91.44 327 PRO B C 1
ATOM 5727 O O . PRO B 1 327 ? -16.375 -26.031 -25.875 1 91.44 327 PRO B O 1
ATOM 5730 N N . THR B 1 328 ? -18.266 -27.078 -25.25 1 89.94 328 THR B N 1
ATOM 5731 C CA . THR B 1 328 ? -17.922 -27.219 -23.844 1 89.94 328 THR B CA 1
ATOM 5732 C C . THR B 1 328 ? -16.516 -27.766 -23.672 1 89.94 328 THR B C 1
ATOM 5734 O O . THR B 1 328 ? -15.766 -27.328 -22.797 1 89.94 328 THR B O 1
ATOM 5737 N N . PHE B 1 329 ? -16.109 -28.688 -24.5 1 87.5 329 PHE B N 1
ATOM 5738 C CA . PHE B 1 329 ? -14.836 -29.375 -24.344 1 87.5 329 PHE B CA 1
ATOM 5739 C C . PHE B 1 329 ? -13.68 -28.453 -24.719 1 87.5 329 PHE B C 1
ATOM 5741 O O . PHE B 1 329 ? -12.531 -28.688 -24.344 1 87.5 329 PHE B O 1
ATOM 5748 N N . LEU B 1 330 ? -13.945 -27.281 -25.391 1 91.81 330 LEU B N 1
ATOM 5749 C CA . LEU B 1 330 ? -12.906 -26.359 -25.859 1 91.81 330 LEU B CA 1
ATOM 5750 C C . LEU B 1 330 ? -12.711 -25.219 -24.859 1 91.81 330 LEU B C 1
ATOM 5752 O O . LEU B 1 330 ? -11.727 -24.484 -24.938 1 91.81 330 LEU B O 1
ATOM 5756 N N . VAL B 1 331 ? -13.625 -25.141 -23.906 1 93.12 331 VAL B N 1
ATOM 5757 C CA . VAL B 1 331 ? -13.609 -23.984 -23.016 1 93.12 331 VAL B CA 1
ATOM 5758 C C . VAL B 1 331 ? -12.328 -23.984 -22.188 1 93.12 331 VAL B C 1
ATOM 5760 O O . VAL B 1 331 ? -11.617 -22.984 -22.125 1 93.12 331 VAL B O 1
ATOM 5763 N N . PRO B 1 332 ? -11.945 -25.109 -21.562 1 93.19 332 PRO B N 1
ATOM 5764 C CA . PRO B 1 332 ? -10.703 -25.109 -20.797 1 93.19 332 PRO B CA 1
ATOM 5765 C C . PRO B 1 332 ? -9.477 -24.797 -21.641 1 93.19 332 PRO B C 1
ATOM 5767 O O . PRO B 1 332 ? -8.578 -24.078 -21.203 1 93.19 332 PRO B O 1
ATOM 5770 N N . ILE B 1 333 ? -9.43 -25.234 -22.844 1 93.25 333 ILE B N 1
ATOM 5771 C CA . ILE B 1 333 ? -8.305 -25.016 -23.75 1 93.25 333 ILE B CA 1
ATOM 5772 C C . ILE B 1 333 ? -8.273 -23.531 -24.156 1 93.25 333 ILE B C 1
ATOM 5774 O O . ILE B 1 333 ? -7.191 -22.953 -24.297 1 93.25 333 ILE B O 1
ATOM 5778 N N . ALA B 1 334 ? -9.438 -23.078 -24.422 1 93.88 334 ALA B N 1
ATOM 5779 C CA . ALA B 1 334 ? -9.516 -21.672 -24.766 1 93.88 334 ALA B CA 1
ATOM 5780 C C . ALA B 1 334 ? -8.969 -20.797 -23.641 1 93.88 334 ALA B C 1
ATOM 5782 O O . ALA B 1 334 ? -8.219 -19.844 -23.875 1 93.88 334 ALA B O 1
ATOM 5783 N N . PHE B 1 335 ? -9.336 -21.125 -22.406 1 94.88 335 PHE B N 1
ATOM 5784 C CA . PHE B 1 335 ? -8.852 -20.375 -21.25 1 94.88 335 PHE B CA 1
ATOM 5785 C C . PHE B 1 335 ? -7.34 -20.531 -21.109 1 94.88 335 PHE B C 1
ATOM 5787 O O . PHE B 1 335 ? -6.648 -19.562 -20.766 1 94.88 335 PHE B O 1
ATOM 5794 N N . SER B 1 336 ? -6.828 -21.672 -21.391 1 95.38 336 SER B N 1
ATOM 5795 C CA . SER B 1 336 ? -5.395 -21.922 -21.344 1 95.38 336 SER B CA 1
ATOM 5796 C C . SER B 1 336 ? -4.652 -21.094 -22.391 1 95.38 336 SER B C 1
ATOM 5798 O O . SER B 1 336 ? -3.686 -20.406 -22.062 1 95.38 336 SER B O 1
ATOM 5800 N N . LEU B 1 337 ? -5.102 -21.094 -23.594 1 94.88 337 LEU B N 1
ATOM 5801 C CA . LEU B 1 337 ? -4.43 -20.422 -24.688 1 94.88 337 LEU B CA 1
ATOM 5802 C C . LEU B 1 337 ? -4.559 -18.906 -24.562 1 94.88 337 LEU B C 1
ATOM 5804 O O . LEU B 1 337 ? -3.598 -18.172 -24.812 1 94.88 337 LEU B O 1
ATOM 5808 N N . VAL B 1 338 ? -5.746 -18.469 -24.203 1 93.31 338 VAL B N 1
ATOM 5809 C CA . VAL B 1 338 ? -5.941 -17.047 -24 1 93.31 338 VAL B CA 1
ATOM 5810 C C . VAL B 1 338 ? -5.062 -16.562 -22.859 1 93.31 338 VAL B C 1
ATOM 5812 O O . VAL B 1 338 ? -4.441 -15.492 -22.938 1 93.31 338 VAL B O 1
ATOM 5815 N N . GLY B 1 339 ? -5.035 -17.359 -21.797 1 94.75 339 GLY B N 1
ATOM 5816 C CA . GLY B 1 339 ? -4.152 -17.031 -20.688 1 94.75 339 GLY B CA 1
ATOM 5817 C C . GLY B 1 339 ? -2.693 -16.938 -21.094 1 94.75 339 GLY B C 1
ATOM 5818 O O . GLY B 1 339 ? -1.997 -15.992 -20.719 1 94.75 339 GLY B O 1
ATOM 5819 N N . ALA B 1 340 ? -2.27 -17.859 -21.906 1 95.12 340 ALA B N 1
ATOM 5820 C CA . ALA B 1 340 ? -0.881 -17.891 -22.359 1 95.12 340 ALA B CA 1
ATOM 5821 C C . ALA B 1 340 ? -0.553 -16.656 -23.203 1 95.12 340 ALA B C 1
ATOM 5823 O O . ALA B 1 340 ? 0.491 -16.031 -23.016 1 95.12 340 ALA B O 1
ATOM 5824 N N . VAL B 1 341 ? -1.4 -16.297 -24.062 1 91.12 341 VAL B N 1
ATOM 5825 C CA . VAL B 1 341 ? -1.175 -15.172 -24.969 1 91.12 341 VAL B CA 1
ATOM 5826 C C . VAL B 1 341 ? -1.182 -13.859 -24.172 1 91.12 341 VAL B C 1
ATOM 5828 O O . VAL B 1 341 ? -0.307 -13.008 -24.375 1 91.12 341 VAL B O 1
ATOM 5831 N N . MET B 1 342 ? -2.152 -13.75 -23.328 1 89.44 342 MET B N 1
ATOM 5832 C CA . MET B 1 342 ? -2.24 -12.531 -22.516 1 89.44 342 MET B CA 1
ATOM 5833 C C . MET B 1 342 ? -1.022 -12.391 -21.609 1 89.44 342 MET B C 1
ATOM 5835 O O . MET B 1 342 ? -0.483 -11.297 -21.453 1 89.44 342 MET B O 1
ATOM 5839 N N . SER B 1 343 ? -0.639 -13.492 -21.047 1 91.31 343 SER B N 1
ATOM 5840 C CA . SER B 1 343 ? 0.458 -13.477 -20.094 1 91.31 343 SER B CA 1
ATOM 5841 C C . SER B 1 343 ? 1.79 -13.195 -20.766 1 91.31 343 SER B C 1
ATOM 5843 O O . SER B 1 343 ? 2.74 -12.742 -20.125 1 91.31 343 SER B O 1
ATOM 5845 N N . PHE B 1 344 ? 1.786 -13.445 -22.062 1 83.94 344 PHE B N 1
ATOM 5846 C CA . PHE B 1 344 ? 2.979 -13.164 -22.859 1 83.94 344 PHE B CA 1
ATOM 5847 C C . PHE B 1 344 ? 3.332 -11.68 -22.781 1 83.94 344 PHE B C 1
ATOM 5849 O O . PHE B 1 344 ? 4.508 -11.32 -22.797 1 83.94 344 PHE B O 1
ATOM 5856 N N . PHE B 1 345 ? 2.301 -10.828 -22.609 1 79 345 PHE B N 1
ATOM 5857 C CA . PHE B 1 345 ? 2.506 -9.391 -22.672 1 79 345 PHE B CA 1
ATOM 5858 C C . PHE B 1 345 ? 2.113 -8.719 -21.359 1 79 345 PHE B C 1
ATOM 5860 O O . PHE B 1 345 ? 2.184 -7.496 -21.234 1 79 345 PHE B O 1
ATOM 5867 N N . SER B 1 346 ? 1.639 -9.492 -20.484 1 85 346 SER B N 1
ATOM 5868 C CA . SER B 1 346 ? 1.144 -8.914 -19.25 1 85 346 SER B CA 1
ATOM 5869 C C . SER B 1 346 ? 1.396 -9.844 -18.062 1 85 346 SER B C 1
ATOM 5871 O O . SER B 1 346 ? 2.045 -10.883 -18.219 1 85 346 SER B O 1
ATOM 5873 N N . SER B 1 347 ? 0.892 -9.5 -16.953 1 89.12 347 SER B N 1
ATOM 5874 C CA . SER B 1 347 ? 1.089 -10.25 -15.719 1 89.12 347 SER B CA 1
ATOM 5875 C C . SER B 1 347 ? -0.03 -11.266 -15.5 1 89.12 347 SER B C 1
ATOM 5877 O O . SER B 1 347 ? -1.207 -10.945 -15.688 1 89.12 347 SER B O 1
ATOM 5879 N N . THR B 1 348 ? 0.388 -12.492 -15.18 1 93.06 348 THR B N 1
ATOM 5880 C CA . THR B 1 348 ? -0.581 -13.531 -14.859 1 93.06 348 THR B CA 1
ATOM 5881 C C . THR B 1 348 ? -1.456 -13.109 -13.68 1 93.06 348 THR B C 1
ATOM 5883 O O . THR B 1 348 ? -2.686 -13.156 -13.766 1 93.06 348 THR B O 1
ATOM 5886 N N . THR B 1 349 ? -0.863 -12.633 -12.648 1 92.38 349 THR B N 1
ATOM 5887 C CA . THR B 1 349 ? -1.578 -12.312 -11.422 1 92.38 349 THR B CA 1
ATOM 5888 C C . THR B 1 349 ? -2.25 -10.945 -11.531 1 92.38 349 THR B C 1
ATOM 5890 O O . THR B 1 349 ? -3.301 -10.719 -10.93 1 92.38 349 THR B O 1
ATOM 5893 N N . GLY B 1 350 ? -1.701 -10.117 -12.266 1 90.88 350 GLY B N 1
ATOM 5894 C CA . GLY B 1 350 ? -2.178 -8.742 -12.273 1 90.88 350 GLY B CA 1
ATOM 5895 C C . GLY B 1 350 ? -3.223 -8.484 -13.344 1 90.88 350 GLY B C 1
ATOM 5896 O O . GLY B 1 350 ? -4.027 -7.555 -13.219 1 90.88 350 GLY B O 1
ATOM 5897 N N . VAL B 1 351 ? -3.188 -9.32 -14.383 1 91.31 351 VAL B N 1
ATOM 5898 C CA . VAL B 1 351 ? -4.059 -8.984 -15.508 1 91.31 351 VAL B CA 1
ATOM 5899 C C . VAL B 1 351 ? -4.867 -10.211 -15.922 1 91.31 351 VAL B C 1
ATOM 5901 O O . VAL B 1 351 ? -6.102 -10.18 -15.922 1 91.31 351 VAL B O 1
ATOM 5904 N N . VAL B 1 352 ? -4.242 -11.281 -16.141 1 94.12 352 VAL B N 1
ATOM 5905 C CA . VAL B 1 352 ? -4.891 -12.445 -16.75 1 94.12 352 VAL B CA 1
ATOM 5906 C C . VAL B 1 352 ? -5.949 -12.992 -15.789 1 94.12 352 VAL B C 1
ATOM 5908 O O . VAL B 1 352 ? -7.117 -13.141 -16.156 1 94.12 352 VAL B O 1
ATOM 5911 N N . CYS B 1 353 ? -5.559 -13.227 -14.562 1 96.38 353 CYS B N 1
ATOM 5912 C CA . CYS B 1 353 ? -6.465 -13.875 -13.609 1 96.38 353 CYS B CA 1
ATOM 5913 C C . CYS B 1 353 ? -7.582 -12.922 -13.195 1 96.38 353 CYS B C 1
ATOM 5915 O O . CYS B 1 353 ? -8.75 -13.32 -13.148 1 96.38 353 CYS B O 1
ATOM 5917 N N . PRO B 1 354 ? -7.277 -11.711 -12.938 1 93.81 354 PRO B N 1
ATOM 5918 C CA . PRO B 1 354 ? -8.383 -10.789 -12.648 1 93.81 354 PRO B CA 1
ATOM 5919 C C . PRO B 1 354 ? -9.383 -10.688 -13.797 1 93.81 354 PRO B C 1
ATOM 5921 O O . PRO B 1 354 ? -10.578 -10.484 -13.57 1 93.81 354 PRO B O 1
ATOM 5924 N N . ALA B 1 355 ? -8.938 -10.883 -15.039 1 92 355 ALA B N 1
ATOM 5925 C CA . ALA B 1 355 ? -9.789 -10.742 -16.203 1 92 355 ALA B CA 1
ATOM 5926 C C . ALA B 1 355 ? -10.609 -12.008 -16.453 1 92 355 ALA B C 1
ATOM 5928 O O . ALA B 1 355 ? -11.789 -11.938 -16.797 1 92 355 ALA B O 1
ATOM 5929 N N . LEU B 1 356 ? -10.047 -13.156 -16.234 1 95.38 356 LEU B N 1
ATOM 5930 C CA . LEU B 1 356 ? -10.68 -14.398 -16.688 1 95.38 356 LEU B CA 1
ATOM 5931 C C . LEU B 1 356 ? -11.391 -15.102 -15.531 1 95.38 356 LEU B C 1
ATOM 5933 O O . LEU B 1 356 ? -12.406 -15.773 -15.734 1 95.38 356 LEU B O 1
ATOM 5937 N N . PHE B 1 357 ? -10.906 -14.961 -14.258 1 96.81 357 PHE B N 1
ATOM 5938 C CA . PHE B 1 357 ? -11.453 -15.68 -13.117 1 96.81 357 PHE B CA 1
ATOM 5939 C C . PHE B 1 357 ? -12.922 -15.336 -12.906 1 96.81 357 PHE B C 1
ATOM 5941 O O . PHE B 1 357 ? -13.734 -16.219 -12.633 1 96.81 357 PHE B O 1
ATOM 5948 N N . PRO B 1 358 ? -13.336 -14.102 -13.086 1 94.69 358 PRO B N 1
ATOM 5949 C CA . PRO B 1 358 ? -14.727 -13.734 -12.828 1 94.69 358 PRO B CA 1
ATOM 5950 C C . PRO B 1 358 ? -15.711 -14.438 -13.773 1 94.69 358 PRO B C 1
ATOM 5952 O O . PRO B 1 358 ? -16.906 -14.516 -13.477 1 94.69 358 PRO B O 1
ATOM 5955 N N . LEU B 1 359 ? -15.289 -14.969 -14.867 1 94.56 359 LEU B N 1
ATOM 5956 C CA . LEU B 1 359 ? -16.141 -15.648 -15.836 1 94.56 359 LEU B CA 1
ATOM 5957 C C . LEU B 1 359 ? -16.406 -17.094 -15.414 1 94.56 359 LEU B C 1
ATOM 5959 O O . LEU B 1 359 ? -17.359 -17.719 -15.883 1 94.56 359 LEU B O 1
ATOM 5963 N N . ILE B 1 360 ? -15.602 -17.594 -14.57 1 96 360 ILE B N 1
ATOM 5964 C CA . ILE B 1 360 ? -15.492 -19.047 -14.367 1 96 360 ILE B CA 1
ATOM 5965 C C . ILE B 1 360 ? -16.703 -19.547 -13.578 1 96 360 ILE B C 1
ATOM 5967 O O . ILE B 1 360 ? -17.297 -20.562 -13.914 1 96 360 ILE B O 1
ATOM 5971 N N . PRO B 1 361 ? -17.125 -18.828 -12.516 1 95.19 361 PRO B N 1
ATOM 5972 C CA . PRO B 1 361 ? -18.297 -19.328 -11.797 1 95.19 361 PRO B CA 1
ATOM 5973 C C . PRO B 1 361 ? -19.531 -19.469 -12.695 1 95.19 361 PRO B C 1
ATOM 5975 O O . PRO B 1 361 ? -20.188 -20.5 -12.695 1 95.19 361 PRO B O 1
ATOM 5978 N N . GLY B 1 362 ? -19.812 -18.469 -13.453 1 92.31 362 GLY B N 1
ATOM 5979 C CA . GLY B 1 362 ? -20.938 -18.531 -14.367 1 92.31 362 GLY B CA 1
ATOM 5980 C C . GLY B 1 362 ? -20.781 -19.594 -15.43 1 92.31 362 GLY B C 1
ATOM 5981 O O . GLY B 1 362 ? -21.75 -20.297 -15.758 1 92.31 362 GLY B O 1
ATOM 5982 N N . LEU B 1 363 ? -19.656 -19.734 -15.961 1 93.88 363 LEU B N 1
ATOM 5983 C CA . LEU B 1 363 ? -19.375 -20.734 -17 1 93.88 363 LEU B CA 1
ATOM 5984 C C . LEU B 1 363 ? -19.531 -22.141 -16.453 1 93.88 363 LEU B C 1
ATOM 5986 O O . LEU B 1 363 ? -20.031 -23.031 -17.141 1 93.88 363 LEU B O 1
ATOM 5990 N N . SER B 1 364 ? -18.938 -22.312 -15.266 1 93.38 364 SER B N 1
ATOM 5991 C CA . SER B 1 364 ? -19.078 -23.609 -14.625 1 93.38 364 SER B CA 1
ATOM 5992 C C . SER B 1 364 ? -20.531 -23.984 -14.43 1 93.38 364 SER B C 1
ATOM 5994 O O . SER B 1 364 ? -20.938 -25.125 -14.648 1 93.38 364 SER B O 1
ATOM 5996 N N . ALA B 1 365 ? -21.344 -23.031 -14.062 1 91.56 365 ALA B N 1
ATOM 5997 C CA . ALA B 1 365 ? -22.766 -23.266 -13.805 1 91.56 365 ALA B CA 1
ATOM 5998 C C . ALA B 1 365 ? -23.516 -23.578 -15.094 1 91.56 365 ALA B C 1
ATOM 6000 O O . ALA B 1 365 ? -24.391 -24.438 -15.117 1 91.56 365 ALA B O 1
ATOM 6001 N N . THR B 1 366 ? -23.156 -22.953 -16.156 1 88.62 366 THR B N 1
ATOM 6002 C CA . THR B 1 366 ? -23.922 -23.047 -17.406 1 88.62 366 THR B CA 1
ATOM 6003 C C . THR B 1 366 ? -23.453 -24.266 -18.219 1 88.62 366 THR B C 1
ATOM 6005 O O . THR B 1 366 ? -24.25 -24.891 -18.906 1 88.62 366 THR B O 1
ATOM 6008 N N . THR B 1 367 ? -22.203 -24.578 -18.172 1 90.44 367 THR B N 1
ATOM 6009 C CA . THR B 1 367 ? -21.656 -25.625 -19.016 1 90.44 367 THR B CA 1
ATOM 6010 C C . THR B 1 367 ? -21.562 -26.953 -18.266 1 90.44 367 THR B C 1
ATOM 6012 O O . THR B 1 367 ? -21.438 -28.016 -18.875 1 90.44 367 THR B O 1
ATOM 6015 N N . GLY B 1 368 ? -21.438 -26.859 -16.953 1 88.88 368 GLY B N 1
ATOM 6016 C CA . GLY B 1 368 ? -21.266 -28.047 -16.141 1 88.88 368 GLY B CA 1
ATOM 6017 C C . GLY B 1 368 ? -19.812 -28.422 -15.93 1 88.88 368 GLY B C 1
ATOM 6018 O O . GLY B 1 368 ? -19.5 -29.375 -15.211 1 88.88 368 GLY B O 1
ATOM 6019 N N . LEU B 1 369 ? -18.969 -27.672 -16.5 1 91.5 369 LEU B N 1
ATOM 6020 C CA . LEU B 1 369 ? -17.547 -27.906 -16.297 1 91.5 369 LEU B CA 1
ATOM 6021 C C . LEU B 1 369 ? -17.141 -27.594 -14.859 1 91.5 369 LEU B C 1
ATOM 6023 O O . LEU B 1 369 ? -17.672 -26.641 -14.25 1 91.5 369 LEU B O 1
ATOM 6027 N N . GLY B 1 370 ? -16.203 -28.375 -14.305 1 91.94 370 GLY B N 1
ATOM 6028 C CA . GLY B 1 370 ? -15.711 -28.094 -12.969 1 91.94 370 GLY B CA 1
ATOM 6029 C C . GLY B 1 370 ? -14.961 -26.781 -12.883 1 91.94 370 GLY B C 1
ATOM 6030 O O . GLY B 1 370 ? -14.102 -26.484 -13.711 1 91.94 370 GLY B O 1
ATOM 6031 N N . ALA B 1 371 ? -15.297 -25.969 -11.93 1 94 371 ALA B N 1
ATOM 6032 C CA . ALA B 1 371 ? -14.641 -24.688 -11.727 1 94 371 ALA B CA 1
ATOM 6033 C C . ALA B 1 371 ? -13.148 -24.875 -11.469 1 94 371 ALA B C 1
ATOM 6035 O O . ALA B 1 371 ? -12.32 -24.078 -11.938 1 94 371 ALA B O 1
ATOM 6036 N N . VAL B 1 372 ? -12.781 -25.906 -10.75 1 93.56 372 VAL B N 1
ATOM 6037 C CA . VAL B 1 372 ? -11.398 -26.203 -10.398 1 93.56 372 VAL B CA 1
ATOM 6038 C C . VAL B 1 372 ? -10.57 -26.375 -11.68 1 93.56 372 VAL B C 1
ATOM 6040 O O . VAL B 1 372 ? -9.469 -25.844 -11.781 1 93.56 372 VAL B O 1
ATOM 6043 N N . ASN B 1 373 ? -11.164 -27.062 -12.578 1 93.5 373 ASN B N 1
ATOM 6044 C CA . ASN B 1 373 ? -10.477 -27.297 -13.852 1 93.5 373 ASN B CA 1
ATOM 6045 C C . ASN B 1 373 ? -10.266 -26 -14.625 1 93.5 373 ASN B C 1
ATOM 6047 O O . ASN B 1 373 ? -9.195 -25.781 -15.195 1 93.5 373 ASN B O 1
ATOM 6051 N N . LEU B 1 374 ? -11.273 -25.203 -14.625 1 94.75 374 LEU B N 1
ATOM 6052 C CA . LEU B 1 374 ? -11.195 -23.953 -15.383 1 94.75 374 LEU B CA 1
ATOM 6053 C C . LEU B 1 374 ? -10.172 -23.016 -14.773 1 94.75 374 LEU B C 1
ATOM 6055 O O . LEU B 1 374 ? -9.391 -22.375 -15.492 1 94.75 374 LEU B O 1
ATOM 6059 N N . PHE B 1 375 ? -10.148 -22.891 -13.453 1 96.69 375 PHE B N 1
ATOM 6060 C CA . PHE B 1 375 ? -9.148 -22.078 -12.773 1 96.69 375 PHE B CA 1
ATOM 6061 C C . PHE B 1 375 ? -7.742 -22.594 -13.062 1 96.69 375 PHE B C 1
ATOM 6063 O O . PHE B 1 375 ? -6.84 -21.812 -13.375 1 96.69 375 PHE B O 1
ATOM 6070 N N . THR B 1 376 ? -7.586 -23.891 -13 1 95.62 376 THR B N 1
ATOM 6071 C CA . THR B 1 376 ? -6.289 -24.531 -13.188 1 95.62 376 THR B CA 1
ATOM 6072 C C . THR B 1 376 ? -5.781 -24.328 -14.609 1 95.62 376 THR B C 1
ATOM 6074 O O . THR B 1 376 ? -4.625 -23.953 -14.82 1 95.62 376 THR B O 1
ATOM 6077 N N . CYS B 1 377 ? -6.645 -24.547 -15.586 1 95.88 377 CYS B N 1
ATOM 6078 C CA . CYS B 1 377 ? -6.262 -24.391 -16.984 1 95.88 377 CYS B CA 1
ATOM 6079 C C . CYS B 1 377 ? -5.863 -22.938 -17.281 1 95.88 377 CYS B C 1
ATOM 6081 O O . CYS B 1 377 ? -4.941 -22.688 -18.062 1 95.88 377 CYS B O 1
ATOM 6083 N N . THR B 1 378 ? -6.559 -22.047 -16.656 1 96.81 378 THR B N 1
ATOM 6084 C CA . THR B 1 378 ? -6.242 -20.625 -16.844 1 96.81 378 THR B CA 1
ATOM 6085 C C . THR B 1 378 ? -4.855 -20.312 -16.297 1 96.81 378 THR B C 1
ATOM 6087 O O . THR B 1 378 ? -4.039 -19.688 -16.969 1 96.81 378 THR B O 1
ATOM 6090 N N . VAL B 1 379 ? -4.562 -20.75 -15.078 1 97.56 379 VAL B N 1
ATOM 6091 C CA . VAL B 1 379 ? -3.311 -20.422 -14.398 1 97.56 379 VAL B CA 1
ATOM 6092 C C . VAL B 1 379 ? -2.15 -21.125 -15.102 1 97.56 379 VAL B C 1
ATOM 6094 O O . VAL B 1 379 ? -1.125 -20.5 -15.391 1 97.56 379 VAL B O 1
ATOM 6097 N N . LEU B 1 380 ? -2.326 -22.391 -15.406 1 97.19 380 LEU B N 1
ATOM 6098 C CA . LEU B 1 380 ? -1.258 -23.141 -16.062 1 97.19 380 LEU B CA 1
ATOM 6099 C C . LEU B 1 380 ? -0.995 -22.609 -17.469 1 97.19 380 LEU B C 1
ATOM 6101 O O . LEU B 1 380 ? 0.156 -22.547 -17.906 1 97.19 380 LEU B O 1
ATOM 6105 N N . GLY B 1 381 ? -2.033 -22.281 -18.141 1 96.81 381 GLY B N 1
ATOM 6106 C CA . GLY B 1 381 ? -1.863 -21.656 -19.438 1 96.81 381 GLY B CA 1
ATOM 6107 C C . GLY B 1 381 ? -1.1 -20.344 -19.359 1 96.81 381 GLY B C 1
ATOM 6108 O O . GLY B 1 381 ? -0.135 -20.141 -20.109 1 96.81 381 GLY B O 1
ATOM 6109 N N . ALA B 1 382 ? -1.521 -19.531 -18.469 1 96.56 382 ALA B N 1
ATOM 6110 C CA . ALA B 1 382 ? -0.877 -18.234 -18.297 1 96.56 382 ALA B CA 1
ATOM 6111 C C . ALA B 1 382 ? 0.579 -18.391 -17.859 1 96.56 382 ALA B C 1
ATOM 6113 O O . ALA B 1 382 ? 1.461 -17.688 -18.359 1 96.56 382 ALA B O 1
ATOM 6114 N N . GLN B 1 383 ? 0.832 -19.281 -16.984 1 96.62 383 GLN B N 1
ATOM 6115 C CA . GLN B 1 383 ? 2.17 -19.484 -16.438 1 96.62 383 GLN B CA 1
ATOM 6116 C C . GLN B 1 383 ? 3.088 -20.156 -17.453 1 96.62 383 GLN B C 1
ATOM 6118 O O . GLN B 1 383 ? 4.312 -20.078 -17.344 1 96.62 383 GLN B O 1
ATOM 6123 N N . SER B 1 384 ? 2.52 -20.781 -18.453 1 96.06 384 SER B N 1
ATOM 6124 C CA . SER B 1 384 ? 3.312 -21.469 -19.469 1 96.06 384 SER B CA 1
ATOM 6125 C C . SER B 1 384 ? 4.094 -20.484 -20.328 1 96.06 384 SER B C 1
ATOM 6127 O O . SER B 1 384 ? 5.113 -20.828 -20.922 1 96.06 384 SER B O 1
ATOM 6129 N N . SER B 1 385 ? 3.646 -19.25 -20.391 1 94.31 385 SER B N 1
ATOM 6130 C CA . SER B 1 385 ? 4.348 -18.266 -21.203 1 94.31 385 SER B CA 1
ATOM 6131 C C . SER B 1 385 ? 5.25 -17.391 -20.344 1 94.31 385 SER B C 1
ATOM 6133 O O . SER B 1 385 ? 5.91 -16.484 -20.844 1 94.31 385 SER B O 1
ATOM 6135 N N . ALA B 1 386 ? 5.355 -17.688 -19.078 1 91.12 386 ALA B N 1
ATOM 6136 C CA . ALA B 1 386 ? 6.086 -16.844 -18.125 1 91.12 386 ALA B CA 1
ATOM 6137 C C . ALA B 1 386 ? 7.59 -16.953 -18.344 1 91.12 386 ALA B C 1
ATOM 6139 O O . ALA B 1 386 ? 8.359 -16.109 -17.875 1 91.12 386 ALA B O 1
ATOM 6140 N N . ILE B 1 387 ? 8.062 -17.922 -19.078 1 91.38 387 ILE B N 1
ATOM 6141 C CA . ILE B 1 387 ? 9.484 -18.125 -19.328 1 91.38 387 ILE B CA 1
ATOM 6142 C C . ILE B 1 387 ? 9.945 -17.266 -20.484 1 91.38 387 ILE B C 1
ATOM 6144 O O . ILE B 1 387 ? 11.148 -17.141 -20.75 1 91.38 387 ILE B O 1
ATOM 6148 N N . SER B 1 388 ? 9.023 -16.531 -21.062 1 90.81 388 SER B N 1
ATOM 6149 C CA . SER B 1 388 ? 9.344 -15.648 -22.172 1 90.81 388 SER B CA 1
ATOM 6150 C C . SER B 1 388 ? 10.352 -14.578 -21.766 1 90.81 388 SER B C 1
ATOM 6152 O O . SER B 1 388 ? 10.328 -14.094 -20.641 1 90.81 388 SER B O 1
ATOM 6154 N N . PRO B 1 389 ? 11.305 -14.227 -22.734 1 90.25 389 PRO B N 1
ATOM 6155 C CA . PRO B 1 389 ? 12.281 -13.188 -22.406 1 90.25 389 PRO B CA 1
ATOM 6156 C C . PRO B 1 389 ? 11.641 -11.82 -22.203 1 90.25 389 PRO B C 1
ATOM 6158 O O . PRO B 1 389 ? 12.289 -10.898 -21.688 1 90.25 389 PRO B O 1
ATOM 6161 N N . PHE B 1 390 ? 10.391 -11.75 -22.578 1 83.69 390 PHE B N 1
ATOM 6162 C CA . PHE B 1 390 ? 9.688 -10.477 -22.438 1 83.69 390 PHE B CA 1
ATOM 6163 C C . PHE B 1 390 ? 9 -10.391 -21.078 1 83.69 390 PHE B C 1
ATOM 6165 O O . PHE B 1 390 ? 8.523 -9.32 -20.688 1 83.69 390 PHE B O 1
ATOM 6172 N N . SER B 1 391 ? 8.969 -11.5 -20.406 1 85.62 391 SER B N 1
ATOM 6173 C CA . SER B 1 391 ? 8.398 -11.508 -19.062 1 85.62 391 SER B CA 1
ATOM 6174 C C . SER B 1 391 ? 9.438 -11.086 -18.031 1 85.62 391 SER B C 1
ATOM 6176 O O . SER B 1 391 ? 10.641 -11.109 -18.297 1 85.62 391 SER B O 1
ATOM 6178 N N . SER B 1 392 ? 8.945 -10.703 -16.859 1 80.56 392 SER B N 1
ATOM 6179 C CA . SER B 1 392 ? 9.859 -10.328 -15.789 1 80.56 392 SER B CA 1
ATOM 6180 C C . SER B 1 392 ? 10.719 -11.516 -15.352 1 80.56 392 SER B C 1
ATOM 6182 O O . SER B 1 392 ? 11.898 -11.352 -15.039 1 80.56 392 SER B O 1
ATOM 6184 N N . GLY B 1 393 ? 10.164 -12.68 -15.359 1 85.75 393 GLY B N 1
ATOM 6185 C CA . GLY B 1 393 ? 10.922 -13.867 -15.023 1 85.75 393 GLY B CA 1
ATOM 6186 C C . GLY B 1 393 ? 12 -14.195 -16.031 1 85.75 393 GLY B C 1
ATOM 6187 O O . GLY B 1 393 ? 13.164 -14.406 -15.672 1 85.75 393 GLY B O 1
ATOM 6188 N N . GLY B 1 394 ? 11.641 -14.172 -17.25 1 88.69 394 GLY B N 1
ATOM 6189 C CA . GLY B 1 394 ? 12.609 -14.406 -18.297 1 88.69 394 GLY B CA 1
ATOM 6190 C C . GLY B 1 394 ? 13.727 -13.383 -18.328 1 88.69 394 GLY B C 1
ATOM 6191 O O . GLY B 1 394 ? 14.891 -13.727 -18.547 1 88.69 394 GLY B O 1
ATOM 6192 N N . SER B 1 395 ? 13.406 -12.203 -18.047 1 87.31 395 SER B N 1
ATOM 6193 C CA . SER B 1 395 ? 14.391 -11.125 -18.031 1 87.31 395 SER B CA 1
ATOM 6194 C C . SER B 1 395 ? 15.391 -11.305 -16.891 1 87.31 395 SER B C 1
ATOM 6196 O O . SER B 1 395 ? 16.578 -10.984 -17.047 1 87.31 395 SER B O 1
ATOM 6198 N N . LEU B 1 396 ? 14.906 -11.766 -15.805 1 89.44 396 LEU B N 1
ATOM 6199 C CA . LEU B 1 396 ? 15.789 -12 -14.664 1 89.44 396 LEU B CA 1
ATOM 6200 C C . LEU B 1 396 ? 16.797 -13.102 -14.969 1 89.44 396 LEU B C 1
ATOM 6202 O O . LEU B 1 396 ? 17.969 -13.008 -14.594 1 89.44 396 LEU B O 1
ATOM 6206 N N . ILE B 1 397 ? 16.344 -14.07 -15.641 1 93.12 397 ILE B N 1
ATOM 6207 C CA . ILE B 1 397 ? 17.219 -15.172 -16.016 1 93.12 397 ILE B CA 1
ATOM 6208 C C . ILE B 1 397 ? 18.266 -14.672 -17.031 1 93.12 397 ILE B C 1
ATOM 6210 O O . ILE B 1 397 ? 19.453 -14.953 -16.875 1 93.12 397 ILE B O 1
ATOM 6214 N N . LEU B 1 398 ? 17.844 -13.883 -17.969 1 92.56 398 LEU B N 1
ATOM 6215 C CA . LEU B 1 398 ? 18.75 -13.344 -18.984 1 92.56 398 LEU B CA 1
ATOM 6216 C C . LEU B 1 398 ? 19.75 -12.383 -18.359 1 92.56 398 LEU B C 1
ATOM 6218 O O . LEU B 1 398 ? 20.906 -12.32 -18.797 1 92.56 398 LEU B O 1
ATOM 6222 N N . GLY B 1 399 ? 19.328 -11.734 -17.391 1 91.56 399 GLY B N 1
ATOM 6223 C CA . GLY B 1 399 ? 20.203 -10.789 -16.703 1 91.56 399 GLY B CA 1
ATOM 6224 C C . GLY B 1 399 ? 21.328 -11.469 -15.938 1 91.56 399 GLY B C 1
ATOM 6225 O O . GLY B 1 399 ? 22.312 -10.82 -15.578 1 91.56 399 GLY B O 1
ATOM 6226 N N . SER B 1 400 ? 21.172 -12.688 -15.695 1 90.94 400 SER B N 1
ATOM 6227 C CA . SER B 1 400 ? 22.156 -13.438 -14.914 1 90.94 400 SER B CA 1
ATOM 6228 C C . SER B 1 400 ? 23.234 -14.031 -15.812 1 90.94 400 SER B C 1
ATOM 6230 O O . SER B 1 400 ? 24.172 -14.672 -15.328 1 90.94 400 SER B O 1
ATOM 6232 N N . CYS B 1 401 ? 23.125 -13.742 -17.062 1 90.06 401 CYS B N 1
ATOM 6233 C CA . CYS B 1 401 ? 24.125 -14.234 -18 1 90.06 401 CYS B CA 1
ATOM 6234 C C . CYS B 1 401 ? 25.438 -13.461 -17.844 1 90.06 401 CYS B C 1
ATOM 6236 O O . CYS B 1 401 ? 25.422 -12.258 -17.594 1 90.06 401 CYS B O 1
ATOM 6238 N N . GLY B 1 402 ? 26.531 -14.086 -18.047 1 84.44 402 GLY B N 1
ATOM 6239 C CA . GLY B 1 402 ? 27.844 -13.5 -17.828 1 84.44 402 GLY B CA 1
ATOM 6240 C C . GLY B 1 402 ? 28.312 -12.633 -18.984 1 84.44 402 GLY B C 1
ATOM 6241 O O . GLY B 1 402 ? 29.188 -11.781 -18.812 1 84.44 402 GLY B O 1
ATOM 6242 N N . ASN B 1 403 ? 27.844 -12.945 -20.172 1 87.12 403 ASN B N 1
ATOM 6243 C CA . ASN B 1 403 ? 28.266 -12.164 -21.328 1 87.12 403 ASN B CA 1
ATOM 6244 C C . ASN B 1 403 ? 27.125 -11.953 -22.328 1 87.12 403 ASN B C 1
ATOM 6246 O O . ASN B 1 403 ? 26.078 -12.602 -22.219 1 87.12 403 ASN B O 1
ATOM 6250 N N . GLU B 1 404 ? 27.297 -11.062 -23.25 1 88.62 404 GLU B N 1
ATOM 6251 C CA . GLU B 1 404 ? 26.25 -10.633 -24.172 1 88.62 404 GLU B CA 1
ATOM 6252 C C . GLU B 1 404 ? 25.938 -11.727 -25.188 1 88.62 404 GLU B C 1
ATOM 6254 O O . GLU B 1 404 ? 24.797 -11.875 -25.625 1 88.62 404 GLU B O 1
ATOM 6259 N N . GLU B 1 405 ? 26.938 -12.445 -25.547 1 88.56 405 GLU B N 1
ATOM 6260 C CA . GLU B 1 405 ? 26.719 -13.523 -26.516 1 88.56 405 GLU B CA 1
ATOM 6261 C C . GLU B 1 405 ? 25.828 -14.609 -25.938 1 88.56 405 GLU B C 1
ATOM 6263 O O . GLU B 1 405 ? 24.891 -15.078 -26.609 1 88.56 405 GLU B O 1
ATOM 6268 N N . GLU B 1 406 ? 26.156 -14.953 -24.781 1 90.31 406 GLU B N 1
ATOM 6269 C CA . GLU B 1 406 ? 25.328 -15.945 -24.094 1 90.31 406 GLU B CA 1
ATOM 6270 C C . GLU B 1 406 ? 23.922 -15.43 -23.859 1 90.31 406 GLU B C 1
ATOM 6272 O O . GLU B 1 406 ? 22.953 -16.188 -23.969 1 90.31 406 GLU B O 1
ATOM 6277 N N . ARG B 1 407 ? 23.766 -14.227 -23.5 1 92.25 407 ARG B N 1
ATOM 6278 C CA . ARG B 1 407 ? 22.469 -13.617 -23.25 1 92.25 407 ARG B CA 1
ATOM 6279 C C . ARG B 1 407 ? 21.609 -13.625 -24.516 1 92.25 407 ARG B C 1
ATOM 6281 O O . ARG B 1 407 ? 20.422 -13.953 -24.469 1 92.25 407 ARG B O 1
ATOM 6288 N N . SER B 1 408 ? 22.234 -13.273 -25.625 1 92.38 408 SER B N 1
ATOM 6289 C CA . SER B 1 408 ? 21.516 -13.242 -26.906 1 92.38 408 SER B CA 1
ATOM 6290 C C . SER B 1 408 ? 21.078 -14.641 -27.312 1 92.38 408 SER B C 1
ATOM 6292 O O . SER B 1 408 ? 19.969 -14.82 -27.828 1 92.38 408 SER B O 1
ATOM 6294 N N . SER B 1 409 ? 21.969 -15.516 -27.141 1 93.44 409 SER B N 1
ATOM 6295 C CA . SER B 1 409 ? 21.656 -16.891 -27.5 1 93.44 409 SER B CA 1
ATOM 6296 C C . SER B 1 409 ? 20.5 -17.422 -26.641 1 93.44 409 SER B C 1
ATOM 6298 O O . SER B 1 409 ? 19.562 -18.031 -27.156 1 93.44 409 SER B O 1
ATOM 6300 N N . LEU B 1 410 ? 20.625 -17.234 -25.375 1 93.75 410 LEU B N 1
ATOM 6301 C CA . LEU B 1 410 ? 19.578 -17.703 -24.453 1 93.75 410 LEU B CA 1
ATOM 6302 C C . LEU B 1 410 ? 18.266 -16.984 -24.719 1 93.75 410 LEU B C 1
ATOM 6304 O O . LEU B 1 410 ? 17.188 -17.578 -24.578 1 93.75 410 LEU B O 1
ATOM 6308 N N . PHE B 1 411 ? 18.344 -15.688 -25.094 1 93.94 411 PHE B N 1
ATOM 6309 C CA . PHE B 1 411 ? 17.156 -14.93 -25.453 1 93.94 411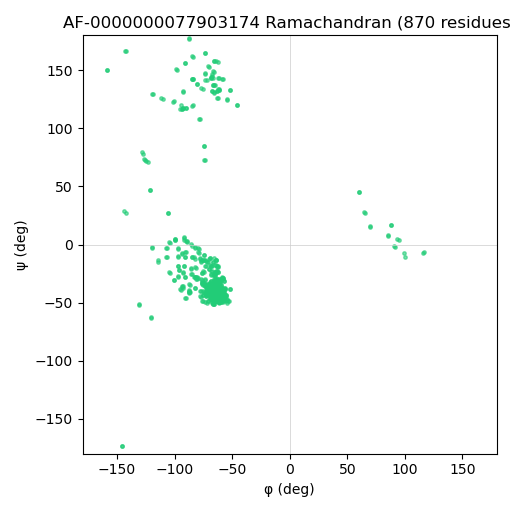 PHE B CA 1
ATOM 6310 C C . PHE B 1 411 ? 16.375 -15.625 -26.562 1 93.94 411 PHE B C 1
ATOM 6312 O O . PHE B 1 411 ? 15.172 -15.859 -26.422 1 93.94 411 PHE B O 1
ATOM 6319 N N . ASN B 1 412 ? 17.062 -15.984 -27.547 1 94 412 ASN B N 1
ATOM 6320 C CA . ASN B 1 412 ? 16.438 -16.641 -28.703 1 94 412 ASN B CA 1
ATOM 6321 C C . ASN B 1 412 ? 15.891 -18.016 -28.328 1 94 412 ASN B C 1
ATOM 6323 O O . ASN B 1 412 ? 14.82 -18.406 -28.797 1 94 412 ASN B O 1
ATOM 6327 N N . ARG B 1 413 ? 16.562 -18.672 -27.562 1 94.69 413 ARG B N 1
ATOM 6328 C CA . ARG B 1 413 ? 16.141 -20.016 -27.203 1 94.69 413 ARG B CA 1
ATOM 6329 C C . ARG B 1 413 ? 14.945 -19.984 -26.25 1 94.69 413 ARG B C 1
ATOM 6331 O O . ARG B 1 413 ? 14.078 -20.859 -26.312 1 94.69 413 ARG B O 1
ATOM 6338 N N . LEU B 1 414 ? 14.906 -19 -25.359 1 94.19 414 LEU B N 1
ATOM 6339 C CA . LEU B 1 414 ? 13.727 -18.812 -24.516 1 94.19 414 LEU B CA 1
ATOM 6340 C C . LEU B 1 414 ? 12.5 -18.469 -25.359 1 94.19 414 LEU B C 1
ATOM 6342 O O . LEU B 1 414 ? 11.414 -19 -25.125 1 94.19 414 LEU B O 1
ATOM 6346 N N . LEU B 1 415 ? 12.734 -17.609 -26.328 1 92.94 415 LEU B N 1
ATOM 6347 C CA . LEU B 1 415 ? 11.641 -17.078 -27.141 1 92.94 415 LEU B CA 1
ATOM 6348 C C . LEU B 1 415 ? 11.141 -18.141 -28.125 1 92.94 415 LEU B C 1
ATOM 6350 O O . LEU B 1 415 ? 9.93 -18.328 -28.281 1 92.94 415 LEU B O 1
ATOM 6354 N N . PHE B 1 416 ? 12.047 -18.906 -28.766 1 94.38 416 PHE B N 1
ATOM 6355 C CA . PHE B 1 416 ? 11.648 -19.719 -29.906 1 94.38 416 PHE B CA 1
ATOM 6356 C C . PHE B 1 416 ? 11.594 -21.188 -29.531 1 94.38 416 PHE B C 1
ATOM 6358 O O . PHE B 1 416 ? 11.039 -22 -30.281 1 94.38 416 PHE B O 1
ATOM 6365 N N . VAL B 1 417 ? 12.094 -21.531 -28.406 1 94.94 417 VAL B N 1
ATOM 6366 C CA . VAL B 1 417 ? 12.117 -22.953 -28.047 1 94.94 417 VAL B CA 1
ATOM 6367 C C . VAL B 1 417 ? 11.336 -23.172 -26.766 1 94.94 417 VAL B C 1
ATOM 6369 O O . VAL B 1 417 ? 10.266 -23.781 -26.766 1 94.94 417 VAL B O 1
ATOM 6372 N N . ALA B 1 418 ? 11.797 -22.562 -25.719 1 95.19 418 ALA B N 1
ATOM 6373 C CA . ALA B 1 418 ? 11.227 -22.844 -24.406 1 95.19 418 ALA B CA 1
ATOM 6374 C C . ALA B 1 418 ? 9.766 -22.391 -24.328 1 95.19 418 ALA B C 1
ATOM 6376 O O . ALA B 1 418 ? 8.906 -23.125 -23.859 1 95.19 418 ALA B O 1
ATOM 6377 N N . THR B 1 419 ? 9.453 -21.172 -24.766 1 95.38 419 THR B N 1
ATOM 6378 C CA . THR B 1 419 ? 8.117 -20.594 -24.625 1 95.38 419 THR B CA 1
ATOM 6379 C C . THR B 1 419 ? 7.109 -21.375 -25.469 1 95.38 419 THR B C 1
ATOM 6381 O O . THR B 1 419 ? 6.082 -21.828 -24.969 1 95.38 419 THR B O 1
ATOM 6384 N N . PRO B 1 420 ? 7.375 -21.594 -26.75 1 95.38 420 PRO B N 1
ATOM 6385 C CA . PRO B 1 420 ? 6.402 -22.344 -27.547 1 95.38 420 PRO B CA 1
ATOM 6386 C C . PRO B 1 420 ? 6.211 -23.781 -27.062 1 95.38 420 PRO B C 1
ATOM 6388 O O . PRO B 1 420 ? 5.09 -24.281 -27.047 1 95.38 420 PRO B O 1
ATOM 6391 N N . ILE B 1 421 ? 7.246 -24.438 -26.625 1 96.31 421 ILE B N 1
ATOM 6392 C CA . ILE B 1 421 ? 7.141 -25.797 -26.125 1 96.31 421 ILE B CA 1
ATOM 6393 C C . ILE B 1 421 ? 6.324 -25.812 -24.828 1 96.31 421 ILE B C 1
ATOM 6395 O O . ILE B 1 421 ? 5.453 -26.672 -24.641 1 96.31 421 ILE B O 1
ATOM 6399 N N . SER B 1 422 ? 6.613 -24.875 -23.969 1 96.62 422 SER B N 1
ATOM 6400 C CA . SER B 1 422 ? 5.887 -24.766 -22.703 1 96.62 422 SER B CA 1
ATOM 6401 C C . SER B 1 422 ? 4.398 -24.547 -22.938 1 96.62 422 SER B C 1
ATOM 6403 O O . SER B 1 422 ? 3.559 -25.172 -22.297 1 96.62 422 SER B O 1
ATOM 6405 N N . ILE B 1 423 ? 4.027 -23.656 -23.844 1 96.56 423 ILE B N 1
ATOM 6406 C CA . ILE B 1 423 ? 2.637 -23.359 -24.156 1 96.56 423 ILE B CA 1
ATOM 6407 C C . ILE B 1 423 ? 1.965 -24.594 -24.766 1 96.56 423 ILE B C 1
ATOM 6409 O O . ILE B 1 423 ? 0.839 -24.938 -24.391 1 96.56 423 ILE B O 1
ATOM 6413 N N . GLY B 1 424 ? 2.664 -25.219 -25.703 1 96.06 424 GLY B N 1
ATOM 6414 C CA . GLY B 1 424 ? 2.133 -26.422 -26.312 1 96.06 424 GLY B CA 1
ATOM 6415 C C . GLY B 1 424 ? 1.892 -27.547 -25.328 1 96.06 424 GLY B C 1
ATOM 6416 O O . GLY B 1 424 ? 0.832 -28.172 -25.344 1 96.06 424 GLY B O 1
ATOM 6417 N N . VAL B 1 425 ? 2.857 -27.797 -24.484 1 96.25 425 VAL B N 1
ATOM 6418 C CA . VAL B 1 425 ? 2.734 -28.844 -23.469 1 96.25 425 VAL B CA 1
ATOM 6419 C C . VAL B 1 425 ? 1.604 -28.5 -22.5 1 96.25 425 VAL B C 1
ATOM 6421 O O . VAL B 1 425 ? 0.852 -29.391 -22.078 1 96.25 425 VAL B O 1
ATOM 6424 N N . ALA B 1 426 ? 1.499 -27.25 -22.141 1 96.31 426 ALA B N 1
ATOM 6425 C CA . ALA B 1 426 ? 0.425 -26.812 -21.25 1 96.31 426 ALA B CA 1
ATOM 6426 C C . ALA B 1 426 ? -0.942 -27.062 -21.875 1 96.31 426 ALA B C 1
ATOM 6428 O O . ALA B 1 426 ? -1.878 -27.5 -21.203 1 96.31 426 ALA B O 1
ATOM 6429 N N . ALA B 1 427 ? -1.057 -26.75 -23.125 1 94.75 427 ALA B N 1
ATOM 6430 C CA . ALA B 1 427 ? -2.318 -26.969 -23.844 1 94.75 427 ALA B CA 1
ATOM 6431 C C . ALA B 1 427 ? -2.711 -28.438 -23.844 1 94.75 427 ALA B C 1
ATOM 6433 O O . ALA B 1 427 ? -3.863 -28.781 -23.578 1 94.75 427 ALA B O 1
ATOM 6434 N N . ILE B 1 428 ? -1.776 -29.297 -24.125 1 94.25 428 ILE B N 1
ATOM 6435 C CA . ILE B 1 428 ? -2.029 -30.719 -24.172 1 94.25 428 ILE B CA 1
ATOM 6436 C C . ILE B 1 428 ? -2.348 -31.234 -22.766 1 94.25 428 ILE B C 1
ATOM 6438 O O . ILE B 1 428 ? -3.287 -32 -22.578 1 94.25 428 ILE B O 1
ATOM 6442 N N . PHE B 1 429 ? -1.562 -30.797 -21.828 1 95.25 429 PHE B N 1
ATOM 6443 C CA . PHE B 1 429 ? -1.768 -31.172 -20.438 1 95.25 429 PHE B CA 1
ATOM 6444 C C . PHE B 1 429 ? -3.158 -30.766 -19.953 1 95.25 429 PHE B C 1
ATOM 6446 O O . PHE B 1 429 ? -3.865 -31.578 -19.344 1 95.25 429 PHE B O 1
ATOM 6453 N N . ASN B 1 430 ? -3.545 -29.562 -20.234 1 93.69 430 ASN B N 1
ATOM 6454 C CA . ASN B 1 430 ? -4.844 -29.031 -19.828 1 93.69 430 ASN B CA 1
ATOM 6455 C C . ASN B 1 430 ? -5.988 -29.766 -20.516 1 93.69 430 ASN B C 1
ATOM 6457 O O . ASN B 1 430 ? -7.059 -29.953 -19.938 1 93.69 430 ASN B O 1
ATOM 6461 N N . LEU B 1 431 ? -5.777 -30.156 -21.719 1 89.38 431 LEU B N 1
ATOM 6462 C CA . LEU B 1 431 ? -6.773 -30.969 -22.422 1 89.38 431 LEU B CA 1
ATOM 6463 C C . LEU B 1 431 ? -6.992 -32.312 -21.703 1 89.38 431 LEU B C 1
ATOM 6465 O O . LEU B 1 431 ? -8.133 -32.719 -21.516 1 89.38 431 LEU B O 1
ATOM 6469 N N . ILE B 1 432 ? -5.949 -32.906 -21.281 1 89.94 432 ILE B N 1
ATOM 6470 C CA . ILE B 1 432 ? -6.02 -34.188 -20.594 1 89.94 432 ILE B CA 1
ATOM 6471 C C . ILE B 1 432 ? -6.691 -34 -19.234 1 89.94 432 ILE B C 1
ATOM 6473 O O . ILE B 1 432 ? -7.562 -34.812 -18.859 1 89.94 432 ILE B O 1
ATOM 6477 N N . VAL B 1 433 ? -6.328 -32.969 -18.562 1 87.81 433 VAL B N 1
ATOM 6478 C CA . VAL B 1 433 ? -6.883 -32.688 -17.25 1 87.81 433 VAL B CA 1
ATOM 6479 C C . VAL B 1 433 ? -8.375 -32.438 -17.359 1 87.81 433 VAL B C 1
ATOM 6481 O O . VAL B 1 433 ? -9.164 -32.875 -16.516 1 87.81 433 VAL B O 1
ATOM 6484 N N . SER B 1 434 ? -8.773 -31.703 -18.312 1 85.44 434 SER B N 1
ATOM 6485 C CA . SER B 1 434 ? -10.172 -31.344 -18.484 1 85.44 434 SER B CA 1
ATOM 6486 C C . SER B 1 434 ? -11.016 -32.562 -18.812 1 85.44 434 SER B C 1
ATOM 6488 O O . SER B 1 434 ? -12.211 -32.625 -18.516 1 85.44 434 SER B O 1
ATOM 6490 N N . MET B 1 435 ? -10.438 -33.562 -19.391 1 81.12 435 MET B N 1
ATOM 6491 C CA . MET B 1 435 ? -11.164 -34.781 -19.781 1 81.12 435 MET B CA 1
ATOM 6492 C C . MET B 1 435 ? -11.25 -35.75 -18.609 1 81.12 435 MET B C 1
ATOM 6494 O O . MET B 1 435 ? -12.188 -36.562 -18.531 1 81.12 435 MET B O 1
ATOM 6498 N N . VAL B 1 436 ? -10.297 -35.625 -17.703 1 75.81 436 VAL B N 1
ATOM 6499 C CA . VAL B 1 436 ? -10.23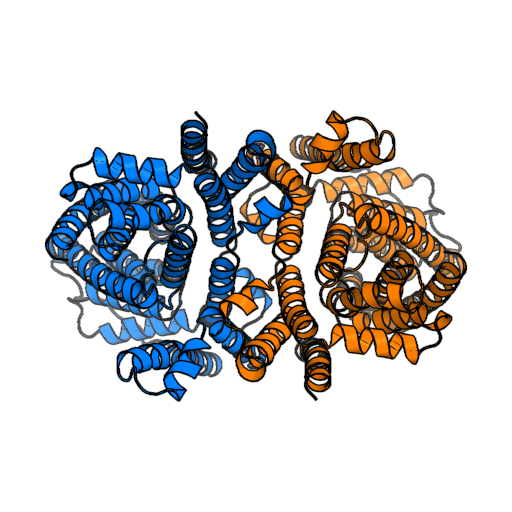4 -36.594 -16.609 1 75.81 436 VAL B CA 1
ATOM 6500 C C . VAL B 1 436 ? -10.984 -36.031 -15.398 1 75.81 436 VAL B C 1
ATOM 6502 O O . VAL B 1 436 ? -11.617 -36.781 -14.656 1 75.81 436 VAL B O 1
ATOM 6505 N N . LEU B 1 437 ? -10.836 -34.812 -15.18 1 65.88 437 LEU B N 1
ATOM 6506 C CA . LEU B 1 437 ? -11.469 -34.25 -14 1 65.88 437 LEU B CA 1
ATOM 6507 C C . LEU B 1 437 ? -12.852 -33.719 -14.336 1 65.88 437 LEU B C 1
ATOM 6509 O O . LEU B 1 437 ? -13.039 -33.062 -15.375 1 65.88 437 LEU B O 1
#

Organism: NCBI:txid853

Secondary structure (DSSP, 8-state):
-HHHHHHHHHHHHHHHHHHH-S-HHHHHHHHHIIIIIIIS---HHHHHTTS-HHHHHHHHHHHHHHHHHHHTTHHHHHHHHHHHHGGG-GGGHHHHHHHHHHHHHHTT--HHHHHHHHHHHHHHHHHHHT--HHHHHHHHHHHHHHHHTSTTSHHHHHHHHHHHHHHHT-TTSPPP-HHHHHHHHHHHHHHHHHHHHHHHHHH-GGGGGTTTTPPPPPPPPPPHHHHHHHHHHHHHHHHHHHHHHHHHH-TT-HHHHHHHHH--HHHHHHHHHHHHHHTT-S-HHHHHHTS-HHHHHHHHHHHHHHHHHHHTTHHHHHHHHHHHHS-GGGHHHHHHHHHHHHHHHS-IIIIIHHHHGGGHHHHHHHH---HHHHHHHHHHHHHHTTTSTTSHHHHHHHHT-SSHHHHHHHHHHIIIIIHHHHHHHHHHHHHHHHHH-/-HHHHHHHHHHHHHHHHHHH-S-HHHHHHHHHIIIIIIIS---HHHHHTTS-HHHHHHHHHHHHHHHHHHHTTHHHHHHHHHHHHGGG-GGGHHHHHHHHHHHHHHTT--HHHHHHHHHHHHHHHHHHHT--HHHHHHHHHHHHHHHHTSTTSHHHHHHHHHHHHHHHT-TTSPPP-HHHHHHHHHHHHHHHHHHHHHHHHHH-GGGGGTTTTPPPPPPPPPPHHHHHHHHHHHHHHHHHHHHHHHHHH-TT-HHHHHHHHH--HHHHHHHHHHHHHHTT-S-HHHHHHTS-HHHHHHHHHHHHHHHHHHHTTHHHHHHHHHHHHS-GGGHHHHHHHHHHHHHHHS-IIIIIHHHHGGGHHHHHHHH---HHHHHHHHHHHHHHTTTSTTSHHHHHHHHT-SSHHHHHHHHHHIIIIIHHHHHHHHHHHHHHHHHH-

Solvent-accessible surface area (backbone atoms only — not comparable to full-atom values): 42621 Å² total; per-residue (Å²): 108,68,49,58,51,50,52,48,49,55,53,46,20,51,49,47,17,50,74,69,69,42,66,37,10,61,46,21,40,48,50,28,48,51,46,33,33,70,69,69,59,40,50,48,68,63,54,53,62,39,41,50,55,65,44,47,50,30,53,50,20,42,34,40,32,34,31,33,36,60,67,59,43,35,51,60,51,50,51,42,43,51,54,41,69,43,60,86,44,36,79,45,43,53,58,46,43,18,50,47,26,20,51,46,7,46,69,29,38,40,58,66,57,48,43,65,61,43,32,45,53,42,49,50,47,17,62,50,15,46,29,41,54,68,40,42,52,50,14,35,52,39,13,16,51,24,16,12,29,27,45,83,6,54,49,12,41,52,53,32,35,48,50,52,51,27,40,63,75,37,71,88,50,83,76,77,61,42,58,60,43,28,43,50,38,19,54,53,37,44,51,52,36,51,52,52,42,50,48,44,48,67,68,37,74,58,34,77,62,36,32,85,58,61,82,68,68,82,61,77,81,77,51,71,59,36,51,54,48,50,51,49,52,55,50,51,50,47,61,62,46,48,38,58,50,41,39,72,73,48,67,82,42,64,67,52,49,54,52,37,60,56,61,39,67,27,63,52,28,36,45,52,28,51,52,41,45,76,66,65,45,38,62,65,71,57,24,60,66,66,37,63,59,70,51,47,49,14,33,31,14,34,36,26,30,46,47,44,33,49,75,69,43,31,43,60,51,50,22,51,48,46,52,74,70,40,62,72,87,46,48,46,47,48,39,13,52,51,21,20,58,48,14,44,62,46,43,43,75,33,42,40,44,57,66,51,45,54,31,38,61,55,27,22,70,71,58,66,48,58,50,58,51,44,55,36,20,28,51,48,15,13,56,24,21,38,54,18,50,78,24,76,59,18,39,49,47,47,66,46,45,91,45,68,68,59,28,53,51,50,41,50,42,25,51,70,43,50,21,55,49,34,39,50,51,35,48,54,50,39,49,52,48,56,71,73,96,108,69,50,59,52,50,53,48,48,54,54,47,22,52,49,47,17,50,75,70,69,44,64,36,10,60,46,22,41,47,51,28,46,50,47,33,32,70,69,69,59,39,50,49,68,63,52,54,64,39,42,50,56,65,46,47,49,28,53,50,20,42,34,38,31,36,30,32,35,60,69,57,45,36,51,61,52,50,52,42,45,51,53,38,70,44,61,86,43,38,78,45,43,52,58,47,44,17,50,47,26,20,50,46,7,45,68,29,39,40,56,66,56,49,43,66,62,43,31,44,54,43,50,49,48,17,63,49,15,46,29,44,53,67,40,44,53,49,13,35,52,38,13,17,51,24,16,11,29,26,44,83,6,54,49,13,42,51,51,32,34,47,50,50,52,27,39,63,75,37,70,88,52,85,77,75,61,43,58,60,43,26,43,52,38,19,53,52,36,44,52,53,35,52,53,52,41,51,48,44,46,69,70,36,74,58,34,77,61,38,32,85,59,60,80,67,67,82,60,77,81,78,50,71,60,36,49,54,47,51,51,48,52,54,50,51,50,46,61,61,46,48,37,59,51,43,39,72,74,49,68,81,43,65,66,52,50,54,52,39,59,57,61,38,68,28,62,53,27,39,47,51,29,52,52,41,47,75,67,63,45,37,61,66,72,58,23,60,66,66,37,64,57,70,52,49,49,15,35,31,14,34,35,27,30,46,48,43,32,49,75,70,43,31,43,60,50,50,20,50,47,44,52,73,71,41,62,73,87,48,49,45,45,48,39,12,51,52,21,18,58,48,15,45,64,44,44,44,74,32,43,40,44,57,65,50,44,52,32,38,61,56,29,21,68,70,60,65,47,58,52,61,51,44,54,36,19,27,50,48,15,12,57,24,21,37,55,18,51,78,22,74,58,19,38,48,45,46,66,44,43,92,45,69,67,60,28,53,52,50,41,50,43,24,52,70,43,51,19,54,50,35,39,52,51,34,46,53,50,39,48,51,48,56,73,72,98

InterPro domains:
  IPR004680 Citrate transporter-like domain [PF03600] (258-429)
  IPR009827 Dicarboxylate carrier MatC N-terminal [PF07158] (5-148)

Foldseek 3Di:
DLLVVLVVQLVVLLVCCLVVVPQSLVSLQVVLCCCVCVVVNDDPVVLLVLQLPVLLLQLLLLLLLVVLCVFLCLLLLQLLQQLVVCLVPQLCNLVSLLQSLLVSQLLADALLSQLLRVLLVLCVLCVQFLNDSLLSLLSNLLSNLLSQLQCLYNLNSLLLSLLVVLVVLVVVFDRDDSNVLSNVLSVLSSVLSVVLSVCRCPVDPSNPRGNPGGDRDDGDDDDPLSVVSVVLSVVLCCLLCVLVVVCVVCVPDPVSVVSNVPDDSSVSSNVSSVVSVVVVSHDSVSSSVSRPVSLSSLQRSLSSSVVSSSVVCSLVVVLVVCLVPPDLLCQLLVLLQVLQVSLLSHPSSRRSSSVCSSNLRNNCVSNVFDSSLSSSSNSQSNSLQCCQCNHSSVVSSLVSDPDDVVSVVSNCCSHPPRSVVSNVSSSVSSSVVRVVD/DLLVVLVVQLVVLLVCCLVVVPQSLVSLQVVLCCCVCVVVNDDPVVLLVLQLPVLLLQLLLLLLLVVLCVFLCLLLLQLLQQLVVCLVPQLCNLVSLLQSLLVSQLLADALLSQLLRVLLVLCVLCVQFLNDSLLSLLSNLLSNLLSQLQCLYNLNSLLLSLLVVLVVLVVVFDRDDSNVLSNVLSVLSVVLSVVLSVCRCPVDPSNVRGNPGGDRDDGDDDDPLSVVSVVLSVVLCCLLCVLVVVCVVCVPDPVSVVSNVPDDSSVSSNVSSVVSVVVVSHDSVSSSVSRPVSLSSLQRSLSSSVVSCSVVCSLVVVLVVCLVPPDLLCQLLVLLQVLQVSLLSHPSSRRSSSVCSSNLRNNCVSNVFDSSLSSSSNSQSNSLQCCQCNHSSVVSSLVSDPDDVVSVVSNCCSHPPRSVVSNVSSSVSSSVVRVVD

pLDDT: mean 91.62, std 6.1, range [64.19, 98.56]

Nearest PDB structures (foldseek):
  6ol0-assembly2_B  TM=7.986E-01  e=1.363E-09  Vibrio cholerae O1 biovar El Tor str. N16961
  4f35-assembly2_B  TM=7.882E-01  e=1.788E-08  Vibrio cholerae
  7qha-assembly1_B  TM=6.772E-01  e=2.397E-06  Photobacterium profundum SS9
  8y4x-assembly1_A  TM=6.496E-01  e=1.720E-06  Fusobacterium nucleatum
  6ol0-assembly2_B  TM=7.988E-01  e=2.247E-09  Vibrio cholerae O1 biovar El Tor str. N16961

Sequence (874 aa):
MQSAVIIAAIALAVFLGYKTKINTGFFCIVFAYFIGCFWMGLKPKALIAFWPTNTMFVIISVSLFYNVAAANGTLEKISRSLLYACRKFPGLLPYALFAVAVILSVMGAAYFTVLAFLAPITLLICEESKMDKLTGAVAINCGALAGGDFPTAALGVIFRGLMDSSYEAAPELEVIDSFVTCLKMFGLAVLFSLILVTIFRFALPANRNIGKDVKFEKPEAYTTAQKQTLYLMVAMMAVVLVFPLLKLLIPGNAVIKLVAGKIDVGLVAFVFAVIALLMKLAPQKEIIARVPWNTILMIAGAGMLIAVAVEAGTIDLLSNWIGSNVPTFLVPIAFSLVGAVMSFFSSTTGVVCPALFPLIPGLSATTGLGAVNLFTCTVLGAQSSAISPFSSGGSLILGSCGNEEERSSLFNRLLFVATPISIGVAAIFNLIVSMVLMQSAVIIAAIALAVFLGYKTKINTGFFCIVFAYFIGCFWMGLKPKALIAFWPTNTMFVIISVSLFYNVAAANGTLEKISRSLLYACRKFPGLLPYALFAVAVILSVMGAAYFTVLAFLAPITLLICEESKMDKLTGAVAINCGALAGGDFPTAALGVIFRGLMDSSYEAAPELEVIDSFVTCLKMFGLAVLFSLILVTIFRFALPANRNIGKDVKFEKPEAYTTAQKQTLYLMVAMMAVVLVFPLLKLLIPGNAVIKLVAGKIDVGLVAFVFAVIALLMKLAPQKEIIARVPWNTILMIAGAGMLIAVAVEAGTIDLLSNWIGSNVPTFLVPIAFSLVGAVMSFFSSTTGVVCPALFPLIPGLSATTGLGAVNLFTCTVLGAQSSAISPFSSGGSLILGSCGNEEERSSLFNRLLFVATPISIGVAAIFNLIVSMVL